Protein AF-0000000082281796 (afdb_homodimer)

Sequence (890 aa):
MVFITVSDPRTEEEGTRQRFTSYLVSTDKGNSVRRSYNDFLWLYKRLQTELPGAVVPILPRSRALIASKKFDPDFIEERRRNLQQFLQGVVDHEELARAPSMSPFMVDMLGSDFEEGKKKVEARMPTNLLYTNQVEEDYGDGSAEKGAPTTTARKGLSNFFAKIRVSAGSKELMATDNEHEVSVLQEYIQEVAGHLKTLVKSTDAFVQSTADLAATYDEMGVPVGEWRTTLQQQGPSQSTSGHTMEMMSTLVEFASDFSTMLRRKHIEEEQKFGNQVYHLLNTVTAIQNALKQRRSVQVQYTATNKQIIDKDAALAKANKNLKPPEVTDKLRDERAELQQRSELEKRVLEECTQRLLRDAEKYKPVLIVLLKDAYLQYAKVQLAYNERTKKAFEQLIPYLDDSEASTSLEFVADSPVGGKPFPPPSPGPVAPSAPLEETAPKISKMVFITVSDPRTEEEGTRQRFTSYLVSTDKGNSVRRSYNDFLWLYKRLQTELPGAVVPILPRSRALIASKKFDPDFIEERRRNLQQFLQGVVDHEELARAPSMSPFMVDMLGSDFEEGKKKVEARMPTNLLYTNQVEEDYGDGSAEKGAPTTTARKGLSNFFAKIRVSAGSKELMATDNEHEVSVLQEYIQEVAGHLKTLVKSTDAFVQSTADLAATYDEMGVPVGEWRTTLQQQGPSQSTSGHTMEMMSTLVEFASDFSTMLRRKHIEEEQKFGNQVYHLLNTVTAIQNALKQRRSVQVQYTATNKQIIDKDAALAKANKNLKPPEVTDKLRDERAELQQRSELEKRVLEECTQRLLRDAEKYKPVLIVLLKDAYLQYAKVQLAYNERTKKAFEQLIPYLDDSEASTSLEFVADSPVGGKPFPPPSPGPVAPSAPLEETAPKISK

Foldseek 3Di:
DKAKAKADWDWDPPPDPDIFIWIWIDIPVGFIAIDTPVLLVLLQLLLCQQFFLALQFDQDDQPPVPPDDPPDPVSVVVNSVSSNVRVVVQCVDPVSVPGQLNVLSRHPYPDPRSVVSSVVSCVVGPRPVQQPPVVVPPPPPPPPPPDPPPPPVCCVNVVVVVVVVVCPPVDDQDDDPCVVVLVVLLVVLVVVLVVLVVVLVVLVVVLVVLLVVLVVLLVVLVVLVVVLVVVVVVPDDPCNDPLNSVLSVLSSVLSNVVSVLSVVLSVLSCVQASVLSVSLSSSSVSLVSSSVSLVVLRSVLRVLVVVLVVLVVVLVVCVVVVHDPVVNVVSVVVSVVSVVVSVVSVVSSVSSNVNNSVNSVVCVVVSVVSVVSSVVSVVVSCVVVVVVVVVSVVVSVVSVDPVVDDDDPPPPPDDDPPPDDDPDPDDPPPDDDPDDDDDDDDPDD/DKAKAKADWDWDPPPDPDIFIWIWIDIPVGFIAIDGPVLLVLLQLLLCQQFFLALQFDQDDQPPPPDDDPPDPVSVVVNSVSSSVRVVVQCPDDVSVPGQLNVLSRHAYPDPRSVVSSVVSCVVGPRPPPQPPPVVPPPPPPPPPPDPPPPPVCCVNVVVVVVVVVVPPVDDFDDDPCVVVLVVLLVVLVVVLVVLVVVLVVLVVVLVVLLVVLVVLLVVLVVLVVVLVVLVVVPDDPCNDPLNSVLSVLSSVLSNVVSVLSVVLSVLSCVQASVLSVSLSSSSVSLVSSSVSLVVLRSVLRVLVVVLVVLVVVLVVCVVVVHDPVVNVVSVVVSVVSVVVSVVSVVSSVSSNVNNSVNSVVCVVVSVVSVVSSVVSVVVSCVVVVVVVVVSVVVSVVSVDPVVDDDDPDPPPDDPDDPDPDDDPDDPDDDDDDDDDDDDDDDDD

pLDDT: mean 78.99, std 26.42, range [18.31, 98.0]

Nearest PDB structures (foldseek):
  8afz-assembly1_A  TM=6.563E-01  e=1.500E-13  Homo sapiens
  3qwe-assembly1_A-2  TM=5.796E-01  e=1.704E-03  Homo sapiens
  4wpe-assembly1_A-2  TM=4.401E-01  e=2.067E-03  Saccharomyces cerevisiae S288C
  3hah-assembly1_A  TM=3.793E-01  e=3.352E-03  Homo sapiens
  2d1l-assembly1_A  TM=2.970E-01  e=5.435E-03  Mus musculus

Solvent-accessible surface area (backbone atoms only — not comparable to full-atom values): 49211 Å² total; per-residue (Å²): 136,82,50,60,45,47,43,72,77,37,79,40,65,74,92,48,94,61,75,45,58,30,31,35,41,32,40,83,83,68,52,68,28,55,42,35,67,65,52,52,51,50,50,53,54,47,48,51,60,76,41,43,9,43,64,52,59,51,72,77,72,68,76,58,61,75,82,58,60,92,79,34,69,69,53,52,51,51,44,39,52,45,51,28,53,26,53,37,48,35,55,72,32,76,67,57,49,65,36,77,64,44,51,34,67,59,64,33,46,69,59,68,57,25,52,51,36,49,51,53,44,41,66,75,51,62,71,68,74,78,63,68,68,63,69,62,62,70,60,73,64,76,76,69,72,74,70,73,73,67,66,69,65,48,50,57,51,47,47,47,50,45,51,46,50,63,51,49,52,95,64,76,67,64,77,63,98,56,50,66,60,50,51,53,48,51,53,50,51,53,51,47,47,54,28,41,54,52,34,46,53,30,44,51,51,48,40,46,48,37,44,52,50,18,52,36,31,49,52,44,17,48,28,49,45,51,42,51,54,54,45,61,70,74,43,92,44,88,67,48,32,71,66,52,53,47,34,40,49,48,49,27,49,47,21,47,51,51,17,53,51,31,46,52,49,27,52,48,40,36,64,46,23,46,48,36,48,49,48,47,44,36,52,50,49,17,46,52,51,12,54,52,41,39,50,51,47,36,50,51,34,33,53,42,49,51,50,40,53,52,42,52,52,50,46,53,52,38,60,74,66,65,52,60,66,69,60,54,50,50,47,51,52,52,36,52,52,40,49,54,48,34,54,50,37,49,51,50,41,51,51,18,49,52,42,27,54,54,44,50,62,62,44,55,52,49,52,54,50,42,52,37,48,19,52,38,42,37,41,51,52,52,47,57,50,44,52,52,50,46,51,52,44,64,66,48,43,70,64,42,56,58,79,82,73,74,87,76,89,73,79,79,75,81,77,85,76,80,79,75,80,77,77,75,80,72,82,73,76,82,74,80,76,83,77,82,83,86,84,77,90,84,86,80,130,135,84,52,61,45,48,41,71,77,39,80,42,65,71,93,47,93,62,73,45,57,30,30,35,38,31,40,82,84,67,51,67,29,53,42,37,66,67,53,53,51,50,49,54,53,47,48,50,64,76,40,45,9,42,63,51,61,51,73,75,73,68,77,64,61,70,85,65,61,93,78,35,69,68,53,50,52,51,45,39,53,45,52,26,52,27,52,37,49,35,56,70,31,76,68,59,49,65,35,76,62,44,52,36,66,58,65,32,46,68,59,70,56,26,52,50,38,50,50,54,45,41,65,75,50,63,69,67,73,79,64,66,69,63,68,62,63,70,60,73,62,76,76,71,74,74,73,72,73,68,66,68,66,48,50,57,50,48,47,47,50,44,52,47,50,65,56,45,53,94,63,76,68,64,76,65,96,55,49,66,61,51,52,52,49,50,52,52,50,53,52,46,46,54,27,41,54,52,34,46,52,30,42,50,52,49,41,46,48,38,44,52,49,18,53,36,31,48,52,44,18,48,29,50,45,52,41,50,54,54,43,62,71,73,42,91,44,88,69,48,33,68,66,52,51,47,34,42,52,47,49,26,49,47,22,46,52,50,18,51,50,32,45,51,49,28,53,50,41,37,62,45,24,44,46,36,48,48,48,47,44,37,52,51,49,17,45,51,49,15,53,51,40,38,49,50,46,35,50,51,35,33,51,42,50,49,50,39,52,53,41,51,52,49,45,52,51,38,61,75,65,65,54,59,65,70,59,54,50,50,48,51,52,51,37,52,50,41,50,53,48,34,53,52,37,48,51,51,40,50,51,17,50,52,41,28,55,54,45,49,62,62,43,54,51,48,50,54,51,42,52,36,49,18,53,38,41,38,42,51,53,53,49,57,50,43,52,53,52,46,52,54,41,63,66,48,44,70,66,43,57,61,78,82,75,73,88,79,83,73,77,78,76,82,76,85,79,80,81,74,79,78,80,76,82,75,81,77,84,79,83,82,84,76,86,79,88,90,82,91,85,84,80,77,137

Secondary structure (DSSP, 8-state):
-PPEEEEEEEEE--SSSS-EEEEEEEETTS-EEEEEHHHHHHHHHHHHHHSTTS-PPP----GGGTTS-TT-HHHHHHHHHHHHHHHHHHHHSTTGGG-TTHHHHHHSPTTHHHHHHHHHHHHHS---TTTTTGGGTSS--S--------SHHHHHHHHHHHHHHHHTTT------TTHHHHHHHHHHHHHHHHHHHHHHHHHHHHHHHHHHHHHHHHHHHHHHHHHHHHHHHT-S-GGG-HHHHHHHHHHHHHHHHHHHHHHHHHHHHIIIIIHHHHHHHHHHHHHHHHHHHHHHHHHHHHHHHHHHHHHHHHHHHHHHTT--HHHHHHHHHHHHHHHHHHHHHHHHHHHHHHHHHHHHHHHHHHHHHHHHHHHHHHHHHHHHHHHHHHHHHHHHHHHH--TTT----------------------------------------/-PPEEEEEEEEE--SSSS-EEEEEEEETTS-EEEEEHHHHHHHHHHHHHHSTTS-PPP----GGGSSS-TT-HHHHHHHHHHHHHHHHHHHHSTTGGG-TTHHHHHHSPTTHHHHHHHHHHHHHS---TTTTTGGGTSS-----------SHHHHHHHHHHHHHHHHTSS------TTHHHHHHHHHHHHHHHHHHHHHHHHHHHHHHHHHHHHHHHHHHHHHHHHHHHHHHHT-S-GGG-HHHHHHHHHHHHHHHHHHHHHHHHHHHHIIIIIHHHHHHHHHHHHHHHHHHHHHHHHHHHHHHHHHHHHHHHHHHHHHHTT--HHHHHHHHHHHHHHHHHHHHHHHHHHHHHHHHHHHHHHHHHHHHHHHHHHHHHHHHHHHHHHHHHHHHHHHHHHHH--TTT----------------------------------------

Organism: NCBI:txid303405

Structure (mmCIF, N/CA/C/O backbone):
data_AF-0000000082281796-model_v1
#
loop_
_entity.id
_entity.type
_entity.pdbx_description
1 polymer 'PX domain containing protein'
#
loop_
_atom_site.group_PDB
_atom_site.id
_atom_site.type_symbol
_atom_site.label_atom_id
_atom_site.label_alt_id
_atom_site.label_comp_id
_atom_site.label_asym_id
_atom_site.label_entity_id
_atom_site.label_seq_id
_atom_site.pdbx_PDB_ins_code
_atom_site.Cartn_x
_atom_site.Cartn_y
_atom_site.Cartn_z
_atom_site.occupancy
_atom_site.B_iso_or_equiv
_atom_site.auth_seq_id
_atom_site.auth_comp_id
_atom_site.auth_asym_id
_atom_site.auth_atom_id
_atom_site.pdbx_PDB_model_num
ATOM 1 N N . MET A 1 1 ? 12.5 -28.797 -32.688 1 70.38 1 MET A N 1
ATOM 2 C CA . MET A 1 1 ? 11.602 -28.109 -31.781 1 70.38 1 MET A CA 1
ATOM 3 C C . MET A 1 1 ? 10.617 -27.234 -32.562 1 70.38 1 MET A C 1
ATOM 5 O O . MET A 1 1 ? 10.977 -26.641 -33.562 1 70.38 1 MET A O 1
ATOM 9 N N . VAL A 1 2 ? 9.32 -27.5 -32.469 1 85.06 2 VAL A N 1
ATOM 10 C CA . VAL A 1 2 ? 8.281 -26.734 -33.156 1 85.06 2 VAL A CA 1
ATOM 11 C C . VAL A 1 2 ? 7.93 -25.5 -32.344 1 85.06 2 VAL A C 1
ATOM 13 O O . VAL A 1 2 ? 7.777 -25.562 -31.125 1 85.06 2 VAL A O 1
ATOM 16 N N . PHE A 1 3 ? 8 -24.375 -33.031 1 91.31 3 PHE A N 1
ATOM 17 C CA . PHE A 1 3 ? 7.645 -23.125 -32.375 1 91.31 3 PHE A CA 1
ATOM 18 C C . PHE A 1 3 ? 6.203 -22.734 -32.688 1 91.31 3 PHE A C 1
ATOM 20 O O . PHE A 1 3 ? 5.805 -22.703 -33.844 1 91.31 3 PHE A O 1
ATOM 27 N N . ILE A 1 4 ? 5.461 -22.453 -31.578 1 94.62 4 ILE A N 1
ATOM 28 C CA . ILE A 1 4 ? 4.043 -22.125 -31.688 1 94.62 4 ILE A CA 1
ATOM 29 C C . ILE A 1 4 ? 3.854 -20.609 -31.594 1 94.62 4 ILE A C 1
ATOM 31 O O . ILE A 1 4 ? 4.48 -19.953 -30.766 1 94.62 4 ILE A O 1
ATOM 35 N N . THR A 1 5 ? 3.039 -20.031 -32.438 1 95.38 5 THR A N 1
ATOM 36 C CA . THR A 1 5 ? 2.607 -18.656 -32.344 1 95.38 5 THR A CA 1
ATOM 37 C C . THR A 1 5 ? 1.083 -18.562 -32.312 1 95.38 5 THR A C 1
ATOM 39 O O . THR A 1 5 ? 0.41 -19.141 -33.188 1 95.38 5 THR A O 1
ATOM 42 N N . VAL A 1 6 ? 0.55 -17.938 -31.297 1 96.31 6 VAL A N 1
ATOM 43 C CA . VAL A 1 6 ? -0.872 -17.625 -31.219 1 96.31 6 VAL A CA 1
ATOM 44 C C . VAL A 1 6 ? -1.08 -16.125 -31.406 1 96.31 6 VAL A C 1
ATOM 46 O O . VAL A 1 6 ? -0.521 -15.312 -30.672 1 96.31 6 VAL A O 1
ATOM 49 N N . SER A 1 7 ? -1.852 -15.773 -32.406 1 95.69 7 SER A N 1
ATOM 50 C CA . SER A 1 7 ? -1.962 -14.367 -32.781 1 95.69 7 SER A CA 1
ATOM 51 C C . SER A 1 7 ? -3.322 -14.055 -33.375 1 95.69 7 SER A C 1
ATOM 53 O O . SER A 1 7 ? -4.215 -14.906 -33.406 1 95.69 7 SER A O 1
ATOM 55 N N . ASP A 1 8 ? -3.598 -12.852 -33.719 1 93.88 8 ASP A N 1
ATOM 56 C CA . ASP A 1 8 ? -4.695 -12.344 -34.531 1 93.88 8 ASP A CA 1
ATOM 57 C C . ASP A 1 8 ? -6.047 -12.68 -33.906 1 93.88 8 ASP A C 1
ATOM 59 O O . ASP A 1 8 ? -6.883 -13.336 -34.531 1 93.88 8 ASP A O 1
ATOM 63 N N . PRO A 1 9 ? -6.227 -12.164 -32.719 1 93.44 9 PRO A N 1
ATOM 64 C CA . PRO A 1 9 ? -7.566 -12.359 -32.156 1 93.44 9 PRO A CA 1
ATOM 65 C C . PRO A 1 9 ? -8.664 -11.734 -33 1 93.44 9 PRO A C 1
ATOM 67 O O . PRO A 1 9 ? -8.516 -10.602 -33.469 1 93.44 9 PRO A O 1
ATOM 70 N N . ARG A 1 10 ? -9.703 -12.5 -33.312 1 90.69 10 ARG A N 1
ATOM 71 C CA . ARG A 1 10 ? -10.82 -12.047 -34.125 1 90.69 10 ARG A CA 1
ATOM 72 C C . ARG A 1 10 ? -12.156 -12.445 -33.5 1 90.69 10 ARG A C 1
ATOM 74 O O . ARG A 1 10 ? -12.281 -13.539 -32.938 1 90.69 10 ARG A O 1
ATOM 81 N N . THR A 1 11 ? -13.039 -11.5 -33.625 1 87.5 11 THR A N 1
ATOM 82 C CA . THR A 1 11 ? -14.391 -11.828 -33.156 1 87.5 11 THR A CA 1
ATOM 83 C C . THR A 1 11 ? -15.148 -12.594 -34.25 1 87.5 11 THR A C 1
ATOM 85 O O . THR A 1 11 ? -15.242 -12.125 -35.375 1 87.5 11 THR A O 1
ATOM 88 N N . GLU A 1 12 ? -15.43 -13.773 -33.938 1 81.06 12 GLU A N 1
ATOM 89 C CA . GLU A 1 12 ? -16.203 -14.602 -34.844 1 81.06 12 GLU A CA 1
ATOM 90 C C . GLU A 1 12 ? -17.703 -14.469 -34.594 1 81.06 12 GLU A C 1
ATOM 92 O O . GLU A 1 12 ? -18.141 -14.445 -33.438 1 81.06 12 GLU A O 1
ATOM 97 N N . GLU A 1 13 ? -18.422 -13.93 -35.469 1 70.5 13 GLU A N 1
ATOM 98 C CA . GLU A 1 13 ? -19.875 -13.812 -35.406 1 70.5 13 GLU A CA 1
ATOM 99 C C . GLU A 1 13 ? -20.547 -14.969 -36.156 1 70.5 13 GLU A C 1
ATOM 101 O O . GLU A 1 13 ? -21.781 -15.047 -36.188 1 70.5 13 GLU A O 1
ATOM 106 N N . GLU A 1 14 ? -19.859 -15.906 -36.656 1 53.5 14 GLU A N 1
ATOM 107 C CA . GLU A 1 14 ? -20.469 -16.812 -37.625 1 53.5 14 GLU A CA 1
ATOM 108 C C . GLU A 1 14 ? -21.594 -17.625 -37 1 53.5 14 GLU A C 1
ATOM 110 O O . GLU A 1 14 ? -21.359 -18.359 -36.031 1 53.5 14 GLU A O 1
ATOM 115 N N . GLY A 1 15 ? -22.875 -17.656 -37.594 1 53.47 15 GLY A N 1
ATOM 116 C CA . GLY A 1 15 ? -24.172 -18.344 -37.531 1 53.47 15 GLY A CA 1
ATOM 117 C C . GLY A 1 15 ? -24.594 -18.703 -36.125 1 53.47 15 GLY A C 1
ATOM 118 O O . GLY A 1 15 ? -25.641 -19.312 -35.906 1 53.47 15 GLY A O 1
ATOM 119 N N . THR A 1 16 ? -23.625 -19.016 -35.375 1 51.38 16 THR A N 1
ATOM 120 C CA . THR A 1 16 ? -24.125 -19.406 -34.062 1 51.38 16 THR A CA 1
ATOM 121 C C . THR A 1 16 ? -24.422 -18.188 -33.188 1 51.38 16 THR A C 1
ATOM 123 O O . THR A 1 16 ? -23.891 -17.094 -33.438 1 51.38 16 THR A O 1
ATOM 126 N N . ARG A 1 17 ? -25.328 -18.188 -32.5 1 56.5 17 ARG A N 1
ATOM 127 C CA . ARG A 1 17 ? -25.953 -17.188 -31.609 1 56.5 17 ARG A CA 1
ATOM 128 C C . ARG A 1 17 ? -24.922 -16.578 -30.656 1 56.5 17 ARG A C 1
ATOM 130 O O . ARG A 1 17 ? -25.203 -15.562 -30.031 1 56.5 17 ARG A O 1
ATOM 137 N N . GLN A 1 18 ? -23.75 -17.219 -30.625 1 68.38 18 GLN A N 1
ATOM 138 C CA . GLN A 1 18 ? -22.953 -16.625 -29.562 1 68.38 18 GLN A CA 1
ATOM 139 C C . GLN A 1 18 ? -21.594 -16.141 -30.078 1 68.38 18 GLN A C 1
ATOM 141 O O . GLN A 1 18 ? -20.891 -16.906 -30.75 1 68.38 18 GLN A O 1
ATOM 146 N N . ARG A 1 19 ? -21.375 -14.922 -30 1 77.38 19 ARG A N 1
ATOM 147 C CA . ARG A 1 19 ? -20.109 -14.273 -30.375 1 77.38 19 ARG A CA 1
ATOM 148 C C . ARG A 1 19 ? -18.953 -14.805 -29.531 1 77.38 19 ARG A C 1
ATOM 150 O O . ARG A 1 19 ? -19.109 -15.031 -28.328 1 77.38 19 ARG A O 1
ATOM 157 N N . PHE A 1 20 ? -17.812 -15.328 -30.344 1 83.19 20 PHE A N 1
ATOM 158 C CA . PHE A 1 20 ? -16.641 -15.742 -29.594 1 83.19 20 PHE A CA 1
ATOM 159 C C . PHE A 1 20 ? -15.367 -15.234 -30.25 1 83.19 20 PHE A C 1
ATOM 161 O O . PHE A 1 20 ? -15.398 -14.789 -31.406 1 83.19 20 PHE A O 1
ATOM 168 N N . THR A 1 21 ? -14.281 -15.188 -29.531 1 89.81 21 THR A N 1
ATOM 169 C CA . THR A 1 21 ? -12.984 -14.773 -30.047 1 89.81 21 THR A CA 1
ATOM 170 C C . THR A 1 21 ? -12.172 -15.977 -30.516 1 89.81 21 THR A C 1
ATOM 172 O O . THR A 1 21 ? -12.07 -16.969 -29.797 1 89.81 21 THR A O 1
ATOM 175 N N . SER A 1 22 ? -11.758 -15.914 -31.703 1 92.75 22 SER A N 1
ATOM 176 C CA . SER A 1 22 ? -10.844 -16.938 -32.188 1 92.75 22 SER A CA 1
ATOM 177 C C . SER A 1 22 ? -9.43 -16.406 -32.344 1 92.75 22 SER A C 1
ATOM 179 O O . SER A 1 22 ? -9.227 -15.195 -32.5 1 92.75 22 SER A O 1
ATOM 181 N N . TYR A 1 23 ? -8.461 -17.312 -32.219 1 95.75 23 TYR A N 1
ATOM 182 C CA . TYR A 1 23 ? -7.039 -17 -32.375 1 95.75 23 TYR A CA 1
ATOM 183 C C . TYR A 1 23 ? -6.398 -17.812 -33.469 1 95.75 23 TYR A C 1
ATOM 185 O O . TYR A 1 23 ? -6.762 -18.969 -33.688 1 95.75 23 TYR A O 1
ATOM 193 N N . LEU A 1 24 ? -5.477 -17.141 -34.094 1 96.56 24 LEU A N 1
ATOM 194 C CA . LEU A 1 24 ? -4.711 -17.844 -35.094 1 96.56 24 LEU A CA 1
ATOM 195 C C . LEU A 1 24 ? -3.543 -18.594 -34.5 1 96.56 24 LEU A C 1
ATOM 197 O O . LEU A 1 24 ? -2.674 -18 -33.844 1 96.56 24 LEU A O 1
ATOM 201 N N . VAL A 1 25 ? -3.561 -19.922 -34.656 1 97.12 25 VAL A N 1
ATOM 202 C CA . VAL A 1 25 ? -2.482 -20.781 -34.188 1 97.12 25 VAL A CA 1
ATOM 203 C C . VAL A 1 25 ? -1.596 -21.188 -35.344 1 97.12 25 VAL A C 1
ATOM 205 O O . VAL A 1 25 ? -2.062 -21.828 -36.312 1 97.12 25 VAL A O 1
ATOM 208 N N . SER A 1 26 ? -0.327 -20.812 -35.25 1 95.19 26 SER A N 1
ATOM 209 C CA . SER A 1 26 ? 0.587 -21.109 -36.344 1 95.19 26 SER A CA 1
ATOM 210 C C . SER A 1 26 ? 1.877 -21.75 -35.812 1 95.19 26 SER A C 1
ATOM 212 O O . SER A 1 26 ? 2.234 -21.578 -34.656 1 95.19 26 SER A O 1
ATOM 214 N N . THR A 1 27 ? 2.467 -22.562 -36.656 1 92.19 27 THR A N 1
ATOM 215 C CA . THR A 1 27 ? 3.779 -23.125 -36.375 1 92.19 27 THR A CA 1
ATOM 216 C C . THR A 1 27 ? 4.816 -22.609 -37.375 1 92.19 27 THR A C 1
ATOM 218 O O . THR A 1 27 ? 4.465 -22.016 -38.375 1 92.19 27 THR A O 1
ATOM 221 N N . ASP A 1 28 ? 6.07 -22.75 -37.031 1 86.62 28 ASP A N 1
ATOM 222 C CA . ASP A 1 28 ? 7.148 -22.328 -37.906 1 86.62 28 ASP A CA 1
ATOM 223 C C . ASP A 1 28 ? 7.223 -23.219 -39.156 1 86.62 28 ASP A C 1
ATOM 225 O O . ASP A 1 28 ? 7.953 -22.906 -40.094 1 86.62 28 ASP A O 1
ATOM 229 N N . LYS A 1 29 ? 6.371 -24.203 -39.25 1 82.44 29 LYS A N 1
ATOM 230 C CA . LYS A 1 29 ? 6.379 -25.125 -40.406 1 82.44 29 LYS A CA 1
ATOM 231 C C . LYS A 1 29 ? 5.238 -24.812 -41.344 1 82.44 29 LYS A C 1
ATOM 233 O O . LYS A 1 29 ? 5.102 -25.469 -42.406 1 82.44 29 LYS A O 1
ATOM 238 N N . GLY A 1 30 ? 4.492 -23.781 -41.094 1 77.25 30 GLY A N 1
ATOM 239 C CA . GLY A 1 30 ? 3.582 -23.266 -42.125 1 77.25 30 GLY A CA 1
ATOM 240 C C . GLY A 1 30 ? 2.129 -23.594 -41.812 1 77.25 30 GLY A C 1
ATOM 241 O O . GLY A 1 30 ? 1.226 -23.031 -42.469 1 77.25 30 GLY A O 1
ATOM 242 N N . ASN A 1 31 ? 1.714 -24.5 -41.031 1 82.69 31 ASN A N 1
ATOM 243 C CA . ASN A 1 31 ? 0.313 -24.781 -40.75 1 82.69 31 ASN A CA 1
ATOM 244 C C . ASN A 1 31 ? -0.308 -23.734 -39.844 1 82.69 31 ASN A C 1
ATOM 246 O O . ASN A 1 31 ? 0.318 -23.297 -38.875 1 82.69 31 ASN A O 1
ATOM 250 N N . SER A 1 32 ? -1.493 -23.219 -40.344 1 93 32 SER A N 1
ATOM 251 C CA . SER A 1 32 ? -2.199 -22.266 -39.5 1 93 32 SER A CA 1
ATOM 252 C C . SER A 1 32 ? -3.678 -22.609 -39.375 1 93 32 SER A C 1
ATOM 254 O O . SER A 1 32 ? -4.312 -22.984 -40.375 1 93 32 SER A O 1
ATOM 256 N N . VAL A 1 33 ? -4.164 -22.641 -38.188 1 95.62 33 VAL A N 1
ATOM 257 C CA . VAL A 1 33 ? -5.574 -22.891 -37.938 1 95.62 33 VAL A CA 1
ATOM 258 C C . VAL A 1 33 ? -6.094 -21.891 -36.906 1 95.62 33 VAL A C 1
ATOM 260 O O . VAL A 1 33 ? -5.312 -21.297 -36.125 1 95.62 33 VAL A O 1
ATOM 263 N N . ARG A 1 34 ? -7.414 -21.719 -36.938 1 95.44 34 ARG A N 1
ATOM 264 C CA . ARG A 1 34 ? -8.023 -20.859 -35.906 1 95.44 34 ARG A CA 1
ATOM 265 C C . ARG A 1 34 ? -8.703 -21.688 -34.812 1 95.44 34 ARG A C 1
ATOM 267 O O . ARG A 1 34 ? -9.344 -22.703 -35.125 1 95.44 34 ARG A O 1
ATOM 274 N N . ARG A 1 35 ? -8.508 -21.234 -33.625 1 96.19 35 ARG A N 1
ATOM 275 C CA . ARG A 1 35 ? -9.094 -21.906 -32.469 1 96.19 35 ARG A CA 1
ATOM 276 C C . ARG A 1 35 ? -9.664 -20.906 -31.484 1 96.19 35 ARG A C 1
ATOM 278 O O . ARG A 1 35 ? -9.141 -19.797 -31.344 1 96.19 35 ARG A O 1
ATOM 285 N N . SER A 1 36 ? -10.719 -21.266 -30.875 1 92.62 36 SER A N 1
ATOM 286 C CA . SER A 1 36 ? -11.266 -20.516 -29.75 1 92.62 36 SER A CA 1
ATOM 287 C C . SER A 1 36 ? -10.719 -21.031 -28.422 1 92.62 36 SER A C 1
ATOM 289 O O . SER A 1 36 ? -10.047 -22.078 -28.391 1 92.62 36 SER A O 1
ATOM 291 N N . TYR A 1 37 ? -10.992 -20.344 -27.359 1 91.94 37 TYR A N 1
ATOM 292 C CA . TYR A 1 37 ? -10.578 -20.812 -26.031 1 91.94 37 TYR A CA 1
ATOM 293 C C . TYR A 1 37 ? -11.188 -22.172 -25.719 1 91.94 37 TYR A C 1
ATOM 295 O O . TYR A 1 37 ? -10.516 -23.031 -25.141 1 91.94 37 TYR A O 1
ATOM 303 N N . ASN A 1 38 ? -12.383 -22.359 -26.078 1 92 38 ASN A N 1
ATOM 304 C CA . ASN A 1 38 ? -13.047 -23.625 -25.797 1 92 38 ASN A CA 1
ATOM 305 C C . ASN A 1 38 ? -12.391 -24.781 -26.547 1 92 38 ASN A C 1
ATOM 307 O O . ASN A 1 38 ? -12.375 -25.922 -26.047 1 92 38 ASN A O 1
ATOM 311 N N . ASP A 1 39 ? -11.875 -24.484 -27.625 1 95.12 39 ASP A N 1
ATOM 312 C CA . ASP A 1 39 ? -11.141 -25.516 -28.359 1 95.12 39 ASP A CA 1
ATOM 313 C C . ASP A 1 39 ? -9.875 -25.922 -27.609 1 95.12 39 ASP A C 1
ATOM 315 O O . ASP A 1 39 ? -9.531 -27.109 -27.562 1 95.12 39 ASP A O 1
ATOM 319 N N . PHE A 1 40 ? -9.219 -24.938 -27.078 1 96.44 40 PHE A N 1
ATOM 320 C CA . PHE A 1 40 ? -8.047 -25.234 -26.266 1 96.44 40 PHE A CA 1
ATOM 321 C C . PHE A 1 40 ? -8.445 -26.047 -25.031 1 96.44 40 PHE A C 1
ATOM 323 O O . PHE A 1 40 ? -7.723 -26.953 -24.625 1 96.44 40 PHE A O 1
ATOM 330 N N . LEU A 1 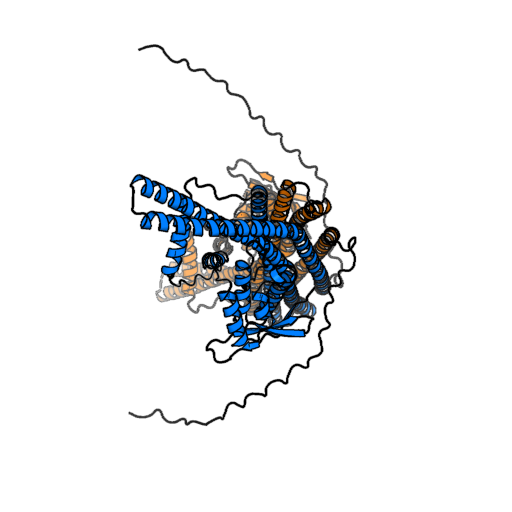41 ? -9.562 -25.672 -24.469 1 94.5 41 LEU A N 1
ATOM 331 C CA . LEU A 1 41 ? -10.062 -26.406 -23.312 1 94.5 41 LEU A CA 1
ATOM 332 C C . LEU A 1 41 ? -10.344 -27.859 -23.672 1 94.5 41 LEU A C 1
ATOM 334 O O . LEU A 1 41 ? -10.039 -28.766 -22.891 1 94.5 41 LEU A O 1
ATOM 338 N N . TRP A 1 42 ? -10.906 -28.062 -24.797 1 95.25 42 TRP A N 1
ATOM 339 C CA . TRP A 1 42 ? -11.117 -29.422 -25.297 1 95.25 42 TRP A CA 1
ATOM 340 C C . TRP A 1 42 ? -9.805 -30.188 -25.391 1 95.25 42 TRP A C 1
ATOM 342 O O . TRP A 1 42 ? -9.703 -31.328 -24.922 1 95.25 42 TRP A O 1
ATOM 352 N N . LEU A 1 43 ? -8.836 -29.578 -25.984 1 97 43 LEU A N 1
ATOM 353 C CA . LEU A 1 43 ? -7.535 -30.219 -26.125 1 97 43 LEU A CA 1
ATOM 354 C C . LEU A 1 43 ? -6.949 -30.562 -24.766 1 97 43 LEU A C 1
ATOM 356 O O . LEU A 1 43 ? -6.449 -31.672 -24.562 1 97 43 LEU A O 1
ATOM 360 N N . TYR A 1 44 ? -7.059 -29.656 -23.875 1 96.06 44 TYR A N 1
ATOM 361 C CA . TYR A 1 44 ? -6.551 -29.844 -22.516 1 96.06 44 TYR A CA 1
ATOM 362 C C . TYR A 1 44 ? -7.172 -31.062 -21.859 1 96.06 44 TYR A C 1
ATOM 364 O O . TYR A 1 44 ? -6.465 -31.922 -21.312 1 96.06 44 TYR A O 1
ATOM 372 N N . LYS A 1 45 ? -8.445 -31.219 -21.953 1 93.38 45 LYS A N 1
ATOM 373 C CA . LYS A 1 45 ? -9.164 -32.344 -21.375 1 93.38 45 LYS A CA 1
ATOM 374 C C . LYS A 1 45 ? -8.797 -33.656 -22.062 1 93.38 45 LYS A C 1
ATOM 376 O O . LYS A 1 45 ? -8.609 -34.688 -21.406 1 93.38 45 LYS A O 1
ATOM 381 N N . ARG A 1 46 ? -8.641 -33.594 -23.344 1 95.25 46 ARG A N 1
ATOM 382 C CA . ARG A 1 46 ? -8.305 -34.781 -24.125 1 95.25 46 ARG A CA 1
ATOM 383 C C . ARG A 1 46 ? -6.914 -35.281 -23.75 1 95.25 46 ARG A C 1
ATOM 385 O O . ARG A 1 46 ? -6.707 -36.5 -23.609 1 95.25 46 ARG A O 1
ATOM 392 N N . LEU A 1 47 ? -6.012 -34.344 -23.609 1 96.31 47 LEU A N 1
ATOM 393 C CA . LEU A 1 47 ? -4.641 -34.719 -23.281 1 96.31 47 LEU A CA 1
ATOM 394 C C . LEU A 1 47 ? -4.57 -35.406 -21.922 1 96.31 47 LEU A C 1
ATOM 396 O O . LEU A 1 47 ? -3.83 -36.375 -21.75 1 96.31 47 LEU A O 1
ATOM 400 N N . GLN A 1 48 ? -5.383 -34.969 -21.031 1 92.38 48 GLN A N 1
ATOM 401 C CA . GLN A 1 48 ? -5.445 -35.594 -19.703 1 92.38 48 GLN A CA 1
ATOM 402 C C . GLN A 1 48 ? -5.973 -37 -19.781 1 92.38 48 GLN A C 1
ATOM 404 O O . GLN A 1 48 ? -5.492 -37.906 -19.078 1 92.38 48 GLN A O 1
ATOM 409 N N . THR A 1 49 ? -6.871 -37.188 -20.641 1 90.81 49 THR A N 1
ATOM 410 C CA . THR A 1 49 ? -7.527 -38.469 -20.797 1 90.81 49 THR A CA 1
ATOM 411 C C . THR A 1 49 ? -6.648 -39.438 -21.594 1 90.81 49 THR A C 1
ATOM 413 O O . THR A 1 49 ? -6.539 -40.594 -21.25 1 90.81 49 THR A O 1
ATOM 416 N N . GLU A 1 50 ? -6.031 -38.938 -22.594 1 93.56 50 GLU A N 1
ATOM 417 C CA . GLU A 1 50 ? -5.27 -39.75 -23.531 1 93.56 50 GLU A CA 1
ATOM 418 C C . GLU A 1 50 ? -3.943 -40.219 -22.922 1 93.56 50 GLU A C 1
ATOM 420 O O . GLU A 1 50 ? -3.436 -41.281 -23.234 1 93.56 50 GLU A O 1
ATOM 425 N N . LEU A 1 51 ? -3.365 -39.375 -22.094 1 94.69 51 LEU A N 1
ATOM 426 C CA . LEU A 1 51 ? -2.062 -39.656 -21.5 1 94.69 51 LEU A CA 1
ATOM 427 C C . LEU A 1 51 ? -2.08 -39.438 -20 1 94.69 51 LEU A C 1
ATOM 429 O O . LEU A 1 51 ? -1.386 -38.562 -19.484 1 94.69 51 LEU A O 1
ATOM 433 N N . PRO A 1 52 ? -2.838 -40.312 -19.297 1 93.06 52 PRO A N 1
ATOM 434 C CA . PRO A 1 52 ? -2.834 -40.156 -17.844 1 93.06 52 PRO A CA 1
ATOM 435 C C . PRO A 1 52 ? -1.436 -40.25 -17.25 1 93.06 52 PRO A C 1
ATOM 437 O O . PRO A 1 52 ? -0.637 -41.094 -17.672 1 93.06 52 PRO A O 1
ATOM 440 N N . GLY A 1 53 ? -1.146 -39.438 -16.281 1 94.94 53 GLY A N 1
ATOM 441 C CA . GLY A 1 53 ? 0.16 -39.406 -15.648 1 94.94 53 GLY A CA 1
ATOM 442 C C . GLY A 1 53 ? 1.113 -38.406 -16.25 1 94.94 53 GLY A C 1
ATOM 443 O O . GLY A 1 53 ? 2.133 -38.062 -15.633 1 94.94 53 GLY A O 1
ATOM 444 N N . ALA A 1 54 ? 0.835 -37.938 -17.484 1 96.69 54 ALA A N 1
ATOM 445 C CA . ALA A 1 54 ? 1.672 -36.906 -18.078 1 96.69 54 ALA A CA 1
ATOM 446 C C . ALA A 1 54 ? 1.435 -35.531 -17.422 1 96.69 54 ALA A C 1
ATOM 448 O O . ALA A 1 54 ? 0.314 -35.25 -17.016 1 96.69 54 ALA A O 1
ATOM 449 N N . VAL A 1 55 ? 2.496 -34.812 -17.344 1 97.19 55 VAL A N 1
ATOM 450 C CA . VAL A 1 55 ? 2.35 -33.469 -16.859 1 97.19 55 VAL A CA 1
ATOM 451 C C . VAL A 1 55 ? 1.902 -32.562 -18 1 97.19 55 VAL A C 1
ATOM 453 O O . VAL A 1 55 ? 2.717 -32.125 -18.828 1 97.19 55 VAL A O 1
ATOM 456 N N . VAL A 1 56 ? 0.625 -32.281 -18.016 1 97.06 56 VAL A N 1
ATOM 457 C CA . VAL A 1 56 ? 0.043 -31.406 -19.031 1 97.06 56 VAL A CA 1
ATOM 458 C C . VAL A 1 56 ? 0.069 -29.953 -18.531 1 97.06 56 VAL A C 1
ATOM 460 O O . VAL A 1 56 ? -0.443 -29.656 -17.453 1 97.06 56 VAL A O 1
ATOM 463 N N . PRO A 1 57 ? 0.659 -29.094 -19.344 1 95.62 57 PRO A N 1
ATOM 464 C CA . PRO A 1 57 ? 0.636 -27.688 -18.938 1 95.62 57 PRO A CA 1
ATOM 465 C C . PRO A 1 57 ? -0.772 -27.188 -18.609 1 95.62 57 PRO A C 1
ATOM 467 O O . PRO A 1 57 ? -1.731 -27.578 -19.297 1 95.62 57 PRO A O 1
ATOM 470 N N . ILE A 1 58 ? -0.796 -26.312 -17.625 1 94.06 58 ILE A N 1
ATOM 471 C CA . ILE A 1 58 ? -2.09 -25.781 -17.203 1 94.06 58 ILE A CA 1
ATOM 472 C C . ILE A 1 58 ? -2.572 -24.734 -18.188 1 94.06 58 ILE A C 1
ATOM 474 O O . ILE A 1 58 ? -1.786 -23.906 -18.672 1 94.06 58 ILE A O 1
ATOM 478 N N . LEU A 1 59 ? -3.775 -24.875 -18.5 1 91.12 59 LEU A N 1
ATOM 479 C CA . LEU A 1 59 ? -4.445 -23.812 -19.25 1 91.12 59 LEU A CA 1
ATOM 480 C C . LEU A 1 59 ? -5.145 -22.844 -18.297 1 91.12 59 LEU A C 1
ATOM 482 O O . LEU A 1 59 ? -6.191 -23.172 -17.734 1 91.12 59 LEU A O 1
ATOM 486 N N . PRO A 1 60 ? -4.418 -21.672 -18.156 1 78.12 60 PRO A N 1
ATOM 487 C CA . PRO A 1 60 ? -5.012 -20.781 -17.156 1 78.12 60 PRO A CA 1
ATOM 488 C C . PRO A 1 60 ? -6.391 -20.266 -17.578 1 78.12 60 PRO A C 1
ATOM 490 O O . PRO A 1 60 ? -6.641 -20.047 -18.766 1 78.12 60 PRO A O 1
ATOM 493 N N . ARG A 1 61 ? -7.234 -20.25 -16.562 1 63.28 61 ARG A N 1
ATOM 494 C CA . ARG A 1 61 ? -8.516 -19.594 -16.781 1 63.28 61 ARG A CA 1
ATOM 495 C C . ARG A 1 61 ? -8.383 -18.078 -16.656 1 63.28 61 ARG A C 1
ATOM 497 O O . ARG A 1 61 ? -7.594 -17.578 -15.859 1 63.28 61 ARG A O 1
ATOM 504 N N . SER A 1 62 ? -8.391 -17.375 -17.625 1 54.06 62 SER A N 1
ATOM 505 C CA . SER A 1 62 ? -8.203 -15.93 -17.609 1 54.06 62 SER A CA 1
ATOM 506 C C . SER A 1 62 ? -8.844 -15.305 -16.359 1 54.06 62 SER A C 1
ATOM 508 O O . SER A 1 62 ? -9.992 -15.602 -16.031 1 54.06 62 SER A O 1
ATOM 510 N N . ARG A 1 63 ? -8.039 -14.922 -15.391 1 47.53 63 ARG A N 1
ATOM 511 C CA . ARG A 1 63 ? -8.406 -14.18 -14.18 1 47.53 63 ARG A CA 1
ATOM 512 C C . ARG A 1 63 ? -9.375 -13.047 -14.508 1 47.53 63 ARG A C 1
ATOM 514 O O . ARG A 1 63 ? -10.195 -12.664 -13.664 1 47.53 63 ARG A O 1
ATOM 521 N N . ALA A 1 64 ? -9.141 -12.219 -15.422 1 46.59 64 ALA A N 1
ATOM 522 C CA . ALA A 1 64 ? -9.812 -10.969 -15.773 1 46.59 64 ALA A CA 1
ATOM 523 C C . ALA A 1 64 ? -11.281 -11.211 -16.094 1 46.59 64 ALA A C 1
ATOM 525 O O . ALA A 1 64 ? -12.031 -10.266 -16.375 1 46.59 64 ALA A O 1
ATOM 526 N N . LEU A 1 65 ? -11.633 -12.375 -16.281 1 45.03 65 LEU A N 1
ATOM 527 C CA . LEU A 1 65 ? -13.016 -12.5 -16.734 1 45.03 65 LEU A CA 1
ATOM 528 C C . LEU A 1 65 ? -13.977 -11.875 -15.727 1 45.03 65 LEU A C 1
ATOM 530 O O . LEU A 1 65 ? -15.133 -11.602 -16.047 1 45.03 65 LEU A O 1
ATOM 534 N N . ILE A 1 66 ? -13.602 -11.906 -14.422 1 38.41 66 ILE A N 1
ATOM 535 C CA . ILE A 1 66 ? -14.68 -11.461 -13.547 1 38.41 66 ILE A CA 1
ATOM 536 C C . ILE A 1 66 ? -15.125 -10.055 -13.945 1 38.41 66 ILE A C 1
ATOM 538 O O . ILE A 1 66 ? -16.328 -9.758 -13.992 1 38.41 66 ILE A O 1
ATOM 542 N N . ALA A 1 67 ? -14.219 -9.047 -13.602 1 38.97 67 ALA A N 1
ATOM 543 C CA . ALA A 1 67 ? -14.773 -7.699 -13.625 1 38.97 67 ALA A CA 1
ATOM 544 C C . ALA A 1 67 ? -14.93 -7.191 -15.062 1 38.97 67 ALA A C 1
ATOM 546 O O . ALA A 1 67 ? -15.828 -6.398 -15.352 1 38.97 67 ALA A O 1
ATOM 547 N N . SER A 1 68 ? -13.781 -7.07 -15.836 1 43.59 68 SER A N 1
ATOM 548 C CA . SER A 1 68 ? -13.828 -6.254 -17.047 1 43.59 68 SER A CA 1
ATOM 549 C C . SER A 1 68 ? -14.523 -6.988 -18.188 1 43.59 68 SER A C 1
ATOM 551 O O . SER A 1 68 ? -14.633 -8.219 -18.156 1 43.59 68 SER A O 1
ATOM 553 N N . LYS A 1 69 ? -14.883 -6.227 -19.312 1 49.84 69 LYS A N 1
ATOM 554 C CA . LYS A 1 69 ? -15.57 -6.516 -20.562 1 49.84 69 LYS A CA 1
ATOM 555 C C . LYS A 1 69 ? -14.812 -7.559 -21.375 1 49.84 69 LYS A C 1
ATOM 557 O O . LYS A 1 69 ? -13.617 -7.406 -21.641 1 49.84 69 LYS A O 1
ATOM 562 N N . LYS A 1 70 ? -15.391 -8.789 -21.5 1 53.44 70 LYS A N 1
ATOM 563 C CA . LYS A 1 70 ? -14.992 -9.906 -22.359 1 53.44 70 LYS A CA 1
ATOM 564 C C . LYS A 1 70 ? -14.195 -9.406 -23.562 1 53.44 70 LYS A C 1
ATOM 566 O O . LYS A 1 70 ? -13.32 -10.117 -24.062 1 53.44 70 LYS A O 1
ATOM 571 N N . PHE A 1 71 ? -14.398 -8.078 -23.828 1 59.88 71 PHE A N 1
ATOM 572 C CA . PHE A 1 71 ? -13.781 -7.543 -25.031 1 59.88 71 PHE A CA 1
ATOM 573 C C . PHE A 1 71 ? -12.773 -6.453 -24.688 1 59.88 71 PHE A C 1
ATOM 575 O O . PHE A 1 71 ? -12.414 -5.637 -25.531 1 59.88 71 PHE A O 1
ATOM 582 N N . ASP A 1 72 ? -12.25 -6.625 -23.484 1 69.44 72 ASP A N 1
ATOM 583 C CA . ASP A 1 72 ? -11.156 -5.738 -23.094 1 69.44 72 ASP A CA 1
ATOM 584 C C . ASP A 1 72 ? -9.844 -6.164 -23.766 1 69.44 72 ASP A C 1
ATOM 586 O O . ASP A 1 72 ? -9.469 -7.336 -23.703 1 69.44 72 ASP A O 1
ATOM 590 N N . PRO A 1 73 ? -9.203 -5.266 -24.516 1 77.81 73 PRO A N 1
ATOM 591 C CA . PRO A 1 73 ? -7.98 -5.59 -25.25 1 77.81 73 PRO A CA 1
ATOM 592 C C . PRO A 1 73 ? -6.898 -6.191 -24.359 1 77.81 73 PRO A C 1
ATOM 594 O O . PRO A 1 73 ? -6.148 -7.074 -24.797 1 77.81 73 PRO A O 1
ATOM 597 N N . ASP A 1 74 ? -6.812 -5.824 -23.156 1 76.31 74 ASP A N 1
ATOM 598 C CA . ASP A 1 74 ? -5.805 -6.355 -22.25 1 76.31 74 ASP A CA 1
ATOM 599 C C . ASP A 1 74 ? -6.105 -7.809 -21.875 1 76.31 74 ASP A C 1
ATOM 601 O O . ASP A 1 74 ? -5.191 -8.633 -21.781 1 76.31 74 ASP A O 1
ATOM 605 N N . PHE A 1 75 ? -7.32 -8.094 -21.844 1 79.75 75 PHE A N 1
ATOM 606 C CA . PHE A 1 75 ? -7.754 -9.453 -21.547 1 79.75 75 PHE A CA 1
ATOM 607 C C . PHE A 1 75 ? -7.438 -10.391 -22.703 1 79.75 75 PHE A C 1
ATOM 609 O O . PHE A 1 75 ? -6.918 -11.492 -22.484 1 79.75 75 PHE A O 1
ATOM 616 N N . ILE A 1 76 ? -7.773 -9.945 -23.844 1 85.94 76 ILE A N 1
ATOM 617 C CA . ILE A 1 76 ? -7.578 -10.742 -25.047 1 85.94 76 ILE A CA 1
ATOM 618 C C . ILE A 1 76 ? -6.094 -11.047 -25.234 1 85.94 76 ILE A C 1
ATOM 620 O O . ILE A 1 76 ? -5.719 -12.18 -25.562 1 85.94 76 ILE A O 1
ATOM 624 N N . GLU A 1 77 ? -5.316 -10.07 -24.938 1 86.56 77 GLU A N 1
ATOM 625 C CA . GLU A 1 77 ? -3.873 -10.242 -25.094 1 86.56 77 GLU A CA 1
ATOM 626 C C . GLU A 1 77 ? -3.307 -11.18 -24.047 1 86.56 77 GLU A C 1
ATOM 628 O O . GLU A 1 77 ? -2.434 -12 -24.328 1 86.56 77 GLU A O 1
ATOM 633 N N . GLU A 1 78 ? -3.74 -11.117 -22.875 1 83.75 78 GLU A N 1
ATOM 634 C CA . GLU A 1 78 ? -3.312 -12.031 -21.812 1 83.75 78 GLU A CA 1
ATOM 635 C C . GLU A 1 78 ? -3.691 -13.469 -22.141 1 83.75 78 GLU A C 1
ATOM 637 O O . GLU A 1 78 ? -2.877 -14.383 -21.984 1 83.75 78 GLU A O 1
ATOM 642 N N . ARG A 1 79 ? -4.898 -13.609 -22.594 1 88.19 79 ARG A N 1
ATOM 643 C CA . ARG A 1 79 ? -5.348 -14.938 -22.969 1 88.19 79 ARG A CA 1
ATOM 644 C C . ARG A 1 79 ? -4.508 -15.484 -24.125 1 88.19 79 ARG A C 1
ATOM 646 O O . ARG A 1 79 ? -4.09 -16.641 -24.094 1 88.19 79 ARG A O 1
ATOM 653 N N . ARG A 1 80 ? -4.348 -14.648 -25.125 1 92.56 80 ARG A N 1
ATOM 654 C CA . ARG A 1 80 ? -3.52 -15.039 -26.266 1 92.56 80 ARG A CA 1
ATOM 655 C C . ARG A 1 80 ? -2.168 -15.57 -25.812 1 92.56 80 ARG A C 1
ATOM 657 O O . ARG A 1 80 ? -1.727 -16.625 -26.25 1 92.56 80 ARG A O 1
ATOM 664 N N . ARG A 1 81 ? -1.487 -14.875 -24.891 1 89.69 81 ARG A N 1
ATOM 665 C CA . ARG A 1 81 ? -0.178 -15.266 -24.375 1 89.69 81 ARG A CA 1
ATOM 666 C C . ARG A 1 81 ? -0.255 -16.594 -23.609 1 89.69 81 ARG A C 1
ATOM 668 O O . ARG A 1 81 ? 0.614 -17.453 -23.766 1 89.69 81 ARG A O 1
ATOM 675 N N . ASN A 1 82 ? -1.294 -16.734 -22.844 1 90.44 82 ASN A N 1
ATOM 676 C CA . ASN A 1 82 ? -1.478 -17.969 -22.062 1 90.44 82 ASN A CA 1
ATOM 677 C C . ASN A 1 82 ? -1.713 -19.172 -22.953 1 90.44 82 ASN A C 1
ATOM 679 O O . ASN A 1 82 ? -1.18 -20.25 -22.703 1 90.44 82 ASN A O 1
ATOM 683 N N . LEU A 1 83 ? -2.486 -18.938 -23.984 1 95.25 83 LEU A N 1
ATOM 684 C CA . LEU A 1 83 ? -2.76 -20.016 -24.938 1 95.25 83 LEU A CA 1
ATOM 685 C C . LEU A 1 83 ? -1.487 -20.438 -25.656 1 95.25 83 LEU A C 1
ATOM 687 O O . LEU A 1 83 ? -1.255 -21.641 -25.859 1 95.25 83 LEU A O 1
ATOM 691 N N . GLN A 1 84 ? -0.706 -19.453 -26 1 95.31 84 GLN A N 1
ATOM 692 C CA . GLN A 1 84 ? 0.559 -19.734 -26.672 1 95.31 84 GLN A CA 1
ATOM 693 C C . GLN A 1 84 ? 1.492 -20.531 -25.766 1 95.31 84 GLN A C 1
ATOM 695 O O . GLN A 1 84 ? 2.104 -21.516 -26.188 1 95.31 84 GLN A O 1
ATOM 700 N N . GLN A 1 85 ? 1.597 -20.141 -24.562 1 92.31 85 GLN A N 1
ATOM 701 C CA . GLN A 1 85 ? 2.451 -20.828 -23.594 1 92.31 85 GLN A CA 1
ATOM 702 C C . GLN A 1 85 ? 1.976 -22.266 -23.344 1 92.31 85 GLN A C 1
ATOM 704 O O . GLN A 1 85 ? 2.787 -23.188 -23.266 1 92.31 85 GLN A O 1
ATOM 709 N N . PHE A 1 86 ? 0.703 -22.391 -23.203 1 95.06 86 PHE A N 1
ATOM 710 C CA . PHE A 1 86 ? 0.114 -23.719 -23.031 1 95.06 86 PHE A CA 1
ATOM 711 C C . PHE A 1 86 ? 0.504 -24.641 -24.172 1 95.06 86 PHE A C 1
ATOM 713 O O . PHE A 1 86 ? 1.048 -25.719 -23.953 1 95.06 86 PHE A O 1
ATOM 720 N N . LEU A 1 87 ? 0.21 -24.125 -25.328 1 96.69 87 LEU A N 1
ATOM 721 C CA . LEU A 1 87 ? 0.401 -24.984 -26.5 1 96.69 87 LEU A CA 1
ATOM 722 C C . LEU A 1 87 ? 1.884 -25.25 -26.75 1 96.69 87 LEU A C 1
ATOM 724 O O . LEU A 1 87 ? 2.262 -26.328 -27.188 1 96.69 87 LEU A O 1
ATOM 728 N N . GLN A 1 88 ? 2.713 -24.297 -26.484 1 95.19 88 GLN A N 1
ATOM 729 C CA . GLN A 1 88 ? 4.152 -24.516 -26.578 1 95.19 88 GLN A CA 1
ATOM 730 C C . GLN A 1 88 ? 4.609 -25.609 -25.625 1 95.19 88 GLN A C 1
ATOM 732 O O . GLN A 1 88 ? 5.418 -26.469 -25.984 1 95.19 88 GLN A O 1
ATOM 737 N N . GLY A 1 89 ? 4.098 -25.609 -24.406 1 94.12 89 GLY A N 1
ATOM 738 C CA . GLY A 1 89 ? 4.402 -26.641 -23.438 1 94.12 89 GLY A CA 1
ATOM 739 C C . GLY A 1 89 ? 3.977 -28.031 -23.891 1 94.12 89 GLY A C 1
ATOM 740 O O . GLY A 1 89 ? 4.676 -29.016 -23.656 1 94.12 89 GLY A O 1
ATOM 741 N N . VAL A 1 90 ? 2.898 -28.047 -24.562 1 96.62 90 VAL A N 1
ATOM 742 C CA . VAL A 1 90 ? 2.375 -29.312 -25.062 1 96.62 90 VAL A CA 1
ATOM 743 C C . VAL A 1 90 ? 3.295 -29.859 -26.156 1 96.62 90 VAL A C 1
ATOM 745 O O . VAL A 1 90 ? 3.68 -31.031 -26.125 1 96.62 90 VAL A O 1
ATOM 748 N N . VAL A 1 91 ? 3.709 -29.047 -27.031 1 95.38 91 VAL A N 1
ATOM 749 C CA . VAL A 1 91 ? 4.488 -29.484 -28.188 1 95.38 91 VAL A CA 1
ATOM 750 C C . VAL A 1 91 ? 5.91 -29.828 -27.75 1 95.38 91 VAL A C 1
ATOM 752 O O . VAL A 1 91 ? 6.582 -30.656 -28.375 1 95.38 91 VAL A O 1
ATOM 755 N N . ASP A 1 92 ? 6.355 -29.297 -26.688 1 93.5 92 ASP A N 1
ATOM 756 C CA . ASP A 1 92 ? 7.695 -29.562 -26.188 1 93.5 92 ASP A CA 1
ATOM 757 C C . ASP A 1 92 ? 7.766 -30.922 -25.484 1 93.5 92 ASP A C 1
ATOM 759 O O . ASP A 1 92 ? 8.859 -31.438 -25.25 1 93.5 92 ASP A O 1
ATOM 763 N N . HIS A 1 93 ? 6.676 -31.422 -25.125 1 94.25 93 HIS A N 1
ATOM 764 C CA . HIS A 1 93 ? 6.59 -32.75 -24.484 1 94.25 93 HIS A CA 1
ATOM 765 C C . HIS A 1 93 ? 6.453 -33.844 -25.531 1 94.25 93 HIS A C 1
ATOM 767 O O . HIS A 1 93 ? 5.484 -33.875 -26.297 1 94.25 93 HIS A O 1
ATOM 773 N N . GLU A 1 94 ? 7.297 -34.781 -25.516 1 92.06 94 GLU A N 1
ATOM 774 C CA . GLU A 1 94 ? 7.426 -35.781 -26.578 1 92.06 94 GLU A CA 1
ATOM 775 C C . GLU A 1 94 ? 6.129 -36.562 -26.75 1 92.06 94 GLU A C 1
ATOM 777 O O . GLU A 1 94 ? 5.656 -36.75 -27.875 1 92.06 94 GLU A O 1
ATOM 782 N N . GLU A 1 95 ? 5.562 -37.031 -25.672 1 95.38 95 GLU A N 1
ATOM 783 C CA . GLU A 1 95 ? 4.367 -37.875 -25.75 1 95.38 95 GLU A CA 1
ATOM 784 C C . GLU A 1 95 ? 3.125 -37.031 -26.031 1 95.38 95 GLU A C 1
ATOM 786 O O . GLU A 1 95 ? 2.26 -37.438 -26.812 1 95.38 95 GLU A O 1
ATOM 791 N N . LEU A 1 96 ? 3.039 -35.906 -25.422 1 96.25 96 LEU A N 1
ATOM 792 C CA . LEU A 1 96 ? 1.874 -35.031 -25.609 1 96.25 96 LEU A CA 1
ATOM 793 C C . LEU A 1 96 ? 1.788 -34.562 -27.062 1 96.25 96 LEU A C 1
ATOM 795 O O . LEU A 1 96 ? 0.698 -34.5 -27.625 1 96.25 96 LEU A O 1
ATOM 799 N N . ALA A 1 97 ? 2.852 -34.281 -27.641 1 95.38 97 ALA A N 1
ATOM 800 C CA . ALA A 1 97 ? 2.912 -33.75 -29.016 1 95.38 97 ALA A CA 1
ATOM 801 C C . ALA A 1 97 ? 2.342 -34.75 -30 1 95.38 97 ALA A C 1
ATOM 803 O O . ALA A 1 97 ? 1.883 -34.375 -31.094 1 95.38 97 ALA A O 1
ATOM 804 N N . ARG A 1 98 ? 2.336 -35.969 -29.594 1 94.94 98 ARG A N 1
ATOM 805 C CA . ARG A 1 98 ? 1.926 -37.031 -30.516 1 94.94 98 ARG A CA 1
ATOM 806 C C . ARG A 1 98 ? 0.567 -37.594 -30.125 1 94.94 98 ARG A C 1
ATOM 808 O O . ARG A 1 98 ? 0.138 -38.625 -30.656 1 94.94 98 ARG A O 1
ATOM 815 N N . ALA A 1 99 ? -0.062 -37 -29.188 1 95.69 99 ALA A N 1
ATOM 816 C CA . ALA A 1 99 ? -1.375 -37.469 -28.75 1 95.69 99 ALA A CA 1
ATOM 817 C C . ALA A 1 99 ? -2.383 -37.406 -29.906 1 95.69 99 ALA A C 1
ATOM 819 O O . ALA A 1 99 ? -2.312 -36.531 -30.766 1 95.69 99 ALA A O 1
ATOM 820 N N . PRO A 1 100 ? -3.334 -38.281 -29.922 1 95.12 100 PRO A N 1
ATOM 821 C CA . PRO A 1 100 ? -4.328 -38.375 -31 1 95.12 100 PRO A CA 1
ATOM 822 C C . PRO A 1 100 ? -5.098 -37.062 -31.188 1 95.12 100 PRO A C 1
ATOM 824 O O . PRO A 1 100 ? -5.473 -36.719 -32.312 1 95.12 100 PRO A O 1
ATOM 827 N N . SER A 1 101 ? -5.34 -36.344 -30.203 1 96.5 101 SER A N 1
ATOM 828 C CA . SER A 1 101 ? -6.141 -35.125 -30.281 1 96.5 101 SER A CA 1
ATOM 829 C C . SER A 1 101 ? -5.359 -34 -30.938 1 96.5 101 SER A C 1
ATOM 831 O O . SER A 1 101 ? -5.949 -33.031 -31.406 1 96.5 101 SER A O 1
ATOM 833 N N . MET A 1 102 ? -4.047 -34.094 -30.953 1 95.75 102 MET A N 1
ATOM 834 C CA . MET A 1 102 ? -3.207 -33.031 -31.5 1 95.75 102 MET A CA 1
ATOM 835 C C . MET A 1 102 ? -3.396 -32.906 -33 1 95.75 102 MET A C 1
ATOM 837 O O . MET A 1 102 ? -3.35 -31.797 -33.562 1 95.75 102 MET A O 1
ATOM 841 N N . SER A 1 103 ? -3.719 -33.906 -33.625 1 94.12 103 SER A N 1
ATOM 842 C CA . SER A 1 103 ? -3.855 -33.875 -35.094 1 94.12 103 SER A CA 1
ATOM 843 C C . SER A 1 103 ? -5.043 -33.031 -35.531 1 94.12 103 SER A C 1
ATOM 845 O O . SER A 1 103 ? -4.879 -32.062 -36.25 1 94.12 103 SER A O 1
ATOM 847 N N . PRO A 1 104 ? -6.215 -33.406 -35.094 1 95.5 104 PRO A N 1
ATOM 848 C CA . PRO A 1 104 ? -7.32 -32.531 -35.5 1 95.5 104 PRO A CA 1
ATOM 849 C C . PRO A 1 104 ? -7.156 -31.109 -35 1 95.5 104 PRO A C 1
ATOM 851 O O . PRO A 1 104 ? -7.555 -30.172 -35.688 1 95.5 104 PRO A O 1
ATOM 854 N N . PHE A 1 105 ? -6.578 -30.906 -33.906 1 96.88 105 PHE A N 1
ATOM 855 C CA . PHE A 1 105 ? -6.441 -29.578 -33.312 1 96.88 105 PHE A CA 1
ATOM 856 C C . PHE A 1 105 ? -5.52 -28.703 -34.188 1 96.88 105 PHE A C 1
ATOM 858 O O . PHE A 1 105 ? -5.793 -27.531 -34.406 1 96.88 105 PHE A O 1
ATOM 865 N N . MET A 1 106 ? -4.445 -29.266 -34.688 1 95 106 MET A N 1
ATOM 866 C CA . MET A 1 106 ? -3.416 -28.484 -35.375 1 95 106 MET A CA 1
ATOM 867 C C . MET A 1 106 ? -3.678 -28.438 -36.875 1 95 106 MET A C 1
ATOM 869 O O . MET A 1 106 ? -3.1 -27.609 -37.562 1 95 106 MET A O 1
ATOM 873 N N . VAL A 1 107 ? -4.555 -29.297 -37.344 1 93.19 107 VAL A N 1
ATOM 874 C CA . VAL A 1 107 ? -4.609 -29.438 -38.781 1 93.19 107 VAL A CA 1
ATOM 875 C C . VAL A 1 107 ? -6.012 -29.109 -39.281 1 93.19 107 VAL A C 1
ATOM 877 O O . VAL A 1 107 ? -6.168 -28.406 -40.281 1 93.19 107 VAL A O 1
ATOM 880 N N . ASP A 1 108 ? -7.023 -29.562 -38.562 1 93.94 108 ASP A N 1
ATOM 881 C CA . ASP A 1 108 ? -8.383 -29.422 -39.094 1 93.94 108 ASP A CA 1
ATOM 882 C C . ASP A 1 108 ? -8.875 -27.984 -38.969 1 93.94 108 ASP A C 1
ATOM 884 O O . ASP A 1 108 ? -8.664 -27.328 -37.938 1 93.94 108 ASP A O 1
ATOM 888 N N . MET A 1 109 ? -9.492 -27.5 -39.969 1 92 109 MET A N 1
ATOM 889 C CA . MET A 1 109 ? -10.016 -26.141 -40 1 92 109 MET A CA 1
ATOM 890 C C . MET A 1 109 ? -11.211 -26 -39.062 1 92 109 MET A C 1
ATOM 892 O O . MET A 1 109 ? -12.008 -26.938 -38.938 1 92 109 MET A O 1
ATOM 896 N N . LEU A 1 110 ? -11.281 -24.844 -38.531 1 90.44 110 LEU A N 1
ATOM 897 C CA . LEU A 1 110 ? -12.406 -24.562 -37.656 1 90.44 110 LEU A CA 1
ATOM 898 C C . LEU A 1 110 ? -13.727 -24.781 -38.375 1 90.44 110 LEU A C 1
ATOM 900 O O . LEU A 1 110 ? -13.875 -24.406 -39.562 1 90.44 110 LEU A O 1
ATOM 904 N N . GLY A 1 111 ? -14.695 -25.359 -37.656 1 87.69 111 GLY A N 1
ATOM 905 C CA . GLY A 1 111 ? -15.984 -25.672 -38.25 1 87.69 111 GLY A CA 1
ATOM 906 C C . GLY A 1 111 ? -16.281 -27.156 -38.312 1 87.69 111 GLY A C 1
ATOM 907 O O . GLY A 1 111 ? -16.016 -27.891 -37.344 1 87.69 111 GLY A O 1
ATOM 908 N N . SER A 1 112 ? -16.766 -27.594 -39.438 1 90.88 112 SER A N 1
ATOM 909 C CA . SER A 1 112 ? -17.234 -28.969 -39.594 1 90.88 112 SER A CA 1
ATOM 910 C C . SER A 1 112 ? -16.078 -29.953 -39.531 1 90.88 112 SER A C 1
ATOM 912 O O . SER A 1 112 ? -16.188 -31.016 -38.938 1 90.88 112 SER A O 1
ATOM 914 N N . ASP A 1 113 ? -14.961 -29.672 -40.188 1 92.75 113 ASP A N 1
ATOM 915 C CA . ASP A 1 113 ? -13.805 -30.562 -40.219 1 92.75 113 ASP A CA 1
ATOM 916 C C . ASP A 1 113 ? -13.258 -30.812 -38.812 1 92.75 113 ASP A C 1
ATOM 918 O O . ASP A 1 113 ? -12.977 -31.969 -38.469 1 92.75 113 ASP A O 1
ATOM 922 N N . PHE A 1 114 ? -13.156 -29.828 -38.125 1 94.69 114 PHE A N 1
ATOM 923 C CA . PHE A 1 114 ? -12.633 -29.938 -36.781 1 94.69 114 PHE A CA 1
ATOM 924 C C . PHE A 1 114 ? -13.609 -30.703 -35.906 1 94.69 114 PHE A C 1
ATOM 926 O O . PHE A 1 114 ? -13.203 -31.547 -35.094 1 94.69 114 PHE A O 1
ATOM 933 N N . GLU A 1 115 ? -14.906 -30.469 -36.031 1 94.56 115 GLU A N 1
ATOM 934 C CA . GLU A 1 115 ? -15.914 -31.172 -35.25 1 94.56 115 GLU A CA 1
ATOM 935 C C . GLU A 1 115 ? -15.898 -32.656 -35.531 1 94.56 115 GLU A C 1
ATOM 937 O O . GLU A 1 115 ? -16.031 -33.5 -34.625 1 94.56 115 GLU A O 1
ATOM 942 N N . GLU A 1 116 ? -15.719 -32.906 -36.75 1 94.75 116 GLU A N 1
ATOM 943 C CA . GLU A 1 116 ? -15.617 -34.312 -37.125 1 94.75 116 GLU A CA 1
ATOM 944 C C . GLU A 1 116 ? -14.352 -34.969 -36.562 1 94.75 116 GLU A C 1
ATOM 946 O O . GLU A 1 116 ? -14.375 -36.094 -36.094 1 94.75 116 GLU A O 1
ATOM 951 N N . GLY A 1 117 ? -13.305 -34.25 -36.656 1 94.25 117 GLY A N 1
ATOM 952 C CA . GLY A 1 117 ? -12.062 -34.719 -36.062 1 94.25 117 GLY A CA 1
ATOM 953 C C . GLY A 1 117 ? -12.172 -34.969 -34.562 1 94.25 117 GLY A C 1
ATOM 954 O O . GLY A 1 117 ? -11.656 -36 -34.094 1 94.25 117 GLY A O 1
ATOM 955 N N . LYS A 1 118 ? -12.797 -34.125 -33.875 1 95.25 118 LYS A N 1
ATOM 956 C CA . LYS A 1 118 ? -13.023 -34.312 -32.438 1 95.25 118 LYS A CA 1
ATOM 957 C C . LYS A 1 118 ? -13.797 -35.594 -32.188 1 95.25 118 LYS A C 1
ATOM 959 O O . LYS A 1 118 ? -13.414 -36.375 -31.297 1 95.25 118 LYS A O 1
ATOM 964 N N . LYS A 1 119 ? -14.789 -35.781 -32.938 1 94.25 119 LYS A N 1
ATOM 965 C CA . LYS A 1 119 ? -15.641 -36.969 -32.75 1 94.25 119 LYS A CA 1
ATOM 966 C C . LYS A 1 119 ? -14.859 -38.25 -32.938 1 94.25 119 LYS A C 1
ATOM 968 O O . LYS A 1 119 ? -15.055 -39.219 -32.219 1 94.25 119 LYS A O 1
ATOM 973 N N . LYS A 1 120 ? -14.016 -38.219 -33.875 1 93.56 120 LYS A N 1
ATOM 974 C CA . LYS A 1 120 ? -13.203 -39.406 -34.188 1 93.56 120 LYS A CA 1
ATOM 975 C C . LYS A 1 120 ? -12.281 -39.719 -33 1 93.56 120 LYS A C 1
ATOM 977 O O . LYS A 1 120 ? -12.148 -40.906 -32.625 1 93.56 120 LYS A O 1
ATOM 982 N N . VAL A 1 121 ? -11.711 -38.688 -32.531 1 93.88 121 VAL A N 1
ATOM 983 C CA . VAL A 1 121 ? -10.805 -38.875 -31.391 1 93.88 121 VAL A CA 1
ATOM 984 C C . VAL A 1 121 ? -11.586 -39.375 -30.172 1 93.88 121 VAL A C 1
ATOM 986 O O . VAL A 1 121 ? -11.156 -40.281 -29.484 1 93.88 121 VAL A O 1
ATOM 989 N N . GLU A 1 122 ? -12.711 -38.781 -29.891 1 92.38 122 GLU A N 1
ATOM 990 C CA . GLU A 1 122 ? -13.539 -39.125 -28.734 1 92.38 122 GLU A CA 1
ATOM 991 C C . GLU A 1 122 ? -14.102 -40.531 -28.844 1 92.38 122 GLU A C 1
ATOM 993 O O . GLU A 1 122 ? -14.312 -41.188 -27.828 1 92.38 122 GLU A O 1
ATOM 998 N N . ALA A 1 123 ? -14.32 -40.969 -30.031 1 90 123 ALA A N 1
ATOM 999 C CA . ALA A 1 123 ? -14.844 -42.312 -30.25 1 90 123 ALA A CA 1
ATOM 1000 C C . ALA A 1 123 ? -13.789 -43.375 -29.953 1 90 123 ALA A C 1
ATOM 1002 O O . ALA A 1 123 ? -14.109 -44.438 -29.469 1 90 123 ALA A O 1
ATOM 1003 N N . ARG A 1 124 ? -12.641 -43.062 -30.359 1 85.94 124 ARG A N 1
ATOM 1004 C CA . ARG A 1 124 ? -11.547 -44 -30.156 1 85.94 124 ARG A CA 1
ATOM 1005 C C . ARG A 1 124 ? -11.227 -44.156 -28.672 1 85.94 124 ARG A C 1
ATOM 1007 O O . ARG A 1 124 ? -10.898 -45.25 -28.203 1 85.94 124 ARG A O 1
ATOM 1014 N N . MET A 1 125 ? -11.219 -43.125 -28.031 1 81.19 125 MET A N 1
ATOM 1015 C CA . MET A 1 125 ? -10.969 -43.156 -26.594 1 81.19 125 MET A CA 1
ATOM 1016 C C . MET A 1 125 ? -12.023 -42.344 -25.828 1 81.19 125 MET A C 1
ATOM 1018 O O . MET A 1 125 ? -11.844 -41.156 -25.609 1 81.19 125 MET A O 1
ATOM 1022 N N . PRO A 1 126 ? -13.086 -43.031 -25.531 1 65.12 126 PRO A N 1
ATOM 1023 C CA . PRO A 1 126 ? -14.125 -42.312 -24.812 1 65.12 126 PRO A CA 1
ATOM 1024 C C . PRO A 1 126 ? -13.633 -41.781 -23.469 1 65.12 126 PRO A C 1
ATOM 1026 O O . PRO A 1 126 ? -12.812 -42.406 -22.812 1 65.12 126 PRO A O 1
ATOM 1029 N N . THR A 1 127 ? -13.734 -40.406 -23.312 1 57.34 127 THR A N 1
ATOM 1030 C CA . THR A 1 127 ? -13.383 -39.812 -22.031 1 57.34 127 THR A CA 1
ATOM 1031 C C . THR A 1 127 ? -14.133 -40.5 -20.891 1 57.34 127 THR A C 1
ATOM 1033 O O . THR A 1 127 ? -15.359 -40.625 -20.953 1 57.34 127 THR A O 1
ATOM 1036 N N . ASN A 1 128 ? -13.633 -41.344 -20.359 1 48.34 128 ASN A N 1
ATOM 1037 C CA . ASN A 1 128 ? -14.305 -41.844 -19.172 1 4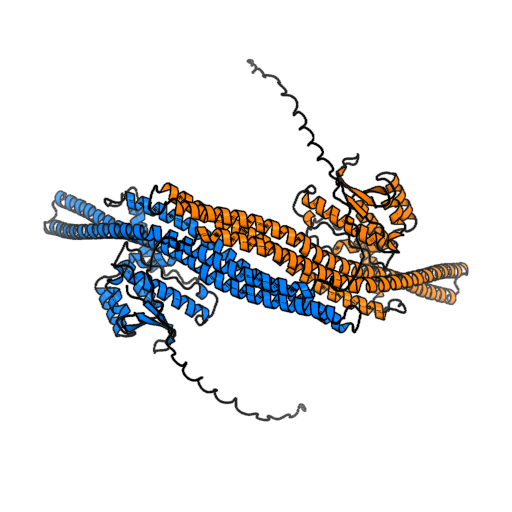8.34 128 ASN A CA 1
ATOM 1038 C C . ASN A 1 128 ? -14.625 -40.688 -18.188 1 48.34 128 ASN A C 1
ATOM 1040 O O . ASN A 1 128 ? -13.766 -39.875 -17.891 1 48.34 128 ASN A O 1
ATOM 1044 N N . LEU A 1 129 ? -15.836 -40.094 -18.188 1 41.38 129 LEU A N 1
ATOM 1045 C CA . LEU A 1 129 ? -16.469 -39 -17.406 1 41.38 129 LEU A CA 1
ATOM 1046 C C . LEU A 1 129 ? -15.891 -38.938 -16 1 41.38 129 LEU A C 1
ATOM 1048 O O . LEU A 1 129 ? -16.266 -38.094 -15.203 1 41.38 129 LEU A O 1
ATOM 1052 N N . LEU A 1 130 ? -15.195 -39.844 -15.57 1 37.34 130 LEU A N 1
ATOM 1053 C CA . LEU A 1 130 ? -14.852 -39.688 -14.164 1 37.34 130 LEU A CA 1
ATOM 1054 C C . LEU A 1 130 ? -14 -38.438 -13.93 1 37.34 130 LEU A C 1
ATOM 1056 O O . LEU A 1 130 ? -13.992 -37.906 -12.82 1 37.34 130 LEU A O 1
ATOM 1060 N N . TYR A 1 131 ? -13.156 -38.031 -14.867 1 37.16 131 TYR A N 1
ATOM 1061 C CA . TYR A 1 131 ? -12.094 -37.062 -14.578 1 37.16 131 TYR A CA 1
ATOM 1062 C C . TYR A 1 131 ? -12.594 -35.625 -14.727 1 37.16 131 TYR A C 1
ATOM 1064 O O . TYR A 1 131 ? -11.953 -34.688 -14.242 1 37.16 131 TYR A O 1
ATOM 1072 N N . THR A 1 132 ? -13.516 -35.375 -15.508 1 36.34 132 THR A N 1
ATOM 1073 C CA . THR A 1 132 ? -13.766 -34 -15.93 1 36.34 132 THR A CA 1
ATOM 1074 C C . THR A 1 132 ? -14.297 -33.156 -14.766 1 36.34 132 THR A C 1
ATOM 1076 O O . THR A 1 132 ? -14.156 -31.938 -14.758 1 36.34 132 THR A O 1
ATOM 1079 N N . ASN A 1 133 ? -15.109 -33.688 -13.883 1 35.12 133 ASN A N 1
ATOM 1080 C CA . ASN A 1 133 ? -15.828 -32.812 -12.969 1 35.12 133 ASN A CA 1
ATOM 1081 C C . ASN A 1 133 ? -14.906 -32.25 -11.898 1 35.12 133 ASN A C 1
ATOM 1083 O O . ASN A 1 133 ? -15.219 -31.203 -11.289 1 35.12 133 ASN A O 1
ATOM 1087 N N . GLN A 1 134 ? -13.805 -32.875 -11.594 1 34.16 134 GLN A N 1
ATOM 1088 C CA . GLN A 1 134 ? -13.047 -32.438 -10.438 1 34.16 134 GLN A CA 1
ATOM 1089 C C . GLN A 1 134 ? -12.195 -31.203 -10.781 1 34.16 134 GLN A C 1
ATOM 1091 O O . GLN A 1 134 ? -11.711 -30.5 -9.891 1 34.16 134 GLN A O 1
ATOM 1096 N N . VAL A 1 135 ? -11.789 -31.031 -11.992 1 35.31 135 VAL A N 1
ATOM 1097 C CA . VAL A 1 135 ? -10.898 -29.922 -12.273 1 35.31 135 VAL A CA 1
ATOM 1098 C C . VAL A 1 135 ? -11.641 -28.594 -12.055 1 35.31 135 VAL A C 1
ATOM 1100 O O . VAL A 1 135 ? -11.023 -27.531 -11.953 1 35.31 135 VAL A O 1
ATOM 1103 N N . GLU A 1 136 ? -13 -28.641 -12.047 1 35.34 136 GLU A N 1
ATOM 1104 C CA . GLU A 1 136 ? -13.703 -27.359 -11.953 1 35.34 136 GLU A CA 1
ATOM 1105 C C . GLU A 1 136 ? -13.594 -26.781 -10.547 1 35.34 136 GLU A C 1
ATOM 1107 O O . GLU A 1 136 ? -13.805 -25.594 -10.344 1 35.34 136 GLU A O 1
ATOM 1112 N N . GLU A 1 137 ? -13.43 -27.688 -9.523 1 33.31 137 GLU A N 1
ATOM 1113 C CA . GLU A 1 137 ? -13.633 -27.125 -8.188 1 33.31 137 GLU A CA 1
ATOM 1114 C C . GLU A 1 137 ? -12.469 -26.219 -7.797 1 33.31 137 GLU A C 1
ATOM 1116 O O . GLU A 1 137 ? -12.602 -25.375 -6.906 1 33.31 137 GLU A O 1
ATOM 1121 N N . ASP A 1 138 ? -11.312 -26.672 -8.242 1 33.16 138 ASP A N 1
ATOM 1122 C CA . ASP A 1 138 ? -10.266 -26.016 -7.449 1 33.16 138 ASP A CA 1
ATOM 1123 C C . ASP A 1 138 ? -10.125 -24.547 -7.824 1 33.16 138 ASP A C 1
ATOM 1125 O O . ASP A 1 138 ? -9.234 -23.859 -7.32 1 33.16 138 ASP A O 1
ATOM 1129 N N . TYR A 1 139 ? -10.445 -24.297 -9.07 1 30.88 139 TYR A N 1
ATOM 1130 C CA . TYR A 1 139 ? -10.195 -22.875 -9.242 1 30.88 139 TYR A CA 1
ATOM 1131 C C . TYR A 1 139 ? -11.266 -22.047 -8.539 1 30.88 139 TYR A C 1
ATOM 1133 O O . TYR A 1 139 ? -12.461 -22.234 -8.766 1 30.88 139 TYR A O 1
ATOM 1141 N N . GLY A 1 140 ? -11.133 -21.828 -7.277 1 29.44 140 GLY A N 1
ATOM 1142 C CA . GLY A 1 140 ? -11.938 -20.922 -6.469 1 29.44 140 GLY A CA 1
ATOM 1143 C C . GLY A 1 140 ? -12.383 -19.688 -7.23 1 29.44 140 GLY A C 1
ATOM 1144 O O . GLY A 1 140 ? -11.719 -18.656 -7.188 1 29.44 140 GLY A O 1
ATOM 1145 N N . ASP A 1 141 ? -12.758 -19.891 -8.461 1 29.66 141 ASP A N 1
ATOM 1146 C CA . ASP A 1 141 ? -13.367 -18.641 -8.914 1 29.66 141 ASP A CA 1
ATOM 1147 C C . ASP A 1 141 ? -14.492 -18.219 -7.98 1 29.66 141 ASP A C 1
ATOM 1149 O O . ASP A 1 141 ? -15.227 -19.062 -7.453 1 29.66 141 ASP A O 1
ATOM 1153 N N . GLY A 1 142 ? -14.305 -17.156 -7.223 1 27 142 GLY A N 1
ATOM 1154 C CA . GLY A 1 142 ? -15.289 -16.422 -6.449 1 27 142 GLY A CA 1
ATOM 1155 C C . GLY A 1 142 ? -16.656 -16.359 -7.113 1 27 142 GLY A C 1
ATOM 1156 O O . GLY A 1 142 ? -17.594 -15.773 -6.574 1 27 142 GLY A O 1
ATOM 1157 N N . SER A 1 143 ? -16.656 -16.344 -8.445 1 27.98 143 SER A N 1
ATOM 1158 C CA . SER A 1 143 ? -18.047 -16 -8.789 1 27.98 143 SER A CA 1
ATOM 1159 C C . SER A 1 143 ? -18.984 -17.188 -8.562 1 27.98 143 SER A C 1
AT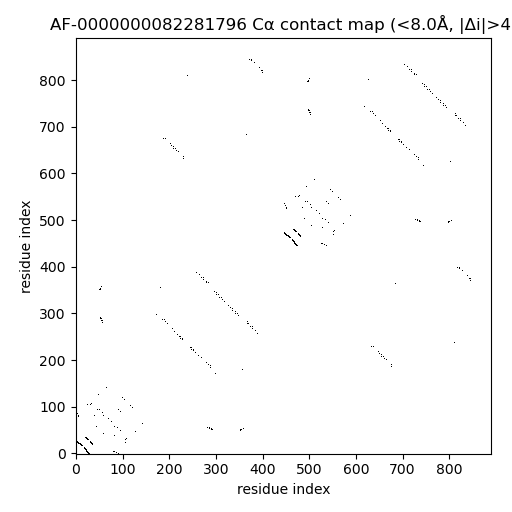OM 1161 O O . SER A 1 143 ? -18.797 -18.25 -9.141 1 27.98 143 SER A O 1
ATOM 1163 N N . ALA A 1 144 ? -19.547 -17.344 -7.41 1 26.89 144 ALA A N 1
ATOM 1164 C CA . ALA A 1 144 ? -20.734 -18.062 -6.93 1 26.89 144 ALA A CA 1
ATOM 1165 C C . ALA A 1 144 ? -21.891 -17.938 -7.918 1 26.89 144 ALA A C 1
ATOM 1167 O O . ALA A 1 144 ? -22.703 -17.016 -7.824 1 26.89 144 ALA A O 1
ATOM 1168 N N . GLU A 1 145 ? -21.781 -17.766 -9.172 1 26.59 145 GLU A N 1
ATOM 1169 C CA . GLU A 1 145 ? -23.156 -17.891 -9.617 1 26.59 145 GLU A CA 1
ATOM 1170 C C . GLU A 1 145 ? -23.766 -19.203 -9.141 1 26.59 145 GLU A C 1
ATOM 1172 O O . GLU A 1 145 ? -23.125 -20.266 -9.219 1 26.59 145 GLU A O 1
ATOM 1177 N N . LYS A 1 146 ? -24.797 -19.172 -8.297 1 29.86 146 LYS A N 1
ATOM 1178 C CA . LYS A 1 146 ? -25.812 -20.016 -7.695 1 29.86 146 LYS A CA 1
ATOM 1179 C C . LYS A 1 146 ? -26.391 -21 -8.719 1 29.86 146 LYS A C 1
ATOM 1181 O O . LYS A 1 146 ? -27.484 -21.531 -8.523 1 29.86 146 LYS A O 1
ATOM 1186 N N . GLY A 1 147 ? -25.922 -21.078 -9.859 1 25.95 147 GLY A N 1
ATOM 1187 C CA . GLY A 1 147 ? -26.812 -22 -10.523 1 25.95 147 GLY A CA 1
ATOM 1188 C C . GLY A 1 147 ? -26.875 -23.359 -9.844 1 25.95 147 GLY A C 1
ATOM 1189 O O . GLY A 1 147 ? -25.969 -23.734 -9.094 1 25.95 147 GLY A O 1
ATOM 1190 N N . ALA A 1 148 ? -28.125 -23.938 -9.695 1 26.59 148 ALA A N 1
ATOM 1191 C CA . ALA A 1 148 ? -28.609 -25.188 -9.094 1 26.59 148 ALA A CA 1
ATOM 1192 C C . ALA A 1 148 ? -27.734 -26.359 -9.508 1 26.59 148 ALA A C 1
ATOM 1194 O O . ALA A 1 148 ? -27.406 -26.531 -10.688 1 26.59 148 ALA A O 1
ATOM 1195 N N . PRO A 1 149 ? -27.047 -26.625 -8.422 1 29.28 149 PRO A N 1
ATOM 1196 C CA . PRO A 1 149 ? -26.25 -27.844 -8.609 1 29.28 149 PRO A CA 1
ATOM 1197 C C . PRO A 1 149 ? -27.031 -28.969 -9.273 1 29.28 149 PRO A C 1
ATOM 1199 O O . P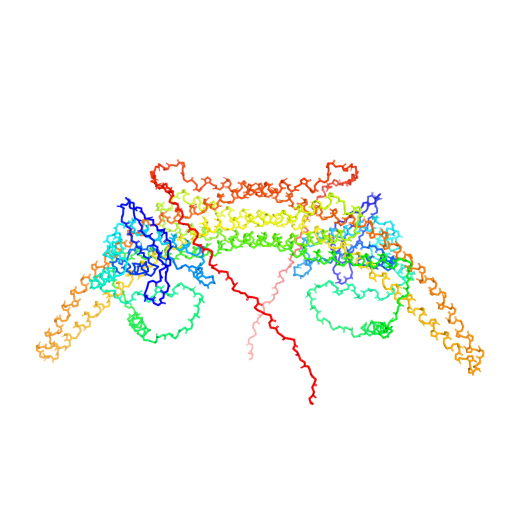RO A 1 149 ? -28.125 -29.312 -8.82 1 29.28 149 PRO A O 1
ATOM 1202 N N . THR A 1 150 ? -27.125 -28.844 -10.57 1 29.55 150 THR A N 1
ATOM 1203 C CA . THR A 1 150 ? -27.828 -29.984 -11.141 1 29.55 150 THR A CA 1
ATOM 1204 C C . THR A 1 150 ? -27.375 -31.281 -10.477 1 29.55 150 THR A C 1
ATOM 1206 O O . THR A 1 150 ? -26.172 -31.516 -10.305 1 29.55 150 THR A O 1
ATOM 1209 N N . THR A 1 151 ? -28.359 -31.922 -9.586 1 31.41 151 THR A N 1
ATOM 1210 C CA . THR A 1 151 ? -28.453 -33.094 -8.734 1 31.41 151 THR A CA 1
ATOM 1211 C C . THR A 1 151 ? -27.922 -34.344 -9.453 1 31.41 151 THR A C 1
ATOM 1213 O O . THR A 1 151 ? -27.531 -35.312 -8.812 1 31.41 151 THR A O 1
ATOM 1216 N N . THR A 1 152 ? -28.031 -34.312 -10.812 1 29 152 THR A N 1
ATOM 1217 C CA . THR A 1 152 ? -27.844 -35.656 -11.367 1 29 152 THR A CA 1
ATOM 1218 C C . THR A 1 152 ? -26.359 -36.031 -11.344 1 29 152 THR A C 1
ATOM 1220 O O . THR A 1 152 ? -26.031 -37.219 -11.164 1 29 152 THR A O 1
ATOM 1223 N N . ALA A 1 153 ? -25.422 -35.156 -11.625 1 32.19 153 ALA A N 1
ATOM 1224 C CA . ALA A 1 153 ? -24.016 -35.5 -11.766 1 32.19 153 ALA A CA 1
ATOM 1225 C C . ALA A 1 153 ? -23.344 -35.688 -10.406 1 32.19 153 ALA A C 1
ATOM 1227 O O . ALA A 1 153 ? -22.234 -36.219 -10.32 1 32.19 153 ALA A O 1
ATOM 1228 N N . ARG A 1 154 ? -23.875 -35.25 -9.328 1 36.66 154 ARG A N 1
ATOM 1229 C CA . ARG A 1 154 ? -23.422 -35.5 -7.969 1 36.66 154 ARG A CA 1
ATOM 1230 C C . ARG A 1 154 ? -23.656 -36.938 -7.57 1 36.66 154 ARG A C 1
ATOM 1232 O O . ARG A 1 154 ? -22.969 -37.469 -6.691 1 36.66 154 ARG A O 1
ATOM 1239 N N . LYS A 1 155 ? -24.703 -37.406 -8.133 1 36.38 155 LYS A N 1
ATOM 1240 C CA . LYS A 1 155 ? -25.062 -38.781 -7.742 1 36.38 155 LYS A CA 1
ATOM 1241 C C . LYS A 1 155 ? -24.062 -39.781 -8.281 1 36.38 155 LYS A C 1
ATOM 1243 O O . LYS A 1 155 ? -23.734 -40.781 -7.602 1 36.38 155 LYS A O 1
ATOM 1248 N N . GLY A 1 156 ? -23.656 -39.5 -9.43 1 31.05 156 GLY A N 1
ATOM 1249 C CA . GLY A 1 156 ? -22.672 -40.438 -9.945 1 31.05 156 GLY A CA 1
ATOM 1250 C C . GLY A 1 156 ? -21.312 -40.281 -9.297 1 31.05 156 GLY A C 1
ATOM 1251 O O . GLY A 1 156 ? -20.641 -41.281 -9.039 1 31.05 156 GLY A O 1
ATOM 1252 N N . LEU A 1 157 ? -20.812 -38.969 -9.062 1 38.91 157 LEU A N 1
ATOM 1253 C CA . LEU A 1 157 ? -19.562 -38.719 -8.359 1 38.91 157 LEU A CA 1
ATOM 1254 C C . LEU A 1 157 ? -19.688 -39.062 -6.879 1 38.91 157 LEU A C 1
ATOM 1256 O O . LEU A 1 157 ? -18.75 -39.625 -6.285 1 38.91 157 LEU A O 1
ATOM 1260 N N . SER A 1 158 ? -20.812 -38.688 -6.207 1 41.31 158 SER A N 1
ATOM 1261 C CA . SER A 1 158 ? -21.125 -39.125 -4.848 1 41.31 158 SER A CA 1
ATOM 1262 C C . SER A 1 158 ? -21.156 -40.656 -4.758 1 41.31 158 SER A C 1
ATOM 1264 O O . SER A 1 158 ? -20.625 -41.25 -3.814 1 41.31 158 SER A O 1
ATOM 1266 N N . ASN A 1 159 ? -21.781 -41.312 -5.773 1 38.06 159 ASN A N 1
ATOM 1267 C CA . ASN A 1 159 ? -21.828 -42.781 -5.773 1 38.06 159 ASN A CA 1
ATOM 1268 C C . ASN A 1 159 ? -20.453 -43.375 -6.039 1 38.06 159 ASN A C 1
ATOM 1270 O O . ASN A 1 159 ? -20.109 -44.438 -5.492 1 38.06 159 ASN A O 1
ATOM 1274 N N . PHE A 1 160 ? -19.609 -42.719 -6.832 1 36.53 160 PHE A N 1
ATOM 1275 C CA . PHE A 1 160 ? -18.219 -43.156 -7 1 36.53 160 PHE A CA 1
ATOM 1276 C C . PHE A 1 160 ? -17.406 -42.812 -5.758 1 36.53 160 PHE A C 1
ATOM 1278 O O . PHE A 1 160 ? -16.656 -43.656 -5.25 1 36.53 160 PHE A O 1
ATOM 1285 N N . PHE A 1 161 ? -17.406 -41.562 -5.199 1 43.16 161 PHE A N 1
ATOM 1286 C CA . PHE A 1 161 ? -16.781 -41.312 -3.912 1 43.16 161 PHE A CA 1
ATOM 1287 C C . PHE A 1 161 ? -17.422 -42.156 -2.812 1 43.16 161 PHE A C 1
ATOM 1289 O O . PHE A 1 161 ? -16.734 -42.625 -1.896 1 43.16 161 PHE A O 1
ATOM 1296 N N . ALA A 1 162 ? -18.688 -42.344 -2.752 1 39.81 162 ALA A N 1
ATOM 1297 C CA . ALA A 1 162 ? -19.344 -43.281 -1.827 1 39.81 162 ALA A CA 1
ATOM 1298 C C . ALA A 1 162 ? -18.906 -44.719 -2.072 1 39.81 162 ALA A C 1
ATOM 1300 O O . ALA A 1 162 ? -18.672 -45.469 -1.125 1 39.81 162 ALA A O 1
ATOM 1301 N N . LYS A 1 163 ? -18.844 -45.188 -3.285 1 40.22 163 LYS A N 1
ATOM 1302 C CA . LYS A 1 163 ? -18.281 -46.5 -3.537 1 40.22 163 LYS A CA 1
ATOM 1303 C C . LYS A 1 163 ? -16.781 -46.531 -3.203 1 40.22 163 LYS A C 1
ATOM 1305 O O . LYS A 1 163 ? -16.281 -47.531 -2.678 1 40.22 163 LYS A O 1
ATOM 1310 N N . ILE A 1 164 ? -16.047 -45.469 -3.373 1 40.38 164 ILE A N 1
ATOM 1311 C CA . ILE A 1 164 ? -14.664 -45.406 -2.902 1 40.38 164 ILE A CA 1
ATOM 1312 C C . ILE A 1 164 ? -14.648 -45.25 -1.386 1 40.38 164 ILE A C 1
ATOM 1314 O O . ILE A 1 164 ? -13.82 -45.844 -0.695 1 40.38 164 ILE A O 1
ATOM 1318 N N . ARG A 1 165 ? -15.406 -44.406 -0.735 1 40.97 165 ARG A N 1
ATOM 1319 C CA . ARG A 1 165 ? -15.469 -44.406 0.723 1 40.97 165 ARG A CA 1
ATOM 1320 C C . ARG A 1 165 ? -15.883 -45.75 1.266 1 40.97 165 ARG A C 1
ATOM 1322 O O . ARG A 1 165 ? -15.359 -46.219 2.283 1 40.97 165 ARG A O 1
ATOM 1329 N N . VAL A 1 166 ? -16.969 -46.312 0.842 1 37.06 166 VAL A N 1
ATOM 1330 C CA . VAL A 1 166 ? -17.391 -47.625 1.319 1 37.06 166 VAL A CA 1
ATOM 1331 C C . VAL A 1 166 ? -16.297 -48.656 1.041 1 37.06 166 VAL A C 1
ATOM 1333 O O . VAL A 1 166 ? -16.016 -49.5 1.879 1 37.06 166 VAL A O 1
ATOM 1336 N N . SER A 1 167 ? -15.766 -48.688 -0.088 1 36.91 167 SER A N 1
ATOM 1337 C CA . SER A 1 167 ? -14.617 -49.594 -0.169 1 36.91 167 SER A CA 1
ATOM 1338 C C . SER A 1 167 ? -13.43 -49.062 0.625 1 36.91 167 SER A C 1
ATOM 1340 O O . SER A 1 167 ? -12.391 -49.688 0.718 1 36.91 167 SER A O 1
ATOM 1342 N N . ALA A 1 168 ? -13.273 -47.75 0.922 1 38.69 168 ALA A N 1
ATOM 1343 C CA . ALA A 1 168 ? -12.195 -47.312 1.803 1 38.69 168 ALA A CA 1
ATOM 1344 C C . ALA A 1 168 ? -12.414 -47.812 3.229 1 38.69 168 ALA A C 1
ATOM 1346 O O . ALA A 1 168 ? -11.727 -47.375 4.156 1 38.69 168 ALA A O 1
ATOM 1347 N N . GLY A 1 169 ? -13.273 -48.5 3.746 1 37.41 169 GLY A N 1
ATOM 1348 C CA . GLY A 1 169 ? -12.742 -49.25 4.859 1 37.41 169 GLY A CA 1
ATOM 1349 C C . GLY A 1 169 ? -11.25 -49.5 4.754 1 37.41 169 GLY A C 1
ATOM 1350 O O . GLY A 1 169 ? -10.625 -49.125 3.758 1 37.41 169 GLY A O 1
ATOM 1351 N N . SER A 1 170 ? -10.539 -50.531 5.449 1 40.19 170 SER A N 1
ATOM 1352 C CA . SER A 1 170 ? -9.094 -50.781 5.395 1 40.19 170 SER A CA 1
ATOM 1353 C C . SER A 1 170 ? -8.602 -50.812 3.955 1 40.19 170 SER A C 1
ATOM 1355 O O . SER A 1 170 ? -7.492 -51.281 3.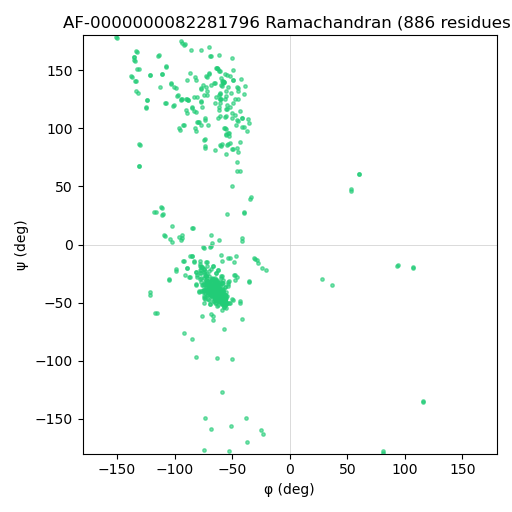688 1 40.19 170 SER A O 1
ATOM 1357 N N . LYS A 1 171 ? -9.359 -50.938 2.639 1 46.22 171 LYS A N 1
ATOM 1358 C CA . LYS A 1 171 ? -8.938 -51.781 1.527 1 46.22 171 LYS A CA 1
ATOM 1359 C C . LYS A 1 171 ? -7.82 -51.125 0.729 1 46.22 171 LYS A C 1
ATOM 1361 O O . LYS A 1 171 ? -7.938 -49.969 0.322 1 46.22 171 LYS A O 1
ATOM 1366 N N . GLU A 1 172 ? -6.574 -51.562 0.841 1 73.44 172 GLU A N 1
ATOM 1367 C CA . GLU A 1 172 ? -5.234 -51.438 0.264 1 73.44 172 GLU A CA 1
ATOM 1368 C C . GLU A 1 172 ? -5.297 -51.344 -1.258 1 73.44 172 GLU A C 1
ATOM 1370 O O . GLU A 1 172 ? -5.891 -52.188 -1.92 1 73.44 172 GLU A O 1
ATOM 1375 N N . LEU A 1 173 ? -5.18 -50.125 -1.876 1 86.88 173 LEU A N 1
ATOM 1376 C CA . LEU A 1 173 ? -5.082 -49.969 -3.324 1 86.88 173 LEU A CA 1
ATOM 1377 C C . LEU A 1 173 ? -4.012 -50.906 -3.895 1 86.88 173 LEU A C 1
ATOM 1379 O O . LEU A 1 173 ? -3 -51.156 -3.24 1 86.88 173 LEU A O 1
ATOM 1383 N N . MET A 1 174 ? -4.457 -51.344 -5.008 1 90 174 MET A N 1
ATOM 1384 C CA . MET A 1 174 ? -3.428 -52.125 -5.695 1 90 174 MET A CA 1
ATOM 1385 C C . MET A 1 174 ? -2.186 -51.25 -5.949 1 90 174 MET A C 1
ATOM 1387 O O . MET A 1 174 ? -2.291 -50.062 -6.215 1 90 174 MET A O 1
ATOM 1391 N N . ALA A 1 175 ? -1.07 -51.969 -5.742 1 87.12 175 ALA A N 1
ATOM 1392 C CA . ALA A 1 175 ? 0.169 -51.188 -5.734 1 87.12 175 ALA A CA 1
ATOM 1393 C C . ALA A 1 175 ? 1.023 -51.5 -6.957 1 87.12 175 ALA A C 1
ATOM 1395 O O . ALA A 1 175 ? 0.856 -52.562 -7.578 1 87.12 175 ALA A O 1
ATOM 1396 N N . THR A 1 176 ? 1.693 -50.5 -7.395 1 87.81 176 THR A N 1
ATOM 1397 C CA . THR A 1 176 ? 2.773 -50.688 -8.352 1 87.81 176 THR A CA 1
ATOM 1398 C C . THR A 1 176 ? 4.113 -50.812 -7.637 1 87.81 176 THR A C 1
ATOM 1400 O O . THR A 1 176 ? 4.195 -50.625 -6.422 1 87.81 176 THR A O 1
ATOM 1403 N N . ASP A 1 177 ? 5.227 -51.125 -8.391 1 89.56 177 ASP A N 1
ATOM 1404 C CA . ASP A 1 177 ? 6.559 -51.312 -7.816 1 89.56 177 ASP A CA 1
ATOM 1405 C C . ASP A 1 177 ? 7.141 -49.969 -7.379 1 89.56 177 ASP A C 1
ATOM 1407 O O . ASP A 1 177 ? 8.086 -49.906 -6.59 1 89.56 177 ASP A O 1
ATOM 1411 N N . ASN A 1 178 ? 6.559 -48.875 -7.832 1 93.12 178 ASN A N 1
ATOM 1412 C CA . ASN A 1 178 ? 7.145 -47.562 -7.602 1 93.12 178 ASN A CA 1
ATOM 1413 C C . ASN A 1 178 ? 6.312 -46.719 -6.621 1 93.12 178 ASN A C 1
ATOM 1415 O O . ASN A 1 178 ? 6.305 -45.5 -6.684 1 93.12 178 ASN A O 1
ATOM 1419 N N . GLU A 1 179 ? 5.586 -47.406 -5.781 1 93.31 179 GLU A N 1
ATOM 1420 C CA . GLU A 1 179 ? 4.672 -46.688 -4.887 1 93.31 179 GLU A CA 1
ATOM 1421 C C . GLU A 1 179 ? 5.434 -45.75 -3.955 1 93.31 179 GLU A C 1
ATOM 1423 O O . GLU A 1 179 ? 4.941 -44.688 -3.611 1 93.31 179 GLU A O 1
ATOM 1428 N N . HIS A 1 180 ? 6.566 -46.156 -3.506 1 93.38 180 HIS A N 1
ATOM 1429 C CA . HIS A 1 180 ? 7.363 -45.344 -2.621 1 93.38 180 HIS A CA 1
ATOM 1430 C C . HIS A 1 180 ? 7.785 -44.031 -3.316 1 93.38 180 HIS A C 1
ATOM 1432 O O . HIS A 1 180 ? 7.672 -42.969 -2.742 1 93.38 180 HIS A O 1
ATOM 1438 N N . GLU A 1 181 ? 8.258 -44.156 -4.523 1 94.31 181 GLU A N 1
ATOM 1439 C CA . GLU A 1 181 ? 8.672 -43 -5.297 1 94.31 181 GLU A CA 1
ATOM 1440 C C . GLU A 1 181 ? 7.508 -42.031 -5.52 1 94.31 181 GLU A C 1
ATOM 1442 O O . GLU A 1 181 ? 7.68 -40.812 -5.457 1 94.31 181 GLU A O 1
ATOM 1447 N N . VAL A 1 182 ? 6.371 -42.625 -5.77 1 96.06 182 VAL A N 1
ATOM 1448 C CA . VAL A 1 182 ? 5.18 -41.812 -6.016 1 96.06 182 VAL A CA 1
ATOM 1449 C C . VAL A 1 182 ? 4.789 -41.062 -4.742 1 96.06 182 VAL A C 1
ATOM 1451 O O . VAL A 1 182 ? 4.438 -39.906 -4.793 1 96.06 182 VAL A O 1
ATOM 1454 N N . SER A 1 183 ? 4.848 -41.719 -3.602 1 94.56 183 SER A N 1
ATOM 1455 C CA . SER A 1 183 ? 4.5 -41.094 -2.324 1 94.56 183 SER A CA 1
ATOM 1456 C C . SER A 1 183 ? 5.445 -39.938 -1.983 1 94.56 183 SER A C 1
ATOM 1458 O O . SER A 1 183 ? 5.012 -38.906 -1.517 1 94.56 183 SER A O 1
ATOM 1460 N N . VAL A 1 184 ? 6.711 -40.125 -2.195 1 93.56 184 VAL A N 1
ATOM 1461 C CA . VAL A 1 184 ? 7.715 -39.094 -1.946 1 93.56 184 VAL A CA 1
ATOM 1462 C C . VAL A 1 184 ? 7.457 -37.906 -2.848 1 93.56 184 VAL A C 1
ATOM 1464 O O . VAL A 1 184 ? 7.508 -36.75 -2.393 1 93.56 184 VAL A O 1
ATOM 1467 N N . LEU A 1 185 ? 7.211 -38.219 -4.078 1 94.88 185 LEU A N 1
ATOM 1468 C CA . LEU A 1 185 ? 6.906 -37.156 -5.027 1 94.88 185 LEU A CA 1
ATOM 1469 C C . LEU A 1 185 ? 5.664 -36.375 -4.594 1 94.88 185 LEU A C 1
ATOM 1471 O O . LEU A 1 185 ? 5.648 -35.156 -4.633 1 94.88 185 LEU A O 1
ATOM 1475 N N . GLN A 1 186 ? 4.629 -37.094 -4.211 1 96.25 186 GLN A N 1
ATOM 1476 C CA . GLN A 1 186 ? 3.375 -36.469 -3.793 1 96.25 186 GLN A CA 1
ATOM 1477 C C . GLN A 1 186 ? 3.59 -35.531 -2.607 1 96.25 186 GLN A C 1
ATOM 1479 O O . GLN A 1 186 ? 3.061 -34.406 -2.588 1 96.25 186 GLN A O 1
ATOM 1484 N N . GLU A 1 187 ? 4.293 -35.906 -1.657 1 94.5 187 GLU A N 1
ATOM 1485 C CA . GLU A 1 187 ? 4.574 -35.094 -0.479 1 94.5 187 GLU A CA 1
ATOM 1486 C C . GLU A 1 187 ? 5.363 -33.844 -0.851 1 94.5 187 GLU A C 1
ATOM 1488 O O . GLU A 1 187 ? 5.031 -32.75 -0.408 1 94.5 187 GLU A O 1
ATOM 1493 N N . TYR A 1 188 ? 6.375 -34.062 -1.62 1 94.12 188 TYR A N 1
ATOM 1494 C CA . TYR A 1 188 ? 7.203 -32.938 -2.057 1 94.12 188 TYR A CA 1
ATOM 1495 C C . TYR A 1 188 ? 6.371 -31.922 -2.805 1 94.12 188 TYR A C 1
ATOM 1497 O O . TYR A 1 188 ? 6.434 -30.719 -2.498 1 94.12 188 TYR A O 1
ATOM 1505 N N . ILE A 1 189 ? 5.621 -32.406 -3.738 1 96.69 189 ILE A N 1
ATOM 1506 C CA . ILE A 1 189 ? 4.848 -31.531 -4.594 1 96.69 189 ILE A CA 1
ATOM 1507 C C . ILE A 1 189 ? 3.775 -30.828 -3.766 1 96.69 189 ILE A C 1
ATOM 1509 O O . ILE A 1 189 ? 3.49 -29.641 -3.986 1 96.69 189 ILE A O 1
ATOM 1513 N N . GLN A 1 190 ? 3.211 -31.516 -2.846 1 96.12 190 GLN A N 1
ATOM 1514 C CA . GLN A 1 190 ? 2.213 -30.906 -1.972 1 96.12 190 GLN A CA 1
ATOM 1515 C C . GLN A 1 190 ? 2.816 -29.766 -1.147 1 96.12 190 GLN A C 1
ATOM 1517 O O . GLN A 1 190 ? 2.219 -28.703 -1.024 1 96.12 190 GLN A O 1
ATOM 1522 N N . GLU A 1 191 ? 3.938 -29.953 -0.614 1 95.56 191 GLU A N 1
ATOM 1523 C CA . GLU A 1 191 ? 4.621 -28.938 0.172 1 95.56 191 GLU A CA 1
ATOM 1524 C C . GLU A 1 191 ? 4.996 -27.734 -0.692 1 95.56 191 GLU A C 1
ATOM 1526 O O . GLU A 1 191 ? 4.73 -26.594 -0.324 1 95.56 191 GLU A O 1
ATOM 1531 N N . VAL A 1 192 ? 5.617 -28 -1.789 1 96.19 192 VAL A N 1
ATOM 1532 C CA . VAL A 1 192 ? 6.059 -26.938 -2.682 1 96.19 192 VAL A CA 1
ATOM 1533 C C . VAL A 1 192 ? 4.855 -26.109 -3.148 1 96.19 192 VAL A C 1
ATOM 1535 O O . VAL A 1 192 ? 4.918 -24.891 -3.203 1 96.19 192 VAL A O 1
ATOM 1538 N N . ALA A 1 193 ? 3.791 -26.812 -3.465 1 96.88 193 ALA A N 1
ATOM 1539 C CA . ALA A 1 193 ? 2.57 -26.125 -3.865 1 96.88 193 ALA A CA 1
ATOM 1540 C C . ALA A 1 193 ? 2.1 -25.172 -2.768 1 96.88 193 ALA A C 1
ATOM 1542 O O . ALA A 1 193 ? 1.677 -24.047 -3.051 1 96.88 193 ALA A O 1
ATOM 1543 N N . GLY A 1 194 ? 2.137 -25.641 -1.573 1 96.31 194 GLY A N 1
ATOM 1544 C CA . GLY A 1 194 ? 1.766 -24.781 -0.449 1 96.31 194 GLY A CA 1
ATOM 1545 C C . GLY A 1 194 ? 2.623 -23.547 -0.33 1 96.31 194 GLY A C 1
ATOM 1546 O O . GLY A 1 194 ? 2.104 -22.438 -0.153 1 96.31 194 GLY A O 1
ATOM 1547 N N . HIS A 1 195 ? 3.914 -23.719 -0.44 1 96.56 195 HIS A N 1
ATOM 1548 C CA . HIS A 1 195 ? 4.836 -22.578 -0.394 1 96.56 195 HIS A CA 1
ATOM 1549 C C . HIS A 1 195 ? 4.562 -21.609 -1.529 1 96.56 195 HIS A C 1
ATOM 1551 O O . HIS A 1 195 ? 4.551 -20.391 -1.317 1 96.56 195 HIS A O 1
ATOM 1557 N N . LEU A 1 196 ? 4.332 -22.109 -2.641 1 96.88 196 LEU A N 1
ATOM 1558 C CA . LEU A 1 196 ? 4.168 -21.266 -3.82 1 96.88 196 LEU A CA 1
ATOM 1559 C C . LEU A 1 196 ? 2.846 -20.516 -3.768 1 96.88 196 LEU A C 1
ATOM 1561 O O . LEU A 1 196 ? 2.752 -19.375 -4.254 1 96.88 196 LEU A O 1
ATOM 1565 N N . LYS A 1 197 ? 1.817 -21.125 -3.201 1 96.44 197 LYS A N 1
ATOM 1566 C CA . LYS A 1 197 ? 0.573 -20.391 -2.998 1 96.44 197 LYS A CA 1
ATOM 1567 C C . LYS A 1 197 ? 0.799 -19.172 -2.123 1 96.44 197 LYS A C 1
ATOM 1569 O O . LYS A 1 197 ? 0.271 -18.094 -2.41 1 96.44 197 LYS A O 1
ATOM 1574 N N . THR A 1 198 ? 1.564 -19.312 -1.097 1 96.31 198 THR A N 1
ATOM 1575 C CA . THR A 1 198 ? 1.928 -18.188 -0.232 1 96.31 198 THR A CA 1
ATOM 1576 C C . THR A 1 198 ? 2.752 -17.156 -0.998 1 96.31 198 THR A C 1
ATOM 1578 O O . THR A 1 198 ? 2.561 -15.953 -0.828 1 96.31 198 THR A O 1
ATOM 1581 N N . LEU A 1 199 ? 3.646 -17.625 -1.808 1 96.5 199 LEU A N 1
ATOM 1582 C CA . LEU A 1 199 ? 4.469 -16.719 -2.607 1 96.5 199 LEU A CA 1
ATOM 1583 C C . LEU A 1 199 ? 3.607 -15.906 -3.561 1 96.5 199 LEU A C 1
ATOM 1585 O O . LEU A 1 199 ? 3.84 -14.703 -3.736 1 96.5 199 LEU A O 1
ATOM 1589 N N . VAL A 1 200 ? 2.66 -16.562 -4.172 1 96.38 200 VAL A N 1
ATOM 1590 C CA . VAL A 1 200 ? 1.764 -15.867 -5.094 1 96.38 200 VAL A CA 1
ATOM 1591 C C . VAL A 1 200 ? 1.006 -14.766 -4.352 1 96.38 200 VAL A C 1
ATOM 1593 O O . VAL A 1 200 ? 0.871 -13.648 -4.855 1 96.38 200 VAL A O 1
ATOM 1596 N N . LYS A 1 201 ? 0.515 -15.055 -3.17 1 95.75 201 LYS A N 1
ATOM 1597 C CA . LYS A 1 201 ? -0.19 -14.055 -2.367 1 95.75 201 LYS A CA 1
ATOM 1598 C C . LYS A 1 201 ? 0.699 -12.852 -2.078 1 95.75 201 LYS A C 1
ATOM 1600 O O . LYS A 1 201 ? 0.266 -11.703 -2.223 1 95.75 201 LYS A O 1
ATOM 1605 N N . SER A 1 202 ? 1.866 -13.117 -1.622 1 94.62 202 SER A N 1
ATOM 1606 C CA . SER A 1 202 ? 2.812 -12.039 -1.331 1 94.62 202 SER A CA 1
ATOM 1607 C C . SER A 1 202 ? 3.148 -11.242 -2.586 1 94.62 202 SER A C 1
ATOM 1609 O O . SER A 1 202 ? 3.25 -10.016 -2.539 1 94.62 202 SER A O 1
ATOM 1611 N N . THR A 1 203 ? 3.34 -11.914 -3.662 1 95.75 203 THR A N 1
ATOM 1612 C CA . THR A 1 203 ? 3.652 -11.266 -4.93 1 95.75 203 THR A CA 1
ATOM 1613 C C . THR A 1 203 ? 2.496 -10.375 -5.387 1 95.75 203 THR A C 1
ATOM 1615 O O . THR A 1 203 ? 2.711 -9.258 -5.852 1 95.75 203 THR A O 1
ATOM 1618 N N . ASP A 1 204 ? 1.326 -10.883 -5.238 1 94.75 204 ASP A N 1
ATOM 1619 C CA . ASP A 1 204 ? 0.149 -10.086 -5.578 1 94.75 204 ASP A CA 1
ATOM 1620 C C . ASP A 1 204 ? 0.08 -8.82 -4.734 1 94.75 204 ASP A C 1
ATOM 1622 O O . ASP A 1 204 ? -0.209 -7.738 -5.254 1 94.75 204 ASP A O 1
ATOM 1626 N N . ALA A 1 205 ? 0.313 -9.016 -3.463 1 94.69 205 ALA A N 1
ATOM 1627 C CA . ALA A 1 205 ? 0.312 -7.871 -2.557 1 94.69 205 ALA A CA 1
ATOM 1628 C C . ALA A 1 205 ? 1.373 -6.852 -2.959 1 94.69 205 ALA A C 1
ATOM 1630 O O . ALA A 1 205 ? 1.126 -5.641 -2.928 1 94.69 205 ALA A O 1
ATOM 1631 N N . PHE A 1 206 ? 2.5 -7.285 -3.334 1 95.56 206 PHE A N 1
ATOM 1632 C CA . PHE A 1 206 ? 3.59 -6.426 -3.779 1 95.56 206 PHE A CA 1
ATOM 1633 C C . PHE A 1 206 ? 3.195 -5.656 -5.035 1 95.56 206 PHE A C 1
ATOM 1635 O O . PHE A 1 206 ? 3.344 -4.434 -5.09 1 95.56 206 PHE A O 1
ATOM 1642 N N . VAL A 1 207 ? 2.742 -6.398 -5.992 1 95.38 207 VAL A N 1
ATOM 1643 C CA . VAL A 1 207 ? 2.369 -5.773 -7.258 1 95.38 207 VAL A CA 1
ATOM 1644 C C . VAL A 1 207 ? 1.264 -4.746 -7.02 1 95.38 207 VAL A C 1
ATOM 1646 O O . VAL A 1 207 ? 1.298 -3.646 -7.578 1 95.38 207 VAL A O 1
ATOM 1649 N N . GLN A 1 208 ? 0.342 -5.094 -6.18 1 94.69 208 GLN A N 1
ATOM 1650 C CA . GLN A 1 208 ? -0.755 -4.188 -5.859 1 94.69 208 GLN A CA 1
ATOM 1651 C C . GLN A 1 208 ? -0.246 -2.943 -5.137 1 94.69 208 GLN A C 1
ATOM 1653 O O . GLN A 1 208 ? -0.783 -1.849 -5.324 1 94.69 208 GLN A O 1
ATOM 1658 N N . SER A 1 209 ? 0.702 -3.102 -4.285 1 94.94 209 SER A N 1
ATOM 1659 C CA . SER A 1 209 ? 1.25 -1.974 -3.537 1 94.94 209 SER A CA 1
ATOM 1660 C C . SER A 1 209 ? 1.755 -0.883 -4.477 1 94.94 209 SER A C 1
ATOM 1662 O O . SER A 1 209 ? 1.636 0.307 -4.172 1 94.94 209 SER A O 1
ATOM 1664 N N . THR A 1 210 ? 2.334 -1.224 -5.617 1 96.12 210 THR A N 1
ATOM 1665 C CA . THR A 1 210 ? 2.807 -0.254 -6.598 1 96.12 210 THR A CA 1
ATOM 1666 C C . THR A 1 210 ? 1.639 0.51 -7.211 1 96.12 210 THR A C 1
ATOM 1668 O O . THR A 1 210 ? 1.717 1.726 -7.402 1 96.12 210 THR A O 1
ATOM 1671 N N . ALA A 1 211 ? 0.605 -0.173 -7.48 1 94.81 211 ALA A N 1
ATOM 1672 C CA . ALA A 1 211 ? -0.595 0.483 -7.992 1 94.81 211 ALA A CA 1
ATOM 1673 C C . ALA A 1 211 ? -1.16 1.466 -6.973 1 94.81 211 ALA A C 1
ATOM 1675 O O . ALA A 1 211 ? -1.555 2.58 -7.324 1 94.81 211 ALA A O 1
ATOM 1676 N N . ASP A 1 212 ? -1.22 1.052 -5.723 1 94.19 212 ASP A N 1
ATOM 1677 C CA . ASP A 1 212 ? -1.712 1.908 -4.648 1 94.19 212 ASP A CA 1
ATOM 1678 C C . ASP A 1 212 ? -0.839 3.15 -4.492 1 94.19 212 ASP A C 1
ATOM 1680 O O . ASP A 1 212 ? -1.35 4.25 -4.27 1 94.19 212 ASP A O 1
ATOM 1684 N N . LEU A 1 213 ? 0.424 2.953 -4.566 1 95.19 213 LEU A N 1
ATOM 1685 C CA . LEU A 1 213 ? 1.353 4.074 -4.477 1 95.19 213 LEU A CA 1
ATOM 1686 C C . LEU A 1 213 ? 1.115 5.066 -5.609 1 95.19 213 LEU A C 1
ATOM 1688 O O . LEU A 1 213 ? 1.155 6.281 -5.398 1 95.19 213 LEU A O 1
ATOM 1692 N N . ALA A 1 214 ? 0.918 4.551 -6.797 1 96.06 214 ALA A N 1
ATOM 1693 C CA . ALA A 1 214 ? 0.615 5.414 -7.934 1 96.06 214 ALA A CA 1
ATOM 1694 C C . ALA A 1 214 ? -0.618 6.273 -7.66 1 96.06 214 ALA A C 1
ATOM 1696 O O . ALA A 1 214 ? -0.622 7.473 -7.938 1 96.06 214 ALA A O 1
ATOM 1697 N N . ALA A 1 215 ? -1.645 5.645 -7.09 1 94.44 215 ALA A N 1
ATOM 1698 C CA . ALA A 1 215 ? -2.875 6.352 -6.754 1 94.44 215 ALA A CA 1
ATOM 1699 C C . ALA A 1 215 ? -2.617 7.426 -5.699 1 94.44 215 ALA A C 1
ATOM 1701 O O . ALA A 1 215 ? -3.178 8.523 -5.77 1 94.44 215 ALA A O 1
ATOM 1702 N N . THR A 1 216 ? -1.803 7.121 -4.766 1 94.5 216 THR A N 1
ATOM 1703 C CA . THR A 1 216 ? -1.454 8.055 -3.701 1 94.5 216 THR A CA 1
ATOM 1704 C C . THR A 1 216 ? -0.782 9.297 -4.27 1 94.5 216 THR A C 1
ATOM 1706 O O . THR A 1 216 ? -1.082 10.422 -3.854 1 94.5 216 THR A O 1
ATOM 1709 N N . TYR A 1 217 ? 0.147 9.141 -5.195 1 94.81 217 TYR A N 1
ATOM 1710 C CA . TYR A 1 217 ? 0.827 10.273 -5.812 1 94.81 217 TYR A CA 1
ATOM 1711 C C . TYR A 1 217 ? -0.155 11.141 -6.598 1 94.81 217 TYR A C 1
ATOM 1713 O O . TYR A 1 217 ? -0.022 12.359 -6.633 1 94.81 217 TYR A O 1
ATOM 1721 N N . ASP A 1 218 ? -1.132 10.555 -7.168 1 92.5 218 ASP A N 1
ATOM 1722 C CA . ASP A 1 218 ? -2.164 11.32 -7.859 1 92.5 218 ASP A CA 1
ATOM 1723 C C . ASP A 1 218 ? -2.908 12.234 -6.887 1 92.5 218 ASP A C 1
ATOM 1725 O O . ASP A 1 218 ? -3.193 13.391 -7.211 1 92.5 218 ASP A O 1
ATOM 1729 N N . GLU A 1 219 ? -3.123 11.719 -5.75 1 93.31 219 GLU A N 1
ATOM 1730 C CA . GLU A 1 219 ? -3.875 12.453 -4.738 1 93.31 219 GLU A CA 1
ATOM 1731 C C . GLU A 1 219 ? -3.014 13.531 -4.082 1 93.31 219 GLU A C 1
ATOM 1733 O O . GLU A 1 219 ? -3.521 14.57 -3.674 1 93.31 219 GLU A O 1
ATOM 1738 N N . MET A 1 220 ? -1.762 13.328 -4.016 1 93.19 220 MET A N 1
ATOM 1739 C CA . MET A 1 220 ? -0.851 14.227 -3.316 1 93.19 220 MET A CA 1
ATOM 1740 C C . MET A 1 220 ? -0.716 15.555 -4.059 1 93.19 220 MET A C 1
ATOM 1742 O O . MET A 1 220 ? -0.48 16.594 -3.445 1 93.19 220 MET A O 1
ATOM 1746 N N . GLY A 1 221 ? -0.831 15.516 -5.371 1 94.19 221 GLY A N 1
ATOM 1747 C CA . GLY A 1 221 ? -0.69 16.734 -6.16 1 94.19 221 GLY A CA 1
ATOM 1748 C C . GLY A 1 221 ? -1.916 17.625 -6.105 1 94.19 221 GLY A C 1
ATOM 1749 O O . GLY A 1 221 ? -1.817 18.828 -6.312 1 94.19 221 GLY A O 1
ATOM 1750 N N . VAL A 1 222 ? -3.018 17.109 -5.738 1 95.31 222 VAL A N 1
ATOM 1751 C CA . VAL A 1 222 ? -4.301 17.797 -5.84 1 95.31 222 VAL A CA 1
ATOM 1752 C C . VAL A 1 222 ? -4.348 18.953 -4.844 1 95.31 222 VAL A C 1
ATOM 1754 O O . VAL A 1 222 ? -4.594 20.109 -5.23 1 95.31 222 VAL A O 1
ATOM 1757 N N . PRO A 1 223 ? -4.043 18.719 -3.553 1 96.88 223 PRO A N 1
ATOM 1758 C CA . PRO A 1 223 ? -4.121 19.828 -2.607 1 96.88 223 PRO A CA 1
ATOM 1759 C C . PRO A 1 223 ? -3.137 20.953 -2.93 1 96.88 223 PRO A C 1
ATOM 1761 O O . PRO A 1 223 ? -3.434 22.125 -2.695 1 96.88 223 PRO A O 1
ATOM 1764 N N . VAL A 1 224 ? -1.979 20.703 -3.439 1 96.56 224 VAL A N 1
ATOM 1765 C CA . VAL A 1 224 ? -0.997 21.719 -3.811 1 96.56 224 VAL A CA 1
ATOM 1766 C C . VAL A 1 224 ? -1.528 22.547 -4.973 1 96.56 224 VAL A C 1
ATOM 1768 O O . VAL A 1 224 ? -1.398 23.781 -4.977 1 96.56 224 VAL A O 1
ATOM 1771 N N . GLY A 1 225 ? -2.104 21.828 -5.934 1 95.94 225 GLY A N 1
ATOM 1772 C CA . GLY A 1 225 ? -2.707 22.531 -7.047 1 95.94 225 GLY A CA 1
ATOM 1773 C C . GLY A 1 225 ? -3.844 23.453 -6.629 1 95.94 225 GLY A C 1
ATOM 1774 O O . GLY A 1 225 ? -3.955 24.578 -7.121 1 95.94 225 GLY A O 1
ATOM 1775 N N . GLU A 1 226 ? -4.668 22.984 -5.73 1 95.94 226 GLU A N 1
ATOM 1776 C CA . GLU A 1 226 ? -5.773 23.781 -5.219 1 95.94 226 GLU A CA 1
ATOM 1777 C C . GLU A 1 226 ? -5.262 25 -4.445 1 95.94 226 GLU A C 1
ATOM 1779 O O . GLU A 1 226 ? -5.805 26.094 -4.574 1 95.94 226 GLU A O 1
ATOM 1784 N N . TRP A 1 227 ? -4.223 24.812 -3.67 1 95.69 227 TRP A N 1
ATOM 1785 C CA . TRP A 1 227 ? -3.621 25.922 -2.941 1 95.69 227 TRP A CA 1
ATOM 1786 C C . TRP A 1 227 ? -3.047 26.953 -3.904 1 95.69 227 TRP A C 1
ATOM 1788 O O . TRP A 1 227 ? -3.205 28.156 -3.697 1 95.69 227 TRP A O 1
ATOM 1798 N N . ARG A 1 228 ? -2.414 26.516 -4.938 1 93.94 228 ARG A N 1
ATOM 1799 C CA . ARG A 1 228 ? -1.89 27.406 -5.965 1 93.94 228 ARG A CA 1
ATOM 1800 C C . ARG A 1 228 ? -2.994 28.281 -6.547 1 93.94 228 ARG A C 1
ATOM 1802 O O . ARG A 1 228 ? -2.812 29.5 -6.707 1 93.94 228 ARG A O 1
ATOM 1809 N N . THR A 1 229 ? -4.105 27.641 -6.797 1 93.38 229 THR A N 1
ATOM 1810 C CA . THR A 1 229 ? -5.25 28.359 -7.348 1 93.38 229 THR A CA 1
ATOM 1811 C C . THR A 1 229 ? -5.766 29.406 -6.352 1 93.38 229 THR A C 1
ATOM 1813 O O . THR A 1 229 ? -6.082 30.531 -6.734 1 93.38 229 THR A O 1
ATOM 1816 N N . THR A 1 230 ? -5.812 29 -5.078 1 93.19 230 THR A N 1
ATOM 1817 C CA . THR A 1 230 ? -6.25 29.906 -4.023 1 93.19 230 THR A CA 1
ATOM 1818 C C . THR A 1 230 ? -5.305 31.109 -3.912 1 93.19 230 THR A C 1
ATOM 1820 O O . THR A 1 230 ? -5.754 32.25 -3.742 1 93.19 230 THR A O 1
ATOM 1823 N N . LEU A 1 231 ? -4.027 30.875 -4.031 1 91.19 231 LEU A N 1
ATOM 1824 C CA . LEU A 1 231 ? -3.025 31.938 -3.984 1 91.19 231 LEU A CA 1
ATOM 1825 C C . LEU A 1 231 ? -3.188 32.906 -5.16 1 91.19 231 LEU A C 1
ATOM 1827 O O . LEU A 1 231 ? -3.055 34.125 -5 1 91.19 231 LEU A O 1
ATOM 1831 N N . GLN A 1 232 ? -3.498 32.375 -6.258 1 87.56 232 GLN A N 1
ATOM 1832 C CA . GLN A 1 232 ? -3.672 33.188 -7.465 1 87.56 232 GLN A CA 1
ATOM 1833 C C . GLN A 1 232 ? -4.852 34.125 -7.32 1 87.56 232 GLN A C 1
ATOM 1835 O O . GLN A 1 232 ? -4.812 35.25 -7.832 1 87.56 232 GLN A O 1
ATOM 1840 N N . GLN A 1 233 ? -5.805 33.719 -6.539 1 86.38 233 GLN A N 1
ATOM 1841 C CA . GLN A 1 233 ? -7.016 34.531 -6.355 1 86.38 233 GLN A CA 1
ATOM 1842 C C . GLN A 1 233 ? -6.773 35.688 -5.398 1 86.38 233 GLN A C 1
ATOM 1844 O O . GLN A 1 233 ? -7.52 36.656 -5.398 1 86.38 233 GLN A O 1
ATOM 1849 N N . GLN A 1 234 ? -5.762 35.594 -4.473 1 81.56 234 GLN A N 1
ATOM 1850 C CA . GLN A 1 234 ? -5.488 36.625 -3.492 1 81.56 234 GLN A CA 1
ATOM 1851 C C . GLN A 1 234 ? -4.801 37.844 -4.145 1 81.56 234 GLN A C 1
ATOM 1853 O O . GLN A 1 234 ? -4.715 38.906 -3.547 1 81.56 234 GLN A O 1
ATOM 1858 N N . GLY A 1 235 ? -4.512 37.781 -5.387 1 72.12 235 GLY A N 1
ATOM 1859 C CA . GLY A 1 235 ? -3.83 38.875 -6.051 1 72.12 235 GLY A CA 1
ATOM 1860 C C . GLY A 1 235 ? -2.33 38.875 -5.82 1 72.12 235 GLY A C 1
ATOM 1861 O O . GLY A 1 235 ? -1.802 38 -5.137 1 72.12 235 GLY A O 1
ATOM 1862 N N . PRO A 1 236 ? -1.649 39.844 -6.344 1 68.62 236 PRO A N 1
ATOM 1863 C CA . PRO A 1 236 ? -0.185 39.844 -6.312 1 68.62 236 PRO A CA 1
ATOM 1864 C C . PRO A 1 236 ? 0.375 40.156 -4.926 1 68.62 236 PRO A C 1
ATOM 1866 O O . PRO A 1 236 ? -0.082 41.094 -4.262 1 68.62 236 PRO A O 1
ATOM 1869 N N . SER A 1 237 ? 0.889 39.188 -4.273 1 71.62 237 SER A N 1
ATOM 1870 C CA . SER A 1 237 ? 1.574 39.344 -2.996 1 71.62 237 SER A CA 1
ATOM 1871 C C . SER A 1 237 ? 2.904 38.594 -2.986 1 71.62 237 SER A C 1
ATOM 1873 O O . SER A 1 237 ? 3.279 37.969 -3.979 1 71.62 237 SER A O 1
ATOM 1875 N N . GLN A 1 238 ? 3.742 38.875 -2.021 1 64.38 238 GLN A N 1
ATOM 1876 C CA . GLN A 1 238 ? 5.023 38.188 -1.859 1 64.38 238 GLN A CA 1
ATOM 1877 C C . GLN A 1 238 ? 4.855 36.656 -1.97 1 64.38 238 GLN A C 1
ATOM 1879 O O . GLN A 1 238 ? 5.734 35.969 -2.486 1 64.38 238 GLN A O 1
ATOM 1884 N N . SER A 1 239 ? 3.654 36.281 -1.642 1 66.31 239 SER A N 1
ATOM 1885 C CA . SER A 1 239 ? 3.393 34.844 -1.641 1 66.31 239 SER A CA 1
ATOM 1886 C C . SER A 1 239 ? 3.021 34.344 -3.035 1 66.31 239 SER A C 1
ATOM 1888 O O . SER A 1 239 ? 3.012 33.156 -3.289 1 66.31 239 SER A O 1
ATOM 1890 N N . THR A 1 240 ? 2.811 35.312 -3.887 1 69.69 240 THR A N 1
ATOM 1891 C CA . THR A 1 240 ? 2.398 34.938 -5.234 1 69.69 240 THR A CA 1
ATOM 1892 C C . THR A 1 240 ? 3.502 35.25 -6.242 1 69.69 240 THR A C 1
ATOM 1894 O O . THR A 1 240 ? 3.223 35.562 -7.402 1 69.69 240 THR A O 1
ATOM 1897 N N . SER A 1 241 ? 4.668 35.125 -5.73 1 78.19 241 SER A N 1
ATOM 1898 C CA . SER A 1 241 ? 5.785 35.344 -6.645 1 78.19 241 SER A CA 1
ATOM 1899 C C . SER A 1 241 ? 5.801 34.281 -7.746 1 78.19 241 SER A C 1
ATOM 1901 O O . SER A 1 241 ? 5.207 33.219 -7.602 1 78.19 241 SER A O 1
ATOM 1903 N N . GLY A 1 242 ? 6.32 34.656 -8.859 1 80.81 242 GLY A N 1
ATOM 1904 C CA . GLY A 1 242 ? 6.453 33.75 -9.984 1 80.81 242 GLY A CA 1
ATOM 1905 C C . GLY A 1 242 ? 7.168 32.469 -9.633 1 80.81 242 GLY A C 1
ATOM 1906 O O . GLY A 1 242 ? 6.766 31.375 -10.07 1 80.81 242 GLY A O 1
ATOM 1907 N N . HIS A 1 243 ? 8.148 32.594 -8.711 1 86.44 243 HIS A N 1
ATOM 1908 C CA . HIS A 1 243 ? 8.922 31.422 -8.312 1 86.44 243 HIS A CA 1
ATOM 1909 C C . HIS A 1 243 ? 8.078 30.453 -7.492 1 86.44 243 HIS A C 1
ATOM 1911 O O . HIS A 1 243 ? 8.148 29.25 -7.68 1 86.44 243 HIS A O 1
ATOM 1917 N N . THR A 1 244 ? 7.258 31.031 -6.602 1 89.81 244 THR A N 1
ATOM 1918 C CA . THR A 1 244 ? 6.383 30.219 -5.77 1 89.81 244 THR A CA 1
ATOM 1919 C C . THR A 1 244 ? 5.367 29.469 -6.629 1 89.81 244 THR A C 1
ATOM 1921 O O . THR A 1 244 ? 5.172 28.266 -6.457 1 89.81 244 THR A O 1
ATOM 1924 N N . MET A 1 245 ? 4.812 30.188 -7.531 1 90.88 245 MET A N 1
ATOM 1925 C CA . MET A 1 245 ? 3.812 29.578 -8.406 1 90.88 245 MET A CA 1
ATOM 1926 C C . MET A 1 245 ? 4.434 28.5 -9.273 1 90.88 245 MET A C 1
ATOM 1928 O O . MET A 1 245 ? 3.818 27.453 -9.492 1 90.88 245 MET A O 1
ATOM 1932 N N . GLU A 1 246 ? 5.582 28.766 -9.719 1 92.19 246 GLU A N 1
ATOM 1933 C CA . GLU A 1 246 ? 6.293 27.781 -10.531 1 92.19 246 GLU A CA 1
ATOM 1934 C C . GLU A 1 246 ? 6.629 26.531 -9.719 1 92.19 246 GLU A C 1
ATOM 1936 O O . GLU A 1 246 ? 6.484 25.406 -10.203 1 92.19 246 GLU A O 1
ATOM 1941 N N . MET A 1 247 ? 7.156 26.75 -8.594 1 93.5 247 MET A N 1
ATOM 1942 C CA . MET A 1 247 ? 7.484 25.625 -7.715 1 93.5 247 MET A CA 1
ATOM 1943 C C . MET A 1 247 ? 6.254 24.766 -7.453 1 93.5 247 MET A C 1
ATOM 1945 O O . MET A 1 247 ? 6.316 23.531 -7.57 1 93.5 247 MET A O 1
ATOM 1949 N N . MET A 1 248 ? 5.113 25.344 -7.141 1 95.12 248 MET A N 1
ATOM 1950 C CA . MET A 1 248 ? 3.887 24.609 -6.855 1 95.12 248 MET A CA 1
ATOM 1951 C C . MET A 1 248 ? 3.391 23.875 -8.102 1 95.12 248 MET A C 1
ATOM 1953 O O . MET A 1 248 ? 2.922 22.734 -8.008 1 95.12 248 MET A O 1
ATOM 1957 N N . SER A 1 249 ? 3.525 24.531 -9.25 1 95.25 249 SER A N 1
ATOM 1958 C CA . SER A 1 249 ? 3.16 23.891 -10.508 1 95.25 249 SER A CA 1
ATOM 1959 C C . SER A 1 249 ? 4.023 22.672 -10.773 1 95.25 249 SER A C 1
ATOM 1961 O O . SER A 1 249 ? 3.521 21.625 -11.211 1 95.25 249 SER A O 1
ATOM 1963 N N . THR A 1 250 ? 5.27 22.828 -10.523 1 96.06 250 THR A N 1
ATOM 1964 C CA . THR A 1 250 ? 6.207 21.719 -10.734 1 96.06 250 THR A CA 1
ATOM 1965 C C . THR A 1 250 ? 5.879 20.547 -9.805 1 96.06 250 THR A C 1
ATOM 1967 O O . THR A 1 250 ? 5.984 19.391 -10.203 1 96.06 250 THR A O 1
ATOM 1970 N N . LEU A 1 251 ? 5.508 20.875 -8.586 1 96.44 251 LEU A N 1
ATOM 1971 C CA . LEU A 1 251 ? 5.133 19.828 -7.648 1 96.44 251 LEU A CA 1
ATOM 1972 C C . LEU A 1 251 ? 3.91 19.062 -8.148 1 96.44 251 LEU A C 1
ATOM 1974 O O . LEU A 1 251 ? 3.855 17.844 -8.047 1 96.44 251 LEU A O 1
ATOM 1978 N N . VAL A 1 252 ? 2.936 19.781 -8.672 1 96.75 252 VAL A N 1
ATOM 1979 C CA . VAL A 1 252 ? 1.726 19.172 -9.211 1 96.75 252 VAL A CA 1
ATOM 1980 C C . VAL A 1 252 ? 2.082 18.281 -10.398 1 96.75 252 VAL A C 1
ATOM 1982 O O . VAL A 1 252 ? 1.637 17.125 -10.469 1 96.75 252 VAL A O 1
ATOM 1985 N N . GLU A 1 253 ? 2.898 18.766 -11.273 1 96.88 253 GLU A N 1
ATOM 1986 C CA . GLU A 1 253 ? 3.324 18 -12.445 1 96.88 253 GLU A CA 1
ATOM 1987 C C . GLU A 1 253 ? 4.141 16.781 -12.047 1 96.88 253 GLU A C 1
ATOM 1989 O O . GLU A 1 253 ? 3.975 15.703 -12.625 1 96.88 253 GLU A O 1
ATOM 1994 N N . PHE A 1 254 ? 5.008 17.016 -11.141 1 97.38 254 PHE A N 1
ATOM 1995 C CA . PHE A 1 254 ? 5.812 15.906 -10.641 1 97.38 254 PHE A CA 1
ATOM 1996 C C . PHE A 1 254 ? 4.926 14.773 -10.141 1 97.38 254 PHE A C 1
ATOM 1998 O O . PHE A 1 254 ? 5.137 13.609 -10.492 1 97.38 254 PHE A O 1
ATOM 2005 N N . ALA A 1 255 ? 3.959 15.148 -9.297 1 96.81 255 ALA A N 1
ATOM 2006 C CA . ALA A 1 255 ? 3.068 14.141 -8.727 1 96.81 255 ALA A CA 1
ATOM 2007 C C . ALA A 1 255 ? 2.354 13.359 -9.82 1 96.81 255 ALA A C 1
ATOM 2009 O O . ALA A 1 255 ? 2.283 12.133 -9.773 1 96.81 255 ALA A O 1
ATOM 2010 N N . SER A 1 256 ? 1.866 14 -10.805 1 96.44 256 SER A N 1
ATOM 2011 C CA . SER A 1 256 ? 1.158 13.375 -11.922 1 96.44 256 SER A CA 1
ATOM 2012 C C . SER A 1 256 ? 2.088 12.484 -12.734 1 96.44 256 SER A C 1
ATOM 2014 O O . SER A 1 256 ? 1.751 11.336 -13.031 1 96.44 256 SER A O 1
ATOM 2016 N N . ASP A 1 257 ? 3.246 12.992 -13.094 1 97.25 257 ASP A N 1
ATOM 2017 C CA . ASP A 1 257 ? 4.211 12.242 -13.898 1 97.25 257 ASP A CA 1
ATOM 2018 C C . ASP A 1 257 ? 4.715 11.016 -13.148 1 97.25 257 ASP A C 1
ATOM 2020 O O . ASP A 1 257 ? 4.871 9.938 -13.734 1 97.25 257 ASP A O 1
ATOM 2024 N N . PHE A 1 258 ? 4.988 11.25 -11.938 1 97.19 258 PHE A N 1
ATOM 2025 C CA . PHE A 1 258 ? 5.508 10.141 -11.141 1 97.19 258 PHE A CA 1
ATOM 2026 C C . PHE A 1 258 ? 4.461 9.047 -10.992 1 97.19 258 PHE A C 1
ATOM 2028 O O . PHE A 1 258 ? 4.785 7.855 -11.047 1 97.19 258 PHE A O 1
ATOM 2035 N N . SER A 1 259 ? 3.188 9.477 -10.766 1 97.06 259 SER A N 1
ATOM 2036 C CA . SER A 1 259 ? 2.09 8.516 -10.727 1 97.06 259 SER A CA 1
ATOM 2037 C C . SER A 1 259 ? 2.012 7.703 -12.016 1 97.06 259 SER A C 1
ATOM 2039 O O . SER A 1 259 ? 1.866 6.48 -11.984 1 97.06 259 SER A O 1
ATOM 2041 N N . THR A 1 260 ? 2.133 8.297 -13.141 1 97.5 260 THR A N 1
ATOM 2042 C CA . THR A 1 260 ? 2.098 7.633 -14.445 1 97.5 260 THR A CA 1
ATOM 2043 C C . THR A 1 260 ? 3.248 6.641 -14.57 1 97.5 260 THR A C 1
ATOM 2045 O O . THR A 1 260 ? 3.057 5.523 -15.062 1 97.5 260 THR A O 1
ATOM 2048 N N . MET A 1 261 ? 4.398 7.066 -14.164 1 97.56 261 MET A N 1
ATOM 2049 C CA . MET A 1 261 ? 5.562 6.184 -14.188 1 97.56 261 MET A CA 1
ATOM 2050 C C . MET A 1 261 ? 5.332 4.949 -13.328 1 97.56 261 MET A C 1
ATOM 2052 O O . MET A 1 261 ? 5.637 3.83 -13.742 1 97.56 261 MET A O 1
ATOM 2056 N N . LEU A 1 262 ? 4.789 5.141 -12.148 1 97.25 262 LEU A N 1
ATOM 2057 C CA . LEU A 1 262 ? 4.527 4.027 -11.242 1 97.25 262 LEU A CA 1
ATOM 2058 C C . LEU A 1 262 ? 3.482 3.082 -11.828 1 97.25 262 LEU A C 1
ATOM 2060 O O . LEU A 1 262 ? 3.543 1.87 -11.609 1 97.25 262 LEU A O 1
ATOM 2064 N N . ARG A 1 263 ? 2.523 3.615 -12.586 1 96.5 263 ARG A N 1
ATOM 2065 C CA . ARG A 1 263 ? 1.536 2.766 -13.242 1 96.5 263 ARG A CA 1
ATOM 2066 C C . ARG A 1 263 ? 2.193 1.874 -14.289 1 96.5 263 ARG A C 1
ATOM 2068 O O . ARG A 1 263 ? 1.825 0.708 -14.445 1 96.5 263 ARG A O 1
ATOM 2075 N N . ARG A 1 264 ? 3.1 2.406 -14.984 1 96.94 264 ARG A N 1
ATOM 2076 C CA . ARG A 1 264 ? 3.863 1.603 -15.93 1 96.94 264 ARG A CA 1
ATOM 2077 C C . ARG A 1 264 ? 4.684 0.539 -15.211 1 96.94 264 ARG A C 1
ATOM 2079 O O . ARG A 1 264 ? 4.758 -0.607 -15.656 1 96.94 264 ARG A O 1
ATOM 2086 N N . LYS A 1 265 ? 5.309 0.974 -14.148 1 97.19 265 LYS A N 1
ATOM 2087 C CA . LYS A 1 265 ? 6.059 0.022 -13.336 1 97.19 265 LYS A CA 1
ATOM 2088 C C . LYS A 1 265 ? 5.168 -1.129 -12.875 1 97.19 265 LYS A C 1
ATOM 2090 O O . LYS A 1 265 ? 5.566 -2.293 -12.938 1 97.19 265 LYS A O 1
ATOM 2095 N N . HIS A 1 266 ? 3.975 -0.769 -12.422 1 97.19 266 HIS A N 1
ATOM 2096 C CA . HIS A 1 266 ? 3.01 -1.767 -11.969 1 97.19 266 HIS A CA 1
ATOM 2097 C C . HIS A 1 266 ? 2.732 -2.795 -13.062 1 97.19 266 HIS A C 1
ATOM 2099 O O . HIS A 1 266 ? 2.74 -4 -12.805 1 97.19 266 HIS A O 1
ATOM 2105 N N . ILE A 1 267 ? 2.545 -2.367 -14.25 1 94.19 267 ILE A N 1
ATOM 2106 C CA . ILE A 1 267 ? 2.24 -3.234 -15.383 1 94.19 267 ILE A CA 1
ATOM 2107 C C . ILE A 1 267 ? 3.42 -4.164 -15.656 1 94.19 267 ILE A C 1
ATOM 2109 O O . ILE A 1 267 ? 3.24 -5.371 -15.836 1 94.19 267 ILE A O 1
ATOM 2113 N N . GLU A 1 268 ? 4.594 -3.66 -15.656 1 95.88 268 GLU A N 1
ATOM 2114 C CA . GLU A 1 268 ? 5.777 -4.473 -15.922 1 95.88 268 GLU A CA 1
ATOM 2115 C C . GLU A 1 268 ? 6.02 -5.477 -14.805 1 95.88 268 GLU A C 1
ATOM 2117 O O . GLU A 1 268 ? 6.418 -6.617 -15.062 1 95.88 268 GLU A O 1
ATOM 2122 N N . GLU A 1 269 ? 5.801 -5.012 -13.57 1 96.62 269 GLU A N 1
ATOM 2123 C CA . GLU A 1 269 ? 5.93 -5.926 -12.438 1 96.62 269 GLU A CA 1
ATOM 2124 C C . GLU A 1 269 ? 4.957 -7.094 -12.555 1 96.62 269 GLU A C 1
ATOM 2126 O O . GLU A 1 269 ? 5.312 -8.234 -12.25 1 96.62 269 GLU A O 1
ATOM 2131 N N . GLU A 1 270 ? 3.781 -6.801 -12.977 1 93.94 270 GLU A N 1
ATOM 2132 C CA . GLU A 1 270 ? 2.783 -7.848 -13.164 1 93.94 270 GLU A CA 1
ATOM 2133 C C . GLU A 1 270 ? 3.195 -8.805 -14.281 1 93.94 270 GLU A C 1
ATOM 2135 O O . GLU A 1 270 ? 3.141 -10.031 -14.102 1 93.94 270 GLU A O 1
ATOM 2140 N N . GLN A 1 271 ? 3.658 -8.312 -15.359 1 91.12 271 GLN A N 1
ATOM 2141 C CA . GLN A 1 271 ? 3.961 -9.109 -16.547 1 91.12 271 GLN A CA 1
ATOM 2142 C C . GLN A 1 271 ? 5.242 -9.914 -16.359 1 91.12 271 GLN A C 1
ATOM 2144 O O . GLN A 1 271 ? 5.309 -11.086 -16.734 1 91.12 271 GLN A O 1
ATOM 2149 N N . LYS A 1 272 ? 6.227 -9.305 -15.742 1 94.19 272 LYS A N 1
ATOM 2150 C CA . LYS A 1 272 ? 7.559 -9.898 -15.734 1 94.19 272 LYS A CA 1
ATOM 2151 C C . LYS A 1 272 ? 7.824 -10.641 -14.422 1 94.19 272 LYS A C 1
ATOM 2153 O O . LYS A 1 272 ? 8.727 -11.469 -14.344 1 94.19 272 LYS A O 1
ATOM 2158 N N . PHE A 1 273 ? 7.117 -10.266 -13.438 1 96.25 273 PHE A N 1
ATOM 2159 C CA . PHE A 1 273 ? 7.316 -10.93 -12.156 1 96.25 273 PHE A CA 1
ATOM 2160 C C . PHE A 1 273 ? 6.066 -11.688 -11.734 1 96.25 273 PHE A C 1
ATOM 2162 O O . PHE A 1 273 ? 6.09 -12.914 -11.617 1 96.25 273 PHE A O 1
ATOM 2169 N N . GLY A 1 274 ? 4.895 -10.984 -11.578 1 93.94 274 GLY A N 1
ATOM 2170 C CA . GLY A 1 274 ? 3.648 -11.602 -11.164 1 93.94 274 GLY A CA 1
ATOM 2171 C C . GLY A 1 274 ? 3.27 -12.805 -12.008 1 93.94 274 GLY A C 1
ATOM 2172 O O . GLY A 1 274 ? 3.053 -13.898 -11.477 1 93.94 274 GLY A O 1
ATOM 2173 N N . ASN A 1 275 ? 3.285 -12.68 -13.289 1 91.06 275 ASN A N 1
ATOM 2174 C CA . ASN A 1 275 ? 2.889 -13.742 -14.203 1 91.06 275 ASN A CA 1
ATOM 2175 C C . ASN A 1 275 ? 3.855 -14.922 -14.141 1 91.06 275 ASN A C 1
ATOM 2177 O O . ASN A 1 275 ? 3.445 -16.078 -14.305 1 91.06 275 ASN A O 1
ATOM 2181 N N . GLN A 1 276 ? 5.109 -14.625 -13.945 1 94.25 276 GLN A N 1
ATOM 2182 C CA . GLN A 1 276 ? 6.098 -15.688 -13.859 1 94.25 276 GLN A CA 1
ATOM 2183 C C . GLN A 1 276 ? 5.895 -16.531 -12.602 1 94.25 276 GLN A C 1
ATOM 2185 O O . GLN A 1 276 ? 6.051 -17.75 -12.633 1 94.25 276 GLN A O 1
ATOM 2190 N N . VAL A 1 277 ? 5.574 -15.875 -11.523 1 96.38 277 VAL A N 1
ATOM 2191 C CA . VAL A 1 277 ? 5.312 -16.594 -10.289 1 96.38 277 VAL A CA 1
ATOM 2192 C C . VAL A 1 277 ? 4.051 -17.438 -10.438 1 96.38 277 VAL A C 1
ATOM 2194 O O . VAL A 1 277 ? 4.004 -18.594 -9.977 1 96.38 277 VAL A O 1
ATOM 2197 N N . TYR A 1 278 ? 3.102 -16.953 -11.125 1 93.19 278 TYR A N 1
ATOM 2198 C CA . TYR A 1 278 ? 1.894 -17.734 -11.398 1 93.19 278 TYR A CA 1
ATOM 2199 C C . TYR A 1 278 ? 2.205 -18.938 -12.273 1 93.19 278 TYR A C 1
ATOM 2201 O O . TYR A 1 278 ? 1.666 -20.031 -12.055 1 93.19 278 TYR A O 1
ATOM 2209 N N . HIS A 1 279 ? 3.016 -18.656 -13.242 1 93.12 279 HIS A N 1
ATOM 2210 C CA . HIS A 1 279 ? 3.426 -19.766 -14.102 1 93.12 279 HIS A CA 1
ATOM 2211 C C . HIS A 1 279 ? 4.109 -20.859 -13.297 1 93.12 279 HIS A C 1
ATOM 2213 O O . HIS A 1 279 ? 3.893 -22.047 -13.547 1 93.12 279 HIS A O 1
ATOM 2219 N N . LEU A 1 280 ? 4.918 -20.438 -12.414 1 96.19 280 LEU A N 1
ATOM 2220 C CA . LEU A 1 280 ? 5.578 -21.391 -11.516 1 96.19 280 LEU A CA 1
ATOM 2221 C C . LEU A 1 280 ? 4.551 -22.203 -10.742 1 96.19 280 LEU A C 1
ATOM 2223 O O . LEU A 1 280 ? 4.629 -23.438 -10.711 1 96.19 280 LEU A O 1
ATOM 2227 N N . LEU A 1 281 ? 3.576 -21.609 -10.164 1 96.62 281 LEU A N 1
ATOM 2228 C CA . LEU A 1 281 ? 2.529 -22.312 -9.438 1 96.62 281 LEU A CA 1
ATOM 2229 C C . LEU A 1 281 ? 1.744 -23.234 -10.359 1 96.62 281 LEU A C 1
ATOM 2231 O O . LEU A 1 281 ? 1.431 -24.359 -9.992 1 96.62 281 LEU A O 1
ATOM 2235 N N . ASN A 1 282 ? 1.464 -22.781 -11.578 1 94.81 282 ASN A N 1
ATOM 2236 C CA . ASN A 1 282 ? 0.73 -23.594 -12.539 1 94.81 282 ASN A CA 1
ATOM 2237 C C . ASN A 1 282 ? 1.494 -24.859 -12.906 1 94.81 282 ASN A C 1
ATOM 2239 O O . ASN A 1 282 ? 0.893 -25.922 -13.102 1 94.81 282 ASN A O 1
ATOM 2243 N N . THR A 1 283 ? 2.75 -24.719 -12.992 1 95.75 283 THR A N 1
ATOM 2244 C CA . THR A 1 283 ? 3.57 -25.875 -13.328 1 95.75 283 THR A CA 1
ATOM 2245 C C . THR A 1 283 ? 3.502 -26.922 -12.219 1 95.75 283 THR A C 1
ATOM 2247 O O . THR A 1 283 ? 3.369 -28.109 -12.492 1 95.75 283 THR A O 1
ATOM 2250 N N . VAL A 1 284 ? 3.553 -26.438 -11.031 1 97.38 284 VAL A N 1
ATOM 2251 C CA . VAL A 1 284 ? 3.441 -27.359 -9.906 1 97.38 284 VAL A CA 1
ATOM 2252 C C . VAL A 1 284 ? 2.043 -27.984 -9.875 1 97.38 284 VAL A C 1
ATOM 2254 O O . VAL A 1 284 ? 1.888 -29.172 -9.594 1 97.38 284 VAL A O 1
ATOM 2257 N N . THR A 1 285 ? 1.051 -27.219 -10.156 1 96.25 285 THR A N 1
ATOM 2258 C CA . THR A 1 285 ? -0.329 -27.688 -10.195 1 96.25 285 THR A CA 1
ATOM 2259 C C . THR A 1 285 ? -0.508 -28.75 -11.273 1 96.25 285 THR A C 1
ATOM 2261 O O . THR A 1 285 ? -1.275 -29.703 -11.094 1 96.25 285 THR A O 1
ATOM 2264 N N . ALA A 1 286 ? 0.189 -28.562 -12.352 1 96.81 286 ALA A N 1
ATOM 2265 C CA . ALA A 1 286 ? 0.151 -29.562 -13.422 1 96.81 286 ALA A CA 1
ATOM 2266 C C . ALA A 1 286 ? 0.646 -30.922 -12.922 1 96.81 286 ALA A C 1
ATOM 2268 O O . ALA A 1 286 ? 0.075 -31.953 -13.266 1 96.81 286 ALA A O 1
ATOM 2269 N N . ILE A 1 287 ? 1.668 -30.906 -12.141 1 97.62 287 ILE A N 1
ATOM 2270 C CA . ILE A 1 287 ? 2.195 -32.156 -11.578 1 97.62 287 ILE A CA 1
ATOM 2271 C C . ILE A 1 287 ? 1.177 -32.75 -10.609 1 97.62 287 ILE A C 1
ATOM 2273 O O . ILE A 1 287 ? 0.961 -33.969 -10.602 1 97.62 287 ILE A O 1
ATOM 2277 N N . GLN A 1 288 ? 0.582 -31.891 -9.859 1 97 288 GLN A N 1
ATOM 2278 C CA . GLN A 1 288 ? -0.466 -32.344 -8.945 1 97 288 GLN A CA 1
ATOM 2279 C C . GLN A 1 288 ? -1.597 -33.031 -9.711 1 97 288 GLN A C 1
ATOM 2281 O O . GLN A 1 288 ? -2.105 -34.062 -9.273 1 97 288 GLN A O 1
ATOM 2286 N N . ASN A 1 289 ? -1.96 -32.438 -10.797 1 95.81 289 ASN A N 1
ATOM 2287 C CA . ASN A 1 289 ? -3.025 -33.031 -11.617 1 95.81 289 ASN A CA 1
ATOM 2288 C C . ASN A 1 289 ? -2.629 -34.375 -12.18 1 95.81 289 ASN A C 1
ATOM 2290 O O . ASN A 1 289 ? -3.457 -35.281 -12.258 1 95.81 289 ASN A O 1
ATOM 2294 N N . ALA A 1 290 ? -1.381 -34.469 -12.578 1 97.31 290 ALA A N 1
ATOM 2295 C CA . ALA A 1 290 ? -0.89 -35.75 -13.07 1 97.31 290 ALA A CA 1
ATOM 2296 C C . ALA A 1 290 ? -0.962 -36.844 -11.977 1 97.31 290 ALA A C 1
ATOM 2298 O O . ALA A 1 290 ? -1.34 -37.969 -12.242 1 97.31 290 ALA A O 1
ATOM 2299 N N . LEU A 1 291 ? -0.6 -36.438 -10.773 1 97.06 291 LEU A N 1
ATOM 2300 C CA . LEU A 1 291 ? -0.68 -37.344 -9.633 1 97.06 291 LEU A CA 1
ATOM 2301 C C . LEU A 1 291 ? -2.119 -37.781 -9.383 1 97.06 291 LEU A C 1
ATOM 2303 O O . LEU A 1 291 ? -2.379 -38.938 -9.102 1 97.06 291 LEU A O 1
ATOM 2307 N N . LYS A 1 292 ? -3.021 -36.906 -9.5 1 95 292 LYS A N 1
ATOM 2308 C CA . LYS A 1 292 ? -4.438 -37.188 -9.312 1 95 292 LYS A CA 1
ATOM 2309 C C . LYS A 1 292 ? -4.941 -38.156 -10.391 1 95 292 LYS A C 1
ATOM 2311 O O . LYS A 1 292 ? -5.727 -39.062 -10.094 1 95 292 LYS A O 1
ATOM 2316 N N . GLN A 1 293 ? -4.496 -37.938 -11.625 1 94.25 293 GLN A N 1
ATOM 2317 C CA . GLN A 1 293 ? -4.887 -38.844 -12.719 1 94.25 293 GLN A CA 1
ATOM 2318 C C . GLN A 1 293 ? -4.375 -40.25 -12.477 1 94.25 293 GLN A C 1
ATOM 2320 O O . GLN A 1 293 ? -5.094 -41.219 -12.727 1 94.25 293 GLN A O 1
ATOM 2325 N N . ARG A 1 294 ? -3.17 -40.312 -12.039 1 95.62 294 ARG A N 1
ATOM 2326 C CA . ARG A 1 294 ? -2.629 -41.656 -11.719 1 95.62 294 ARG A CA 1
ATOM 2327 C C . ARG A 1 294 ? -3.457 -42.312 -10.633 1 95.62 294 ARG A C 1
ATOM 2329 O O . ARG A 1 294 ? -3.723 -43.531 -10.719 1 95.62 294 ARG A O 1
ATOM 2336 N N . ARG A 1 295 ? -3.77 -41.562 -9.656 1 94.38 295 ARG A N 1
ATOM 2337 C CA . ARG A 1 295 ? -4.59 -42.125 -8.578 1 94.38 295 ARG A CA 1
ATOM 2338 C C . ARG A 1 295 ? -5.922 -42.625 -9.117 1 94.38 295 ARG A C 1
ATOM 2340 O O . ARG A 1 295 ? -6.402 -43.688 -8.695 1 94.38 295 ARG A O 1
ATOM 2347 N N . SER A 1 296 ? -6.492 -41.969 -10.016 1 92.56 296 SER A N 1
ATOM 2348 C CA . SER A 1 296 ? -7.758 -42.375 -10.617 1 92.56 296 SER A CA 1
ATOM 2349 C C . SER A 1 296 ? -7.617 -43.688 -11.352 1 92.56 296 SER A C 1
ATOM 2351 O O . SER A 1 296 ? -8.484 -44.562 -11.242 1 92.56 296 SER A O 1
ATOM 2353 N N . VAL A 1 297 ? -6.543 -43.812 -12.094 1 93.56 297 VAL A N 1
ATOM 2354 C CA . VAL A 1 297 ? -6.27 -45.062 -12.805 1 93.56 297 VAL A CA 1
ATOM 2355 C C . VAL A 1 297 ? -6.094 -46.219 -11.805 1 93.56 297 VAL A C 1
ATOM 2357 O O . VAL A 1 297 ? -6.578 -47.312 -12.023 1 93.56 297 VAL A O 1
ATOM 2360 N N . GLN A 1 298 ? -5.414 -45.875 -10.727 1 94.31 298 GLN A N 1
ATOM 2361 C CA . GLN A 1 298 ? -5.18 -46.875 -9.68 1 94.31 298 GLN A CA 1
ATOM 2362 C C . GLN A 1 298 ? -6.492 -47.312 -9.039 1 94.31 298 GLN A C 1
ATOM 2364 O O . GLN A 1 298 ? -6.684 -48.5 -8.758 1 94.31 298 GLN A O 1
ATOM 2369 N N . VAL A 1 299 ? -7.316 -46.406 -8.82 1 93.31 299 VAL A N 1
ATOM 2370 C CA . VAL A 1 299 ? -8.617 -46.688 -8.219 1 93.31 299 VAL A CA 1
ATOM 2371 C C . VAL A 1 299 ? -9.43 -47.594 -9.148 1 93.31 299 VAL A C 1
ATOM 2373 O O . VAL A 1 299 ? -10.055 -48.562 -8.695 1 93.31 299 VAL A O 1
ATOM 2376 N N . GLN A 1 300 ? -9.383 -47.312 -10.438 1 91.88 300 GLN A N 1
ATOM 2377 C CA . GLN A 1 300 ? -10.102 -48.125 -11.414 1 91.88 300 GLN A CA 1
ATOM 2378 C C . GLN A 1 300 ? -9.562 -49.562 -11.453 1 91.88 300 GLN A C 1
ATOM 2380 O O . GLN A 1 300 ? -10.336 -50.531 -11.469 1 91.88 300 GLN A O 1
ATOM 2385 N N . TYR A 1 301 ? -8.266 -49.656 -11.461 1 93.75 301 TYR A N 1
ATOM 2386 C CA . TYR A 1 301 ? -7.613 -50.969 -11.43 1 93.75 301 TYR A CA 1
ATOM 2387 C C . TYR A 1 301 ? -8.023 -51.75 -10.188 1 93.75 301 TYR A C 1
ATOM 2389 O O . TYR A 1 301 ? -8.344 -52.938 -10.273 1 93.75 301 TYR A O 1
ATOM 2397 N N . THR A 1 302 ? -8.047 -51.062 -9.094 1 94.44 302 THR A N 1
ATOM 2398 C CA . THR A 1 302 ? -8.414 -51.688 -7.824 1 94.44 302 THR A CA 1
ATOM 2399 C C . THR A 1 302 ? -9.875 -52.125 -7.84 1 94.44 302 THR A C 1
ATOM 2401 O O . THR A 1 302 ? -10.203 -53.219 -7.359 1 94.44 302 THR A O 1
ATOM 2404 N N . ALA A 1 303 ? -10.695 -51.344 -8.352 1 92.69 303 ALA A N 1
ATOM 2405 C CA . ALA A 1 303 ? -12.125 -51.625 -8.422 1 92.69 303 ALA A CA 1
ATOM 2406 C C . ALA A 1 303 ? -12.375 -52.875 -9.266 1 92.69 303 ALA A C 1
ATOM 2408 O O . ALA A 1 303 ? -13.195 -53.719 -8.898 1 92.69 303 ALA A O 1
ATOM 2409 N N . THR A 1 304 ? -11.68 -52.969 -10.391 1 94.38 304 THR A N 1
ATOM 2410 C CA . THR A 1 304 ? -11.828 -54.125 -11.273 1 94.38 304 THR A CA 1
ATOM 2411 C C . THR A 1 304 ? -11.352 -55.375 -10.578 1 94.38 304 THR A C 1
ATOM 2413 O O . THR A 1 304 ? -11.984 -56.438 -10.703 1 94.38 304 THR A O 1
ATOM 2416 N N . ASN A 1 305 ? -10.297 -55.312 -9.844 1 93.88 305 ASN A N 1
ATOM 2417 C CA . ASN A 1 305 ? -9.789 -56.469 -9.109 1 93.88 305 ASN A CA 1
ATOM 2418 C C . ASN A 1 305 ? -10.766 -56.906 -8.016 1 93.88 305 ASN A C 1
ATOM 2420 O O . ASN A 1 305 ? -10.891 -58.094 -7.73 1 93.88 305 ASN A O 1
ATOM 2424 N N . LYS A 1 306 ? -11.375 -55.969 -7.402 1 93.62 306 LYS A N 1
ATOM 2425 C CA . LYS A 1 306 ? -12.391 -56.281 -6.41 1 93.62 306 LYS A CA 1
ATOM 2426 C C . LYS A 1 306 ? -13.562 -57.031 -7.043 1 93.62 306 LYS A C 1
ATOM 2428 O O . LYS A 1 306 ? -14.117 -57.969 -6.445 1 93.62 306 LYS A O 1
ATOM 2433 N N . GLN A 1 307 ? -13.914 -56.656 -8.25 1 95 307 GLN A N 1
ATOM 2434 C CA . GLN A 1 307 ? -14.984 -57.344 -8.969 1 95 307 GLN A CA 1
ATOM 2435 C C . GLN A 1 307 ? -14.609 -58.781 -9.266 1 95 307 GLN A C 1
ATOM 2437 O O . GLN A 1 307 ? -15.469 -59.688 -9.242 1 95 307 GLN A O 1
ATOM 2442 N N . ILE A 1 308 ? -13.367 -58.969 -9.555 1 95.88 308 ILE A N 1
ATOM 2443 C CA . ILE A 1 308 ? -12.891 -60.344 -9.805 1 95.88 308 ILE A CA 1
ATOM 2444 C C . ILE A 1 308 ? -13.047 -61.188 -8.539 1 95.88 308 ILE A C 1
ATOM 2446 O O . ILE A 1 308 ? -13.508 -62.312 -8.602 1 95.88 308 ILE A O 1
ATOM 2450 N N . ILE A 1 309 ? -12.719 -60.625 -7.41 1 94.5 309 ILE A N 1
ATOM 2451 C CA . ILE A 1 309 ? -12.836 -61.344 -6.137 1 94.5 309 ILE A CA 1
ATOM 2452 C C . ILE A 1 309 ? -14.305 -61.688 -5.875 1 94.5 309 ILE A C 1
ATOM 2454 O O . ILE A 1 309 ? -14.617 -62.781 -5.438 1 94.5 309 ILE A O 1
ATOM 2458 N N . ASP A 1 310 ? -15.156 -60.75 -6.148 1 94.88 310 ASP A N 1
ATOM 2459 C CA . ASP A 1 310 ? -16.594 -60.969 -5.965 1 94.88 310 ASP A CA 1
ATOM 2460 C C . ASP A 1 310 ? -17.094 -62.062 -6.879 1 94.88 310 ASP A C 1
ATOM 2462 O O . ASP A 1 310 ? -17.938 -62.875 -6.477 1 94.88 310 ASP A O 1
ATOM 2466 N N . LYS A 1 311 ? -16.609 -62.094 -8.133 1 95.25 311 LYS A N 1
ATOM 2467 C CA . LYS A 1 311 ? -17 -63.125 -9.086 1 95.25 311 LYS A CA 1
ATOM 2468 C C . LYS A 1 311 ? -16.5 -64.5 -8.633 1 95.25 311 LYS A C 1
ATOM 2470 O O . LYS A 1 311 ? -17.172 -65.5 -8.828 1 95.25 311 LYS A O 1
ATOM 2475 N N . ASP A 1 312 ? -15.328 -64.5 -8.102 1 95 312 ASP A N 1
ATOM 2476 C CA . ASP A 1 312 ? -14.773 -65.75 -7.555 1 95 312 ASP A CA 1
ATOM 2477 C C . ASP A 1 312 ? -15.648 -66.312 -6.422 1 95 312 ASP A C 1
ATOM 2479 O O . ASP A 1 312 ? -15.914 -67.5 -6.352 1 95 312 ASP A O 1
ATOM 2483 N N . ALA A 1 313 ? -16.062 -65.375 -5.582 1 95.06 313 ALA A N 1
ATOM 2484 C CA . ALA A 1 313 ? -16.938 -65.75 -4.473 1 95.06 313 ALA A CA 1
ATOM 2485 C C . ALA A 1 313 ? -18.281 -66.312 -4.984 1 95.06 313 ALA A C 1
ATOM 2487 O O . ALA A 1 313 ? -18.812 -67.25 -4.461 1 95.06 313 ALA A O 1
ATOM 2488 N N . ALA A 1 314 ? -18.766 -65.625 -6.004 1 95.44 314 ALA A N 1
ATOM 2489 C CA . ALA A 1 314 ? -20.047 -66.062 -6.594 1 95.44 314 ALA A CA 1
ATOM 2490 C C . ALA A 1 314 ? -19.922 -67.438 -7.254 1 95.44 314 ALA A C 1
ATOM 2492 O O . ALA A 1 314 ? -20.828 -68.25 -7.168 1 95.44 314 ALA A O 1
ATOM 2493 N N . LEU A 1 315 ? -18.859 -67.625 -7.949 1 95.62 315 LEU A N 1
ATOM 2494 C CA . LEU A 1 315 ? -18.594 -68.938 -8.602 1 95.62 315 LEU A CA 1
ATOM 2495 C C . LEU A 1 315 ? -18.469 -70.062 -7.57 1 95.62 315 LEU A C 1
ATOM 2497 O O . LEU A 1 315 ? -18.984 -71.125 -7.773 1 95.62 315 LEU A O 1
ATOM 2501 N N . ALA A 1 316 ? -17.781 -69.812 -6.508 1 95.12 316 ALA A N 1
ATOM 2502 C CA . ALA A 1 316 ? -17.641 -70.75 -5.43 1 95.12 316 ALA A CA 1
ATOM 2503 C C . ALA A 1 316 ? -19 -71.125 -4.828 1 95.12 316 ALA A C 1
ATOM 2505 O O . ALA A 1 316 ? -19.281 -72.312 -4.562 1 95.12 316 ALA A O 1
ATOM 2506 N N . LYS A 1 317 ? -19.766 -70.125 -4.594 1 95.75 317 LYS A N 1
ATOM 2507 C CA . LYS A 1 317 ? -21.109 -70.312 -4.035 1 95.75 317 LYS A CA 1
ATOM 2508 C C . LYS A 1 317 ? -21.984 -71.125 -4.992 1 95.75 317 LYS A C 1
ATOM 2510 O O . LYS A 1 317 ? -22.734 -72 -4.562 1 95.75 317 LYS A O 1
ATOM 2515 N N . ALA A 1 318 ? -21.891 -70.875 -6.27 1 95.19 318 ALA A N 1
ATOM 2516 C CA . ALA A 1 318 ? -22.672 -71.562 -7.273 1 95.19 318 ALA A CA 1
ATOM 2517 C C . ALA A 1 318 ? -22.266 -73.062 -7.359 1 95.19 318 ALA A C 1
ATOM 2519 O O . ALA A 1 318 ? -23.109 -73.938 -7.539 1 95.19 318 ALA A O 1
ATOM 2520 N N . ASN A 1 319 ? -21.031 -73.312 -7.281 1 93.81 319 ASN A N 1
ATOM 2521 C CA . ASN A 1 319 ? -20.531 -74.688 -7.309 1 93.81 319 ASN A CA 1
ATOM 2522 C C . ASN A 1 319 ? -20.969 -75.438 -6.066 1 93.81 319 ASN A C 1
ATOM 2524 O O . ASN A 1 319 ? -21.312 -76.625 -6.16 1 93.81 319 ASN A O 1
ATOM 2528 N N . LYS A 1 320 ? -20.891 -74.75 -4.941 1 93.5 320 LYS A N 1
ATOM 2529 C CA . LYS A 1 320 ? -21.297 -75.375 -3.689 1 93.5 320 LYS A CA 1
ATOM 2530 C C . LYS A 1 320 ? -22.781 -75.75 -3.727 1 93.5 320 LYS A C 1
ATOM 2532 O O . LYS A 1 320 ? -23.156 -76.812 -3.217 1 93.5 320 LYS A O 1
ATOM 2537 N N . ASN A 1 321 ? -23.516 -74.938 -4.379 1 94.19 321 ASN A N 1
ATOM 2538 C CA . ASN A 1 321 ? -24.953 -75.125 -4.41 1 94.19 321 ASN A CA 1
ATOM 2539 C C . ASN A 1 321 ? -25.375 -75.938 -5.629 1 94.19 321 ASN A C 1
ATOM 2541 O O . ASN A 1 321 ? -26.562 -76.062 -5.91 1 94.19 321 ASN A O 1
ATOM 2545 N N . LEU A 1 322 ? -24.453 -76.438 -6.387 1 93 322 LEU A N 1
ATOM 2546 C CA . LEU A 1 322 ? -24.656 -77.312 -7.559 1 93 322 LEU A CA 1
ATOM 2547 C C . LEU A 1 322 ? -25.625 -76.688 -8.539 1 93 322 LEU A C 1
ATOM 2549 O O . LEU A 1 322 ? -26.609 -77.312 -8.953 1 93 322 LEU A O 1
ATOM 2553 N N . LYS A 1 323 ? -25.422 -75.438 -8.852 1 91 323 LYS A N 1
ATOM 2554 C CA . LYS A 1 323 ? -26.234 -74.75 -9.805 1 91 323 LYS A CA 1
ATOM 2555 C C . LYS A 1 323 ? -26.031 -75.25 -11.227 1 91 323 LYS A C 1
ATOM 2557 O O . LYS A 1 323 ? -25.016 -75.875 -11.523 1 91 323 LYS A O 1
ATOM 2562 N N . PRO A 1 324 ? -26.906 -75 -12.141 1 93.5 324 PRO A N 1
ATOM 2563 C CA . PRO A 1 324 ? -26.781 -75.5 -13.523 1 93.5 324 PRO A CA 1
ATOM 2564 C C . PRO A 1 324 ? -25.531 -74.938 -14.219 1 93.5 324 PRO A C 1
ATOM 2566 O O . PRO A 1 324 ? -25.078 -73.812 -13.922 1 93.5 324 PRO A O 1
ATOM 2569 N N . PRO A 1 325 ? -25 -75.688 -15.141 1 92.06 325 PRO A N 1
ATOM 2570 C CA . PRO A 1 325 ? -23.781 -75.312 -15.836 1 92.06 325 PRO A CA 1
ATOM 2571 C C . PRO A 1 325 ? -23.891 -74 -16.562 1 92.06 325 PRO A C 1
ATOM 2573 O O . PRO A 1 325 ? -22.906 -73.25 -16.719 1 92.06 325 PRO A O 1
ATOM 2576 N N . GLU A 1 326 ? -25.078 -73.688 -16.938 1 93.31 326 GLU A N 1
ATOM 2577 C CA . GLU A 1 326 ? -25.297 -72.438 -17.641 1 93.31 326 GLU A CA 1
ATOM 2578 C C . GLU A 1 326 ? -24.953 -71.25 -16.75 1 93.31 326 GLU A C 1
ATOM 2580 O O . GLU A 1 326 ? -24.375 -70.25 -17.219 1 93.31 326 GLU A O 1
ATOM 2585 N N . VAL A 1 327 ? -25.266 -71.375 -15.523 1 93.44 327 VAL A N 1
ATOM 2586 C CA . VAL A 1 327 ? -25.031 -70.312 -14.562 1 93.44 327 VAL A CA 1
ATOM 2587 C C . VAL A 1 327 ? -23.531 -70.25 -14.258 1 93.44 327 VAL A C 1
ATOM 2589 O O . VAL A 1 327 ? -22.969 -69.125 -14.258 1 93.44 327 VAL A O 1
ATOM 2592 N N . THR A 1 328 ? -22.828 -71.312 -14.031 1 94 328 THR A N 1
ATOM 2593 C CA . THR A 1 328 ? -21.406 -71.312 -13.703 1 94 328 THR A CA 1
ATOM 2594 C C . THR A 1 328 ? -20.578 -70.875 -14.906 1 94 328 THR A C 1
ATOM 2596 O O . THR A 1 328 ? -19.562 -70.188 -14.75 1 94 328 THR A O 1
ATOM 2599 N N . ASP A 1 329 ? -21.062 -71.25 -16.078 1 94.25 329 ASP A N 1
ATOM 2600 C CA . ASP A 1 329 ? -20.359 -70.875 -17.281 1 94.25 329 ASP A CA 1
ATOM 2601 C C . ASP A 1 329 ? -20.422 -69.312 -17.516 1 94.25 329 ASP A C 1
ATOM 2603 O O . ASP A 1 329 ? -19.438 -68.75 -17.906 1 94.25 329 ASP A O 1
ATOM 2607 N N . LYS A 1 330 ? -21.547 -68.812 -17.266 1 95.5 330 LYS A N 1
ATOM 2608 C CA . LYS A 1 330 ? -21.703 -67.375 -17.406 1 95.5 330 LYS A CA 1
ATOM 2609 C C . LYS A 1 330 ? -20.797 -66.625 -16.422 1 95.5 330 LYS A C 1
ATOM 2611 O O . LYS A 1 330 ? -20.156 -65.625 -16.797 1 95.5 330 LYS A O 1
ATOM 2616 N N . LEU A 1 331 ? -20.734 -67 -15.258 1 95.75 331 LEU A N 1
ATOM 2617 C CA . LEU A 1 331 ? -19.875 -66.438 -14.242 1 95.75 331 LEU A CA 1
ATOM 2618 C C . LEU A 1 331 ? -18.406 -66.562 -14.617 1 95.75 331 LEU A C 1
ATOM 2620 O O . LEU A 1 331 ? -17.625 -65.625 -14.398 1 95.75 331 LEU A O 1
ATOM 2624 N N . ARG A 1 332 ? -18.031 -67.625 -15.164 1 94.94 332 ARG A N 1
ATOM 2625 C CA . ARG A 1 332 ? -16.641 -67.812 -15.586 1 94.94 332 ARG A CA 1
ATOM 2626 C C . ARG A 1 332 ? -16.281 -66.938 -16.734 1 94.94 332 ARG A C 1
ATOM 2628 O O . ARG A 1 332 ? -15.156 -66.438 -16.797 1 94.94 332 ARG A O 1
ATOM 2635 N N . ASP A 1 333 ? -17.25 -66.75 -17.641 1 95.5 333 ASP A N 1
ATOM 2636 C CA . ASP A 1 333 ? -17.016 -65.812 -18.766 1 95.5 333 ASP A CA 1
ATOM 2637 C C . ASP A 1 333 ? -16.844 -64.375 -18.297 1 95.5 333 ASP A C 1
ATOM 2639 O O . ASP A 1 333 ? -15.945 -63.688 -18.766 1 95.5 333 ASP A O 1
ATOM 2643 N N . GLU A 1 334 ? -17.625 -64 -17.375 1 95.81 334 GLU A N 1
ATOM 2644 C CA . GLU A 1 334 ? -17.531 -62.656 -16.828 1 95.81 334 GLU A CA 1
ATOM 2645 C C . GLU A 1 334 ? -16.219 -62.469 -16.078 1 95.81 334 GLU A C 1
ATOM 2647 O O . GLU A 1 334 ? -15.594 -61.406 -16.188 1 95.81 334 GLU A O 1
ATOM 2652 N N . ARG A 1 335 ? -15.852 -63.375 -15.32 1 95.56 335 ARG A N 1
ATOM 2653 C CA . ARG A 1 335 ? -14.586 -63.312 -14.594 1 95.56 335 ARG A CA 1
ATOM 2654 C C . ARG A 1 335 ? -13.406 -63.188 -15.562 1 95.56 335 ARG A C 1
ATOM 2656 O O . ARG A 1 335 ? -12.461 -62.438 -15.305 1 95.56 335 ARG A O 1
ATOM 2663 N N . ALA A 1 336 ? -13.492 -64 -16.625 1 95.5 336 ALA A N 1
ATOM 2664 C CA . ALA A 1 336 ? -12.422 -64 -17.625 1 95.5 336 ALA A CA 1
ATOM 2665 C C . ALA A 1 336 ? -12.305 -62.625 -18.281 1 95.5 336 ALA A C 1
ATOM 2667 O O . ALA A 1 336 ? -11.203 -62.125 -18.547 1 95.5 336 ALA A O 1
ATOM 2668 N N . GLU A 1 337 ? -13.43 -62.062 -18.531 1 96.12 337 GLU A N 1
ATOM 2669 C CA . GLU A 1 337 ? -13.445 -60.719 -19.094 1 96.12 337 GLU A CA 1
ATOM 2670 C C . GLU A 1 337 ? -12.836 -59.719 -18.125 1 96.12 337 GLU A C 1
ATOM 2672 O O . GLU A 1 337 ? -12.078 -58.844 -18.547 1 96.12 337 GLU A O 1
ATOM 2677 N N . LEU A 1 338 ? -13.219 -59.781 -16.938 1 96.06 338 LEU A N 1
ATOM 2678 C CA . LEU A 1 338 ? -12.688 -58.906 -15.906 1 96.06 338 LEU A CA 1
ATOM 2679 C C . LEU A 1 338 ? -11.188 -59.094 -15.742 1 96.06 338 LEU A C 1
ATOM 2681 O O . LEU A 1 338 ? -10.445 -58.125 -15.508 1 96.06 338 LEU A O 1
ATOM 2685 N N . GLN A 1 339 ? -10.766 -60.281 -15.805 1 95.56 339 GLN A N 1
ATOM 2686 C CA . GLN A 1 339 ? -9.336 -60.594 -15.68 1 95.56 339 GLN A CA 1
ATOM 2687 C C . GLN A 1 339 ? -8.539 -59.969 -16.812 1 95.56 339 GLN A C 1
ATOM 2689 O O . GLN A 1 339 ? -7.457 -59.406 -16.594 1 95.56 339 GLN A O 1
ATOM 2694 N N . GLN A 1 340 ? -9.133 -60.094 -18 1 95.88 340 GLN A N 1
ATOM 2695 C CA . GLN A 1 340 ? -8.484 -59.438 -19.141 1 95.88 340 GLN A CA 1
ATOM 2696 C C . GLN A 1 340 ? -8.406 -57.938 -18.953 1 95.88 340 GLN A C 1
ATOM 2698 O O . GLN A 1 340 ? -7.379 -57.312 -19.25 1 95.88 340 GLN A O 1
ATOM 2703 N N . ARG A 1 341 ? -9.453 -57.406 -18.484 1 95.38 341 ARG A N 1
ATOM 2704 C CA . ARG A 1 341 ? -9.5 -55.969 -18.234 1 95.38 341 ARG A CA 1
ATOM 2705 C C . ARG A 1 341 ? -8.508 -55.562 -17.156 1 95.38 341 ARG A C 1
ATOM 2707 O O . ARG A 1 341 ? -7.844 -54.531 -17.266 1 95.38 341 ARG A O 1
ATOM 2714 N N . SER A 1 342 ? -8.484 -56.312 -16.141 1 94.44 342 SER A N 1
ATOM 2715 C CA . SER A 1 342 ? -7.566 -56.031 -15.031 1 94.44 342 SER A CA 1
ATOM 2716 C C . SER A 1 342 ? -6.117 -56.031 -15.5 1 94.44 342 SER A C 1
ATOM 2718 O O . SER A 1 342 ? -5.32 -55.188 -15.07 1 94.44 342 SER A O 1
ATOM 2720 N N . GLU A 1 343 ? -5.809 -56.938 -16.375 1 94.5 343 GLU A N 1
ATOM 2721 C CA . GLU A 1 343 ? -4.449 -57.031 -16.906 1 94.5 343 GLU A CA 1
ATOM 2722 C C . GLU A 1 343 ? -4.109 -55.781 -17.734 1 94.5 343 GLU A C 1
ATOM 2724 O O . GLU A 1 343 ? -2.994 -55.281 -17.656 1 94.5 343 GLU A O 1
ATOM 2729 N N . LEU A 1 344 ? -5.062 -55.406 -18.484 1 94 344 LEU A N 1
ATOM 2730 C CA . LEU A 1 344 ? -4.867 -54.219 -19.266 1 94 344 LEU A CA 1
ATOM 2731 C C . LEU A 1 344 ? -4.711 -53 -18.359 1 94 344 LEU A C 1
ATOM 2733 O O . LEU A 1 344 ? -3.822 -52.156 -18.578 1 94 344 LEU A O 1
ATOM 2737 N N . GLU A 1 345 ? -5.562 -52.875 -17.391 1 93.69 345 GLU A N 1
ATOM 2738 C CA . GLU A 1 345 ? -5.531 -51.75 -16.469 1 93.69 345 GLU A CA 1
ATOM 2739 C C . GLU A 1 345 ? -4.234 -51.719 -15.672 1 93.69 345 GLU A C 1
ATOM 2741 O O . GLU A 1 345 ? -3.719 -50.656 -15.336 1 93.69 345 GLU A O 1
ATOM 2746 N N . LYS A 1 346 ? -3.744 -52.844 -15.336 1 95 346 LYS A N 1
ATOM 2747 C CA . LYS A 1 346 ? -2.453 -52.938 -14.656 1 95 346 LYS A CA 1
ATOM 2748 C C . LYS A 1 346 ? -1.34 -52.344 -15.516 1 95 346 LYS A C 1
ATOM 2750 O O . LYS A 1 346 ? -0.504 -51.594 -15.023 1 95 346 LYS A O 1
ATOM 2755 N N . ARG A 1 347 ? -1.365 -52.688 -16.766 1 94.5 347 ARG A N 1
ATOM 2756 C CA . ARG A 1 347 ? -0.362 -52.188 -17.688 1 94.5 347 ARG A CA 1
ATOM 2757 C C . ARG A 1 347 ? -0.478 -50.656 -17.828 1 94.5 347 ARG A C 1
ATOM 2759 O O . ARG A 1 347 ? 0.533 -49.969 -17.875 1 94.5 347 ARG A O 1
ATOM 2766 N N . VAL A 1 348 ? -1.688 -50.25 -17.922 1 93.5 348 VAL A N 1
ATOM 2767 C CA . VAL A 1 348 ? -1.942 -48.812 -18.062 1 93.5 348 VAL A CA 1
ATOM 2768 C C . VAL A 1 348 ? -1.432 -48.094 -16.812 1 93.5 348 VAL A C 1
ATOM 2770 O O . VAL A 1 348 ? -0.8 -47.031 -16.938 1 93.5 348 VAL A O 1
ATOM 2773 N N . LEU A 1 349 ? -1.672 -48.594 -15.664 1 95.94 349 LEU A N 1
ATOM 2774 C CA . LEU A 1 349 ? -1.228 -48 -14.414 1 95.94 349 LEU A CA 1
ATOM 2775 C C . LEU A 1 349 ? 0.295 -47.938 -14.352 1 95.94 349 LEU A C 1
ATOM 2777 O O . LEU A 1 349 ? 0.861 -46.906 -13.93 1 95.94 349 LEU A O 1
ATOM 2781 N N . GLU A 1 350 ? 0.899 -49 -14.781 1 95.94 350 GLU A N 1
ATOM 2782 C CA . GLU A 1 350 ? 2.359 -49.031 -14.773 1 95.94 350 GLU A CA 1
ATOM 2783 C C . GLU A 1 350 ? 2.943 -48 -15.727 1 95.94 350 GLU A C 1
ATOM 2785 O O . GLU A 1 350 ? 3.883 -47.281 -15.375 1 95.94 350 GLU A O 1
ATOM 2790 N N . GLU A 1 351 ? 2.373 -47.938 -16.891 1 94.94 351 GLU A N 1
ATOM 2791 C CA . GLU A 1 351 ? 2.826 -46.938 -17.859 1 94.94 351 GLU A CA 1
ATOM 2792 C C . GLU A 1 351 ? 2.588 -45.531 -17.359 1 94.94 351 GLU A C 1
ATOM 2794 O O . GLU A 1 351 ? 3.438 -44.656 -17.531 1 94.94 351 GLU A O 1
ATOM 2799 N N . CYS A 1 352 ? 1.447 -45.344 -16.797 1 95.88 352 CYS A N 1
ATOM 2800 C CA . CYS A 1 352 ? 1.082 -44.062 -16.219 1 95.88 352 CYS A CA 1
ATOM 2801 C C . CYS A 1 352 ? 2.084 -43.656 -15.148 1 95.88 352 CYS A C 1
ATOM 2803 O O . CYS A 1 352 ? 2.533 -42.5 -15.125 1 95.88 352 CYS A O 1
ATOM 2805 N N . THR A 1 353 ? 2.391 -44.531 -14.312 1 97.31 353 THR A N 1
ATOM 2806 C CA . THR A 1 353 ? 3.312 -44.281 -13.211 1 97.31 353 THR A CA 1
ATOM 2807 C C . THR A 1 353 ? 4.699 -43.938 -13.734 1 97.31 353 THR A C 1
ATOM 2809 O O . THR A 1 353 ? 5.32 -42.969 -13.258 1 97.31 353 THR A O 1
ATOM 2812 N N . GLN A 1 354 ? 5.129 -44.688 -14.727 1 96.31 354 GLN A N 1
ATOM 2813 C CA . GLN A 1 354 ? 6.441 -44.438 -15.305 1 96.31 354 GLN A CA 1
ATOM 2814 C C . GLN A 1 354 ? 6.484 -43.062 -15.977 1 96.31 354 GLN A C 1
ATOM 2816 O O . GLN A 1 354 ? 7.465 -42.312 -15.844 1 96.31 354 GLN A O 1
ATOM 2821 N N . ARG A 1 355 ? 5.496 -42.719 -16.672 1 96.5 355 ARG A N 1
ATOM 2822 C CA . ARG A 1 355 ? 5.383 -41.438 -17.328 1 96.5 355 ARG A CA 1
ATOM 2823 C C . ARG A 1 355 ? 5.395 -40.312 -16.312 1 96.5 355 ARG A C 1
ATOM 2825 O O . ARG A 1 355 ? 6.102 -39.312 -16.484 1 96.5 355 ARG A O 1
ATOM 2832 N N . LEU A 1 356 ? 4.648 -40.469 -15.266 1 97.69 356 LEU A N 1
ATOM 2833 C CA . LEU A 1 356 ? 4.551 -39.469 -14.203 1 97.69 356 LEU A CA 1
ATOM 2834 C C . LEU A 1 356 ? 5.918 -39.188 -13.578 1 97.69 356 LEU A C 1
ATOM 2836 O O . LEU A 1 356 ? 6.336 -38.031 -13.453 1 97.69 356 LEU A O 1
ATOM 2840 N N . LEU A 1 357 ? 6.582 -40.281 -13.203 1 97.19 357 LEU A N 1
ATOM 2841 C CA . LEU A 1 357 ? 7.867 -40.125 -12.531 1 97.19 357 LEU A CA 1
ATOM 2842 C C . LEU A 1 357 ? 8.914 -39.531 -13.461 1 97.19 357 LEU A C 1
ATOM 2844 O O . LEU A 1 357 ? 9.711 -38.688 -13.047 1 97.19 357 LEU A O 1
ATOM 2848 N N . ARG A 1 358 ? 8.867 -39.969 -14.703 1 96.12 358 ARG A N 1
ATOM 2849 C CA . ARG A 1 358 ? 9.781 -39.406 -15.695 1 96.12 358 ARG A CA 1
ATOM 2850 C C . ARG A 1 358 ? 9.547 -37.906 -15.891 1 96.12 358 ARG A C 1
ATOM 2852 O O . ARG A 1 358 ? 10.492 -37.125 -15.859 1 96.12 358 ARG A O 1
ATOM 2859 N N . ASP A 1 359 ? 8.305 -37.531 -16.078 1 96.62 359 ASP A N 1
ATOM 2860 C CA . ASP A 1 359 ? 7.969 -36.125 -16.281 1 96.62 359 ASP A CA 1
ATOM 2861 C C . ASP A 1 359 ? 8.32 -35.281 -15.047 1 96.62 359 ASP A C 1
ATOM 2863 O O . ASP A 1 359 ? 8.898 -34.188 -15.172 1 96.62 359 ASP A O 1
ATOM 2867 N N . ALA A 1 360 ? 7.949 -35.781 -13.906 1 95.19 360 ALA A N 1
ATOM 2868 C CA . ALA A 1 360 ? 8.195 -35.031 -12.664 1 95.19 360 ALA A CA 1
ATOM 2869 C C . ALA A 1 360 ? 9.688 -34.781 -12.469 1 95.19 360 ALA A C 1
ATOM 2871 O O . ALA A 1 360 ? 10.086 -33.719 -12.031 1 95.19 360 ALA A O 1
ATOM 2872 N N . GLU A 1 361 ? 10.477 -35.75 -12.766 1 92.25 361 GLU A N 1
ATOM 2873 C CA . GLU A 1 361 ? 11.922 -35.625 -12.609 1 92.25 361 GLU A CA 1
ATOM 2874 C C . GLU A 1 361 ? 12.477 -34.531 -13.547 1 92.25 361 GLU A C 1
ATOM 2876 O O . GLU A 1 361 ? 13.43 -33.844 -13.211 1 92.25 361 GLU A O 1
ATOM 2881 N N . LYS A 1 362 ? 11.875 -34.438 -14.68 1 92.12 362 LYS A N 1
ATOM 2882 C CA . LYS A 1 362 ? 12.297 -33.438 -15.648 1 92.12 362 LYS A CA 1
ATOM 2883 C C . LYS A 1 362 ? 11.875 -32.031 -15.203 1 92.12 362 LYS A C 1
ATOM 2885 O O . LYS A 1 362 ? 12.586 -31.062 -15.461 1 92.12 362 LYS A O 1
ATOM 2890 N N . TYR A 1 363 ? 10.781 -31.938 -14.5 1 92.94 363 TYR A N 1
ATOM 2891 C CA . TYR A 1 363 ? 10.203 -30.641 -14.188 1 92.94 363 TYR A CA 1
ATOM 2892 C C . TYR A 1 363 ? 10.773 -30.094 -12.883 1 92.94 363 TYR A C 1
ATOM 2894 O O . TYR A 1 363 ? 10.734 -28.875 -12.641 1 92.94 363 TYR A O 1
ATOM 2902 N N . LYS A 1 364 ? 11.328 -30.922 -12.031 1 90.94 364 LYS A N 1
ATOM 2903 C CA . LYS A 1 364 ? 11.836 -30.453 -10.75 1 90.94 364 LYS A CA 1
ATOM 2904 C C . LYS A 1 364 ? 12.891 -29.375 -10.93 1 90.94 364 LYS A C 1
ATOM 2906 O O . LYS A 1 364 ? 12.773 -28.281 -10.359 1 90.94 364 LYS A O 1
ATOM 2911 N N . PRO A 1 365 ? 13.93 -29.578 -11.781 1 90.31 365 PRO A N 1
ATOM 2912 C CA . PRO A 1 365 ? 14.898 -28.516 -11.992 1 90.31 365 PRO A CA 1
ATOM 2913 C C . PRO A 1 365 ? 14.297 -27.297 -12.688 1 90.31 365 PRO A C 1
ATOM 2915 O O . PRO A 1 365 ? 14.734 -26.156 -12.461 1 90.31 365 PRO A O 1
ATOM 2918 N N . VAL A 1 366 ? 13.32 -27.531 -13.523 1 92.62 366 VAL A N 1
ATOM 2919 C CA . VAL A 1 366 ? 12.656 -26.453 -14.25 1 92.62 366 VAL A CA 1
ATOM 2920 C C . VAL A 1 366 ? 11.984 -25.5 -13.266 1 92.62 366 VAL A C 1
ATOM 2922 O O . VAL A 1 366 ? 11.977 -24.281 -13.477 1 92.62 366 VAL A O 1
ATOM 2925 N N . LEU A 1 367 ? 11.406 -26.078 -12.203 1 95.06 367 LEU A N 1
ATOM 2926 C CA . LEU A 1 367 ? 10.75 -25.25 -11.195 1 95.06 367 LEU A CA 1
ATOM 2927 C C . LEU A 1 367 ? 11.734 -24.25 -10.594 1 95.06 367 LEU A C 1
ATOM 2929 O O . LEU A 1 367 ? 11.391 -23.078 -10.391 1 95.06 367 LEU A O 1
ATOM 2933 N N . ILE A 1 368 ? 12.914 -24.688 -10.344 1 94.06 368 ILE A N 1
ATOM 2934 C CA . ILE A 1 368 ? 13.945 -23.844 -9.758 1 94.06 368 ILE A CA 1
ATOM 2935 C C . ILE A 1 368 ? 14.344 -22.75 -10.75 1 94.06 368 ILE A C 1
ATOM 2937 O O . ILE A 1 368 ? 14.539 -21.594 -10.367 1 94.06 368 ILE A O 1
ATOM 2941 N N . VAL A 1 369 ? 14.492 -23.125 -11.969 1 93.81 369 VAL A N 1
ATOM 2942 C CA . VAL A 1 369 ? 14.859 -22.156 -13.008 1 93.81 369 VAL A CA 1
ATOM 2943 C C . VAL A 1 369 ? 13.766 -21.109 -13.141 1 93.81 369 VAL A C 1
ATOM 2945 O O . VAL A 1 369 ? 14.062 -19.922 -13.297 1 93.81 369 VAL A O 1
ATOM 2948 N N . LEU A 1 370 ? 12.523 -21.531 -13.078 1 94.94 370 LEU A N 1
ATOM 2949 C CA . LEU A 1 370 ? 11.414 -20.594 -13.156 1 94.94 370 LEU A CA 1
ATOM 2950 C C . LEU A 1 370 ? 11.461 -19.594 -12 1 94.94 370 LEU A C 1
ATOM 2952 O O . LEU A 1 370 ? 11.203 -18.406 -12.195 1 94.94 370 LEU A O 1
ATOM 2956 N N . LEU A 1 371 ? 11.703 -20.062 -10.82 1 96 371 LEU A N 1
ATOM 2957 C CA . LEU A 1 371 ? 11.836 -19.203 -9.656 1 96 371 LEU A CA 1
ATOM 2958 C C . LEU A 1 371 ? 12.953 -18.172 -9.867 1 96 371 LEU A C 1
ATOM 2960 O O . LEU A 1 371 ? 12.75 -16.984 -9.664 1 96 371 LEU A O 1
ATOM 2964 N N . LYS A 1 372 ? 14.078 -18.703 -10.242 1 95.56 372 LYS A N 1
ATOM 2965 C CA . LYS A 1 372 ? 15.25 -17.859 -10.484 1 95.56 372 LYS A CA 1
ATOM 2966 C C . LYS A 1 372 ? 14.953 -16.781 -11.523 1 95.56 372 LYS A C 1
ATOM 2968 O O . LYS A 1 372 ? 15.258 -15.609 -11.312 1 95.56 372 LYS A O 1
ATOM 2973 N N . ASP A 1 373 ? 14.367 -17.172 -12.602 1 95.5 373 ASP A N 1
ATOM 2974 C CA . ASP A 1 373 ? 14.055 -16.25 -13.695 1 95.5 373 ASP A CA 1
ATOM 2975 C C . ASP A 1 373 ? 13.055 -15.188 -13.242 1 95.5 373 ASP A C 1
ATOM 2977 O O . ASP A 1 373 ? 13.164 -14.023 -13.633 1 95.5 373 ASP A O 1
ATOM 2981 N N . ALA A 1 374 ? 12.094 -15.602 -12.492 1 96.38 374 ALA A N 1
ATOM 2982 C CA . ALA A 1 374 ? 11.109 -14.648 -11.977 1 96.38 374 ALA A CA 1
ATOM 2983 C C . ALA A 1 374 ? 11.789 -13.547 -11.172 1 96.38 374 ALA A C 1
ATOM 2985 O O . ALA A 1 374 ? 11.555 -12.359 -11.414 1 96.38 374 ALA A O 1
ATOM 2986 N N . TYR A 1 375 ? 12.672 -13.922 -10.281 1 97.19 375 TYR A N 1
ATOM 2987 C CA . TYR A 1 375 ? 13.32 -12.945 -9.414 1 97.19 375 TYR A CA 1
ATOM 2988 C C . TYR A 1 375 ? 14.352 -12.133 -10.188 1 97.19 375 TYR A C 1
ATOM 2990 O O . TYR A 1 375 ? 14.594 -10.969 -9.867 1 97.19 375 TYR A O 1
ATOM 2998 N N . LEU A 1 376 ? 14.961 -12.781 -11.164 1 97.19 376 LEU A N 1
ATOM 2999 C CA . LEU A 1 376 ? 15.883 -12.031 -12.016 1 97.19 376 LEU A CA 1
ATOM 3000 C C . LEU A 1 376 ? 15.156 -10.914 -12.758 1 97.19 376 LEU A C 1
ATOM 3002 O O . LEU A 1 376 ? 15.609 -9.773 -12.766 1 97.19 376 LEU A O 1
ATOM 3006 N N . GLN A 1 377 ? 14.016 -11.25 -13.359 1 96.69 377 GLN A N 1
ATOM 3007 C CA . GLN A 1 377 ? 13.227 -10.242 -14.062 1 96.69 377 GLN A CA 1
ATOM 3008 C C . GLN A 1 377 ? 12.711 -9.18 -13.102 1 96.69 377 GLN A C 1
ATOM 3010 O O . GLN A 1 377 ? 12.688 -7.992 -13.438 1 96.69 377 GLN A O 1
ATOM 3015 N N . TYR A 1 378 ? 12.32 -9.648 -11.938 1 97 378 TYR A N 1
ATOM 3016 C CA . TYR A 1 378 ? 11.914 -8.719 -10.891 1 97 378 TYR A CA 1
ATOM 3017 C C . TYR A 1 378 ? 13.016 -7.703 -10.602 1 97 378 TYR A C 1
ATOM 3019 O O . TYR A 1 378 ? 12.766 -6.496 -10.594 1 97 378 TYR A O 1
ATOM 3027 N N . ALA A 1 379 ? 14.172 -8.164 -10.383 1 97.62 379 ALA A N 1
ATOM 3028 C CA . ALA A 1 379 ? 15.312 -7.305 -10.055 1 97.62 379 ALA A CA 1
ATOM 3029 C C . ALA A 1 379 ? 15.602 -6.324 -11.188 1 97.62 379 ALA A C 1
ATOM 3031 O O . ALA A 1 379 ? 15.875 -5.148 -10.945 1 97.62 379 ALA A O 1
ATOM 3032 N N . LYS A 1 380 ? 15.5 -6.805 -12.344 1 97.12 380 LYS A N 1
ATOM 3033 C CA . LYS A 1 380 ? 15.773 -5.957 -13.508 1 97.12 380 LYS A CA 1
ATOM 3034 C C . LYS A 1 380 ? 14.742 -4.84 -13.625 1 97.12 380 LYS A C 1
ATOM 3036 O O . LYS A 1 380 ? 15.094 -3.695 -13.922 1 97.12 380 LYS A O 1
ATOM 3041 N N . VAL A 1 381 ? 13.477 -5.195 -13.406 1 97.75 381 VAL A N 1
ATOM 3042 C CA . VAL A 1 381 ? 12.422 -4.188 -13.438 1 97.75 381 VAL A CA 1
ATOM 3043 C C . VAL A 1 381 ? 12.672 -3.141 -12.359 1 97.75 381 VAL A C 1
ATOM 3045 O O . VAL A 1 381 ? 12.578 -1.938 -12.617 1 97.75 381 VAL A O 1
ATOM 3048 N N . GLN A 1 382 ? 13 -3.59 -11.133 1 97.75 382 GLN A N 1
ATOM 3049 C CA . GLN A 1 382 ? 13.25 -2.668 -10.031 1 97.75 382 GLN A CA 1
ATOM 3050 C C . GLN A 1 382 ? 14.414 -1.731 -10.352 1 97.75 382 GLN A C 1
ATOM 3052 O O . GLN A 1 382 ? 14.344 -0.532 -10.078 1 97.75 382 GLN A O 1
ATOM 3057 N N . LEU A 1 383 ? 15.445 -2.256 -10.961 1 97.62 383 LEU A N 1
ATOM 3058 C CA . LEU A 1 383 ? 16.609 -1.443 -11.281 1 97.62 383 LEU A CA 1
ATOM 3059 C C . LEU A 1 383 ? 16.281 -0.418 -12.359 1 97.62 383 LEU A C 1
ATOM 3061 O O . LEU A 1 383 ? 16.703 0.738 -12.273 1 97.62 383 LEU A O 1
ATOM 3065 N N . ALA A 1 384 ? 15.562 -0.846 -13.336 1 97.56 384 ALA A N 1
ATOM 3066 C CA . ALA A 1 384 ? 15.188 0.063 -14.414 1 97.56 384 ALA A CA 1
ATOM 3067 C C . ALA A 1 384 ? 14.375 1.24 -13.883 1 97.56 384 ALA A C 1
ATOM 3069 O O . ALA A 1 384 ? 14.648 2.395 -14.227 1 97.56 384 ALA A O 1
ATOM 3070 N N . TYR A 1 385 ? 13.477 0.968 -13.055 1 97.94 385 TYR A N 1
ATOM 3071 C CA . TYR A 1 385 ? 12.609 2.031 -12.555 1 97.94 385 TYR A CA 1
ATOM 3072 C C . TYR A 1 385 ? 13.289 2.809 -11.43 1 97.94 385 TYR A C 1
ATOM 3074 O O . TYR A 1 385 ? 12.898 3.938 -11.133 1 97.94 385 TYR A O 1
ATOM 3082 N N . ASN A 1 386 ? 14.242 2.166 -10.766 1 97.81 386 ASN A N 1
ATOM 3083 C CA . ASN A 1 386 ? 15.07 2.906 -9.82 1 97.81 386 ASN A CA 1
ATOM 3084 C C . ASN A 1 386 ? 15.797 4.066 -10.5 1 97.81 386 ASN A C 1
ATOM 3086 O O . ASN A 1 386 ? 15.898 5.156 -9.938 1 97.81 386 ASN A O 1
ATOM 3090 N N . GLU A 1 387 ? 16.234 3.822 -11.656 1 97.44 387 GLU A N 1
ATOM 3091 C CA . GLU A 1 387 ? 16.922 4.863 -12.422 1 97.44 387 GLU A CA 1
ATOM 3092 C C . GLU A 1 387 ? 15.969 5.992 -12.797 1 97.44 387 GLU A C 1
ATOM 3094 O O . GLU A 1 387 ? 16.312 7.168 -12.695 1 97.44 387 GLU A O 1
ATOM 3099 N N . ARG A 1 388 ? 14.828 5.672 -13.195 1 97.5 388 ARG A N 1
ATOM 3100 C CA . ARG A 1 388 ? 13.82 6.664 -13.547 1 97.5 388 ARG A CA 1
ATOM 3101 C C . ARG A 1 388 ? 13.414 7.488 -12.328 1 97.5 388 ARG A C 1
ATOM 3103 O O . ARG A 1 388 ? 13.219 8.703 -12.43 1 97.5 388 ARG A O 1
ATOM 3110 N N . THR A 1 389 ? 13.258 6.797 -11.234 1 97.75 389 THR A N 1
ATOM 3111 C CA . THR A 1 389 ? 12.914 7.469 -9.984 1 97.75 389 THR A CA 1
ATOM 3112 C C . THR A 1 389 ? 13.992 8.469 -9.594 1 97.75 389 THR A C 1
ATOM 3114 O O . THR A 1 389 ? 13.688 9.609 -9.219 1 97.75 389 THR A O 1
ATOM 3117 N N . LYS A 1 390 ? 15.227 8.047 -9.68 1 97.88 390 LYS A N 1
ATOM 3118 C CA . LYS A 1 390 ? 16.344 8.938 -9.375 1 97.88 390 LYS A CA 1
ATOM 3119 C C . LYS A 1 390 ? 16.297 10.195 -10.234 1 97.88 390 LYS A C 1
ATOM 3121 O O . LYS A 1 390 ? 16.391 11.312 -9.719 1 97.88 390 LYS A O 1
ATOM 3126 N N . LYS A 1 391 ? 16.094 10.023 -11.461 1 97.31 391 LYS A N 1
ATOM 3127 C CA . LYS A 1 391 ? 16.047 11.141 -12.391 1 97.31 391 LYS A CA 1
ATOM 3128 C C . LYS A 1 391 ? 14.898 12.086 -12.062 1 97.31 391 LYS A C 1
ATOM 3130 O O . LYS A 1 391 ? 15.062 13.312 -12.102 1 97.31 391 LYS A O 1
ATOM 3135 N N . ALA A 1 392 ? 13.773 11.5 -11.773 1 97.31 392 ALA A N 1
ATOM 3136 C CA . ALA A 1 392 ? 12.586 12.305 -11.461 1 97.31 392 ALA A CA 1
ATOM 3137 C C . ALA A 1 392 ? 12.844 13.211 -10.258 1 97.31 392 ALA A C 1
ATOM 3139 O O . ALA A 1 392 ? 12.562 14.414 -10.312 1 97.31 392 ALA A O 1
ATOM 3140 N N . PHE A 1 393 ? 13.438 12.734 -9.203 1 97.25 393 PHE A N 1
ATOM 3141 C CA . PHE A 1 393 ? 13.656 13.516 -7.992 1 97.25 393 PHE A CA 1
ATOM 3142 C C . PHE A 1 393 ? 14.805 14.5 -8.18 1 97.25 393 PHE A C 1
ATOM 3144 O O . PHE A 1 393 ? 14.773 15.609 -7.633 1 97.25 393 PHE A O 1
ATOM 3151 N N . GLU A 1 394 ? 15.828 14.125 -8.945 1 96.38 394 GLU A N 1
ATOM 3152 C CA . GLU A 1 394 ? 16.922 15.047 -9.242 1 96.38 394 GLU A CA 1
ATOM 3153 C C . GLU A 1 394 ? 16.422 16.266 -10.008 1 96.38 394 GLU A C 1
ATOM 3155 O O . GLU A 1 394 ? 16.922 17.375 -9.805 1 96.38 394 GLU A O 1
ATOM 3160 N N . GLN A 1 395 ? 15.43 16.047 -10.797 1 95.38 395 GLN A N 1
ATOM 3161 C CA . GLN A 1 395 ? 14.859 17.141 -11.578 1 95.38 395 GLN A CA 1
ATOM 3162 C C . GLN A 1 395 ? 13.953 18.016 -10.719 1 95.38 395 GLN A C 1
ATOM 3164 O O . GLN A 1 395 ? 13.711 19.188 -11.047 1 95.38 395 GLN A O 1
ATOM 3169 N N . LEU A 1 396 ? 13.477 17.469 -9.648 1 95.75 396 LEU A N 1
ATOM 3170 C CA . LEU A 1 396 ? 12.555 18.188 -8.773 1 95.75 396 LEU A CA 1
ATOM 3171 C C . LEU A 1 396 ? 13.312 19.125 -7.832 1 95.75 396 LEU A C 1
ATOM 3173 O O . LEU A 1 396 ? 12.867 20.234 -7.559 1 95.75 396 LEU A O 1
ATOM 3177 N N . ILE A 1 397 ? 14.492 18.828 -7.367 1 95.62 397 ILE A N 1
ATOM 3178 C CA . ILE A 1 397 ? 15.219 19.422 -6.254 1 95.62 397 ILE A CA 1
ATOM 3179 C C . ILE A 1 397 ? 15.578 20.875 -6.594 1 95.62 397 ILE A C 1
ATOM 3181 O O . ILE A 1 397 ? 15.453 21.766 -5.754 1 95.62 397 ILE A O 1
ATOM 3185 N N . PRO A 1 398 ? 15.906 21.188 -7.895 1 93.12 398 PRO A N 1
ATOM 3186 C CA . PRO A 1 398 ? 16.266 22.578 -8.203 1 93.12 398 PRO A CA 1
ATOM 3187 C C . PRO A 1 398 ? 15.117 23.547 -7.984 1 93.12 398 PRO A C 1
ATOM 3189 O O . PRO A 1 398 ? 15.344 24.734 -7.695 1 93.12 398 PRO A O 1
ATOM 3192 N N . TYR A 1 399 ? 13.906 23.109 -8.047 1 92.19 399 TYR A N 1
ATOM 3193 C CA . TYR A 1 399 ? 12.742 23.984 -7.863 1 92.19 399 TYR A CA 1
ATOM 3194 C C . TYR A 1 399 ? 12.438 24.172 -6.383 1 92.19 399 TYR A C 1
ATOM 3196 O O . TYR A 1 399 ? 11.68 25.078 -6.012 1 92.19 399 TYR A O 1
ATOM 3204 N N . LEU A 1 400 ? 13.023 23.328 -5.504 1 93.06 400 LEU A N 1
ATOM 3205 C CA . LEU A 1 400 ? 12.727 23.344 -4.078 1 93.06 400 LEU A CA 1
ATOM 3206 C C . LEU A 1 400 ? 13.867 23.984 -3.295 1 93.06 400 LEU A C 1
ATOM 3208 O O . LEU A 1 400 ? 13.672 24.422 -2.158 1 93.06 400 LEU A O 1
ATOM 3212 N N . ASP A 1 401 ? 15.078 23.953 -3.633 1 82.38 401 ASP A N 1
ATOM 3213 C CA . ASP A 1 401 ? 16.266 24.391 -2.898 1 82.38 401 ASP A CA 1
ATOM 3214 C C . ASP A 1 401 ? 16.656 25.812 -3.293 1 82.38 401 ASP A C 1
ATOM 3216 O O . ASP A 1 401 ? 17.016 26.062 -4.445 1 82.38 401 ASP A O 1
ATOM 3220 N N . ASP A 1 402 ? 16.156 26.859 -2.281 1 68.5 402 ASP A N 1
ATOM 3221 C CA . ASP A 1 402 ? 16.531 28.25 -2.521 1 68.5 402 ASP A CA 1
ATOM 3222 C C . ASP A 1 402 ? 18.047 28.438 -2.471 1 68.5 402 ASP A C 1
ATOM 3224 O O . ASP A 1 402 ? 18.562 29.5 -2.789 1 68.5 402 ASP A O 1
ATOM 3228 N N . SER A 1 403 ? 18.891 27.781 -1.582 1 54.03 403 SER A N 1
ATOM 3229 C CA . SER A 1 403 ? 20.312 28.078 -1.389 1 54.03 403 SER A CA 1
ATOM 3230 C C . SER A 1 403 ? 20.922 28.656 -2.66 1 54.03 403 SER A C 1
ATOM 3232 O O . SER A 1 403 ? 22.094 29.062 -2.66 1 54.03 403 SER A O 1
ATOM 3234 N N . GLU A 1 404 ? 20.484 28.641 -3.82 1 40.03 404 GLU A N 1
ATOM 3235 C CA . GLU A 1 404 ? 21.25 29.562 -4.652 1 40.03 404 GLU A CA 1
ATOM 3236 C C . GLU A 1 404 ? 20.922 31.016 -4.32 1 40.03 404 GLU A C 1
ATOM 3238 O O . GLU A 1 404 ? 21.656 31.938 -4.711 1 40.03 404 GLU A O 1
ATOM 3243 N N . ALA A 1 405 ? 19.812 31.719 -3.793 1 34.56 405 ALA A N 1
ATOM 3244 C CA . ALA A 1 405 ? 19.812 33.156 -3.506 1 34.56 405 ALA A CA 1
ATOM 3245 C C . ALA A 1 405 ? 20.219 33.406 -2.061 1 34.56 405 ALA A C 1
ATOM 3247 O O . ALA A 1 405 ? 20.922 34.406 -1.777 1 34.56 405 ALA A O 1
ATOM 3248 N N . SER A 1 406 ? 19.375 33.188 -0.98 1 32.06 406 SER A N 1
ATOM 3249 C CA . SER A 1 406 ? 19.516 33.875 0.306 1 32.06 406 SER A CA 1
ATOM 3250 C C . SER A 1 406 ? 20.734 33.375 1.068 1 32.06 406 SER A C 1
ATOM 3252 O O . SER A 1 406 ? 21 32.156 1.096 1 32.06 406 SER A O 1
ATOM 3254 N N . THR A 1 407 ? 21.719 34.375 1.691 1 25.98 407 THR A N 1
ATOM 3255 C CA . THR A 1 407 ? 22.75 34.531 2.713 1 25.98 407 THR A CA 1
ATOM 3256 C C . THR A 1 407 ? 22.391 33.75 3.975 1 25.98 407 THR A C 1
ATOM 3258 O O . THR A 1 407 ? 21.234 33.344 4.152 1 25.98 407 THR A O 1
ATOM 3261 N N . SER A 1 408 ? 22.906 34.344 5.449 1 25.89 408 SER A N 1
ATOM 3262 C CA . SER A 1 408 ? 23.531 34.031 6.727 1 25.89 408 SER A CA 1
ATOM 3263 C C . SER A 1 408 ? 22.5 33.562 7.754 1 25.89 408 SER A C 1
ATOM 3265 O O . SER A 1 408 ? 22.734 33.656 8.961 1 25.89 408 SER A O 1
ATOM 3267 N N . LEU A 1 409 ? 21.281 33.5 7.879 1 24.81 409 LEU A N 1
ATOM 3268 C CA . LEU A 1 409 ? 20.828 33.25 9.25 1 24.81 409 LEU A CA 1
ATOM 3269 C C . LEU A 1 409 ? 21.281 31.875 9.734 1 24.81 409 LEU A C 1
ATOM 3271 O O . LEU A 1 409 ? 20.812 30.859 9.227 1 24.81 409 LEU A O 1
ATOM 3275 N N . GLU A 1 410 ? 22.578 31.703 10.219 1 24.91 410 GLU A N 1
ATOM 3276 C CA . GLU A 1 410 ? 23.328 30.672 10.945 1 24.91 410 GLU A CA 1
ATOM 3277 C C . GLU A 1 410 ? 22.484 30.094 12.086 1 24.91 410 GLU A C 1
ATOM 3279 O O . GLU A 1 410 ? 22.281 30.75 13.102 1 24.91 410 GLU A O 1
ATOM 3284 N N . PHE A 1 411 ? 21.469 29.5 12.016 1 22.17 411 PHE A N 1
ATOM 3285 C CA . PHE A 1 411 ? 21.047 28.812 13.234 1 22.17 411 PHE A CA 1
ATOM 3286 C C . PHE A 1 411 ? 22.125 27.844 13.703 1 22.17 411 PHE A C 1
ATOM 3288 O O . PHE A 1 411 ? 22.609 27.016 12.93 1 22.17 411 PHE A O 1
ATOM 3295 N N . VAL A 1 412 ? 23 28.172 14.727 1 22 412 VAL A N 1
ATOM 3296 C CA . VAL A 1 412 ? 24.047 27.469 15.484 1 22 412 VAL A CA 1
ATOM 3297 C C . VAL A 1 412 ? 23.516 26.141 15.992 1 22 412 VAL A C 1
ATOM 3299 O O . VAL A 1 412 ? 22.609 26.109 16.828 1 22 412 VAL A O 1
ATOM 3302 N N . ALA A 1 413 ? 23.484 25.219 15.328 1 26.16 413 ALA A N 1
ATOM 3303 C CA . ALA A 1 413 ? 23.281 23.828 15.758 1 26.16 413 ALA A CA 1
ATOM 3304 C C . ALA A 1 413 ? 24.297 23.438 16.828 1 26.16 413 ALA A C 1
ATOM 3306 O O . ALA A 1 413 ? 25.5 23.469 16.594 1 26.16 413 ALA A O 1
ATOM 3307 N N . ASP A 1 414 ? 24.125 23.688 18.234 1 22 414 ASP A N 1
ATOM 3308 C CA . ASP A 1 414 ? 25 23.219 19.312 1 22 414 ASP A CA 1
ATOM 3309 C C . ASP A 1 414 ? 25.344 21.734 19.125 1 22 414 ASP A C 1
ATOM 3311 O O . ASP A 1 414 ? 24.547 20.984 18.562 1 22 414 ASP A O 1
ATOM 3315 N N . SER A 1 415 ? 26.625 21.344 19.297 1 22.28 415 SER A N 1
ATOM 3316 C CA . SER A 1 415 ? 27.406 20.109 19.312 1 22.28 415 SER A CA 1
ATOM 3317 C C . SER A 1 415 ? 26.859 19.109 20.312 1 22.28 415 SER A C 1
ATOM 3319 O O . SER A 1 415 ? 26.422 19.5 21.406 1 22.28 415 SER A O 1
ATOM 3321 N N . PRO A 1 416 ? 26.672 17.859 19.969 1 22.89 416 PRO A N 1
ATOM 3322 C CA . PRO A 1 416 ? 26.234 16.672 20.719 1 22.89 416 PRO A CA 1
ATOM 3323 C C . PRO A 1 416 ? 27.094 16.406 21.953 1 22.89 416 PRO A C 1
ATOM 3325 O O . PRO A 1 416 ? 28.312 16.25 21.828 1 22.89 416 PRO A O 1
ATOM 3328 N N . VAL A 1 417 ? 26.922 17.141 23.094 1 22.86 417 VAL A N 1
ATOM 3329 C CA . VAL A 1 417 ? 27.672 16.734 24.266 1 22.86 417 VAL A CA 1
ATOM 3330 C C . VAL A 1 417 ? 27.469 15.242 24.516 1 22.86 417 VAL A C 1
ATOM 3332 O O . VAL A 1 417 ? 26.375 14.711 24.281 1 22.86 417 VAL A O 1
ATOM 3335 N N . GLY A 1 418 ? 28.578 14.352 24.734 1 23.02 418 GLY A N 1
ATOM 3336 C CA . GLY A 1 418 ? 28.938 12.977 25.031 1 23.02 418 GLY A CA 1
ATOM 3337 C C . GLY A 1 418 ? 28.281 12.438 26.281 1 23.02 418 GLY A C 1
ATOM 3338 O O . GLY A 1 418 ? 28.891 11.664 27.016 1 23.02 418 GLY A O 1
ATOM 3339 N N . GLY A 1 419 ? 27.109 12.883 26.781 1 20.91 419 GLY A N 1
ATOM 3340 C CA . GLY A 1 419 ? 26.828 12.398 28.125 1 20.91 419 GLY A CA 1
ATOM 3341 C C . GLY A 1 419 ? 26.719 10.891 28.203 1 20.91 419 GLY A C 1
ATOM 3342 O O . GLY A 1 419 ? 26.25 10.25 27.266 1 20.91 419 GLY A O 1
ATOM 3343 N N . LYS A 1 420 ? 27.625 10.188 28.938 1 26.25 420 LYS A N 1
ATOM 3344 C CA . LYS A 1 420 ? 27.797 8.789 29.328 1 26.25 420 LYS A CA 1
ATOM 3345 C C . LYS A 1 420 ? 26.469 8.188 29.797 1 26.25 420 LYS A C 1
ATOM 3347 O O . LYS A 1 420 ? 25.703 8.844 30.516 1 26.25 420 LYS A O 1
ATOM 3352 N N . PRO A 1 421 ? 26.031 7.098 29.219 1 21.36 421 PRO A N 1
ATOM 3353 C CA . PRO A 1 421 ? 24.812 6.336 29.469 1 21.36 421 PRO A CA 1
ATOM 3354 C C . PRO A 1 421 ? 24.688 5.891 30.922 1 21.36 421 PRO A C 1
ATOM 3356 O O . PRO A 1 421 ? 25.672 5.453 31.531 1 21.36 421 PRO A O 1
ATOM 3359 N N . PHE A 1 422 ? 23.922 6.531 31.797 1 23.03 422 PHE A N 1
ATOM 3360 C CA . PHE A 1 422 ? 23.812 6.141 33.188 1 23.03 422 PHE A CA 1
ATOM 3361 C C . PHE A 1 422 ? 23.547 4.645 33.344 1 23.03 422 PHE A C 1
ATOM 3363 O O . PHE A 1 422 ? 22.812 4.07 32.531 1 23.03 422 PHE A O 1
ATOM 3370 N N . PRO A 1 423 ? 24.344 3.82 34.031 1 25.09 423 PRO A N 1
ATOM 3371 C CA . PRO A 1 423 ? 24.297 2.361 34.156 1 25.09 423 PRO A CA 1
ATOM 3372 C C . PRO A 1 423 ? 22.938 1.859 34.688 1 25.09 423 PRO A C 1
ATOM 3374 O O . PRO A 1 423 ? 22.234 2.584 35.375 1 25.09 423 PRO A O 1
ATOM 3377 N N . PRO A 1 424 ? 22.297 0.974 34 1 22.23 424 PRO A N 1
ATOM 3378 C CA . PRO A 1 424 ? 20.953 0.448 34.281 1 22.23 424 PRO A CA 1
ATOM 3379 C C . PRO A 1 424 ? 20.781 -0.008 35.719 1 22.23 424 PRO A C 1
ATOM 3381 O O . PRO A 1 424 ? 21.734 -0.521 36.344 1 22.23 424 PRO A O 1
ATOM 3384 N N . PRO A 1 425 ? 20.016 0.717 36.531 1 21.53 425 PRO A N 1
ATOM 3385 C CA . PRO A 1 425 ? 19.953 0.374 37.969 1 21.53 425 PRO A CA 1
ATOM 3386 C C . PRO A 1 425 ? 19.734 -1.118 38.219 1 21.53 425 PRO A C 1
ATOM 3388 O O . PRO A 1 425 ? 19.141 -1.803 37.375 1 21.53 425 PRO A O 1
ATOM 3391 N N . SER A 1 426 ? 20.547 -1.758 38.969 1 22.7 426 SER A N 1
ATOM 3392 C CA . SER A 1 426 ? 20.719 -3.15 39.375 1 22.7 426 SER A CA 1
ATOM 3393 C C . SER A 1 426 ? 19.391 -3.744 39.875 1 22.7 426 SER A C 1
ATOM 3395 O O . SER A 1 426 ? 18.641 -3.086 40.594 1 22.7 426 SER A O 1
ATOM 3397 N N . PRO A 1 427 ? 18.859 -4.723 39.125 1 22.98 427 PRO A N 1
ATOM 3398 C CA . PRO A 1 427 ? 17.625 -5.43 39.5 1 22.98 427 PRO A CA 1
ATOM 3399 C C . PRO A 1 427 ? 17.562 -5.762 41 1 22.98 427 PRO A C 1
ATOM 3401 O O . PRO A 1 427 ? 18.578 -6.113 41.594 1 22.98 427 PRO A O 1
ATOM 3404 N N . GLY A 1 428 ? 16.797 -4.945 41.75 1 22.17 428 GLY A N 1
ATOM 3405 C CA . GLY A 1 428 ? 16.672 -5.137 43.188 1 22.17 428 GLY A CA 1
ATOM 3406 C C . GLY A 1 428 ? 16.453 -6.586 43.594 1 22.17 428 GLY A C 1
ATOM 3407 O O . GLY A 1 428 ? 15.977 -7.387 42.781 1 22.17 428 GLY A O 1
ATOM 3408 N N . PRO A 1 429 ? 17.109 -7.121 44.5 1 21.27 429 PRO A N 1
ATOM 3409 C CA . PRO A 1 429 ? 17.203 -8.508 44.969 1 21.27 429 PRO A CA 1
ATOM 3410 C C . PRO A 1 429 ? 15.852 -9.109 45.344 1 21.27 429 PRO A C 1
ATOM 3412 O O . PRO A 1 429 ? 15.016 -8.43 45.938 1 21.27 429 PRO A O 1
ATOM 3415 N N . VAL A 1 430 ? 15.211 -9.828 44.438 1 22.34 430 VAL A N 1
ATOM 3416 C CA . VAL A 1 430 ? 14.039 -10.625 44.781 1 22.34 430 VAL A CA 1
ATOM 3417 C C . VAL A 1 430 ? 14.289 -11.352 46.094 1 22.34 430 VAL A C 1
ATOM 3419 O O . VAL A 1 430 ? 15.219 -12.156 46.219 1 22.34 430 VAL A O 1
ATOM 3422 N N . ALA A 1 431 ? 13.93 -10.617 47.156 1 21.19 431 ALA A N 1
ATOM 3423 C CA . ALA A 1 431 ? 14.25 -11.195 48.469 1 21.19 431 ALA A CA 1
ATOM 3424 C C . ALA A 1 431 ? 13.742 -12.633 48.562 1 21.19 431 ALA A C 1
ATOM 3426 O O . ALA A 1 431 ? 12.875 -13.047 47.812 1 21.19 431 ALA A O 1
ATOM 3427 N N . PRO A 1 432 ? 13.523 -13.062 49.812 1 19.14 432 PRO A N 1
ATOM 3428 C CA . PRO A 1 432 ? 13.812 -14.305 50.531 1 19.14 432 PRO A CA 1
ATOM 3429 C C . PRO A 1 432 ? 12.695 -15.336 50.406 1 19.14 432 PRO A C 1
ATOM 3431 O O . PRO A 1 432 ? 11.555 -14.984 50.125 1 19.14 432 PRO A O 1
ATOM 3434 N N . SER A 1 433 ? 12.961 -16.656 50.281 1 20.75 433 SER A N 1
ATOM 3435 C CA . SER A 1 433 ? 12.461 -18.016 50.219 1 20.75 433 SER A CA 1
ATOM 3436 C C . SER A 1 433 ? 11.516 -18.312 51.375 1 20.75 433 SER A C 1
ATOM 3438 O O . SER A 1 433 ? 11.367 -19.469 51.781 1 20.75 433 SER A O 1
ATOM 3440 N N . ALA A 1 434 ? 10.43 -17.453 51.688 1 21.83 434 ALA A N 1
ATOM 3441 C CA . ALA A 1 434 ? 9.984 -17.844 53 1 21.83 434 ALA A CA 1
ATOM 3442 C C . ALA A 1 434 ? 9.688 -19.344 53.062 1 21.83 434 ALA A C 1
ATOM 3444 O O . ALA A 1 434 ? 9.125 -19.906 52.125 1 21.83 434 ALA A O 1
ATOM 3445 N N . PRO A 1 435 ? 10.109 -20.109 54.125 1 19.31 435 PRO A N 1
ATOM 3446 C CA . PRO A 1 435 ? 10.273 -21.531 54.5 1 19.31 435 PRO A CA 1
ATOM 3447 C C . PRO A 1 435 ? 8.938 -22.234 54.688 1 19.31 435 PRO A C 1
ATOM 3449 O O . PRO A 1 435 ? 8.836 -23.438 54.438 1 19.31 435 PRO A O 1
ATOM 3452 N N . LEU A 1 436 ? 7.789 -21.578 55.062 1 21.94 436 LEU A N 1
ATOM 3453 C CA . LEU A 1 436 ? 7.34 -22.156 56.312 1 21.94 436 LEU A CA 1
ATOM 3454 C C . LEU A 1 436 ? 6.855 -23.594 56.125 1 21.94 436 LEU A C 1
ATOM 3456 O O . LEU A 1 436 ? 6.578 -24 55 1 21.94 436 LEU A O 1
ATOM 3460 N N . GLU A 1 437 ? 5.973 -24.094 57.156 1 21.23 437 GLU A N 1
ATOM 3461 C CA . GLU A 1 437 ? 5.754 -25.188 58.094 1 21.23 437 GLU A CA 1
ATOM 3462 C C . GLU A 1 437 ? 4.82 -26.25 57.531 1 21.23 437 GLU A C 1
ATOM 3464 O O . GLU A 1 437 ? 3.861 -25.922 56.812 1 21.23 437 GLU A O 1
ATOM 3469 N N . GLU A 1 438 ? 5.289 -27.516 57.5 1 21.16 438 GLU A N 1
ATOM 3470 C CA . GLU A 1 438 ? 4.914 -28.906 57.344 1 21.16 438 GLU A CA 1
ATOM 3471 C C . GLU A 1 438 ? 3.693 -29.25 58.188 1 21.16 438 GLU A C 1
ATOM 3473 O O . GLU A 1 438 ? 3.779 -29.281 59.438 1 21.16 438 GLU A O 1
ATOM 3478 N N . THR A 1 439 ? 2.5 -28.828 57.906 1 20.8 439 THR A N 1
ATOM 3479 C CA . THR A 1 439 ? 1.391 -29.172 58.781 1 20.8 439 THR A CA 1
ATOM 3480 C C . THR A 1 439 ? 1.15 -30.688 58.75 1 20.8 439 THR A C 1
ATOM 3482 O O . THR A 1 439 ? 1.072 -31.297 57.688 1 20.8 439 THR A O 1
ATOM 3485 N N . ALA A 1 440 ? 1.207 -31.547 60 1 24.58 440 ALA A N 1
ATOM 3486 C CA . ALA A 1 440 ? 0.972 -32.875 60.531 1 24.58 440 ALA A CA 1
ATOM 3487 C C . ALA A 1 440 ? -0.495 -33.281 60.406 1 24.58 440 ALA A C 1
ATOM 3489 O O . ALA A 1 440 ? -1.391 -32.469 60.688 1 24.58 440 ALA A O 1
ATOM 3490 N N . PRO A 1 441 ? -0.924 -34.188 59.562 1 21.92 441 PRO A N 1
ATOM 3491 C CA . PRO A 1 441 ? -2.227 -34.781 59.875 1 21.92 441 PRO A CA 1
ATOM 3492 C C . PRO A 1 441 ? -2.293 -35.406 61.281 1 21.92 441 PRO A C 1
ATOM 3494 O O . PRO A 1 441 ? -1.279 -35.844 61.812 1 21.92 441 PRO A O 1
ATOM 3497 N N . LYS A 1 442 ? -3.287 -35.125 62.25 1 19.84 442 LYS A N 1
ATOM 3498 C CA . LYS A 1 442 ? -4.156 -35.5 63.344 1 19.84 442 LYS A CA 1
ATOM 3499 C C . LYS A 1 442 ? -4.809 -36.844 63.125 1 19.84 442 LYS A C 1
ATOM 3501 O O . LYS A 1 442 ? -5.469 -37.062 62.094 1 19.84 442 LYS A O 1
ATOM 3506 N N . ILE A 1 443 ? -4.527 -37.938 63.969 1 23.38 443 ILE A N 1
ATOM 3507 C CA . ILE A 1 443 ? -5.039 -39.25 64.375 1 23.38 443 ILE A CA 1
ATOM 3508 C C . ILE A 1 443 ? -6.551 -39.188 64.562 1 23.38 443 ILE A C 1
ATOM 3510 O O . ILE A 1 443 ? -7.285 -40.062 64.125 1 23.38 443 ILE A O 1
ATOM 3514 N N . SER A 1 444 ? -6.953 -38.375 65.562 1 20.17 444 SER A N 1
ATOM 3515 C CA . SER A 1 444 ? -7.91 -38.844 66.562 1 20.17 444 SER A CA 1
ATOM 3516 C C . SER A 1 444 ? -9.219 -39.281 65.938 1 20.17 444 SER A C 1
ATOM 3518 O O . SER A 1 444 ? -9.695 -40.375 66.125 1 20.17 444 SER A O 1
ATOM 3520 N N . LYS A 1 445 ? -10.383 -38.719 66.438 1 18.31 445 LYS A N 1
ATOM 3521 C CA . LYS A 1 445 ? -11.711 -39.281 66.688 1 18.31 445 LYS A CA 1
ATOM 3522 C C . LYS A 1 445 ? -12.484 -39.469 65.438 1 18.31 445 LYS A C 1
ATOM 3524 O O . LYS A 1 445 ? -12.461 -38.625 64.562 1 18.31 445 LYS A O 1
ATOM 3529 N N . MET B 1 1 ? 18.125 36.469 19.422 1 70.5 1 MET B N 1
ATOM 3530 C CA . MET B 1 1 ? 17.234 35.312 19.281 1 70.5 1 MET B CA 1
ATOM 3531 C C . MET B 1 1 ? 17.562 34.25 20.328 1 70.5 1 MET B C 1
ATOM 3533 O O . MET B 1 1 ? 18.719 34.062 20.672 1 70.5 1 MET B O 1
ATOM 3537 N N . VAL B 1 2 ? 16.625 33.969 21.234 1 85.06 2 VAL B N 1
ATOM 3538 C CA . VAL B 1 2 ? 16.812 32.969 22.297 1 85.06 2 VAL B CA 1
ATOM 3539 C C . VAL B 1 2 ? 16.562 31.562 21.734 1 85.06 2 VAL B C 1
ATOM 3541 O O . VAL B 1 2 ? 15.594 31.344 21 1 85.06 2 VAL B O 1
ATOM 3544 N N . PHE B 1 3 ? 17.578 30.719 21.969 1 91.31 3 PHE B N 1
ATOM 3545 C CA . PHE B 1 3 ? 17.422 29.328 21.516 1 91.31 3 PHE B CA 1
ATOM 3546 C C . PHE B 1 3 ? 16.969 28.438 22.656 1 91.31 3 PHE B C 1
ATOM 3548 O O . PHE B 1 3 ? 17.562 28.438 23.734 1 91.31 3 PHE B O 1
ATOM 3555 N N . ILE B 1 4 ? 15.867 27.688 22.359 1 94.62 4 ILE B N 1
ATOM 3556 C CA . ILE B 1 4 ? 15.25 26.812 23.359 1 94.62 4 ILE B CA 1
ATOM 3557 C C . ILE B 1 4 ? 15.711 25.375 23.141 1 94.62 4 ILE B C 1
ATOM 3559 O O . ILE B 1 4 ? 15.773 24.906 22.016 1 94.62 4 ILE B O 1
ATOM 3563 N N . THR B 1 5 ? 16.078 24.688 24.188 1 95.56 5 THR B N 1
ATOM 3564 C CA . THR B 1 5 ? 16.328 23.25 24.156 1 95.56 5 THR B CA 1
ATOM 3565 C C . THR B 1 5 ? 15.469 22.516 25.188 1 95.56 5 THR B C 1
ATOM 3567 O O . THR B 1 5 ? 15.438 22.906 26.359 1 95.56 5 THR B O 1
ATOM 3570 N N . VAL B 1 6 ? 14.711 21.547 24.734 1 96.38 6 VAL B N 1
ATOM 3571 C CA . VAL B 1 6 ? 13.969 20.656 25.609 1 96.38 6 VAL B CA 1
ATOM 3572 C C . VAL B 1 6 ? 14.617 19.266 25.609 1 96.38 6 VAL B C 1
ATOM 3574 O O . VAL B 1 6 ? 14.766 18.641 24.562 1 96.38 6 VAL B O 1
ATOM 3577 N N . SER B 1 7 ? 15 18.828 26.766 1 95.75 7 SER B N 1
ATOM 3578 C CA . SER B 1 7 ? 15.781 17.594 26.828 1 95.75 7 SER B CA 1
ATOM 3579 C C . SER B 1 7 ? 15.547 16.859 28.141 1 95.75 7 SER B C 1
ATOM 3581 O O . SER B 1 7 ? 14.672 17.234 28.922 1 95.75 7 SER B O 1
ATOM 3583 N N . ASP B 1 8 ? 16.141 15.742 28.344 1 93.81 8 ASP B N 1
ATOM 3584 C CA . ASP B 1 8 ? 16.281 14.984 29.578 1 93.81 8 ASP B CA 1
ATOM 3585 C C . ASP B 1 8 ? 14.922 14.594 30.141 1 93.81 8 ASP B C 1
ATOM 3587 O O . ASP B 1 8 ? 14.594 14.938 31.281 1 93.81 8 ASP B O 1
ATOM 3591 N N . PRO B 1 9 ? 14.203 13.828 29.344 1 93.38 9 PRO B N 1
ATOM 3592 C CA . PRO B 1 9 ? 12.953 13.336 29.922 1 93.38 9 PRO B CA 1
ATOM 3593 C C . PRO B 1 9 ? 13.18 12.477 31.172 1 93.38 9 PRO B C 1
ATOM 3595 O O . PRO B 1 9 ? 14.062 11.617 31.188 1 93.38 9 PRO B O 1
ATOM 3598 N N . ARG B 1 10 ? 12.469 12.773 32.25 1 90.56 10 ARG B N 1
ATOM 3599 C CA . ARG B 1 10 ? 12.578 12.047 33.5 1 90.56 10 ARG B CA 1
ATOM 3600 C C . ARG B 1 10 ? 11.195 11.734 34.062 1 90.56 10 ARG B C 1
ATOM 3602 O O . ARG B 1 10 ? 10.281 12.555 34 1 90.56 10 ARG B O 1
ATOM 3609 N N . THR B 1 11 ? 11.148 10.547 34.594 1 87.5 11 THR B N 1
ATOM 3610 C CA . THR B 1 11 ? 9.914 10.195 35.312 1 87.5 11 THR B CA 1
ATOM 3611 C C . THR B 1 11 ? 9.914 10.75 36.719 1 87.5 11 THR B C 1
ATOM 3613 O O . THR B 1 11 ? 10.844 10.508 37.5 1 87.5 11 THR B O 1
ATOM 3616 N N . GLU B 1 12 ? 9.031 11.625 36.906 1 80.81 12 GLU B N 1
ATOM 3617 C CA . GLU B 1 12 ? 8.867 12.211 38.25 1 80.81 12 GLU B CA 1
ATOM 3618 C C . GLU B 1 12 ? 7.867 11.414 39.062 1 80.81 12 GLU B C 1
ATOM 3620 O O . GLU B 1 12 ? 6.82 11 38.562 1 80.81 12 GLU B O 1
ATOM 3625 N N . GLU B 1 13 ? 8.273 10.828 40.094 1 70.31 13 GLU B N 1
ATOM 3626 C CA . GLU B 1 13 ? 7.438 10.109 41.031 1 70.31 13 GLU B CA 1
ATOM 3627 C C . GLU B 1 13 ? 7.055 11 42.219 1 70.31 13 GLU B C 1
ATOM 3629 O O . GLU B 1 13 ? 6.387 10.555 43.156 1 70.31 13 GLU B O 1
ATOM 3634 N N . GLU B 1 14 ? 7.355 12.227 42.219 1 53.84 14 GLU B N 1
ATOM 3635 C CA . GLU B 1 14 ? 7.262 12.984 43.469 1 53.84 14 GLU B CA 1
ATOM 3636 C C . GLU B 1 14 ? 5.828 13 44 1 53.84 14 GLU B C 1
ATOM 3638 O O . GLU B 1 14 ? 4.918 13.469 43.312 1 53.84 14 GLU B O 1
ATOM 3643 N N . GLY B 1 15 ? 5.598 12.633 45.344 1 53.88 15 GLY B N 1
ATOM 3644 C CA . GLY B 1 15 ? 4.543 12.625 46.344 1 53.88 15 GLY B CA 1
ATOM 3645 C C . GLY B 1 15 ? 3.15 12.523 45.75 1 53.88 15 GLY B C 1
ATOM 3646 O O . GLY B 1 15 ? 2.154 12.562 46.469 1 53.88 15 GLY B O 1
ATOM 3647 N N . THR B 1 16 ? 3.055 13.039 44.594 1 51.28 16 THR B N 1
ATOM 3648 C CA . THR B 1 16 ? 1.683 12.938 44.125 1 51.28 16 THR B CA 1
ATOM 3649 C C . THR B 1 16 ? 1.425 11.555 43.531 1 51.28 16 THR B C 1
ATOM 3651 O O . THR B 1 16 ? 2.361 10.867 43.125 1 51.28 16 THR B O 1
ATOM 3654 N N . ARG B 1 17 ? 0.419 11.094 43.688 1 56.84 17 ARG B N 1
ATOM 3655 C CA . ARG B 1 17 ? -0.134 9.781 43.344 1 56.84 17 ARG B CA 1
ATOM 3656 C C . ARG B 1 17 ? 0.053 9.469 41.844 1 56.84 17 ARG B C 1
ATOM 3658 O O . ARG B 1 17 ? -0.112 8.328 41.438 1 56.84 17 ARG B O 1
ATOM 3665 N N . GLN B 1 18 ? 0.447 10.547 41.094 1 68.75 18 GLN B N 1
ATOM 3666 C CA . GLN B 1 18 ? 0.424 10.141 39.688 1 68.75 18 GLN B CA 1
ATOM 3667 C C . GLN B 1 18 ? 1.773 10.391 39.031 1 68.75 18 GLN B C 1
ATOM 3669 O O . GLN B 1 18 ? 2.33 11.484 39.125 1 68.75 18 GLN B O 1
ATOM 3674 N N . ARG B 1 19 ? 2.379 9.398 38.594 1 78.19 19 ARG B N 1
ATOM 3675 C CA . ARG B 1 19 ? 3.639 9.422 37.844 1 78.19 19 ARG B CA 1
ATOM 3676 C C . ARG B 1 19 ? 3.502 10.211 36.562 1 78.19 19 ARG B C 1
ATOM 3678 O O . ARG B 1 19 ? 2.484 10.109 35.875 1 78.19 19 ARG B O 1
ATOM 3685 N N . PHE B 1 20 ? 4.473 11.305 36.375 1 83.25 20 PHE B N 1
ATOM 3686 C CA . PHE B 1 20 ? 4.461 12.031 35.125 1 83.25 20 PHE B CA 1
ATOM 3687 C C . PHE B 1 20 ? 5.879 12.234 34.594 1 83.25 20 PHE B C 1
ATOM 3689 O O . PHE B 1 20 ? 6.852 12.055 35.344 1 83.25 20 PHE B O 1
ATOM 3696 N N . THR B 1 21 ? 6.012 12.523 33.344 1 89.62 21 THR B N 1
ATOM 3697 C CA . THR B 1 21 ? 7.301 12.789 32.719 1 89.62 21 THR B CA 1
ATOM 3698 C C . THR B 1 21 ? 7.586 14.289 32.688 1 89.62 21 THR B C 1
ATOM 3700 O O . THR B 1 21 ? 6.727 15.086 32.312 1 89.62 21 THR B O 1
ATOM 3703 N N . SER B 1 22 ? 8.703 14.641 33.219 1 92.69 22 SER B N 1
ATOM 3704 C CA . SER B 1 22 ? 9.133 16.031 33.094 1 92.69 22 SER B CA 1
ATOM 3705 C C . SER B 1 22 ? 10.289 16.172 32.125 1 92.69 22 SER B C 1
ATOM 3707 O O . SER B 1 22 ? 11.031 15.219 31.875 1 92.69 22 SER B O 1
ATOM 3709 N N . TYR B 1 23 ? 10.391 17.375 31.531 1 95.75 23 TYR B N 1
ATOM 3710 C CA . TYR B 1 23 ? 11.438 17.703 30.578 1 95.75 23 TYR B CA 1
ATOM 3711 C C . TYR B 1 23 ? 12.25 18.906 31.062 1 95.75 23 TYR B C 1
ATOM 3713 O O . TYR B 1 23 ? 11.703 19.812 31.688 1 95.75 23 TYR B O 1
ATOM 3721 N N . LEU B 1 24 ? 13.492 18.812 30.719 1 96.56 24 LEU B N 1
ATOM 3722 C CA . LEU B 1 24 ? 14.352 19.938 31.031 1 96.56 24 LEU B CA 1
ATOM 3723 C C . LEU B 1 24 ? 14.281 21 29.938 1 96.56 24 LEU B C 1
ATOM 3725 O O . LEU B 1 24 ? 14.609 20.719 28.781 1 96.56 24 LEU B O 1
ATOM 3729 N N . VAL B 1 25 ? 13.828 22.188 30.281 1 97.12 25 VAL B N 1
ATOM 3730 C CA . VAL B 1 25 ? 13.766 23.328 29.375 1 97.12 25 VAL B CA 1
ATOM 3731 C C . VAL B 1 25 ? 14.93 24.266 29.641 1 97.12 25 VAL B C 1
ATOM 3733 O O . VAL B 1 25 ? 15.047 24.812 30.75 1 97.12 25 VAL B O 1
ATOM 3736 N N . SER B 1 26 ? 15.727 24.453 28.625 1 95.25 26 SER B N 1
ATOM 3737 C CA . SER B 1 26 ? 16.891 25.312 28.812 1 95.25 26 SER B CA 1
ATOM 3738 C C . SER B 1 26 ? 17.031 26.328 27.672 1 95.25 26 SER B C 1
ATOM 3740 O O . SER B 1 26 ? 16.5 26.109 26.578 1 95.25 26 SER B O 1
ATOM 3742 N N . THR B 1 27 ? 17.609 27.438 27.984 1 92.19 27 THR B N 1
ATOM 3743 C CA . THR B 1 27 ? 17.953 28.438 27 1 92.19 27 THR B CA 1
ATOM 3744 C C . THR B 1 27 ? 19.453 28.594 26.859 1 92.19 27 THR B C 1
ATOM 3746 O O . THR B 1 27 ? 20.219 28.109 27.703 1 92.19 27 THR B O 1
ATOM 3749 N N . ASP B 1 28 ? 19.891 29.188 25.797 1 86.75 28 ASP B N 1
ATOM 3750 C CA . ASP B 1 28 ? 21.312 29.438 25.578 1 86.75 28 ASP B CA 1
ATOM 3751 C C . ASP B 1 28 ? 21.844 30.484 26.547 1 86.75 28 ASP B C 1
ATOM 3753 O O . ASP B 1 28 ? 23.062 30.688 26.656 1 86.75 28 ASP B O 1
ATOM 3757 N N . LYS B 1 29 ? 21 31.031 27.375 1 82.62 29 LYS B N 1
ATOM 3758 C CA . LYS B 1 29 ? 21.406 32.062 28.344 1 82.62 29 LYS B CA 1
ATOM 3759 C C . LYS B 1 29 ? 21.547 31.469 29.734 1 82.62 29 LYS B C 1
ATOM 3761 O O . LYS B 1 29 ? 21.906 32.188 30.672 1 82.62 29 LYS B O 1
ATOM 3766 N N . GLY B 1 30 ? 21.344 30.219 29.875 1 77.06 30 GLY B N 1
ATOM 3767 C CA . GLY B 1 30 ? 21.734 29.547 31.109 1 77.06 30 GLY B CA 1
ATOM 3768 C C . GLY B 1 30 ? 20.562 29.172 31.984 1 77.06 30 GLY B C 1
ATOM 3769 O O . GLY B 1 30 ? 20.719 28.422 32.938 1 77.06 30 GLY B O 1
ATOM 3770 N N . ASN B 1 31 ? 19.406 29.672 31.906 1 83.69 31 ASN B N 1
ATOM 3771 C CA . ASN B 1 31 ? 18.266 29.281 32.719 1 83.69 31 ASN B CA 1
ATOM 3772 C C . ASN B 1 31 ? 17.719 27.906 32.344 1 83.69 31 ASN B C 1
ATOM 3774 O O . ASN B 1 31 ? 17.609 27.594 31.156 1 83.69 31 ASN B O 1
ATOM 3778 N N . SER B 1 32 ? 17.578 27.062 33.406 1 93.25 32 SER B N 1
ATOM 3779 C CA . SER B 1 32 ? 16.984 25.75 33.125 1 93.25 32 SER B CA 1
ATOM 3780 C C . SER B 1 32 ? 15.906 25.406 34.156 1 93.25 32 SER B C 1
ATOM 3782 O O . SER B 1 32 ? 16.062 25.672 35.344 1 93.25 32 SER B O 1
ATOM 3784 N N . VAL B 1 33 ? 14.789 24.984 33.688 1 95.62 33 VAL B N 1
ATOM 3785 C CA . VAL B 1 33 ? 13.688 24.562 34.531 1 95.62 33 VAL B CA 1
ATOM 3786 C C . VAL B 1 33 ? 13.086 23.266 34 1 95.62 33 VAL B C 1
ATOM 3788 O O . VAL B 1 33 ? 13.258 22.953 32.812 1 95.62 33 VAL B O 1
ATOM 3791 N N . ARG B 1 34 ? 12.406 22.562 34.875 1 95.38 34 ARG B N 1
ATOM 3792 C CA . ARG B 1 34 ? 11.711 21.359 34.438 1 95.38 34 ARG B CA 1
ATOM 3793 C C . ARG B 1 34 ? 10.211 21.609 34.312 1 95.38 34 ARG B C 1
ATOM 3795 O O . ARG B 1 34 ? 9.617 22.297 35.156 1 95.38 34 ARG B O 1
ATOM 3802 N N . ARG B 1 35 ? 9.68 21.078 33.281 1 96.12 35 ARG B N 1
ATOM 3803 C CA . ARG B 1 35 ? 8.25 21.219 33 1 96.12 35 ARG B CA 1
ATOM 3804 C C . ARG B 1 35 ? 7.648 19.906 32.531 1 96.12 35 ARG B C 1
ATOM 3806 O O . ARG B 1 35 ? 8.32 19.125 31.844 1 96.12 35 ARG B O 1
ATOM 3813 N N . SER B 1 36 ? 6.469 19.672 32.906 1 92.62 36 SER B N 1
ATOM 3814 C CA . SER B 1 36 ? 5.68 18.562 32.344 1 92.62 36 SER B CA 1
ATOM 3815 C C . SER B 1 36 ? 4.863 19.016 31.141 1 92.62 36 SER B C 1
ATOM 3817 O O . SER B 1 36 ? 4.789 20.219 30.844 1 92.62 36 SER B O 1
ATOM 3819 N N . TYR B 1 37 ? 4.234 18.094 30.469 1 91.94 37 TYR B N 1
ATOM 3820 C CA . TYR B 1 37 ? 3.359 18.438 29.344 1 91.94 37 TYR B CA 1
ATOM 3821 C C . TYR B 1 37 ? 2.213 19.328 29.797 1 91.94 37 TYR B C 1
ATOM 3823 O O . TYR B 1 37 ? 1.833 20.266 29.094 1 91.94 37 TYR B O 1
ATOM 3831 N N . ASN B 1 38 ? 1.689 19.047 30.906 1 92.06 38 ASN B N 1
ATOM 3832 C CA . ASN B 1 38 ? 0.575 19.844 31.422 1 92.06 38 ASN B CA 1
ATOM 3833 C C . ASN B 1 38 ? 0.991 21.281 31.703 1 92.06 38 ASN B C 1
ATOM 3835 O O . ASN B 1 38 ? 0.182 22.203 31.562 1 92.06 38 ASN B O 1
ATOM 3839 N N . ASP B 1 39 ? 2.168 21.438 32.031 1 95.06 39 ASP B N 1
ATOM 3840 C CA . ASP B 1 39 ? 2.674 22.797 32.219 1 95.06 39 ASP B CA 1
ATOM 3841 C C . ASP B 1 39 ? 2.719 23.562 30.906 1 95.06 39 ASP B C 1
ATOM 3843 O O . ASP B 1 39 ? 2.396 24.75 30.844 1 95.06 39 ASP B O 1
ATOM 3847 N N . PHE B 1 40 ? 3.145 22.859 29.891 1 96.44 40 PHE B N 1
ATOM 3848 C CA . PHE B 1 40 ? 3.127 23.453 28.562 1 96.44 40 PHE B CA 1
ATOM 3849 C C . PHE B 1 40 ? 1.7 23.781 28.125 1 96.44 40 PHE B C 1
ATOM 3851 O O . PHE B 1 40 ? 1.453 24.828 27.516 1 96.44 40 PHE B O 1
ATOM 3858 N N . LEU B 1 41 ? 0.818 22.891 28.453 1 94.5 41 LEU B N 1
ATOM 3859 C CA . LEU B 1 41 ? -0.587 23.109 28.141 1 94.5 41 LEU B CA 1
ATOM 3860 C C . LEU B 1 41 ? -1.115 24.344 28.844 1 94.5 41 LEU B C 1
ATOM 3862 O O . LEU B 1 41 ? -1.873 25.125 28.266 1 94.5 41 LEU B O 1
ATOM 3866 N N . TRP B 1 42 ? -0.748 24.5 30.078 1 95.12 42 TRP B N 1
ATOM 3867 C CA . TRP B 1 42 ? -1.099 25.703 30.812 1 95.12 42 TRP B CA 1
ATOM 3868 C C . TRP B 1 42 ? -0.593 26.953 30.109 1 95.12 42 TRP B C 1
ATOM 3870 O O . TRP B 1 42 ? -1.339 27.922 29.922 1 95.12 42 TRP B O 1
ATOM 3880 N N . LEU B 1 43 ? 0.648 26.922 29.734 1 96.94 43 LEU B N 1
ATOM 3881 C CA . LEU B 1 43 ? 1.237 28.078 29.047 1 96.94 43 LEU B CA 1
ATOM 3882 C C . LEU B 1 43 ? 0.485 28.375 27.75 1 96.94 43 LEU B C 1
ATOM 3884 O O . LEU B 1 43 ? 0.171 29.531 27.469 1 96.94 43 LEU B O 1
ATOM 3888 N N . TYR B 1 44 ? 0.172 27.359 27.047 1 96 44 TYR B N 1
ATOM 3889 C CA . TYR B 1 44 ? -0.55 27.484 25.781 1 96 44 TYR B CA 1
ATOM 3890 C C . TYR B 1 44 ? -1.885 28.188 25.984 1 96 44 TYR B C 1
ATOM 3892 O O . TYR B 1 44 ? -2.213 29.141 25.266 1 96 44 TYR B O 1
ATOM 3900 N N . LYS B 1 45 ? -2.611 27.797 26.969 1 93.38 45 LYS B N 1
ATOM 3901 C CA . LYS B 1 45 ? -3.914 28.391 27.266 1 93.38 45 LYS B CA 1
ATOM 3902 C C . LYS B 1 45 ? -3.771 29.828 27.734 1 93.38 45 LYS B C 1
ATOM 3904 O O . LYS B 1 45 ? -4.555 30.703 27.344 1 93.38 45 LYS B O 1
ATOM 3909 N N . ARG B 1 46 ? -2.764 30.078 28.5 1 95.19 46 ARG B N 1
ATOM 3910 C CA . ARG B 1 46 ? -2.535 31.422 29.031 1 95.19 46 ARG B CA 1
ATOM 3911 C C . ARG B 1 46 ? -2.193 32.406 27.906 1 95.19 46 ARG B C 1
ATOM 3913 O O . ARG B 1 46 ? -2.674 33.531 27.891 1 95.19 46 ARG B O 1
ATOM 3920 N N . LEU B 1 47 ? -1.367 31.922 27 1 96.25 47 LEU B N 1
ATOM 3921 C CA . LEU B 1 47 ? -0.954 32.781 25.891 1 96.25 47 LEU B CA 1
ATOM 3922 C C . LEU B 1 47 ? -2.15 33.156 25.031 1 96.25 47 LEU B C 1
ATOM 3924 O O . LEU B 1 47 ? -2.244 34.312 24.578 1 96.25 47 LEU B O 1
ATOM 3928 N N . GLN B 1 48 ? -3.064 32.25 24.891 1 92.25 48 GLN B N 1
ATOM 3929 C CA . GLN B 1 48 ? -4.281 32.531 24.141 1 92.25 48 GLN B CA 1
ATOM 3930 C C . GLN B 1 48 ? -5.133 33.594 24.828 1 92.25 48 GLN B C 1
ATOM 3932 O O . GLN B 1 48 ? -5.723 34.469 24.172 1 92.25 48 GLN B O 1
ATOM 3937 N N . THR B 1 49 ? -5.137 33.531 26.062 1 90.75 49 THR B N 1
ATOM 3938 C CA . THR B 1 49 ? -5.953 34.438 26.875 1 90.75 49 THR B CA 1
ATOM 3939 C C . THR B 1 49 ? -5.293 35.781 27 1 90.75 49 THR B C 1
ATOM 3941 O O . THR B 1 49 ? -5.969 36.812 26.906 1 90.75 49 THR B O 1
ATOM 3944 N N . GLU B 1 50 ? -4.023 35.812 27.156 1 93.44 50 GLU B N 1
ATOM 3945 C CA . GLU B 1 50 ? -3.279 37.031 27.438 1 93.44 50 GLU B CA 1
ATOM 3946 C C . GLU B 1 50 ? -3.115 37.875 26.172 1 93.44 50 GLU B C 1
ATOM 3948 O O . GLU B 1 50 ? -3.059 39.094 26.234 1 93.44 50 GLU B O 1
ATOM 3953 N N . LEU B 1 51 ? -3.014 37.219 25.047 1 94.62 51 LEU B N 1
ATOM 3954 C CA . LEU B 1 51 ? -2.785 37.906 23.781 1 94.62 51 LEU B CA 1
ATOM 3955 C C . LEU B 1 51 ? -3.75 37.438 22.703 1 94.62 51 LEU B C 1
ATOM 3957 O O . LEU B 1 51 ? -3.328 36.844 21.703 1 94.62 51 LEU B O 1
ATOM 3961 N N . PRO B 1 52 ? -5.031 37.781 22.922 1 92.81 52 PRO B N 1
ATOM 3962 C CA . PRO B 1 52 ? -5.977 37.375 21.875 1 92.81 52 PRO B CA 1
ATOM 3963 C C . PRO B 1 52 ? -5.621 37.938 20.5 1 92.81 52 PRO B C 1
ATOM 3965 O O . PRO B 1 52 ? -5.203 39.094 20.406 1 92.81 52 PRO B O 1
ATOM 3968 N N . GLY B 1 53 ? -5.766 37.156 19.484 1 94.75 53 GLY B N 1
ATOM 3969 C CA . GLY B 1 53 ? -5.441 37.562 18.125 1 94.75 53 GLY B CA 1
ATOM 3970 C C . GLY B 1 53 ? -4.047 37.188 17.688 1 94.75 53 GLY B C 1
ATOM 3971 O O . GLY B 1 53 ? -3.732 37.188 16.5 1 94.75 53 GLY B O 1
ATOM 3972 N N . ALA B 1 54 ? -3.154 36.875 18.656 1 96.56 54 ALA B N 1
ATOM 3973 C CA . ALA B 1 54 ? -1.812 36.406 18.312 1 96.56 54 ALA B CA 1
ATOM 3974 C C . ALA B 1 54 ? -1.841 35 17.766 1 96.56 54 ALA B C 1
ATOM 3976 O O . ALA B 1 54 ? -2.652 34.188 18.188 1 96.56 54 ALA B O 1
ATOM 3977 N N . VAL B 1 55 ? -0.973 34.781 16.828 1 97.12 55 VAL B N 1
ATOM 3978 C CA . VAL B 1 55 ? -0.818 33.438 16.328 1 97.12 55 VAL B CA 1
ATOM 3979 C C . VAL B 1 55 ? 0.098 32.625 17.266 1 97.12 55 VAL B C 1
ATOM 3981 O O . VAL B 1 55 ? 1.323 32.75 17.203 1 97.12 55 VAL B O 1
ATOM 3984 N N . VAL B 1 56 ? -0.526 31.875 18.109 1 97 56 VAL B N 1
ATOM 3985 C CA . VAL B 1 56 ? 0.208 31.031 19.062 1 97 56 VAL B CA 1
ATOM 3986 C C . VAL B 1 56 ? 0.493 29.672 18.438 1 97 56 VAL B C 1
ATOM 3988 O O . VAL B 1 56 ? -0.427 28.984 17.984 1 97 56 VAL B O 1
ATOM 3991 N N . PRO B 1 57 ? 1.773 29.297 18.438 1 95.56 57 PRO B N 1
ATOM 3992 C CA . PRO B 1 57 ? 2.066 27.969 17.891 1 95.56 57 PRO B CA 1
ATOM 3993 C C . PRO B 1 57 ? 1.242 26.875 18.562 1 95.56 57 PRO B C 1
ATOM 3995 O O . PRO B 1 57 ? 0.993 26.922 19.766 1 95.56 57 PRO B O 1
ATOM 3998 N N . ILE B 1 58 ? 0.913 25.906 17.734 1 93.88 58 ILE B N 1
ATOM 3999 C CA . ILE B 1 58 ? 0.085 24.812 18.234 1 93.88 58 ILE B CA 1
ATOM 4000 C C . ILE B 1 58 ? 0.939 23.859 19.062 1 93.88 58 ILE B C 1
ATOM 4002 O O . ILE B 1 58 ? 2.072 23.547 18.688 1 93.88 58 ILE B O 1
ATOM 4006 N N . LEU B 1 59 ? 0.396 23.547 20.141 1 91 59 LEU B N 1
ATOM 4007 C CA . LEU B 1 59 ? 0.968 22.453 20.922 1 91 59 LEU B CA 1
ATOM 4008 C C . LEU B 1 59 ? 0.31 21.125 20.562 1 91 59 LEU B C 1
ATOM 4010 O O . LEU B 1 59 ? -0.825 20.859 20.969 1 91 59 LEU B O 1
ATOM 4014 N N . PRO B 1 60 ? 1.122 20.375 19.734 1 78.12 60 PRO B N 1
ATOM 4015 C CA . PRO B 1 60 ? 0.466 19.141 19.281 1 78.12 60 PRO B CA 1
ATOM 4016 C C . PRO B 1 60 ? 0.169 18.172 20.422 1 78.12 60 PRO B C 1
ATOM 4018 O O . PRO B 1 60 ? 0.947 18.078 21.375 1 78.12 60 PRO B O 1
ATOM 4021 N N . ARG B 1 61 ? -1.036 17.594 20.297 1 63.66 61 ARG B N 1
ATOM 4022 C CA . ARG B 1 61 ? -1.345 16.484 21.203 1 63.66 61 ARG B CA 1
ATOM 4023 C C . ARG B 1 61 ? -0.701 15.195 20.719 1 63.66 61 ARG B C 1
ATOM 4025 O O . ARG B 1 61 ? -0.603 14.953 19.516 1 63.66 61 ARG B O 1
ATOM 4032 N N . SER B 1 62 ? 0.263 14.742 21.25 1 55.03 62 SER B N 1
ATOM 4033 C CA . SER B 1 62 ? 0.983 13.555 20.797 1 55.03 62 SER B CA 1
ATOM 4034 C C . SER B 1 62 ? 0.027 12.516 20.234 1 55.03 62 SER B C 1
ATOM 4036 O O . SER B 1 62 ? -1.013 12.227 20.828 1 55.03 62 SER B O 1
ATOM 4038 N N . ARG B 1 63 ? 0.012 12.32 18.906 1 48.47 63 ARG B N 1
ATOM 4039 C CA . ARG B 1 63 ? -0.707 11.289 18.156 1 48.47 63 ARG B CA 1
ATOM 4040 C C . ARG B 1 63 ? -0.583 9.93 18.844 1 48.47 63 ARG B C 1
ATOM 4042 O O . ARG B 1 63 ? -1.454 9.07 18.688 1 48.47 63 ARG B O 1
ATOM 4049 N N . ALA B 1 64 ? 0.504 9.461 19.234 1 46.81 64 ALA B N 1
ATOM 4050 C CA . ALA B 1 64 ? 0.839 8.141 19.75 1 46.81 64 ALA B CA 1
ATOM 4051 C C . ALA B 1 64 ? 0.033 7.836 21.016 1 46.81 64 ALA B C 1
ATOM 4053 O O . ALA B 1 64 ? 0.171 6.758 21.594 1 46.81 64 ALA B O 1
ATOM 4054 N N . LEU B 1 65 ? -0.606 8.773 21.484 1 45 65 LEU B N 1
ATOM 4055 C CA . LEU B 1 65 ? -1.212 8.43 22.766 1 45 65 LEU B CA 1
ATOM 4056 C C . LEU B 1 65 ? -2.172 7.254 22.625 1 45 65 LEU B C 1
ATOM 4058 O O . LEU B 1 65 ? -2.662 6.715 23.609 1 45 65 LEU B O 1
ATOM 4062 N N . ILE B 1 66 ? -2.773 7.113 21.406 1 38.44 66 ILE B N 1
ATOM 4063 C CA . ILE B 1 66 ? -3.775 6.059 21.5 1 38.44 66 ILE B CA 1
ATOM 4064 C C . ILE B 1 66 ? -3.162 4.816 22.141 1 38.44 66 ILE B C 1
ATOM 4066 O O . ILE B 1 66 ? -3.736 4.242 23.062 1 38.44 66 ILE B O 1
ATOM 4070 N N . ALA B 1 67 ? -2.742 3.812 21.172 1 38.44 67 ALA B N 1
ATOM 4071 C CA . ALA B 1 67 ? -2.607 2.439 21.641 1 38.44 67 ALA B CA 1
ATOM 4072 C C . ALA B 1 67 ? -1.459 2.316 22.641 1 38.44 67 ALA B C 1
ATOM 4074 O O . ALA B 1 67 ? -1.504 1.48 23.547 1 38.44 67 ALA B O 1
ATOM 4075 N N . SER B 1 68 ? -0.157 2.551 22.203 1 42.97 68 SER B N 1
ATOM 4076 C CA . SER B 1 68 ? 0.948 1.986 22.969 1 42.97 68 SER B CA 1
ATOM 4077 C C . SER B 1 68 ? 1.165 2.75 24.266 1 42.97 68 SER B C 1
ATOM 4079 O O . SER B 1 68 ? 0.662 3.863 24.438 1 42.97 68 SER B O 1
ATOM 4081 N N . LYS B 1 69 ? 2.34 2.336 25.156 1 48.88 69 LYS B N 1
ATOM 4082 C CA . LYS B 1 69 ? 2.82 2.576 26.516 1 48.88 69 LYS B CA 1
ATOM 4083 C C . LYS B 1 69 ? 3.336 4.004 26.672 1 48.88 69 LYS B C 1
ATOM 4085 O O . LYS B 1 69 ? 4.25 4.422 25.953 1 48.88 69 LYS B O 1
ATOM 4090 N N . LYS B 1 70 ? 2.545 4.898 27.312 1 52.59 70 LYS B N 1
ATOM 4091 C CA . LYS B 1 70 ? 2.896 6.227 27.812 1 52.59 70 LYS B CA 1
ATOM 4092 C C . LYS B 1 70 ? 4.406 6.359 28 1 52.59 70 LYS B C 1
ATOM 4094 O O . LYS B 1 70 ? 4.961 7.449 27.859 1 52.59 70 LYS B O 1
ATOM 4099 N N . PHE B 1 71 ? 5.02 5.145 28.125 1 58.69 71 PHE B N 1
ATOM 4100 C CA . PHE B 1 71 ? 6.445 5.156 28.422 1 58.69 71 PHE B CA 1
ATOM 4101 C C . PHE B 1 71 ? 7.242 4.543 27.281 1 58.69 71 PHE B C 1
ATOM 4103 O O . PHE B 1 71 ? 8.383 4.113 27.469 1 58.69 71 PHE B O 1
ATOM 4110 N N . ASP B 1 72 ? 6.609 4.695 26.109 1 69.31 72 ASP B N 1
ATOM 4111 C CA . ASP B 1 72 ? 7.348 4.297 24.922 1 69.31 72 ASP B CA 1
ATOM 4112 C C . ASP B 1 72 ? 8.391 5.348 24.547 1 69.31 72 ASP B C 1
ATOM 4114 O O . ASP B 1 72 ? 8.086 6.535 24.469 1 69.31 72 ASP B O 1
ATOM 4118 N N . PRO B 1 73 ? 9.672 4.949 24.469 1 77.62 73 PRO B N 1
ATOM 4119 C CA . PRO B 1 73 ? 10.758 5.891 24.172 1 77.62 73 PRO B CA 1
ATOM 4120 C C . PRO B 1 73 ? 10.516 6.715 22.922 1 77.62 73 PRO B C 1
ATOM 4122 O O . PRO B 1 73 ? 10.883 7.891 22.859 1 77.62 73 PRO B O 1
ATOM 4125 N N . ASP B 1 74 ? 9.852 6.191 21.969 1 76.25 74 ASP B N 1
ATOM 4126 C CA . ASP B 1 74 ? 9.578 6.918 20.719 1 76.25 74 ASP B CA 1
ATOM 4127 C C . ASP B 1 74 ? 8.539 8.016 20.953 1 76.25 74 ASP B C 1
ATOM 4129 O O . ASP B 1 74 ? 8.656 9.109 20.406 1 76.25 74 ASP B O 1
ATOM 4133 N N . PHE B 1 75 ? 7.695 7.758 21.812 1 79.75 75 PHE B N 1
ATOM 4134 C CA . PHE B 1 75 ? 6.664 8.727 22.172 1 79.75 75 PHE B CA 1
ATOM 4135 C C . PHE B 1 75 ? 7.262 9.906 22.922 1 79.75 75 PHE B C 1
ATOM 4137 O O . PHE B 1 75 ? 6.953 11.062 22.625 1 79.75 75 PHE B O 1
ATOM 4144 N N . ILE B 1 76 ? 8.047 9.586 23.859 1 85.81 76 ILE B N 1
ATOM 4145 C CA . ILE B 1 76 ? 8.664 10.602 24.703 1 85.81 76 ILE B CA 1
ATOM 4146 C C . ILE B 1 76 ? 9.531 11.523 23.844 1 85.81 76 ILE B C 1
ATOM 4148 O O . ILE B 1 76 ? 9.5 12.75 24.016 1 85.81 76 ILE B O 1
ATOM 4152 N N . GLU B 1 77 ? 10.195 10.93 22.938 1 86.38 77 GLU B N 1
ATOM 4153 C CA . GLU B 1 77 ? 11.078 11.711 22.078 1 86.38 77 GLU B CA 1
ATOM 4154 C C . GLU B 1 77 ? 10.266 12.594 21.125 1 86.38 77 GLU B C 1
ATOM 4156 O O . GLU B 1 77 ? 10.641 13.742 20.859 1 86.38 77 GLU B O 1
ATOM 4161 N N . GLU B 1 78 ? 9.219 12.141 20.609 1 83.62 78 GLU B N 1
ATOM 4162 C CA . GLU B 1 78 ? 8.344 12.93 19.75 1 83.62 78 GLU B CA 1
ATOM 4163 C C . GLU B 1 78 ? 7.75 14.117 20.5 1 83.62 78 GLU B C 1
ATOM 4165 O O . GLU B 1 78 ? 7.727 15.242 20 1 83.62 78 GLU B O 1
ATOM 4170 N N . ARG B 1 79 ? 7.301 13.812 21.672 1 88 79 ARG B N 1
ATOM 4171 C CA . ARG B 1 79 ? 6.754 14.883 22.5 1 88 79 ARG B CA 1
ATOM 4172 C C . ARG B 1 79 ? 7.812 15.93 22.812 1 88 79 ARG B C 1
ATOM 4174 O O . ARG B 1 79 ? 7.555 17.125 22.719 1 88 79 ARG B O 1
ATOM 4181 N N . ARG B 1 80 ? 8.961 15.43 23.25 1 92.56 80 ARG B N 1
ATOM 4182 C CA . ARG B 1 80 ? 10.078 16.328 23.531 1 92.56 80 ARG B CA 1
ATOM 4183 C C . ARG B 1 80 ? 10.312 17.281 22.375 1 92.56 80 ARG B C 1
ATOM 4185 O O . ARG B 1 80 ? 10.438 18.5 22.562 1 92.56 80 ARG B O 1
ATOM 4192 N N . ARG B 1 81 ? 10.359 16.781 21.141 1 89.62 81 ARG B N 1
ATOM 4193 C CA . ARG B 1 81 ? 10.594 17.578 19.938 1 89.62 81 ARG B CA 1
ATOM 4194 C C . ARG B 1 81 ? 9.469 18.578 19.719 1 89.62 81 ARG B C 1
ATOM 4196 O O . ARG B 1 81 ? 9.719 19.734 19.375 1 89.62 81 ARG B O 1
ATOM 4203 N N . ASN B 1 82 ? 8.25 18.141 19.938 1 90.38 82 ASN B N 1
ATOM 4204 C CA . ASN B 1 82 ? 7.09 19 19.75 1 90.38 82 ASN B CA 1
ATOM 4205 C C . ASN B 1 82 ? 7.074 20.141 20.75 1 90.38 82 ASN B C 1
ATOM 4207 O O . ASN B 1 82 ? 6.754 21.281 20.406 1 90.38 82 ASN B O 1
ATOM 4211 N N . LEU B 1 83 ? 7.441 19.812 21.953 1 95.31 83 LEU B N 1
ATOM 4212 C CA . LEU B 1 83 ? 7.488 20.828 23 1 95.31 83 LEU B CA 1
ATOM 4213 C C . LEU B 1 83 ? 8.555 21.875 22.703 1 95.31 83 LEU B C 1
ATOM 4215 O O . LEU B 1 83 ? 8.336 23.062 22.906 1 95.31 83 LEU B O 1
ATOM 4219 N N . GLN B 1 84 ? 9.664 21.375 22.203 1 95.25 84 GLN B N 1
ATOM 4220 C CA . GLN B 1 84 ? 10.742 22.297 21.844 1 95.25 84 GLN B CA 1
ATOM 4221 C C . GLN B 1 84 ? 10.32 23.219 20.719 1 95.25 84 GLN B C 1
ATOM 4223 O O . GLN B 1 84 ? 10.578 24.422 20.766 1 95.25 84 GLN B O 1
ATOM 4228 N N . GLN B 1 85 ? 9.695 22.703 19.734 1 92.19 85 GLN B N 1
ATOM 4229 C CA . GLN B 1 85 ? 9.242 23.484 18.594 1 92.19 85 GLN B CA 1
ATOM 4230 C C . GLN B 1 85 ? 8.188 24.516 19.016 1 92.19 85 GLN B C 1
ATOM 4232 O O . GLN B 1 85 ? 8.219 25.656 18.578 1 92.19 85 GLN B O 1
ATOM 4237 N N . PHE B 1 86 ? 7.293 24.078 19.844 1 95 86 PHE B N 1
ATOM 4238 C CA . PHE B 1 86 ? 6.273 24.969 20.375 1 95 86 PHE B CA 1
ATOM 4239 C C . PHE B 1 86 ? 6.914 26.156 21.078 1 95 86 PHE B C 1
ATOM 4241 O O . PHE B 1 86 ? 6.625 27.312 20.75 1 95 86 PHE B O 1
ATOM 4248 N N . LEU B 1 87 ? 7.758 25.812 21.984 1 96.69 87 LEU B N 1
ATOM 4249 C CA . LEU B 1 87 ? 8.32 26.859 22.812 1 96.69 87 LEU B CA 1
ATOM 4250 C C . LEU B 1 87 ? 9.25 27.766 22.016 1 96.69 87 LEU B C 1
ATOM 4252 O O . LEU B 1 87 ? 9.312 28.969 22.25 1 96.69 87 LEU B O 1
ATOM 4256 N N . GLN B 1 88 ? 9.953 27.203 21.062 1 95.19 88 GLN B N 1
ATOM 4257 C CA . GLN B 1 88 ? 10.773 28.031 20.188 1 95.19 88 GLN B CA 1
ATOM 4258 C C . GLN B 1 88 ? 9.914 29.016 19.406 1 95.19 88 GLN B C 1
ATOM 4260 O O . GLN B 1 88 ? 10.281 30.188 19.25 1 95.19 88 GLN B O 1
ATOM 4265 N N . GLY B 1 89 ? 8.766 28.578 18.906 1 94.12 89 GLY B N 1
ATOM 4266 C CA . GLY B 1 89 ? 7.836 29.453 18.219 1 94.12 89 GLY B CA 1
ATOM 4267 C C . GLY B 1 89 ? 7.324 30.578 19.094 1 94.12 89 GLY B C 1
ATOM 4268 O O . GLY B 1 89 ? 7.141 31.703 18.609 1 94.12 89 GLY B O 1
ATOM 4269 N N . VAL B 1 90 ? 7.145 30.266 20.297 1 96.62 90 VAL B N 1
ATOM 4270 C CA . VAL B 1 90 ? 6.652 31.266 21.25 1 96.62 90 VAL B CA 1
ATOM 4271 C C . VAL B 1 90 ? 7.715 32.344 21.469 1 96.62 90 VAL B C 1
ATOM 4273 O O . VAL B 1 90 ? 7.426 33.531 21.391 1 96.62 90 VAL B O 1
ATOM 4276 N N . VAL B 1 91 ? 8.914 31.953 21.641 1 95.38 91 VAL B N 1
ATOM 4277 C CA . VAL B 1 91 ? 9.977 32.875 21.984 1 95.38 91 VAL B CA 1
ATOM 4278 C C . VAL B 1 91 ? 10.352 33.719 20.75 1 95.38 91 VAL B C 1
ATOM 4280 O O . VAL B 1 91 ? 10.828 34.844 20.875 1 95.38 91 VAL B O 1
ATOM 4283 N N . ASP B 1 92 ? 10.109 33.219 19.625 1 93.56 92 ASP B N 1
ATOM 4284 C CA . ASP B 1 92 ? 10.422 33.938 18.375 1 93.56 92 ASP B CA 1
ATOM 4285 C C . ASP B 1 92 ? 9.414 35.031 18.094 1 93.56 92 ASP B C 1
ATOM 4287 O O . ASP B 1 92 ? 9.664 35.906 17.281 1 93.56 92 ASP B O 1
ATOM 4291 N N . HIS B 1 93 ? 8.305 34.938 18.703 1 94.25 93 HIS B N 1
ATOM 4292 C CA . HIS B 1 93 ? 7.262 35.969 18.562 1 94.25 93 HIS B CA 1
ATOM 4293 C C . HIS B 1 93 ? 7.441 37.094 19.594 1 94.25 93 HIS B C 1
ATOM 4295 O O . HIS B 1 93 ? 7.406 36.844 20.797 1 94.25 93 HIS B O 1
ATOM 4301 N N . GLU B 1 94 ? 7.527 38.25 19.156 1 92.12 94 GLU B N 1
ATOM 4302 C CA . GLU B 1 94 ? 7.922 39.375 19.984 1 92.12 94 GLU B CA 1
ATOM 4303 C C . GLU B 1 94 ? 6.961 39.562 21.156 1 92.12 94 GLU B C 1
ATOM 4305 O O . GLU B 1 94 ? 7.395 39.75 22.297 1 92.12 94 GLU B O 1
ATOM 4310 N N . GLU B 1 95 ? 5.672 39.594 20.891 1 95.44 95 GLU B N 1
ATOM 4311 C CA . GLU B 1 95 ? 4.68 39.844 21.938 1 95.44 95 GLU B CA 1
ATOM 4312 C C . GLU B 1 95 ? 4.496 38.625 22.844 1 95.44 95 GLU B C 1
ATOM 4314 O O . GLU B 1 95 ? 4.355 38.75 24.062 1 95.44 95 GLU B O 1
ATOM 4319 N N . LEU B 1 96 ? 4.516 37.438 22.266 1 96.25 96 LEU B N 1
ATOM 4320 C CA . LEU B 1 96 ? 4.332 36.25 23.047 1 96.25 96 LEU B CA 1
ATOM 4321 C C . LEU B 1 96 ? 5.488 36.031 24.031 1 96.25 96 LEU B C 1
ATOM 4323 O O . LEU B 1 96 ? 5.277 35.625 25.172 1 96.25 96 LEU B O 1
ATOM 4327 N N . ALA B 1 97 ? 6.641 36.344 23.625 1 95.44 97 ALA B N 1
ATOM 4328 C CA . ALA B 1 97 ? 7.84 36.156 24.438 1 95.44 97 ALA B CA 1
ATOM 4329 C C . ALA B 1 97 ? 7.773 37 25.719 1 95.44 97 ALA B C 1
ATOM 4331 O O . ALA B 1 97 ? 8.414 36.656 26.719 1 95.44 97 ALA B O 1
ATOM 4332 N N . ARG B 1 98 ? 6.973 38 25.672 1 95 98 ARG B N 1
ATOM 4333 C CA . ARG B 1 98 ? 6.918 38.938 26.781 1 95 98 ARG B CA 1
ATOM 4334 C C . ARG B 1 98 ? 5.613 38.812 27.547 1 95 98 ARG B C 1
ATOM 4336 O O . ARG B 1 98 ? 5.301 39.625 28.406 1 95 98 ARG B O 1
ATOM 4343 N N . ALA B 1 99 ? 4.859 37.812 27.219 1 95.69 99 ALA B N 1
ATOM 4344 C CA . ALA B 1 99 ? 3.594 37.594 27.922 1 95.69 99 ALA B CA 1
ATOM 4345 C C . ALA B 1 99 ? 3.826 37.344 29.406 1 95.69 99 ALA B C 1
ATOM 4347 O O . ALA B 1 99 ? 4.832 36.719 29.781 1 95.69 99 ALA B O 1
ATOM 4348 N N . PRO B 1 100 ? 2.912 37.719 30.266 1 95.06 100 PRO B N 1
ATOM 4349 C CA . PRO B 1 100 ? 3.049 37.594 31.703 1 95.06 100 PRO B CA 1
ATOM 4350 C C . PRO B 1 100 ? 3.279 36.125 32.125 1 95.06 100 PRO B C 1
ATOM 4352 O O . PRO B 1 100 ? 3.984 35.875 33.125 1 95.06 100 PRO B O 1
ATOM 4355 N N . SER B 1 101 ? 2.748 35.219 31.469 1 96.44 101 SER B N 1
ATOM 4356 C CA . SER B 1 101 ? 2.85 33.812 31.859 1 96.44 101 SER B CA 1
ATOM 4357 C C . SER B 1 101 ? 4.238 33.25 31.562 1 96.44 101 SER B C 1
ATOM 4359 O O . SER B 1 101 ? 4.629 32.219 32.125 1 96.44 101 SER B O 1
ATOM 4361 N N . MET B 1 102 ? 4.98 33.875 30.672 1 95.81 102 MET B N 1
ATOM 4362 C CA . MET B 1 102 ? 6.293 33.375 30.281 1 95.81 102 MET B CA 1
ATOM 4363 C C . MET B 1 102 ? 7.285 33.469 31.438 1 95.81 102 MET B C 1
ATOM 4365 O O . MET B 1 102 ? 8.148 32.594 31.578 1 95.81 102 MET B O 1
ATOM 4369 N N . SER B 1 103 ? 7.129 34.375 32.281 1 94.19 103 SER B N 1
ATOM 4370 C CA . SER B 1 103 ? 8.07 34.562 33.375 1 94.19 103 SER B CA 1
ATOM 4371 C C . SER B 1 103 ? 8.031 33.375 34.344 1 94.19 103 SER B C 1
ATOM 4373 O O . SER B 1 103 ? 9.047 32.719 34.562 1 94.19 103 SER B O 1
ATOM 4375 N N . PRO B 1 104 ? 6.887 33.156 34.938 1 95.5 104 PRO B N 1
ATOM 4376 C CA . PRO B 1 104 ? 6.895 31.984 35.812 1 95.5 104 PRO B CA 1
ATOM 4377 C C . PRO B 1 104 ? 7.238 30.688 35.094 1 95.5 104 PRO B C 1
ATOM 4379 O O . PRO B 1 104 ? 7.879 29.797 35.688 1 95.5 104 PRO B O 1
ATOM 4382 N N . PHE B 1 105 ? 6.891 30.531 33.906 1 96.94 105 PHE B N 1
ATOM 4383 C CA . PHE B 1 105 ? 7.137 29.297 33.156 1 96.94 105 PHE B CA 1
ATOM 4384 C C . PHE B 1 105 ? 8.633 29.078 32.969 1 96.94 105 PHE B C 1
ATOM 4386 O O . PHE B 1 105 ? 9.125 27.953 33.094 1 96.94 105 PHE B O 1
ATOM 4393 N N . MET B 1 106 ? 9.375 30.109 32.656 1 95.06 106 MET B N 1
ATOM 4394 C CA . MET B 1 106 ? 10.781 29.984 32.25 1 95.06 106 MET B CA 1
ATOM 4395 C C . MET B 1 106 ? 11.688 30.109 33.469 1 95.06 106 MET B C 1
ATOM 4397 O O . MET B 1 106 ? 12.859 29.734 33.438 1 95.06 106 MET B O 1
ATOM 4401 N N . VAL B 1 107 ? 11.148 30.578 34.562 1 93.12 107 VAL B N 1
ATOM 4402 C CA . VAL B 1 107 ? 12.062 30.969 35.656 1 93.12 107 VAL B CA 1
ATOM 4403 C C . VAL B 1 107 ? 11.734 30.172 36.906 1 93.12 107 VAL B C 1
ATOM 4405 O O . VAL B 1 107 ? 12.633 29.688 37.594 1 93.12 107 VAL B O 1
ATOM 4408 N N . ASP B 1 108 ? 10.453 30.016 37.219 1 93.94 108 ASP B N 1
ATOM 4409 C CA . ASP B 1 108 ? 10.078 29.406 38.469 1 93.94 108 ASP B CA 1
ATOM 4410 C C . ASP B 1 108 ? 10.328 27.906 38.469 1 93.94 108 ASP B C 1
ATOM 4412 O O . ASP B 1 108 ? 10.016 27.219 37.5 1 93.94 108 ASP B O 1
ATOM 4416 N N . MET B 1 109 ? 10.883 27.406 39.531 1 91.81 109 MET B N 1
ATOM 4417 C CA . MET B 1 109 ? 11.156 25.969 39.656 1 91.81 109 MET B CA 1
ATOM 4418 C C . MET B 1 109 ? 9.867 25.172 39.812 1 91.81 109 MET B C 1
ATOM 4420 O O . MET B 1 109 ? 8.922 25.641 40.438 1 91.81 109 MET B O 1
ATOM 4424 N N . LEU B 1 110 ? 9.969 24.016 39.281 1 90.19 110 LEU B N 1
ATOM 4425 C CA . LEU B 1 110 ? 8.82 23.125 39.406 1 90.19 110 LEU B CA 1
ATOM 4426 C C . LEU B 1 110 ? 8.453 22.906 40.875 1 90.19 110 LEU B C 1
ATOM 4428 O O . LEU B 1 110 ? 9.328 22.719 41.719 1 90.19 110 LEU B O 1
ATOM 4432 N N . GLY B 1 111 ? 7.137 22.891 41.125 1 87.38 111 GLY B N 1
ATOM 4433 C CA . GLY B 1 111 ? 6.672 22.734 42.5 1 87.38 111 GLY B CA 1
ATOM 4434 C C . GLY B 1 111 ? 5.914 23.938 43.031 1 87.38 111 GLY B C 1
ATOM 4435 O O . GLY B 1 111 ? 5.09 24.516 42.312 1 87.38 111 GLY B O 1
ATOM 4436 N N . SER B 1 112 ? 6.23 24.312 44.219 1 90.69 112 SER B N 1
ATOM 4437 C CA . SER B 1 112 ? 5.465 25.359 44.906 1 90.69 112 SER B CA 1
ATOM 4438 C C . SER B 1 112 ? 5.695 26.719 44.25 1 90.69 112 SER B C 1
ATOM 4440 O O . SER B 1 112 ? 4.758 27.516 44.094 1 90.69 112 SER B O 1
ATOM 4442 N N . ASP B 1 113 ? 6.922 27.062 43.875 1 92.62 113 ASP B N 1
ATOM 4443 C CA . ASP B 1 113 ? 7.242 28.344 43.25 1 92.62 113 ASP B CA 1
ATOM 4444 C C . ASP B 1 113 ? 6.477 28.547 41.938 1 92.62 113 ASP B C 1
ATOM 4446 O O . ASP B 1 113 ? 5.906 29.609 41.719 1 92.62 113 ASP B O 1
ATOM 4450 N N . PHE B 1 114 ? 6.48 27.578 41.219 1 94.5 114 PHE B N 1
ATOM 4451 C CA . PHE B 1 114 ? 5.789 27.641 39.938 1 94.5 114 PHE B CA 1
ATOM 4452 C C . PHE B 1 114 ? 4.281 27.75 40.125 1 94.5 114 PHE B C 1
ATOM 4454 O O . PHE B 1 114 ? 3.605 28.5 39.438 1 94.5 114 PHE B O 1
ATOM 4461 N N . GLU B 1 115 ? 3.725 27.016 41.094 1 94.5 115 GLU B N 1
ATOM 4462 C CA . GLU B 1 115 ? 2.295 27.062 41.375 1 94.5 115 GLU B CA 1
ATOM 4463 C C . GLU B 1 115 ? 1.879 28.453 41.844 1 94.5 115 GLU B C 1
ATOM 4465 O O . GLU B 1 115 ? 0.817 28.953 41.469 1 94.5 115 GLU B O 1
ATOM 4470 N N . GLU B 1 116 ? 2.719 28.984 42.625 1 94.62 116 GLU B N 1
ATOM 4471 C CA . GLU B 1 116 ? 2.447 30.344 43.062 1 94.62 116 GLU B CA 1
ATOM 4472 C C . GLU B 1 116 ? 2.52 31.328 41.906 1 94.62 116 GLU B C 1
ATOM 4474 O O . GLU B 1 116 ? 1.716 32.25 41.812 1 94.62 116 GLU B O 1
ATOM 4479 N N . GLY B 1 117 ? 3.494 31.156 41.094 1 94.12 117 GLY B N 1
ATOM 4480 C CA . GLY B 1 117 ? 3.611 32 39.906 1 94.12 117 GLY B CA 1
ATOM 4481 C C . GLY B 1 117 ? 2.402 31.906 39 1 94.12 117 GLY B C 1
ATOM 4482 O O . GLY B 1 117 ? 1.93 32.938 38.5 1 94.12 117 GLY B O 1
ATOM 4483 N N . LYS B 1 118 ? 1.922 30.75 38.812 1 95.19 118 LYS B N 1
ATOM 4484 C CA . LYS B 1 118 ? 0.718 30.547 38 1 95.19 118 LYS B CA 1
ATOM 4485 C C . LYS B 1 118 ? -0.467 31.312 38.594 1 95.19 118 LYS B C 1
ATOM 4487 O O . LYS B 1 118 ? -1.188 32 37.844 1 95.19 118 LYS B O 1
ATOM 4492 N N . LYS B 1 119 ? -0.605 31.219 39.844 1 94.25 119 LYS B N 1
ATOM 4493 C CA . LYS B 1 119 ? -1.727 31.859 40.531 1 94.25 119 LYS B CA 1
ATOM 4494 C C . LYS B 1 119 ? -1.678 33.375 40.344 1 94.25 119 LYS B C 1
ATOM 4496 O O . LYS B 1 119 ? -2.713 34.031 40.156 1 94.25 119 LYS B O 1
ATOM 4501 N N . LYS B 1 120 ? -0.517 33.875 40.406 1 93.56 120 LYS B N 1
ATOM 4502 C CA . LYS B 1 120 ? -0.344 35.312 40.281 1 93.56 120 LYS B CA 1
ATOM 4503 C C . LYS B 1 120 ? -0.761 35.781 38.875 1 93.56 120 LYS B C 1
ATOM 4505 O O . LYS B 1 120 ? -1.438 36.812 38.75 1 93.56 120 LYS B O 1
ATOM 4510 N N . VAL B 1 121 ? -0.333 35 37.969 1 93.81 121 VAL B N 1
ATOM 4511 C CA . VAL B 1 121 ? -0.668 35.344 36.594 1 93.81 121 VAL B CA 1
ATOM 4512 C C . VAL B 1 121 ? -2.174 35.219 36.375 1 93.81 121 VAL B C 1
ATOM 4514 O O . VAL B 1 121 ? -2.799 36.094 35.75 1 93.81 121 VAL B O 1
ATOM 4517 N N . GLU B 1 122 ? -2.793 34.188 36.875 1 92.38 122 GLU B N 1
ATOM 4518 C CA . GLU B 1 122 ? -4.215 33.938 36.688 1 92.38 122 GLU B CA 1
ATOM 4519 C C . GLU B 1 122 ? -5.07 34.969 37.406 1 92.38 122 GLU B C 1
ATOM 4521 O O . GLU B 1 122 ? -6.18 35.281 37 1 92.38 122 GLU B O 1
ATOM 4526 N N . ALA B 1 123 ? -4.547 35.469 38.469 1 89.75 123 ALA B N 1
ATOM 4527 C CA . ALA B 1 123 ? -5.27 36.469 39.25 1 89.75 123 ALA B CA 1
ATOM 4528 C C . ALA B 1 123 ? -5.309 37.812 38.5 1 89.75 123 ALA B C 1
ATOM 4530 O O . ALA B 1 123 ? -6.297 38.531 38.562 1 89.75 123 ALA B O 1
ATOM 4531 N N . ARG B 1 124 ? -4.246 38.094 37.906 1 85.69 124 ARG B N 1
ATOM 4532 C CA . ARG B 1 124 ? -4.152 39.344 37.188 1 85.69 124 ARG B CA 1
ATOM 4533 C C . ARG B 1 124 ? -5.059 39.344 35.969 1 85.69 124 ARG B C 1
ATOM 4535 O O . ARG B 1 124 ? -5.645 40.375 35.594 1 85.69 124 ARG B O 1
ATOM 4542 N N . MET B 1 125 ? -5.062 38.312 35.312 1 81.38 125 MET B N 1
ATOM 4543 C CA . MET B 1 125 ? -5.922 38.156 34.156 1 81.38 125 MET B CA 1
ATOM 4544 C C . MET B 1 125 ? -6.715 36.875 34.188 1 81.38 125 MET B C 1
ATOM 4546 O O . MET B 1 125 ? -6.266 35.844 33.688 1 81.38 125 MET B O 1
ATOM 4550 N N . PRO B 1 126 ? -7.844 37 34.875 1 65.5 126 PRO B N 1
ATOM 4551 C CA . PRO B 1 126 ? -8.633 35.75 34.938 1 65.5 126 PRO B CA 1
ATOM 4552 C C . PRO B 1 126 ? -9.062 35.25 33.562 1 65.5 126 PRO B C 1
ATOM 4554 O O . PRO B 1 126 ? -9.305 36.031 32.656 1 65.5 126 PRO B O 1
ATOM 4557 N N . THR B 1 127 ? -8.68 33.969 33.312 1 57.59 127 THR B N 1
ATOM 4558 C CA . THR B 1 127 ? -9.117 33.344 32.062 1 57.59 127 THR B CA 1
ATOM 4559 C C . THR B 1 127 ? -10.633 33.406 31.922 1 57.59 127 THR B C 1
ATOM 4561 O O . THR B 1 127 ? -11.367 33.031 32.812 1 57.59 127 THR B O 1
ATOM 4564 N N . ASN B 1 128 ? -11.062 34.281 31.344 1 48.69 128 ASN B N 1
ATOM 4565 C CA . ASN B 1 128 ? -12.492 34.219 31.078 1 48.69 128 ASN B CA 1
ATOM 4566 C C . ASN B 1 128 ? -12.875 32.906 30.406 1 48.69 128 ASN B C 1
ATOM 4568 O O . ASN B 1 128 ? -12.234 32.469 29.438 1 48.69 128 ASN B O 1
ATOM 4572 N N . LEU B 1 129 ? -13.344 31.828 31.125 1 41.25 129 LEU B N 1
ATOM 4573 C CA . LEU B 1 129 ? -13.789 30.469 30.828 1 41.25 129 LEU B CA 1
ATOM 4574 C C . LEU B 1 129 ? -14.383 30.391 29.422 1 41.25 129 LEU B C 1
ATOM 4576 O O . LEU B 1 129 ? -14.781 29.312 28.969 1 41.25 129 LEU B O 1
ATOM 4580 N N . LEU B 1 130 ? -14.656 31.359 28.812 1 36.91 130 LEU B N 1
ATOM 4581 C CA . LEU B 1 130 ? -15.375 31.109 27.562 1 36.91 130 LEU B CA 1
ATOM 4582 C C . LEU B 1 130 ? -14.5 30.328 26.578 1 36.91 130 LEU B C 1
ATOM 4584 O O . LEU B 1 130 ? -15.008 29.672 25.672 1 36.91 130 LEU B O 1
ATOM 4588 N N . TYR B 1 131 ? -13.18 30.484 26.578 1 36.97 131 TYR B N 1
ATOM 4589 C CA . TYR B 1 131 ? -12.352 30.031 25.469 1 36.97 131 TYR B CA 1
ATOM 4590 C C . TYR B 1 131 ? -11.938 28.578 25.656 1 36.97 131 TYR B C 1
ATOM 4592 O O . TYR B 1 131 ? -11.5 27.922 24.719 1 36.97 131 TYR B O 1
ATOM 4600 N N . THR B 1 132 ? -11.844 28.109 26.812 1 36.06 132 THR B N 1
ATOM 4601 C CA . THR B 1 132 ? -11.141 26.859 27.031 1 36.06 132 THR B CA 1
ATOM 4602 C C . THR B 1 132 ? -11.906 25.688 26.422 1 36.06 132 THR B C 1
ATOM 4604 O O . THR B 1 132 ? -11.32 24.656 26.094 1 36.06 132 THR B O 1
ATOM 4607 N N . ASN B 1 133 ? -13.203 25.641 26.469 1 34.81 133 ASN B N 1
ATOM 4608 C CA . ASN B 1 133 ? -13.906 24.406 26.156 1 34.81 133 ASN B CA 1
ATOM 4609 C C . ASN B 1 133 ? -13.859 24.094 24.672 1 34.81 133 ASN B C 1
ATOM 4611 O O . ASN B 1 133 ? -14.078 22.938 24.266 1 34.81 133 ASN B O 1
ATOM 4615 N N . GLN B 1 134 ? -13.695 25.078 23.828 1 33.75 134 GLN B N 1
ATOM 4616 C CA . GLN B 1 134 ? -13.867 24.781 22.422 1 33.75 134 GLN B CA 1
ATOM 4617 C C . GLN B 1 134 ? -12.609 24.125 21.828 1 33.75 134 GLN B C 1
ATOM 4619 O O . GLN B 1 134 ? -12.641 23.578 20.734 1 33.75 134 GLN B O 1
ATOM 4624 N N . VAL B 1 135 ? -11.477 24.375 22.375 1 35.12 135 VAL B N 1
ATOM 4625 C CA . VAL B 1 135 ? -10.289 23.797 21.734 1 35.12 135 VAL B CA 1
ATOM 4626 C C . VAL B 1 135 ? -10.32 22.281 21.859 1 35.12 135 VAL B C 1
ATOM 4628 O O . VAL B 1 135 ? -9.562 21.594 21.172 1 35.12 135 VAL B O 1
ATOM 4631 N N . GLU B 1 136 ? -11.117 21.75 22.797 1 35.06 136 GLU B N 1
ATOM 4632 C CA . GLU B 1 136 ? -11.047 20.297 22.984 1 35.06 136 GLU B CA 1
ATOM 4633 C C . GLU B 1 136 ? -11.703 19.562 21.812 1 35.06 136 GLU B C 1
ATOM 4635 O O . GLU B 1 136 ? -11.461 18.375 21.609 1 35.06 136 GLU B O 1
ATOM 4640 N N . GLU B 1 137 ? -12.695 20.25 21.156 1 33.06 137 GLU B N 1
ATOM 4641 C CA . GLU B 1 137 ? -13.477 19.406 20.266 1 33.06 137 GLU B CA 1
ATOM 4642 C C . GLU B 1 137 ? -12.672 19.016 19.031 1 33.06 137 GLU B C 1
ATOM 4644 O O . GLU B 1 137 ? -13.023 18.062 18.328 1 33.06 137 GLU B O 1
ATOM 4649 N N . ASP B 1 138 ? -11.875 19.969 18.625 1 32.69 138 ASP B N 1
ATOM 4650 C CA . ASP B 1 138 ? -11.539 19.672 17.234 1 32.69 138 ASP B CA 1
ATOM 4651 C C . ASP B 1 138 ? -10.555 18.516 17.141 1 32.69 138 ASP B C 1
ATOM 4653 O O . ASP B 1 138 ? -10.086 18.188 16.047 1 32.69 138 ASP B O 1
ATOM 4657 N N . TYR B 1 139 ? -9.781 18.422 18.188 1 30.83 139 TYR B N 1
ATOM 4658 C CA . TYR B 1 139 ? -8.891 17.312 17.875 1 30.83 139 TYR B CA 1
ATOM 4659 C C . TYR B 1 139 ? -9.625 15.977 17.984 1 30.83 139 TYR B C 1
ATOM 4661 O O . TYR B 1 139 ? -10.25 15.68 19 1 30.83 139 TYR B O 1
ATOM 4669 N N . GLY B 1 140 ? -10.289 15.57 16.984 1 29.19 140 GLY B N 1
ATOM 4670 C CA . GLY B 1 140 ? -10.922 14.273 16.812 1 29.19 140 GLY B CA 1
ATOM 4671 C C . GLY B 1 140 ? -10.141 13.141 17.453 1 29.19 140 GLY B C 1
ATOM 4672 O O . GLY B 1 140 ? -9.336 12.484 16.797 1 29.19 140 GLY B O 1
ATOM 4673 N N . ASP B 1 141 ? -9.609 13.43 18.609 1 29.42 141 ASP B N 1
ATOM 4674 C CA . ASP B 1 141 ? -9.141 12.156 19.141 1 29.42 141 ASP B CA 1
ATOM 4675 C C . ASP B 1 141 ? -10.281 11.141 19.219 1 29.42 141 ASP B C 1
ATOM 4677 O O . ASP B 1 141 ? -11.422 11.508 19.531 1 29.42 141 ASP B O 1
ATOM 4681 N N . GLY B 1 142 ? -10.273 10.117 18.375 1 26.66 142 GLY B N 1
ATOM 4682 C CA . GLY B 1 142 ? -11.094 8.922 18.406 1 26.66 142 GLY B CA 1
ATOM 4683 C C . GLY B 1 142 ? -11.391 8.438 19.812 1 26.66 142 GLY B C 1
ATOM 4684 O O . GLY B 1 142 ? -12.07 7.422 20 1 26.66 142 GLY B O 1
ATOM 4685 N N . SER B 1 143 ? -10.453 8.664 20.734 1 28.03 143 SER B N 1
ATOM 4686 C CA . SER B 1 143 ? -10.867 7.855 21.875 1 28.03 143 SER B CA 1
ATOM 4687 C C . SER B 1 143 ? -12.07 8.461 22.578 1 28.03 143 SER B C 1
ATOM 4689 O O . SER B 1 143 ? -12.016 9.609 23.031 1 28.03 143 SER B O 1
ATOM 4691 N N . ALA B 1 144 ? -13.258 8.094 22.203 1 26.75 144 ALA B N 1
ATOM 4692 C CA . ALA B 1 144 ? -14.586 8.133 22.812 1 26.75 144 ALA B CA 1
ATOM 4693 C C . ALA B 1 144 ? -14.523 7.777 24.297 1 26.75 144 ALA B C 1
ATOM 4695 O O . ALA B 1 144 ? -14.688 6.617 24.672 1 26.75 144 ALA B O 1
ATOM 4696 N N . GLU B 1 145 ? -13.539 7.941 25.094 1 26.3 145 GLU B N 1
ATOM 4697 C CA . GLU B 1 145 ? -14.086 7.582 26.391 1 26.3 145 GLU B CA 1
ATOM 4698 C C . GLU B 1 145 ? -15.328 8.406 26.719 1 26.3 145 GLU B C 1
ATOM 4700 O O . GLU B 1 145 ? -15.352 9.625 26.484 1 26.3 145 GLU B O 1
ATOM 4705 N N . LYS B 1 146 ? -16.484 7.789 26.859 1 29.58 146 LYS B N 1
ATOM 4706 C CA . LYS B 1 146 ? -17.875 7.973 27.281 1 29.58 146 LYS B CA 1
ATOM 4707 C C . LYS B 1 146 ? -17.953 8.82 28.547 1 29.58 146 LYS B C 1
ATOM 4709 O O . LYS B 1 146 ? -18.969 8.805 29.25 1 29.58 146 LYS B O 1
ATOM 4714 N N . GLY B 1 147 ? -16.953 9.289 29.047 1 26.05 147 GLY B N 1
ATOM 4715 C CA . GLY B 1 147 ? -17.453 9.859 30.297 1 26.05 147 GLY B CA 1
ATOM 4716 C C . GLY B 1 147 ? -18.516 10.906 30.078 1 26.05 147 GLY B C 1
ATOM 4717 O O . GLY B 1 147 ? -18.641 11.469 28.984 1 26.05 147 GLY B O 1
ATOM 4718 N N . ALA B 1 148 ? -19.641 10.867 30.922 1 26.42 148 ALA B N 1
ATOM 4719 C CA . ALA B 1 148 ? -20.875 11.648 31.031 1 26.42 148 ALA B CA 1
ATOM 4720 C C . ALA B 1 148 ? -20.578 13.141 30.953 1 26.42 148 ALA B C 1
ATOM 4722 O O . ALA B 1 148 ? -19.672 13.641 31.625 1 26.42 148 ALA B O 1
ATOM 4723 N N . PRO B 1 149 ? -21.016 13.469 29.75 1 29.16 149 PRO B N 1
ATOM 4724 C CA . PRO B 1 149 ? -20.922 14.914 29.562 1 29.16 149 PRO B CA 1
ATOM 4725 C C . PRO B 1 149 ? -21.453 15.703 30.75 1 29.16 149 PRO B C 1
ATOM 4727 O O . PRO B 1 149 ? -22.562 15.438 31.234 1 29.16 149 PRO B O 1
ATOM 4730 N N . THR B 1 150 ? -20.594 15.844 31.719 1 29.3 150 THR B N 1
ATOM 4731 C CA . THR B 1 150 ? -21.109 16.672 32.781 1 29.3 150 THR B CA 1
ATOM 4732 C C . THR B 1 150 ? -21.875 17.875 32.219 1 29.3 150 THR B C 1
ATOM 4734 O O . THR B 1 150 ? -21.391 18.547 31.328 1 29.3 150 THR B O 1
ATOM 4737 N N . THR B 1 151 ? -23.328 17.828 32.406 1 31.58 151 THR B N 1
ATOM 4738 C CA . THR B 1 151 ? -24.5 18.641 32.062 1 31.58 151 THR B CA 1
ATOM 4739 C C . THR B 1 151 ? -24.266 20.094 32.406 1 31.58 151 THR B C 1
ATOM 4741 O O . THR B 1 151 ? -24.906 20.984 31.844 1 31.58 151 THR B O 1
ATOM 4744 N N . THR B 1 152 ? -23.438 20.344 33.469 1 29.09 152 THR B N 1
ATOM 4745 C CA . THR B 1 152 ? -23.578 21.703 33.969 1 29.09 152 THR B CA 1
ATOM 4746 C C . THR B 1 152 ? -22.906 22.703 33.031 1 29.09 152 THR B C 1
ATOM 4748 O O . THR B 1 152 ? -23.375 23.828 32.875 1 29.09 152 THR B O 1
ATOM 4751 N N . ALA B 1 153 ? -21.75 22.406 32.438 1 32.09 153 ALA B N 1
ATOM 4752 C CA . ALA B 1 153 ? -21 23.391 31.672 1 32.09 153 ALA B CA 1
ATOM 4753 C C . ALA B 1 153 ? -21.609 23.594 30.297 1 32.09 153 ALA B C 1
ATOM 4755 O O . ALA B 1 153 ? -21.219 24.5 29.562 1 32.09 153 ALA B O 1
ATOM 4756 N N . ARG B 1 154 ? -22.453 22.797 29.812 1 36.75 154 ARG B N 1
ATOM 4757 C CA . ARG B 1 154 ? -23.203 22.953 28.578 1 36.75 154 ARG B CA 1
ATOM 4758 C C . ARG B 1 154 ? -24.266 24.047 28.734 1 36.75 154 ARG B C 1
ATOM 4760 O O . ARG B 1 154 ? -24.688 24.641 27.734 1 36.75 154 ARG B O 1
ATOM 4767 N N . LYS B 1 155 ? -24.719 24.125 29.906 1 36 155 LYS B N 1
ATOM 4768 C CA . LYS B 1 155 ? -25.797 25.078 30.125 1 36 155 LYS B CA 1
ATOM 4769 C C . LYS B 1 155 ? -25.297 26.516 30 1 36 155 LYS B C 1
ATOM 4771 O O . LYS B 1 155 ? -25.984 27.391 29.469 1 36 155 LYS B O 1
ATOM 4776 N N . GLY B 1 156 ? -24.172 26.672 30.547 1 31.33 156 GLY B N 1
ATOM 4777 C CA . GLY B 1 156 ? -23.672 28.031 30.422 1 31.33 156 GLY B CA 1
ATOM 4778 C C . GLY B 1 156 ? -23.219 28.375 29.016 1 31.33 156 GLY B C 1
ATOM 4779 O O . GLY B 1 156 ? -23.438 29.5 28.547 1 31.33 156 GLY B O 1
ATOM 4780 N N . LEU B 1 157 ? -22.5 27.391 28.281 1 38.62 157 LEU B N 1
ATOM 4781 C CA . LEU B 1 157 ? -22.094 27.594 26.891 1 38.62 157 LEU B CA 1
ATOM 4782 C C . LEU B 1 157 ? -23.312 27.547 25.953 1 38.62 157 LEU B C 1
ATOM 4784 O O . LEU B 1 157 ? -23.391 28.328 25.016 1 38.62 157 LEU B O 1
ATOM 4788 N N . SER B 1 158 ? -24.234 26.594 26.141 1 40.94 158 SER B N 1
ATOM 4789 C CA . SER B 1 158 ? -25.516 26.578 25.438 1 40.94 158 SER B CA 1
ATOM 4790 C C . SER B 1 158 ? -26.297 27.859 25.688 1 40.94 158 SER B C 1
ATOM 4792 O O . SER B 1 158 ? -26.875 28.438 24.75 1 40.94 158 SER B O 1
ATOM 4794 N N . ASN B 1 159 ? -26.312 28.375 26.953 1 37.81 159 ASN B N 1
ATOM 4795 C CA . ASN B 1 159 ? -26.984 29.625 27.266 1 37.81 159 ASN B CA 1
ATOM 4796 C C . ASN B 1 159 ? -26.266 30.812 26.641 1 37.81 159 ASN B C 1
ATOM 4798 O O . ASN B 1 159 ? -26.891 31.781 26.203 1 37.81 159 ASN B O 1
ATOM 4802 N N . PHE B 1 160 ? -24.938 30.781 26.562 1 36.28 160 PHE B N 1
ATOM 4803 C CA . PHE B 1 160 ? -24.203 31.828 25.844 1 36.28 160 PHE B CA 1
ATOM 4804 C C . PHE B 1 160 ? -24.359 31.656 24.344 1 36.28 160 PHE B C 1
ATOM 4806 O O . PHE B 1 160 ? -24.641 32.625 23.625 1 36.28 160 PHE B O 1
ATOM 4813 N N . PHE B 1 161 ? -24.203 30.469 23.703 1 43.25 161 PHE B N 1
ATOM 4814 C CA . PHE B 1 161 ? -24.547 30.297 22.297 1 43.25 161 PHE B CA 1
ATOM 4815 C C . PHE B 1 161 ? -26.047 30.5 22.078 1 43.25 161 PHE B C 1
ATOM 4817 O O . PHE B 1 161 ? -26.453 31.047 21.047 1 43.25 161 PHE B O 1
ATOM 4824 N N . ALA B 1 162 ? -26.938 30.094 22.891 1 40.41 162 ALA B N 1
ATOM 4825 C CA . ALA B 1 162 ? -28.359 30.391 22.828 1 40.41 162 ALA B CA 1
ATOM 4826 C C . ALA B 1 162 ? -28.609 31.891 22.969 1 40.41 162 ALA B C 1
ATOM 4828 O O . ALA B 1 162 ? -29.438 32.469 22.266 1 40.41 162 ALA B O 1
ATOM 4829 N N . LYS B 1 163 ? -28.031 32.594 23.922 1 40.28 163 LYS B N 1
ATOM 4830 C CA . LYS B 1 163 ? -28.141 34.062 23.984 1 40.28 163 LYS B CA 1
ATOM 4831 C C . LYS B 1 163 ? -27.484 34.719 22.766 1 40.28 163 LYS B C 1
ATOM 4833 O O . LYS B 1 163 ? -27.984 35.688 22.25 1 40.28 163 LYS B O 1
ATOM 4838 N N . ILE B 1 164 ? -26.438 34.188 22.203 1 40.31 164 ILE B N 1
ATOM 4839 C CA . ILE B 1 164 ? -25.891 34.656 20.938 1 40.31 164 ILE B CA 1
ATOM 4840 C C . ILE B 1 164 ? -26.781 34.219 19.781 1 40.31 164 ILE B C 1
ATOM 4842 O O . ILE B 1 164 ? -27.016 34.969 18.844 1 40.31 164 ILE B O 1
ATOM 4846 N N . ARG B 1 165 ? -27.297 33.031 19.656 1 40.66 165 ARG B N 1
ATOM 4847 C CA . ARG B 1 165 ? -28.281 32.688 18.625 1 40.66 165 ARG B CA 1
ATOM 4848 C C . ARG B 1 165 ? -29.531 33.562 18.75 1 40.66 165 ARG B C 1
ATOM 4850 O O . ARG B 1 165 ? -30.094 33.969 17.734 1 40.66 165 ARG B O 1
ATOM 4857 N N . VAL B 1 166 ? -30.172 33.594 19.844 1 37.06 166 VAL B N 1
ATOM 4858 C CA . VAL B 1 166 ? -31.359 34.438 20.016 1 37.06 166 VAL B CA 1
ATOM 4859 C C . VAL B 1 166 ? -31.016 35.875 19.672 1 37.06 166 VAL B C 1
ATOM 4861 O O . VAL B 1 166 ? -31.812 36.562 19.031 1 37.06 166 VAL B O 1
ATOM 4864 N N . SER B 1 167 ? -30.031 36.406 20.172 1 36.81 167 SER B N 1
ATOM 4865 C CA . SER B 1 167 ? -29.719 37.719 19.641 1 36.81 167 SER B CA 1
ATOM 4866 C C . SER B 1 167 ? -29.25 37.625 18.188 1 36.81 167 SER B C 1
ATOM 4868 O O . SER B 1 167 ? -28.969 38.656 17.562 1 36.81 167 SER B O 1
ATOM 4870 N N . ALA B 1 168 ? -28.75 36.5 17.625 1 38.09 168 ALA B N 1
ATOM 4871 C CA . ALA B 1 168 ? -28.469 36.438 16.203 1 38.09 168 ALA B CA 1
ATOM 4872 C C . ALA B 1 168 ? -29.75 36.469 15.383 1 38.09 168 ALA B C 1
ATOM 4874 O O . ALA B 1 168 ? -29.75 36.156 14.188 1 38.09 168 ALA B O 1
ATOM 4875 N N . GLY B 1 169 ? -30.891 36.656 15.656 1 36.62 169 GLY B N 1
ATOM 4876 C CA . GLY B 1 169 ? -31.578 37.344 14.578 1 36.62 169 GLY B CA 1
ATOM 4877 C C . GLY B 1 169 ? -30.656 38.125 13.664 1 36.62 169 GLY B C 1
ATOM 4878 O O . GLY B 1 169 ? -29.453 38.188 13.914 1 36.62 169 GLY B O 1
ATOM 4879 N N . SER B 1 170 ? -31.031 39.156 12.734 1 40.66 170 SER B N 1
ATOM 4880 C CA . SER B 1 170 ? -30.172 39.906 11.828 1 40.66 170 SER B CA 1
ATOM 4881 C C . SER B 1 170 ? -28.938 40.406 12.547 1 40.66 170 SER B C 1
ATOM 4883 O O . SER B 1 170 ? -28.344 41.438 12.141 1 40.66 170 SER B O 1
ATOM 4885 N N . LYS B 1 171 ? -28.547 40.438 13.984 1 46.22 171 LYS B N 1
ATOM 4886 C CA . LYS B 1 171 ? -27.906 41.531 14.688 1 46.22 171 LYS B CA 1
ATOM 4887 C C . LYS B 1 171 ? -26.406 41.594 14.367 1 46.22 171 LYS B C 1
ATOM 4889 O O . LYS B 1 171 ? -25.703 40.594 14.477 1 46.22 171 LYS B O 1
ATOM 4894 N N . GLU B 1 172 ? -25.922 42.5 13.516 1 73.12 172 GLU B N 1
ATOM 4895 C CA . GLU B 1 172 ? -24.703 43.094 12.992 1 73.12 172 GLU B CA 1
ATOM 4896 C C . GLU B 1 172 ? -23.641 43.25 14.086 1 73.12 172 GLU B C 1
ATOM 4898 O O . GLU B 1 172 ? -23.891 43.875 15.117 1 73.12 172 GLU B O 1
ATOM 4903 N N . LEU B 1 173 ? -22.641 42.312 14.234 1 86.75 173 LEU B N 1
ATOM 4904 C CA . LEU B 1 173 ? -21.516 42.469 15.148 1 86.75 173 LEU B CA 1
ATOM 4905 C C . LEU B 1 173 ? -20.859 43.844 14.984 1 86.75 173 LEU B C 1
ATOM 4907 O O . LEU B 1 173 ? -20.828 44.406 13.875 1 86.75 173 LEU B O 1
ATOM 4911 N N . MET B 1 174 ? -20.531 44.25 16.156 1 89.81 174 MET B N 1
ATOM 4912 C CA . MET B 1 174 ? -19.766 45.5 16.078 1 89.81 174 MET B CA 1
ATOM 4913 C C . MET B 1 174 ? -18.516 45.312 15.227 1 89.81 174 MET B C 1
ATOM 4915 O O . MET B 1 174 ? -17.906 44.25 15.25 1 89.81 174 MET B O 1
ATOM 4919 N N . ALA B 1 175 ? -18.312 46.375 14.438 1 87.12 175 ALA B N 1
ATOM 4920 C CA . ALA B 1 175 ? -17.266 46.188 13.422 1 87.12 175 ALA B CA 1
ATOM 4921 C C . ALA B 1 175 ? -16.047 47.062 13.727 1 87.12 175 ALA B C 1
ATOM 4923 O O . ALA B 1 175 ? -16.156 48.031 14.469 1 87.12 175 ALA B O 1
ATOM 4924 N N . THR B 1 176 ? -14.922 46.531 13.375 1 87.75 176 THR B N 1
ATOM 4925 C CA . THR B 1 176 ? -13.719 47.344 13.328 1 87.75 176 THR B CA 1
ATOM 4926 C C . THR B 1 176 ? -13.492 47.875 11.914 1 87.75 176 THR B C 1
ATOM 4928 O O . THR B 1 176 ? -14.219 47.531 10.984 1 87.75 176 THR B O 1
ATOM 4931 N N . ASP B 1 177 ? -12.445 48.75 11.727 1 89.88 177 ASP B N 1
ATOM 4932 C CA . ASP B 1 177 ? -12.133 49.375 10.43 1 89.88 177 ASP B CA 1
ATOM 4933 C C . ASP B 1 177 ? -11.531 48.344 9.477 1 89.88 177 ASP B C 1
ATOM 4935 O O . ASP B 1 177 ? -11.492 48.562 8.266 1 89.88 177 ASP B O 1
ATOM 4939 N N . ASN B 1 178 ? -11.102 47.219 10 1 93.19 178 ASN B N 1
ATOM 4940 C CA . ASN B 1 178 ? -10.367 46.25 9.188 1 93.19 178 ASN B CA 1
ATOM 4941 C C . ASN B 1 178 ? -11.195 45 8.938 1 93.19 178 ASN B C 1
ATOM 4943 O O . ASN B 1 178 ? -10.641 43.906 8.758 1 93.19 178 ASN B O 1
ATOM 4947 N N . GLU B 1 179 ? -12.477 45.125 8.969 1 93.25 179 GLU B N 1
ATOM 4948 C CA . GLU B 1 179 ? -13.336 43.938 8.852 1 93.25 179 GLU B CA 1
ATOM 4949 C C . GLU B 1 179 ? -13.156 43.25 7.5 1 93.25 179 GLU B C 1
ATOM 4951 O O . GLU B 1 179 ? -13.234 42.031 7.402 1 93.25 179 GLU B O 1
ATOM 4956 N N . HIS B 1 180 ? -12.969 44.031 6.484 1 93.31 180 HIS B N 1
ATOM 4957 C CA . HIS B 1 180 ? -12.766 43.438 5.16 1 93.31 180 HIS B CA 1
ATOM 4958 C C . HIS B 1 180 ? -11.5 42.594 5.117 1 93.31 180 HIS B C 1
ATOM 4960 O O . HIS B 1 180 ? -11.508 41.5 4.594 1 93.31 180 HIS B O 1
ATOM 4966 N N . GLU B 1 181 ? -10.438 43.156 5.641 1 94.38 181 GLU B N 1
ATOM 4967 C CA . GLU B 1 181 ? -9.172 42.406 5.676 1 94.38 181 GLU B CA 1
ATOM 4968 C C . GLU B 1 181 ? -9.297 41.125 6.465 1 94.38 181 GLU B C 1
ATOM 4970 O O . GLU B 1 181 ? -8.734 40.094 6.078 1 94.38 181 GLU B O 1
ATOM 4975 N N . VAL B 1 182 ? -10.031 41.219 7.539 1 96.06 182 VAL B N 1
ATOM 4976 C CA . VAL B 1 182 ? -10.211 40.031 8.391 1 96.06 182 VAL B CA 1
ATOM 4977 C C . VAL B 1 182 ? -11.008 38.969 7.641 1 96.06 182 VAL B C 1
ATOM 4979 O O . VAL B 1 182 ? -10.695 37.781 7.711 1 96.06 182 VAL B O 1
ATOM 4982 N N . SER B 1 183 ? -12.047 39.344 6.93 1 94.62 183 SER B N 1
ATOM 4983 C CA . SER B 1 183 ? -12.883 38.438 6.176 1 94.62 183 SER B CA 1
ATOM 4984 C C . SER B 1 183 ? -12.086 37.75 5.07 1 94.62 183 SER B C 1
ATOM 4986 O O . SER B 1 183 ? -12.227 36.531 4.852 1 94.62 183 SER B O 1
ATOM 4988 N N . VAL B 1 184 ? -11.266 38.469 4.367 1 93.56 184 VAL B N 1
ATOM 4989 C CA . VAL B 1 184 ? -10.422 37.938 3.309 1 93.56 184 VAL B CA 1
ATOM 4990 C C . VAL B 1 184 ? -9.445 36.938 3.893 1 93.56 184 VAL B C 1
ATOM 4992 O O . VAL B 1 184 ? -9.242 35.844 3.326 1 93.56 184 VAL B O 1
ATOM 4995 N N . LEU B 1 185 ? -8.859 37.344 4.973 1 94.94 185 LEU B N 1
ATOM 4996 C CA . LEU B 1 185 ? -7.93 36.438 5.648 1 94.94 185 LEU B CA 1
ATOM 4997 C C . LEU B 1 185 ? -8.633 35.156 6.066 1 94.94 185 LEU B C 1
ATOM 4999 O O . LEU B 1 185 ? -8.102 34.062 5.883 1 94.94 185 LEU B O 1
ATOM 5003 N N . GLN B 1 186 ? -9.797 35.25 6.648 1 96.31 186 GLN B N 1
ATOM 5004 C CA . GLN B 1 186 ? -10.562 34.094 7.117 1 96.31 186 GLN B CA 1
ATOM 5005 C C . GLN B 1 186 ? -10.867 33.156 5.973 1 96.31 186 GLN B C 1
ATOM 5007 O O . GLN B 1 186 ? -10.727 31.938 6.121 1 96.31 186 GLN B O 1
ATOM 5012 N N . GLU B 1 187 ? -11.305 33.625 4.898 1 94.5 187 GLU B N 1
ATOM 5013 C CA . GLU B 1 187 ? -11.617 32.781 3.736 1 94.5 187 GLU B CA 1
ATOM 5014 C C . GLU B 1 187 ? -10.375 32.062 3.213 1 94.5 187 GLU B C 1
ATOM 5016 O O . GLU B 1 187 ? -10.414 30.875 2.928 1 94.5 187 GLU B O 1
ATOM 5021 N N . TYR B 1 188 ? -9.336 32.844 3.068 1 94.19 188 TYR B N 1
ATOM 5022 C CA . TYR B 1 188 ? -8.078 32.281 2.59 1 94.19 188 TYR B CA 1
ATOM 5023 C C . TYR B 1 188 ? -7.609 31.141 3.498 1 94.19 188 TYR B C 1
ATOM 5025 O O . TYR B 1 188 ? -7.277 30.047 3.021 1 94.19 188 TYR B O 1
ATOM 5033 N N . ILE B 1 189 ? -7.598 31.453 4.762 1 96.69 189 ILE B N 1
ATOM 5034 C CA . ILE B 1 189 ? -7.082 30.484 5.73 1 96.69 189 ILE B CA 1
ATOM 5035 C C . ILE B 1 189 ? -7.984 29.25 5.77 1 96.69 189 ILE B C 1
ATOM 5037 O O . ILE B 1 189 ? -7.504 28.125 5.906 1 96.69 189 ILE B O 1
ATOM 5041 N N . GLN B 1 190 ? -9.242 29.469 5.656 1 96.12 190 GLN B N 1
ATOM 5042 C CA . GLN B 1 190 ? -10.18 28.344 5.633 1 96.12 190 GLN B CA 1
ATOM 5043 C C . GLN B 1 190 ? -9.922 27.438 4.43 1 96.12 190 GLN B C 1
ATOM 5045 O O . GLN B 1 190 ? -9.922 26.219 4.559 1 96.12 190 GLN B O 1
ATOM 5050 N N . GLU B 1 191 ? -9.727 27.984 3.299 1 95.62 1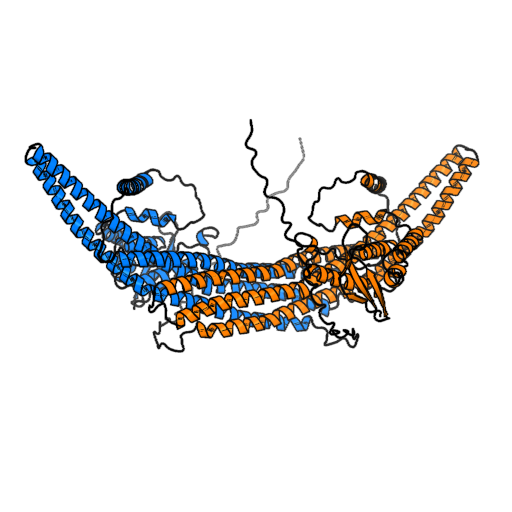91 GLU B N 1
ATOM 5051 C CA . GLU B 1 191 ? -9.438 27.219 2.09 1 95.62 191 GLU B CA 1
ATOM 5052 C C . GLU B 1 191 ? -8.117 26.469 2.209 1 95.62 191 GLU B C 1
ATOM 5054 O O . GLU B 1 191 ? -8.047 25.266 1.928 1 95.62 191 GLU B O 1
ATOM 5059 N N . VAL B 1 192 ? -7.102 27.172 2.588 1 96.19 192 VAL B N 1
ATOM 5060 C CA . VAL B 1 192 ? -5.773 26.562 2.705 1 96.19 192 VAL B CA 1
ATOM 5061 C C . VAL B 1 192 ? -5.812 25.422 3.715 1 96.19 192 VAL B C 1
ATOM 5063 O O . VAL B 1 192 ? -5.223 24.359 3.484 1 96.19 192 VAL B O 1
ATOM 5066 N N . ALA B 1 193 ? -6.5 25.656 4.812 1 96.94 193 ALA B N 1
ATOM 5067 C CA . ALA B 1 193 ? -6.637 24.609 5.809 1 96.94 193 ALA B CA 1
ATOM 5068 C C . ALA B 1 193 ? -7.277 23.359 5.203 1 96.94 193 ALA B C 1
ATOM 5070 O O . ALA B 1 193 ? -6.852 22.234 5.484 1 96.94 193 ALA B O 1
ATOM 5071 N N . GLY B 1 194 ? -8.281 23.562 4.441 1 96.38 194 GLY B N 1
ATOM 5072 C CA . GLY B 1 194 ? -8.922 22.453 3.766 1 96.38 194 GLY B CA 1
ATOM 5073 C C . GLY B 1 194 ? -7.984 21.672 2.857 1 96.38 194 GLY B C 1
ATOM 5074 O O . GLY B 1 194 ? -7.949 20.453 2.891 1 96.38 194 GLY B O 1
ATOM 5075 N N . HIS B 1 195 ? -7.23 22.391 2.053 1 96.62 195 HIS B N 1
ATOM 5076 C CA . HIS B 1 195 ? -6.254 21.766 1.172 1 96.62 195 HIS B CA 1
ATOM 5077 C C . HIS B 1 195 ? -5.211 20.984 1.971 1 96.62 195 HIS B C 1
ATOM 5079 O O . HIS B 1 195 ? -4.855 19.859 1.609 1 96.62 195 HIS B O 1
ATOM 5085 N N . LEU B 1 196 ? -4.773 21.547 3.004 1 96.88 196 LEU B N 1
ATOM 5086 C CA . LEU B 1 196 ? -3.695 20.953 3.779 1 96.88 196 LEU B CA 1
ATOM 5087 C C . LEU B 1 196 ? -4.184 19.703 4.523 1 96.88 196 LEU B C 1
ATOM 5089 O O . LEU B 1 196 ? -3.428 18.75 4.711 1 96.88 196 LEU B O 1
ATOM 5093 N N . LYS B 1 197 ? -5.438 19.734 4.969 1 96.5 197 LYS B N 1
ATOM 5094 C CA . LYS B 1 197 ? -5.992 18.531 5.559 1 96.5 197 LYS B CA 1
ATOM 5095 C C . LYS B 1 197 ? -5.957 17.359 4.566 1 96.5 197 LYS B C 1
ATOM 5097 O O . LYS B 1 197 ? -5.613 16.234 4.934 1 96.5 197 LYS B O 1
ATOM 5102 N N . THR B 1 198 ? -6.293 17.609 3.34 1 96.44 198 THR B N 1
ATOM 5103 C CA . THR B 1 198 ? -6.219 16.609 2.283 1 96.44 198 THR B CA 1
ATOM 5104 C C . THR B 1 198 ? -4.773 16.188 2.047 1 96.44 198 THR B C 1
ATOM 5106 O O . THR B 1 198 ? -4.5 15 1.836 1 96.44 198 THR B O 1
ATOM 5109 N N . LEU B 1 199 ? -3.879 17.125 2.066 1 96.56 199 LEU B N 1
ATOM 5110 C CA . LEU B 1 199 ? -2.465 16.828 1.88 1 96.56 199 LEU B CA 1
ATOM 5111 C C . LEU B 1 199 ? -1.959 15.906 2.988 1 96.56 199 LEU B C 1
ATOM 5113 O O . LEU B 1 199 ? -1.199 14.969 2.729 1 96.56 199 LEU B O 1
ATOM 5117 N N . VAL B 1 200 ? -2.354 16.203 4.195 1 96.31 200 VAL B N 1
ATOM 5118 C CA . VAL B 1 200 ? -1.945 15.391 5.332 1 96.31 200 VAL B CA 1
ATOM 5119 C C . VAL B 1 200 ? -2.443 13.961 5.141 1 96.31 200 VAL B C 1
ATOM 5121 O O . VAL B 1 200 ? -1.704 13 5.379 1 96.31 200 VAL B O 1
ATOM 5124 N N . LYS B 1 201 ? -3.67 13.781 4.711 1 95.81 201 LYS B N 1
ATOM 5125 C CA . LYS B 1 201 ? -4.223 12.453 4.465 1 95.81 201 LYS B CA 1
ATOM 5126 C C . LYS B 1 201 ? -3.4 11.703 3.422 1 95.81 201 LYS B C 1
ATOM 5128 O O . LYS B 1 201 ? -3.068 10.531 3.613 1 95.81 201 LYS B O 1
ATOM 5133 N N . SER B 1 202 ? -3.158 12.336 2.344 1 94.62 202 SER B N 1
ATOM 5134 C CA . SER B 1 202 ? -2.361 11.727 1.286 1 94.62 202 SER B CA 1
ATOM 5135 C C . SER B 1 202 ? -0.957 11.391 1.777 1 94.62 202 SER B C 1
ATOM 5137 O O . SER B 1 202 ? -0.414 10.336 1.446 1 94.62 202 SER B O 1
ATOM 5139 N N . THR B 1 203 ? -0.365 12.266 2.51 1 95.81 203 THR B N 1
ATOM 5140 C CA . THR B 1 203 ? 0.972 12.055 3.053 1 95.81 203 THR B CA 1
ATOM 5141 C C . THR B 1 203 ? 0.987 10.867 4.008 1 95.81 203 THR B C 1
ATOM 5143 O O . THR B 1 203 ? 1.905 10.047 3.973 1 95.81 203 THR B O 1
ATOM 5146 N N . ASP B 1 204 ? -0.007 10.812 4.812 1 94.81 204 ASP B N 1
ATOM 5147 C CA . ASP B 1 204 ? -0.121 9.672 5.723 1 94.81 204 ASP B CA 1
ATOM 5148 C C . ASP B 1 204 ? -0.218 8.359 4.953 1 94.81 204 ASP B C 1
ATOM 5150 O O . ASP B 1 204 ? 0.426 7.375 5.312 1 94.81 204 ASP B O 1
ATOM 5154 N N . ALA B 1 205 ? -1.065 8.391 3.953 1 94.81 205 ALA B N 1
ATOM 5155 C CA . ALA B 1 205 ? -1.216 7.203 3.117 1 94.81 205 ALA B CA 1
ATOM 5156 C C . ALA B 1 205 ? 0.111 6.816 2.469 1 94.81 205 ALA B C 1
ATOM 5158 O O . ALA B 1 205 ? 0.452 5.633 2.396 1 94.81 205 ALA B O 1
ATOM 5159 N N . PHE B 1 206 ? 0.85 7.75 2.031 1 95.62 206 PHE B N 1
ATOM 5160 C CA . PHE B 1 206 ? 2.154 7.523 1.422 1 95.62 206 PHE B CA 1
ATOM 5161 C C . PHE B 1 206 ? 3.121 6.906 2.424 1 95.62 206 PHE B C 1
ATOM 5163 O O . PHE B 1 206 ? 3.762 5.895 2.135 1 95.62 206 PHE B O 1
ATOM 5170 N N . VAL B 1 207 ? 3.232 7.555 3.531 1 95.44 207 VAL B N 1
ATOM 5171 C CA . VAL B 1 207 ? 4.156 7.074 4.551 1 95.44 207 VAL B CA 1
ATOM 5172 C C . VAL B 1 207 ? 3.773 5.656 4.969 1 95.44 207 VAL B C 1
ATOM 5174 O O . VAL B 1 207 ? 4.641 4.793 5.129 1 95.44 207 VAL B O 1
ATOM 5177 N N . GLN B 1 208 ? 2.508 5.418 5.094 1 94.69 208 GLN B N 1
ATOM 5178 C CA . GLN B 1 208 ? 2.025 4.094 5.469 1 94.69 208 GLN B CA 1
ATOM 5179 C C . GLN B 1 208 ? 2.34 3.064 4.383 1 94.69 208 GLN B C 1
ATOM 5181 O O . GLN B 1 208 ? 2.615 1.902 4.684 1 94.69 208 GLN B O 1
ATOM 5186 N N . SER B 1 209 ? 2.227 3.441 3.156 1 94.94 209 SER B N 1
ATOM 5187 C CA . SER B 1 209 ? 2.5 2.527 2.053 1 94.94 209 SER B CA 1
ATOM 5188 C C . SER B 1 209 ? 3.904 1.943 2.152 1 94.94 209 SER B C 1
ATOM 5190 O O . SER B 1 209 ? 4.125 0.781 1.806 1 94.94 209 SER B O 1
ATOM 5192 N N . THR B 1 210 ? 4.895 2.709 2.6 1 96.19 210 THR B N 1
ATOM 5193 C CA . THR B 1 210 ? 6.262 2.227 2.773 1 96.19 210 THR B CA 1
ATOM 5194 C C . THR B 1 210 ? 6.324 1.17 3.873 1 96.19 210 THR B C 1
ATOM 5196 O O . THR B 1 210 ? 7.012 0.158 3.729 1 96.19 210 THR B O 1
ATOM 5199 N N . ALA B 1 211 ? 5.633 1.407 4.91 1 94.69 211 ALA B N 1
ATOM 5200 C CA . ALA B 1 211 ? 5.562 0.414 5.977 1 94.69 211 ALA B CA 1
ATOM 5201 C C . ALA B 1 211 ? 4.938 -0.885 5.48 1 94.69 211 ALA B C 1
ATOM 5203 O O . ALA B 1 211 ? 5.422 -1.976 5.789 1 94.69 211 ALA B O 1
ATOM 5204 N N . ASP B 1 212 ? 3.852 -0.78 4.73 1 94.25 212 ASP B N 1
ATOM 5205 C CA . ASP B 1 212 ? 3.178 -1.947 4.172 1 94.25 212 ASP B CA 1
ATOM 5206 C C . ASP B 1 212 ? 4.098 -2.715 3.227 1 94.25 212 ASP B C 1
ATOM 5208 O O . ASP B 1 212 ? 4.109 -3.947 3.225 1 94.25 212 ASP B O 1
ATOM 5212 N N . LEU B 1 213 ? 4.805 -1.995 2.434 1 95.19 213 LEU B N 1
ATOM 5213 C CA . LEU B 1 213 ? 5.758 -2.619 1.521 1 95.19 213 LEU B CA 1
ATOM 5214 C C . LEU B 1 213 ? 6.824 -3.393 2.291 1 95.19 213 LEU B C 1
ATOM 5216 O O . LEU B 1 213 ? 7.207 -4.496 1.894 1 95.19 213 LEU B O 1
ATOM 5220 N N . ALA B 1 214 ? 7.332 -2.789 3.34 1 96 214 ALA B N 1
ATOM 5221 C CA . ALA B 1 214 ? 8.312 -3.475 4.18 1 96 214 ALA B CA 1
ATOM 5222 C C . ALA B 1 214 ? 7.758 -4.801 4.691 1 96 214 ALA B C 1
ATOM 5224 O O . ALA B 1 214 ? 8.453 -5.82 4.664 1 96 214 ALA B O 1
ATOM 5225 N N . ALA B 1 215 ? 6.492 -4.789 5.125 1 94.44 215 ALA B N 1
ATOM 5226 C CA . ALA B 1 215 ? 5.84 -6.004 5.613 1 94.44 215 ALA B CA 1
ATOM 5227 C C . ALA B 1 215 ? 5.707 -7.043 4.504 1 94.44 215 ALA B C 1
ATOM 5229 O O . ALA B 1 215 ? 5.887 -8.234 4.742 1 94.44 215 ALA B O 1
ATOM 5230 N N . THR B 1 216 ? 5.398 -6.605 3.344 1 94.44 216 THR B N 1
ATOM 5231 C CA . THR B 1 216 ? 5.254 -7.488 2.191 1 94.44 216 THR B CA 1
ATOM 5232 C C . THR B 1 216 ? 6.566 -8.211 1.895 1 94.44 216 THR B C 1
ATOM 5234 O O . THR B 1 216 ? 6.57 -9.406 1.609 1 94.44 216 THR B O 1
ATOM 5237 N N . TYR B 1 217 ? 7.695 -7.504 1.919 1 94.75 217 TYR B N 1
ATOM 5238 C CA . TYR B 1 217 ? 8.992 -8.109 1.665 1 94.75 217 TYR B CA 1
ATOM 5239 C C . TYR B 1 217 ? 9.336 -9.141 2.736 1 94.75 217 TYR B C 1
ATOM 5241 O O . TYR B 1 217 ? 9.953 -10.164 2.447 1 94.75 217 TYR B O 1
ATOM 5249 N N . ASP B 1 218 ? 8.922 -8.914 3.916 1 92.44 218 ASP B N 1
ATOM 5250 C CA . ASP B 1 218 ? 9.125 -9.906 4.973 1 92.44 218 ASP B CA 1
ATOM 5251 C C . ASP B 1 218 ? 8.398 -11.211 4.652 1 92.44 218 ASP B C 1
ATOM 5253 O O . ASP B 1 218 ? 8.945 -12.297 4.863 1 92.44 218 ASP B O 1
ATOM 5257 N N . GLU B 1 219 ? 7.277 -11.062 4.109 1 93.19 219 GLU B N 1
ATOM 5258 C CA . GLU B 1 219 ? 6.449 -12.227 3.799 1 93.19 219 GLU B CA 1
ATOM 5259 C C . GLU B 1 219 ? 6.949 -12.938 2.545 1 93.19 219 GLU B C 1
ATOM 5261 O O . GLU B 1 219 ? 6.809 -14.156 2.418 1 93.19 219 GLU B O 1
ATOM 5266 N N . MET B 1 220 ? 7.52 -12.25 1.66 1 93.06 220 MET B N 1
ATOM 5267 C CA . MET B 1 220 ? 7.938 -12.797 0.371 1 93.06 220 MET B CA 1
ATOM 5268 C C . MET B 1 220 ? 9.094 -13.781 0.542 1 93.06 220 MET B C 1
ATOM 5270 O O . MET B 1 220 ? 9.234 -14.719 -0.242 1 93.06 220 MET B O 1
ATOM 5274 N N . GLY B 1 221 ? 9.938 -13.555 1.539 1 94.06 221 GLY B N 1
ATOM 5275 C CA . GLY B 1 221 ? 11.07 -14.43 1.76 1 94.06 221 GLY B CA 1
ATOM 5276 C C . GLY B 1 221 ? 10.695 -15.75 2.41 1 94.06 221 GLY B C 1
ATOM 5277 O O . GLY B 1 221 ? 11.398 -16.75 2.256 1 94.06 221 GLY B O 1
ATOM 5278 N N . VAL B 1 222 ? 9.578 -15.82 3.02 1 95.38 222 VAL B N 1
ATOM 5279 C CA . VAL B 1 222 ? 9.188 -16.953 3.855 1 95.38 222 VAL B CA 1
ATOM 5280 C C . VAL B 1 222 ? 8.953 -18.188 2.982 1 95.38 222 VAL B C 1
ATOM 5282 O O . VAL B 1 222 ? 9.562 -19.234 3.207 1 95.38 222 VAL B O 1
ATOM 5285 N N . PRO B 1 223 ? 8.133 -18.078 1.916 1 96.88 223 PRO B N 1
ATOM 5286 C CA . PRO B 1 223 ? 7.898 -19.266 1.111 1 96.88 223 PRO B CA 1
ATOM 5287 C C . PRO B 1 223 ? 9.164 -19.797 0.443 1 96.88 223 PRO B C 1
ATOM 5289 O O . PRO B 1 223 ? 9.32 -21.016 0.269 1 96.88 223 PRO B O 1
ATOM 5292 N N . VAL B 1 224 ? 10.094 -19 0.029 1 96.56 224 VAL B N 1
ATOM 5293 C CA . VAL B 1 224 ? 11.352 -19.422 -0.584 1 96.56 224 VAL B CA 1
ATOM 5294 C C . VAL B 1 224 ? 12.203 -20.172 0.44 1 96.56 224 VAL B C 1
ATOM 5296 O O . VAL B 1 224 ? 12.789 -21.203 0.126 1 96.56 224 VAL B O 1
ATOM 5299 N N . GLY B 1 225 ? 12.234 -19.578 1.644 1 95.94 225 GLY B N 1
ATOM 5300 C CA . GLY B 1 225 ? 12.953 -20.266 2.707 1 95.94 225 GLY B CA 1
ATOM 5301 C C . GLY B 1 225 ? 12.383 -21.625 3.041 1 95.94 225 GLY B C 1
ATOM 5302 O O . GLY B 1 225 ? 13.125 -22.594 3.248 1 95.94 225 GLY B O 1
ATOM 5303 N N . GLU B 1 226 ? 11.086 -21.734 3.088 1 95.94 226 GLU B N 1
ATOM 5304 C CA . GLU B 1 226 ? 10.422 -23 3.355 1 95.94 226 GLU B CA 1
ATOM 5305 C C . GLU B 1 226 ? 10.688 -24.016 2.24 1 95.94 226 GLU B C 1
ATOM 5307 O O . GLU B 1 226 ? 10.922 -25.188 2.504 1 95.94 226 GLU B O 1
ATOM 5312 N N . TRP B 1 227 ? 10.664 -23.562 1.004 1 95.81 227 TRP B N 1
ATOM 5313 C CA . TRP B 1 227 ? 10.977 -24.438 -0.126 1 95.81 227 TRP B CA 1
ATOM 5314 C C . TRP B 1 227 ? 12.414 -24.938 -0.05 1 95.81 227 TRP B C 1
ATOM 5316 O O . TRP B 1 227 ? 12.68 -26.109 -0.302 1 95.81 227 TRP B O 1
ATOM 5326 N N . ARG B 1 228 ? 13.336 -24.062 0.292 1 93.88 228 ARG B N 1
ATOM 5327 C CA . ARG B 1 228 ? 14.734 -24.453 0.476 1 93.88 228 ARG B CA 1
ATOM 5328 C C . ARG B 1 228 ? 14.859 -25.594 1.483 1 93.88 228 ARG B C 1
ATOM 5330 O O . ARG B 1 228 ? 15.578 -26.562 1.243 1 93.88 228 ARG B O 1
ATOM 5337 N N . THR B 1 229 ? 14.109 -25.438 2.572 1 93.44 229 THR B N 1
ATOM 5338 C CA . THR B 1 229 ? 14.125 -26.453 3.615 1 93.44 229 THR B CA 1
ATOM 5339 C C . THR B 1 229 ? 13.562 -27.781 3.092 1 93.44 229 THR B C 1
ATOM 5341 O O . THR B 1 229 ? 14.117 -28.844 3.363 1 93.44 229 THR B O 1
ATOM 5344 N N . THR B 1 230 ? 12.484 -27.672 2.311 1 93.19 230 THR B N 1
ATOM 5345 C CA . THR B 1 230 ? 11.875 -28.859 1.715 1 93.19 230 THR B CA 1
ATOM 5346 C C . THR B 1 230 ? 12.852 -29.547 0.762 1 93.19 230 THR B C 1
ATOM 5348 O O . THR B 1 230 ? 12.945 -30.781 0.745 1 93.19 230 THR B O 1
ATOM 5351 N N . LEU B 1 231 ? 13.578 -28.812 -0.008 1 91.19 231 LEU B N 1
ATOM 5352 C CA . LEU B 1 231 ? 14.578 -29.344 -0.933 1 91.19 231 LEU B CA 1
ATOM 5353 C C . LEU B 1 231 ? 15.695 -30.047 -0.178 1 91.19 231 LEU B C 1
ATOM 5355 O O . LEU B 1 231 ? 16.172 -31.094 -0.603 1 91.19 231 LEU B O 1
ATOM 5359 N N . GLN B 1 232 ? 16.078 -29.5 0.892 1 87.56 232 GLN B N 1
ATOM 5360 C CA . GLN B 1 232 ? 17.141 -30.062 1.7 1 87.56 232 GLN B CA 1
ATOM 5361 C C . GLN B 1 232 ? 16.766 -31.438 2.244 1 87.56 232 GLN B C 1
ATOM 5363 O O . GLN B 1 232 ? 17.609 -32.312 2.363 1 87.56 232 GLN B O 1
ATOM 5368 N N . GLN B 1 233 ? 15.492 -31.609 2.455 1 86.56 233 GLN B N 1
ATOM 5369 C CA . GLN B 1 233 ? 14.992 -32.844 3.031 1 86.56 233 GLN B CA 1
ATOM 5370 C C . GLN B 1 233 ? 14.953 -33.969 1.986 1 86.56 233 GLN B C 1
ATOM 5372 O O . GLN B 1 233 ? 14.922 -35.156 2.332 1 86.56 233 GLN B O 1
ATOM 5377 N N . GLN B 1 234 ? 14.859 -33.625 0.658 1 81.81 234 GLN B N 1
ATOM 5378 C CA . GLN B 1 234 ? 14.773 -34.625 -0.402 1 81.81 234 GLN B CA 1
ATOM 5379 C C . GLN B 1 234 ? 16.141 -35.281 -0.653 1 81.81 234 GLN B C 1
ATOM 5381 O O . GLN B 1 234 ? 16.219 -36.312 -1.323 1 81.81 234 GLN B O 1
ATOM 5386 N N . GLY B 1 235 ? 17.125 -34.875 0.007 1 72.56 235 GLY B N 1
ATOM 5387 C CA . GLY B 1 235 ? 18.453 -35.438 -0.217 1 72.56 235 GLY B CA 1
ATOM 5388 C C . GLY B 1 235 ? 19.156 -34.844 -1.422 1 72.56 235 GLY B C 1
ATOM 5389 O O . GLY B 1 235 ? 18.609 -33.969 -2.104 1 72.56 235 GLY B O 1
ATOM 5390 N N . PRO B 1 236 ? 20.344 -35.312 -1.702 1 68.75 236 PRO B N 1
ATOM 5391 C CA . PRO B 1 236 ? 21.156 -34.688 -2.75 1 68.75 236 PRO B CA 1
ATOM 5392 C C . PRO B 1 236 ? 20.641 -35 -4.156 1 68.75 236 PRO B C 1
ATOM 5394 O O . PRO B 1 236 ? 20.312 -36.156 -4.461 1 68.75 236 PRO B O 1
ATOM 5397 N N . SER B 1 237 ? 20.109 -34.062 -4.777 1 72 237 SER B N 1
ATOM 5398 C CA . SER B 1 237 ? 19.672 -34.156 -6.168 1 72 237 SER B CA 1
ATOM 5399 C C . SER B 1 237 ? 20.141 -32.938 -6.973 1 72 237 SER B C 1
ATOM 5401 O O . SER B 1 237 ? 20.797 -32.062 -6.441 1 72 237 SER B O 1
ATOM 5403 N N . GLN B 1 238 ? 20.062 -33 -8.273 1 64.5 238 GLN B N 1
ATOM 5404 C CA . GLN B 1 238 ? 20.406 -31.891 -9.156 1 64.5 238 GLN B CA 1
ATOM 5405 C C . GLN B 1 238 ? 19.75 -30.594 -8.688 1 64.5 238 GLN B C 1
ATOM 5407 O O . GLN B 1 238 ? 20.328 -29.516 -8.82 1 64.5 238 GLN B O 1
ATOM 5412 N N . SER B 1 239 ? 18.656 -30.812 -8.008 1 66.75 239 SER B N 1
ATOM 5413 C CA . SER B 1 239 ? 17.906 -29.656 -7.566 1 66.75 239 SER B CA 1
ATOM 5414 C C . SER B 1 239 ? 18.438 -29.109 -6.246 1 66.75 239 SER B C 1
ATOM 5416 O O . SER B 1 239 ? 18.094 -28 -5.84 1 66.75 239 SER B O 1
ATOM 5418 N N . THR B 1 240 ? 19.312 -29.891 -5.68 1 70.06 240 THR B N 1
ATOM 5419 C CA . THR B 1 240 ? 19.844 -29.484 -4.387 1 70.06 240 THR B CA 1
ATOM 5420 C C . THR B 1 240 ? 21.312 -29.109 -4.508 1 70.06 240 THR B C 1
ATOM 5422 O O . THR B 1 240 ? 22.094 -29.266 -3.559 1 70.06 240 THR B O 1
ATOM 5425 N N . SER B 1 241 ? 21.609 -28.609 -5.66 1 78.31 241 SER B N 1
ATOM 5426 C CA . SER B 1 241 ? 22.984 -28.156 -5.844 1 78.31 241 SER B CA 1
ATOM 5427 C C . SER B 1 241 ? 23.312 -27.016 -4.895 1 78.31 241 SER B C 1
ATOM 5429 O O . SER B 1 241 ? 22.422 -26.344 -4.383 1 78.31 241 SER B O 1
ATOM 5431 N N . GLY B 1 242 ? 24.562 -26.922 -4.551 1 80.88 242 GLY B N 1
ATOM 5432 C CA . GLY B 1 242 ? 25.047 -25.844 -3.693 1 80.88 242 GLY B CA 1
ATOM 5433 C C . GLY B 1 242 ? 24.672 -24.469 -4.203 1 80.88 242 GLY B C 1
ATOM 5434 O O . GLY B 1 242 ? 24.297 -23.594 -3.418 1 80.88 242 GLY B O 1
ATOM 5435 N N . HIS B 1 243 ? 24.672 -24.344 -5.543 1 86.44 243 HIS B N 1
ATOM 5436 C CA . HIS B 1 243 ? 24.344 -23.062 -6.145 1 86.44 243 HIS B CA 1
ATOM 5437 C C . HIS B 1 243 ? 22.875 -22.719 -5.945 1 86.44 243 HIS B C 1
ATOM 5439 O O . HIS B 1 243 ? 22.531 -21.562 -5.641 1 86.44 243 HIS B O 1
ATOM 5445 N N . THR B 1 244 ? 22.016 -23.734 -6.094 1 89.94 244 THR B N 1
ATOM 5446 C CA . THR B 1 244 ? 20.594 -23.531 -5.914 1 89.94 244 THR B CA 1
ATOM 5447 C C . THR B 1 244 ? 20.281 -23.125 -4.473 1 89.94 244 THR B C 1
ATOM 5449 O O . THR B 1 244 ? 19.531 -22.172 -4.234 1 89.94 244 THR B O 1
ATOM 5452 N N . MET B 1 245 ? 20.891 -23.812 -3.596 1 91.06 245 MET B N 1
ATOM 5453 C CA . MET B 1 245 ? 20.672 -23.547 -2.18 1 91.06 245 MET B CA 1
ATOM 5454 C C . MET B 1 245 ? 21.172 -22.156 -1.809 1 91.06 245 MET B C 1
ATOM 5456 O O . MET B 1 245 ? 20.516 -21.438 -1.037 1 91.06 245 MET B O 1
ATOM 5460 N N . GLU B 1 246 ? 22.266 -21.828 -2.348 1 92.19 246 GLU B N 1
ATOM 5461 C CA . GLU B 1 246 ? 22.828 -20.5 -2.094 1 92.19 246 GLU B CA 1
ATOM 5462 C C . GLU B 1 246 ? 21.938 -19.406 -2.664 1 92.19 246 GLU B C 1
ATOM 5464 O O . GLU B 1 246 ? 21.719 -18.375 -2.018 1 92.19 246 GLU B O 1
ATOM 5469 N N . MET B 1 247 ? 21.547 -19.594 -3.846 1 93.5 247 MET B N 1
ATOM 5470 C CA . MET B 1 247 ? 20.656 -18.625 -4.48 1 93.5 247 MET B CA 1
ATOM 5471 C C . MET B 1 247 ? 19.391 -18.422 -3.65 1 93.5 247 MET B C 1
ATOM 5473 O O . MET B 1 247 ? 18.984 -17.281 -3.387 1 93.5 247 MET B O 1
ATOM 5477 N N . MET B 1 248 ? 18.75 -19.469 -3.18 1 95.12 248 MET B N 1
ATOM 5478 C CA . MET B 1 248 ? 17.531 -19.391 -2.391 1 95.12 248 MET B CA 1
ATOM 5479 C C . MET B 1 248 ? 17.797 -18.719 -1.046 1 95.12 248 MET B C 1
ATOM 5481 O O . MET B 1 248 ? 16.984 -17.922 -0.574 1 95.12 248 MET B O 1
ATOM 5485 N N . SER B 1 249 ? 18.953 -19.031 -0.456 1 95.31 249 SER B N 1
ATOM 5486 C CA . SER B 1 249 ? 19.344 -18.375 0.792 1 95.31 249 SER B CA 1
ATOM 5487 C C . SER B 1 249 ? 19.516 -16.875 0.602 1 95.31 249 SER B C 1
ATOM 5489 O O . SER B 1 249 ? 19.094 -16.078 1.446 1 95.31 249 SER B O 1
ATOM 5491 N N . THR B 1 250 ? 20.125 -16.531 -0.469 1 96.12 250 THR B N 1
ATOM 5492 C CA . THR B 1 250 ? 20.359 -15.117 -0.772 1 96.12 250 THR B CA 1
ATOM 5493 C C . THR B 1 250 ? 19.031 -14.383 -0.971 1 96.12 250 THR B C 1
ATOM 5495 O O . THR B 1 250 ? 18.891 -13.234 -0.555 1 96.12 250 THR B O 1
ATOM 5498 N N . LEU B 1 251 ? 18.109 -15.062 -1.615 1 96.44 251 LEU B N 1
ATOM 5499 C CA . LEU B 1 251 ? 16.797 -14.461 -1.812 1 96.44 251 LEU B CA 1
ATOM 5500 C C . LEU B 1 251 ? 16.109 -14.203 -0.473 1 96.44 251 LEU B C 1
ATOM 5502 O O . LEU B 1 251 ? 15.492 -13.148 -0.278 1 96.44 251 LEU B O 1
ATOM 5506 N N . VAL B 1 252 ? 16.219 -15.148 0.43 1 96.75 252 VAL B N 1
ATOM 5507 C CA . VAL B 1 252 ? 15.633 -15.016 1.759 1 96.75 252 VAL B CA 1
ATOM 5508 C C . VAL B 1 252 ? 16.281 -13.852 2.496 1 96.75 252 VAL B C 1
ATOM 5510 O O . VAL B 1 252 ? 15.602 -13 3.066 1 96.75 252 VAL B O 1
ATOM 5513 N N . GLU B 1 253 ? 17.562 -13.766 2.449 1 96.81 253 GLU B N 1
ATOM 5514 C CA . GLU B 1 253 ? 18.312 -12.695 3.105 1 96.81 253 GLU B CA 1
ATOM 5515 C C . GLU B 1 253 ? 18 -11.336 2.486 1 96.81 253 GLU B C 1
ATOM 5517 O O . GLU B 1 253 ? 17.859 -10.344 3.199 1 96.81 253 GLU B O 1
ATOM 5522 N N . PHE B 1 254 ? 17.969 -11.359 1.209 1 97.44 254 PHE B N 1
ATOM 5523 C CA . PHE B 1 254 ? 17.625 -10.125 0.507 1 97.44 254 PHE B CA 1
ATOM 5524 C C . PHE B 1 254 ? 16.281 -9.586 0.987 1 97.44 254 PHE B C 1
ATOM 5526 O O . PHE B 1 254 ? 16.156 -8.406 1.301 1 97.44 254 PHE B O 1
ATOM 5533 N N . ALA B 1 255 ? 15.289 -10.492 1.006 1 96.81 255 ALA B N 1
ATOM 5534 C CA . ALA B 1 255 ? 13.953 -10.078 1.42 1 96.81 255 ALA B CA 1
ATOM 5535 C C . ALA B 1 255 ? 13.969 -9.484 2.824 1 96.81 255 ALA B C 1
ATOM 5537 O O . ALA B 1 255 ? 13.375 -8.43 3.066 1 96.81 255 ALA B O 1
ATOM 5538 N N . SER B 1 256 ? 14.641 -10.062 3.721 1 96.44 256 SER B N 1
ATOM 5539 C CA . SER B 1 256 ? 14.742 -9.609 5.102 1 96.44 256 SER B CA 1
ATOM 5540 C C . SER B 1 256 ? 15.477 -8.273 5.191 1 96.44 256 SER B C 1
ATOM 5542 O O . SER B 1 256 ? 15 -7.34 5.84 1 96.44 256 SER B O 1
ATOM 5544 N N . ASP B 1 257 ? 16.609 -8.164 4.543 1 97.25 257 ASP B N 1
ATOM 5545 C CA . ASP B 1 257 ? 17.422 -6.949 4.566 1 97.25 257 ASP B CA 1
ATOM 5546 C C . ASP B 1 257 ? 16.672 -5.785 3.924 1 97.25 257 ASP B C 1
ATOM 5548 O O . ASP B 1 257 ? 16.719 -4.656 4.422 1 97.25 257 ASP B O 1
ATOM 5552 N N . PHE B 1 258 ? 16.094 -6.102 2.848 1 97.25 258 PHE B N 1
ATOM 5553 C CA . PHE B 1 258 ? 15.375 -5.047 2.141 1 97.25 258 PHE B CA 1
ATOM 5554 C C . PHE B 1 258 ? 14.203 -4.539 2.969 1 97.25 258 PHE B C 1
ATOM 5556 O O . PHE B 1 258 ? 13.93 -3.336 2.996 1 97.25 258 PHE B O 1
ATOM 5563 N N . SER B 1 259 ? 13.484 -5.492 3.621 1 97.06 259 SER B N 1
ATOM 5564 C CA . SER B 1 259 ? 12.406 -5.109 4.531 1 97.06 259 SER B CA 1
ATOM 5565 C C . SER B 1 259 ? 12.922 -4.184 5.633 1 97.06 259 SER B C 1
ATOM 5567 O O . SER B 1 259 ? 12.297 -3.164 5.934 1 97.06 259 SER B O 1
ATOM 5569 N N . THR B 1 260 ? 14.023 -4.445 6.211 1 97.44 260 THR B N 1
ATOM 5570 C CA . THR B 1 260 ? 14.625 -3.633 7.258 1 97.44 260 THR B CA 1
ATOM 5571 C C . THR B 1 260 ? 14.969 -2.242 6.734 1 97.44 260 THR B C 1
ATOM 5573 O O . THR B 1 260 ? 14.727 -1.24 7.414 1 97.44 260 THR B O 1
ATOM 5576 N N . MET B 1 261 ? 15.539 -2.209 5.586 1 97.5 261 MET B N 1
ATOM 5577 C CA . MET B 1 261 ? 15.867 -0.935 4.953 1 97.5 261 MET B CA 1
ATOM 5578 C C . MET B 1 261 ? 14.609 -0.094 4.742 1 97.5 261 MET B C 1
ATOM 5580 O O . MET B 1 261 ? 14.609 1.106 5.023 1 97.5 261 MET B O 1
ATOM 5584 N N . LEU B 1 262 ? 13.547 -0.723 4.27 1 97.19 262 LEU B N 1
ATOM 5585 C CA . LEU B 1 262 ? 12.289 -0.013 4.027 1 97.19 262 LEU B CA 1
ATOM 5586 C C . LEU B 1 262 ? 11.695 0.495 5.336 1 97.19 262 LEU B C 1
ATOM 5588 O O . LEU B 1 262 ? 11.07 1.557 5.367 1 97.19 262 LEU B O 1
ATOM 5592 N N . ARG B 1 263 ? 11.883 -0.225 6.418 1 96.38 263 ARG B N 1
ATOM 5593 C CA . ARG B 1 263 ? 11.406 0.235 7.719 1 96.38 263 ARG B CA 1
ATOM 5594 C C . ARG B 1 263 ? 12.141 1.499 8.156 1 96.38 263 ARG B C 1
ATOM 5596 O O . ARG B 1 263 ? 11.539 2.406 8.727 1 96.38 263 ARG B O 1
ATOM 5603 N N . ARG B 1 264 ? 13.375 1.533 7.91 1 96.88 264 ARG B N 1
ATOM 5604 C CA . ARG B 1 264 ? 14.141 2.742 8.188 1 96.88 264 ARG B CA 1
ATOM 5605 C C . ARG B 1 264 ? 13.672 3.9 7.312 1 96.88 264 ARG B C 1
ATOM 5607 O O . ARG B 1 264 ? 13.555 5.031 7.781 1 96.88 264 ARG B O 1
ATOM 5614 N N . LYS B 1 265 ? 13.492 3.566 6.062 1 97.19 265 LYS B N 1
ATOM 5615 C CA . LYS B 1 265 ? 12.969 4.578 5.148 1 97.19 265 LYS B CA 1
ATOM 5616 C C . LYS B 1 265 ? 11.641 5.141 5.656 1 97.19 265 LYS B C 1
ATOM 5618 O O . LYS B 1 265 ? 11.43 6.355 5.641 1 97.19 265 LYS B O 1
ATOM 5623 N N . HIS B 1 266 ? 10.766 4.246 6.113 1 97.12 266 HIS B N 1
ATOM 5624 C CA . HIS B 1 266 ? 9.477 4.641 6.656 1 97.12 266 HIS B CA 1
ATOM 5625 C C . HIS B 1 266 ? 9.633 5.641 7.793 1 97.12 266 HIS B C 1
ATOM 5627 O O . HIS B 1 266 ? 8.945 6.664 7.832 1 97.12 266 HIS B O 1
ATOM 5633 N N . ILE B 1 267 ? 10.531 5.41 8.656 1 94.12 267 ILE B N 1
ATOM 5634 C CA . ILE B 1 267 ? 10.773 6.266 9.812 1 94.12 267 ILE B CA 1
ATOM 5635 C C . ILE B 1 267 ? 11.266 7.637 9.352 1 94.12 267 ILE B C 1
ATOM 5637 O O . ILE B 1 267 ? 10.773 8.664 9.82 1 94.12 267 ILE B O 1
ATOM 5641 N N . GLU B 1 268 ? 12.164 7.676 8.445 1 95.81 268 GLU B N 1
ATOM 5642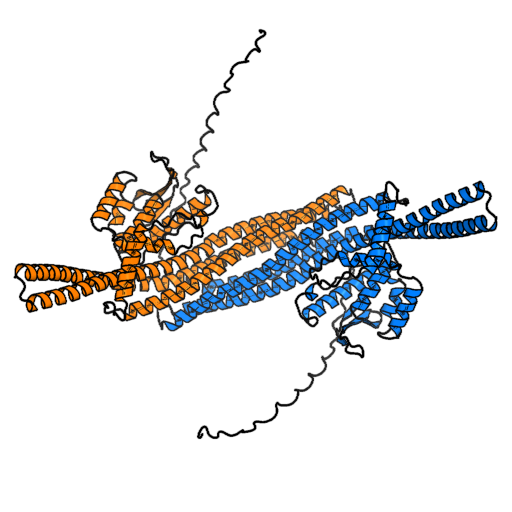 C CA . GLU B 1 268 ? 12.695 8.945 7.957 1 95.81 268 GLU B CA 1
ATOM 5643 C C . GLU B 1 268 ? 11.633 9.734 7.195 1 95.81 268 GLU B C 1
ATOM 5645 O O . GLU B 1 268 ? 11.57 10.961 7.301 1 95.81 268 GLU B O 1
ATOM 5650 N N . GLU B 1 269 ? 10.836 8.984 6.406 1 96.62 269 GLU B N 1
ATOM 5651 C CA . GLU B 1 269 ? 9.742 9.641 5.699 1 96.62 269 GLU B CA 1
ATOM 5652 C C . GLU B 1 269 ? 8.766 10.297 6.672 1 96.62 269 GLU B C 1
ATOM 5654 O O . GLU B 1 269 ? 8.273 11.398 6.426 1 96.62 269 GLU B O 1
ATOM 5659 N N . GLU B 1 270 ? 8.492 9.625 7.734 1 93.88 270 GLU B N 1
ATOM 5660 C CA . GLU B 1 270 ? 7.605 10.172 8.75 1 93.88 270 GLU B CA 1
ATOM 5661 C C . GLU B 1 270 ? 8.219 11.406 9.422 1 93.88 270 GLU B C 1
ATOM 5663 O O . GLU B 1 270 ? 7.555 12.43 9.57 1 93.88 270 GLU B O 1
ATOM 5668 N N . GLN B 1 271 ? 9.445 11.359 9.742 1 91.06 271 GLN B N 1
ATOM 5669 C CA . GLN B 1 271 ? 10.117 12.406 10.508 1 91.06 271 GLN B CA 1
ATOM 5670 C C . GLN B 1 271 ? 10.398 13.633 9.633 1 91.06 271 GLN B C 1
ATOM 5672 O O . GLN B 1 271 ? 10.203 14.766 10.07 1 91.06 271 GLN B O 1
ATOM 5677 N N . LYS B 1 272 ? 10.812 13.391 8.422 1 94 272 LYS B N 1
ATOM 5678 C CA . LYS B 1 272 ? 11.328 14.484 7.598 1 94 272 LYS B CA 1
ATOM 5679 C C . LYS B 1 272 ? 10.266 15 6.637 1 94 272 LYS B C 1
ATOM 5681 O O . LYS B 1 272 ? 10.391 16.109 6.105 1 94 272 LYS B O 1
ATOM 5686 N N . PHE B 1 273 ? 9.305 14.188 6.395 1 96.19 273 PHE B N 1
ATOM 5687 C CA . PHE B 1 273 ? 8.258 14.625 5.48 1 96.19 273 PHE B CA 1
ATOM 5688 C C . PHE B 1 273 ? 6.914 14.695 6.195 1 96.19 273 PHE B C 1
ATOM 5690 O O . PHE B 1 273 ? 6.332 15.781 6.324 1 96.19 273 PHE B O 1
ATOM 5697 N N . GLY B 1 274 ? 6.43 13.555 6.77 1 93.81 274 GLY B N 1
ATOM 5698 C CA . GLY B 1 274 ? 5.152 13.508 7.457 1 93.81 274 GLY B CA 1
ATOM 5699 C C . GLY B 1 274 ? 5.008 14.578 8.523 1 93.81 274 GLY B C 1
ATOM 5700 O O . GLY B 1 274 ? 4.055 15.359 8.508 1 93.81 274 GLY B O 1
ATOM 5701 N N . ASN B 1 275 ? 5.957 14.703 9.375 1 91 275 ASN B N 1
ATOM 5702 C CA . ASN B 1 275 ? 5.918 15.648 10.484 1 91 275 ASN B CA 1
ATOM 5703 C C . ASN B 1 275 ? 5.941 17.094 9.984 1 91 275 ASN B C 1
ATOM 5705 O O . ASN B 1 275 ? 5.336 17.969 10.602 1 91 275 ASN B O 1
ATOM 5709 N N . GLN B 1 276 ? 6.664 17.312 8.922 1 94.19 276 GLN B N 1
ATOM 5710 C CA . GLN B 1 276 ? 6.738 18.656 8.375 1 94.19 276 GLN B CA 1
ATOM 5711 C C . GLN B 1 276 ? 5.395 19.094 7.793 1 94.19 276 GLN B C 1
ATOM 5713 O O . GLN B 1 276 ? 4.996 20.25 7.934 1 94.19 276 GLN B O 1
ATOM 5718 N N . VAL B 1 277 ? 4.738 18.172 7.156 1 96.38 277 VAL B N 1
ATOM 5719 C CA . VAL B 1 277 ? 3.42 18.469 6.609 1 96.38 277 VAL B CA 1
ATOM 5720 C C . VAL B 1 277 ? 2.432 18.719 7.746 1 96.38 277 VAL B C 1
ATOM 5722 O O . VAL B 1 277 ? 1.602 19.625 7.672 1 96.38 277 VAL B O 1
ATOM 5725 N N . TYR B 1 278 ? 2.561 18.031 8.797 1 93.06 278 TYR B N 1
ATOM 5726 C CA . TYR B 1 278 ? 1.722 18.25 9.969 1 93.06 278 TYR B CA 1
ATOM 5727 C C . TYR B 1 278 ? 2.002 19.625 10.586 1 93.06 278 TYR B C 1
ATOM 5729 O O . TYR B 1 278 ? 1.077 20.312 11.008 1 93.06 278 TYR B O 1
ATOM 5737 N N . HIS B 1 279 ? 3.266 19.891 10.641 1 93.12 279 HIS B N 1
ATOM 5738 C CA . HIS B 1 279 ? 3.639 21.203 11.156 1 93.12 279 HIS B CA 1
ATOM 5739 C C . HIS B 1 279 ? 3.02 22.312 10.32 1 93.12 279 HIS B C 1
ATOM 5741 O O . HIS B 1 279 ? 2.57 23.328 10.867 1 93.12 279 HIS B O 1
ATOM 5747 N N . LEU B 1 280 ? 3.045 22.125 9.07 1 96.12 280 LEU B N 1
ATOM 5748 C CA . LEU B 1 280 ? 2.412 23.078 8.164 1 96.12 280 LEU B CA 1
ATOM 5749 C C . LEU B 1 280 ? 0.93 23.234 8.492 1 96.12 280 LEU B C 1
ATOM 5751 O O . LEU B 1 280 ? 0.437 24.344 8.641 1 96.12 280 LEU B O 1
ATOM 5755 N N . LEU B 1 281 ? 0.211 22.172 8.664 1 96.62 281 LEU B N 1
ATOM 5756 C CA . LEU B 1 281 ? -1.204 22.219 9.008 1 96.62 281 LEU B CA 1
ATOM 5757 C C . LEU B 1 281 ? -1.407 22.891 10.367 1 96.62 281 LEU B C 1
ATOM 5759 O O . LEU B 1 281 ? -2.324 23.688 10.539 1 96.62 281 LEU B O 1
ATOM 5763 N N . ASN B 1 282 ? -0.536 22.594 11.312 1 94.75 282 ASN B N 1
ATOM 5764 C CA . ASN B 1 282 ? -0.631 23.188 12.641 1 94.75 282 ASN B CA 1
ATOM 5765 C C . ASN B 1 282 ? -0.464 24.703 12.602 1 94.75 282 ASN B C 1
ATOM 5767 O O . ASN B 1 282 ? -1.125 25.422 13.352 1 94.75 282 ASN B O 1
ATOM 5771 N N . THR B 1 283 ? 0.389 25.094 11.766 1 95.69 283 THR B N 1
ATOM 5772 C CA . THR B 1 283 ? 0.614 26.531 11.641 1 95.69 283 THR B CA 1
ATOM 5773 C C . THR B 1 283 ? -0.636 27.234 11.109 1 95.69 283 THR B C 1
ATOM 5775 O O . THR B 1 283 ? -1.017 28.297 11.609 1 95.69 283 THR B O 1
ATOM 5778 N N . VAL B 1 284 ? -1.23 26.609 10.172 1 97.38 284 VAL B N 1
ATOM 5779 C CA . VAL B 1 284 ? -2.465 27.188 9.641 1 97.38 284 VAL B CA 1
ATOM 5780 C C . VAL B 1 284 ? -3.559 27.125 10.703 1 97.38 284 VAL B C 1
ATOM 5782 O O . VAL B 1 284 ? -4.344 28.078 10.844 1 97.38 284 VAL B O 1
ATOM 5785 N N . THR B 1 285 ? -3.617 26.094 11.445 1 96.19 285 THR B N 1
ATOM 5786 C CA . THR B 1 285 ? -4.59 25.938 12.516 1 96.19 285 THR B CA 1
ATOM 5787 C C . THR B 1 285 ? -4.387 27 13.586 1 96.19 285 THR B C 1
ATOM 5789 O O . THR B 1 285 ? -5.355 27.5 14.18 1 96.19 285 THR B O 1
ATOM 5792 N N . ALA B 1 286 ? -3.156 27.344 13.82 1 96.75 286 ALA B N 1
ATOM 5793 C CA . ALA B 1 286 ? -2.852 28.406 14.766 1 96.75 286 ALA B CA 1
ATOM 5794 C C . ALA B 1 286 ? -3.477 29.719 14.328 1 96.75 286 ALA B C 1
ATOM 5796 O O . ALA B 1 286 ? -4.008 30.469 15.156 1 96.75 286 ALA B O 1
ATOM 5797 N N . ILE B 1 287 ? -3.418 30 13.07 1 97.62 287 ILE B N 1
ATOM 5798 C CA . ILE B 1 287 ? -4.023 31.219 12.539 1 97.62 287 ILE B CA 1
ATOM 5799 C C . ILE B 1 287 ? -5.539 31.141 12.688 1 97.62 287 ILE B C 1
ATOM 5801 O O . ILE B 1 287 ? -6.18 32.125 13.062 1 97.62 287 ILE B O 1
ATOM 5805 N N . GLN B 1 288 ? -6.066 30 12.43 1 96.94 288 GLN B N 1
ATOM 5806 C CA . GLN B 1 288 ? -7.5 29.781 12.609 1 96.94 288 GLN B CA 1
ATOM 5807 C C . GLN B 1 288 ? -7.918 30.062 14.047 1 96.94 288 GLN B C 1
ATOM 5809 O O . GLN B 1 288 ? -8.953 30.688 14.289 1 96.94 288 GLN B O 1
ATOM 5814 N N . ASN B 1 289 ? -7.121 29.609 14.945 1 95.69 289 ASN B N 1
ATOM 5815 C CA . ASN B 1 289 ? -7.41 29.812 16.359 1 95.69 289 ASN B CA 1
ATOM 5816 C C . ASN B 1 289 ? -7.359 31.297 16.734 1 95.69 289 ASN B C 1
ATOM 5818 O O . ASN B 1 289 ? -8.172 31.766 17.531 1 95.69 289 ASN B O 1
ATOM 5822 N N . ALA B 1 290 ? -6.395 31.969 16.156 1 97.25 290 ALA B N 1
ATOM 5823 C CA . ALA B 1 290 ? -6.309 33.406 16.391 1 97.25 290 ALA B CA 1
ATOM 5824 C C . ALA B 1 290 ? -7.555 34.125 15.875 1 97.25 290 ALA B C 1
ATOM 5826 O O . ALA B 1 290 ? -8.07 35.031 16.531 1 97.25 290 ALA B O 1
ATOM 5827 N N . LEU B 1 291 ? -8.016 33.688 14.719 1 97 291 LEU B N 1
ATOM 5828 C CA . LEU B 1 291 ? -9.234 34.25 14.141 1 97 291 LEU B CA 1
ATOM 5829 C C . LEU B 1 291 ? -10.43 34 15.055 1 97 291 LEU B C 1
ATOM 5831 O O . LEU B 1 291 ? -11.273 34.875 15.25 1 97 291 LEU B O 1
ATOM 5835 N N . LYS B 1 292 ? -10.508 32.875 15.609 1 95 292 LYS B N 1
ATOM 5836 C CA . LYS B 1 292 ? -11.594 32.5 16.516 1 95 292 LYS B CA 1
ATOM 5837 C C . LYS B 1 292 ? -11.547 33.344 17.797 1 95 292 LYS B C 1
ATOM 5839 O O . LYS B 1 292 ? -12.594 33.75 18.312 1 95 292 LYS B O 1
ATOM 5844 N N . GLN B 1 293 ? -10.344 33.562 18.297 1 94.19 293 GLN B N 1
ATOM 5845 C CA . GLN B 1 293 ? -10.188 34.406 19.484 1 94.19 293 GLN B CA 1
ATOM 5846 C C . GLN B 1 293 ? -10.648 35.812 19.234 1 94.19 293 GLN B C 1
ATOM 5848 O O . GLN B 1 293 ? -11.305 36.438 20.078 1 94.19 293 GLN B O 1
ATOM 5853 N N . ARG B 1 294 ? -10.273 36.281 18.094 1 95.62 294 ARG B N 1
ATOM 5854 C CA . ARG B 1 294 ? -10.734 37.625 17.734 1 95.62 294 ARG B CA 1
ATOM 5855 C C . ARG B 1 294 ? -12.258 37.688 17.688 1 95.62 294 ARG B C 1
ATOM 5857 O O . ARG B 1 294 ? -12.859 38.656 18.156 1 95.62 294 ARG B O 1
ATOM 5864 N N . ARG B 1 295 ? -12.805 36.719 17.094 1 94.38 295 ARG B N 1
ATOM 5865 C CA . ARG B 1 295 ? -14.266 36.656 17.016 1 94.38 295 ARG B CA 1
ATOM 5866 C C . ARG B 1 295 ? -14.883 36.656 18.406 1 94.38 295 ARG B C 1
ATOM 5868 O O . ARG B 1 295 ? -15.906 37.281 18.641 1 94.38 295 ARG B O 1
ATOM 5875 N N . SER B 1 296 ? -14.305 35.969 19.297 1 92.56 296 SER B N 1
ATOM 5876 C CA . SER B 1 296 ? -14.797 35.906 20.672 1 92.56 296 SER B CA 1
ATOM 5877 C C . SER B 1 296 ? -14.773 37.281 21.328 1 92.56 296 SER B C 1
ATOM 5879 O O . SER B 1 296 ? -15.719 37.688 22.031 1 92.56 296 SER B O 1
ATOM 5881 N N . VAL B 1 297 ? -13.68 38 21.125 1 93.56 297 VAL B N 1
ATOM 5882 C CA . VAL B 1 297 ? -13.555 39.344 21.656 1 93.56 297 VAL B CA 1
ATOM 5883 C C . VAL B 1 297 ? -14.633 40.25 21.047 1 93.56 297 VAL B C 1
ATOM 5885 O O . VAL B 1 297 ? -15.227 41.094 21.734 1 93.56 297 VAL B O 1
ATOM 5888 N N . GLN B 1 298 ? -14.844 40.062 19.766 1 94.31 298 GLN B N 1
ATOM 5889 C CA . GLN B 1 298 ? -15.852 40.812 19.062 1 94.31 298 GLN B CA 1
ATOM 5890 C C . GLN B 1 298 ? -17.25 40.531 19.609 1 94.31 298 GLN B C 1
ATOM 5892 O O . GLN B 1 298 ? -18.062 41.469 19.766 1 94.31 298 GLN B O 1
ATOM 5897 N N . VAL B 1 299 ? -17.5 39.375 19.875 1 93.44 299 VAL B N 1
ATOM 5898 C CA . VAL B 1 299 ? -18.797 38.969 20.406 1 93.44 299 VAL B CA 1
ATOM 5899 C C . VAL B 1 299 ? -19 39.562 21.781 1 93.44 299 VAL B C 1
ATOM 5901 O O . VAL B 1 299 ? -20.094 40.094 22.094 1 93.44 299 VAL B O 1
ATOM 5904 N N . GLN B 1 300 ? -17.969 39.594 22.594 1 91.75 300 GLN B N 1
ATOM 5905 C CA . GLN B 1 300 ? -18.047 40.188 23.922 1 91.75 300 GLN B CA 1
ATOM 5906 C C . GLN B 1 300 ? -18.312 41.688 23.844 1 91.75 300 GLN B C 1
ATOM 5908 O O . GLN B 1 300 ? -19.156 42.219 24.578 1 91.75 300 GLN B O 1
ATOM 5913 N N . TYR B 1 301 ? -17.578 42.344 22.969 1 93.75 301 TYR B N 1
ATOM 5914 C CA . TYR B 1 301 ? -17.766 43.75 22.734 1 93.75 301 TYR B CA 1
ATOM 5915 C C . TYR B 1 301 ? -19.188 44.062 22.312 1 93.75 301 TYR B C 1
ATOM 5917 O O . TYR B 1 301 ? -19.828 45 22.812 1 93.75 301 TYR B O 1
ATOM 5925 N N . THR B 1 302 ? -19.703 43.25 21.438 1 94.44 302 THR B N 1
ATOM 5926 C CA . THR B 1 302 ? -21.047 43.438 20.922 1 94.44 302 THR B CA 1
ATOM 5927 C C . THR B 1 302 ? -22.078 43.219 22.031 1 94.44 302 THR B C 1
ATOM 5929 O O . THR B 1 302 ? -23.062 43.938 22.125 1 94.44 302 THR B O 1
ATOM 5932 N N . ALA B 1 303 ? -21.875 42.25 22.797 1 92.75 303 ALA B N 1
ATOM 5933 C CA . ALA B 1 303 ? -22.781 41.938 23.906 1 92.75 303 ALA B CA 1
ATOM 5934 C C . ALA B 1 303 ? -22.859 43.094 24.891 1 92.75 303 ALA B C 1
ATOM 5936 O O . ALA B 1 303 ? -23.953 43.406 25.375 1 92.75 303 ALA B O 1
ATOM 5937 N N . THR B 1 304 ? -21.703 43.656 25.219 1 94.44 304 THR B N 1
ATOM 5938 C CA . THR B 1 304 ? -21.656 44.781 26.141 1 94.44 304 THR B CA 1
ATOM 5939 C C . THR B 1 304 ? -22.406 45.969 25.562 1 94.44 304 THR B C 1
ATOM 5941 O O . THR B 1 304 ? -23.125 46.688 26.281 1 94.44 304 THR B O 1
ATOM 5944 N N . ASN B 1 305 ? -22.266 46.219 24.312 1 93.94 305 ASN B N 1
ATOM 5945 C CA . ASN B 1 305 ? -22.969 47.312 23.656 1 93.94 305 ASN B CA 1
ATOM 5946 C C . ASN B 1 305 ? -24.484 47.094 23.656 1 93.94 305 ASN B C 1
ATOM 5948 O O . ASN B 1 305 ? -25.25 48.062 23.781 1 93.94 305 ASN B O 1
ATOM 5952 N N . LYS B 1 306 ? -24.859 45.906 23.484 1 93.62 306 LYS B N 1
ATOM 5953 C CA . LYS B 1 306 ? -26.281 45.562 23.562 1 93.62 306 LYS B CA 1
ATOM 5954 C C . LYS B 1 306 ? -26.828 45.875 24.953 1 93.62 306 LYS B C 1
ATOM 5956 O O . LYS B 1 306 ? -27.969 46.344 25.094 1 93.62 306 LYS B O 1
ATOM 5961 N N . GLN B 1 307 ? -26.062 45.594 25.953 1 95 307 GLN B N 1
ATOM 5962 C CA . GLN B 1 307 ? -26.469 45.906 27.328 1 95 307 GLN B CA 1
ATOM 5963 C C . GLN B 1 307 ? -26.656 47.406 27.547 1 95 307 GLN B C 1
ATOM 5965 O O . GLN B 1 307 ? -27.531 47.812 28.297 1 95 307 GLN B O 1
ATOM 5970 N N . ILE B 1 308 ? -25.797 48.125 26.922 1 95.88 308 ILE B N 1
ATOM 5971 C CA . ILE B 1 308 ? -25.922 49.562 27.016 1 95.88 308 ILE B CA 1
ATOM 5972 C C . ILE B 1 308 ? -27.234 50.031 26.406 1 95.88 308 ILE B C 1
ATOM 5974 O O . ILE B 1 308 ? -27.938 50.875 26.969 1 95.88 308 ILE B O 1
ATOM 5978 N N . ILE B 1 309 ? -27.594 49.5 25.281 1 94.5 309 ILE B N 1
ATOM 5979 C CA . ILE B 1 309 ? -28.844 49.812 24.609 1 94.5 309 ILE B CA 1
ATOM 5980 C C . ILE B 1 309 ? -30.031 49.469 25.516 1 94.5 309 ILE B C 1
ATOM 5982 O O . ILE B 1 309 ? -30.984 50.219 25.625 1 94.5 309 ILE B O 1
ATOM 5986 N N . ASP B 1 310 ? -29.953 48.312 26.125 1 94.88 310 ASP B N 1
ATOM 5987 C CA . ASP B 1 310 ? -31 47.875 27.031 1 94.88 310 ASP B CA 1
ATOM 5988 C C . ASP B 1 310 ? -31.125 48.844 28.219 1 94.88 310 ASP B C 1
ATOM 5990 O O . ASP B 1 310 ? -32.25 49.125 28.688 1 94.88 310 ASP B O 1
ATOM 5994 N N . LYS B 1 311 ? -29.984 49.281 28.766 1 95.25 311 LYS B N 1
ATOM 5995 C CA . LYS B 1 311 ? -29.984 50.219 29.891 1 95.25 311 LYS B CA 1
ATOM 5996 C C . LYS B 1 311 ? -30.578 51.562 29.469 1 95.25 311 LYS B C 1
ATOM 5998 O O . LYS B 1 311 ? -31.25 52.219 30.266 1 95.25 311 LYS B O 1
ATOM 6003 N N . ASP B 1 312 ? -30.281 51.969 28.297 1 95.06 312 ASP B N 1
ATOM 6004 C CA . ASP B 1 312 ? -30.859 53.219 27.766 1 95.06 312 ASP B CA 1
ATOM 6005 C C . ASP B 1 312 ? -32.375 53.125 27.688 1 95.06 312 ASP B C 1
ATOM 6007 O O . ASP B 1 312 ? -33.094 54.062 28.031 1 95.06 312 ASP B O 1
ATOM 6011 N N . ALA B 1 313 ? -32.812 52 27.219 1 95.12 313 ALA B N 1
ATOM 6012 C CA . ALA B 1 313 ? -34.25 51.781 27.125 1 95.12 313 ALA B CA 1
ATOM 6013 C C . ALA B 1 313 ? -34.906 51.75 28.516 1 95.12 313 ALA B C 1
ATOM 6015 O O . ALA B 1 313 ? -36 52.312 28.703 1 95.12 313 ALA B O 1
ATOM 6016 N N . ALA B 1 314 ? -34.219 51.156 29.438 1 95.56 314 ALA B N 1
ATOM 6017 C CA . ALA B 1 314 ? -34.719 51.094 30.812 1 95.56 314 ALA B CA 1
ATOM 6018 C C . ALA B 1 314 ? -34.75 52.469 31.438 1 95.56 314 ALA B C 1
ATOM 6020 O O . ALA B 1 314 ? -35.688 52.812 32.156 1 95.56 314 ALA B O 1
ATOM 6021 N N . LEU B 1 315 ? -33.75 53.25 31.219 1 95.62 315 LEU B N 1
ATOM 6022 C CA . LEU B 1 315 ? -33.688 54.625 31.734 1 95.62 315 LEU B CA 1
ATOM 6023 C C . LEU B 1 315 ? -34.812 55.469 31.141 1 95.62 315 LEU B C 1
ATOM 6025 O O . LEU B 1 315 ? -35.406 56.281 31.844 1 95.62 315 LEU B O 1
ATOM 6029 N N . ALA B 1 316 ? -35.031 55.344 29.891 1 95.19 316 ALA B N 1
ATOM 6030 C CA . ALA B 1 316 ? -36.125 56.062 29.219 1 95.19 316 ALA B CA 1
ATOM 6031 C C . ALA B 1 316 ? -37.469 55.688 29.812 1 95.19 316 ALA B C 1
ATOM 6033 O O . ALA B 1 316 ? -38.312 56.562 30.031 1 95.19 316 ALA B O 1
ATOM 6034 N N . LYS B 1 317 ? -37.656 54.438 29.984 1 95.81 317 LYS B N 1
ATOM 6035 C CA . LYS B 1 317 ? -38.906 53.969 30.562 1 95.81 317 LYS B CA 1
ATOM 6036 C C . LYS B 1 317 ? -39.094 54.469 31.984 1 95.81 317 LYS B C 1
ATOM 6038 O O . LYS B 1 317 ? -40.188 54.875 32.375 1 95.81 317 LYS B O 1
ATOM 6043 N N . ALA B 1 318 ? -38.031 54.531 32.75 1 95.19 318 ALA B N 1
ATOM 6044 C CA . ALA B 1 318 ? -38.094 55 34.125 1 95.19 318 ALA B CA 1
ATOM 6045 C C . ALA B 1 318 ? -38.406 56.5 34.156 1 95.19 318 ALA B C 1
ATOM 6047 O O . ALA B 1 318 ? -39.156 56.969 35.062 1 95.19 318 ALA B O 1
ATOM 6048 N N . ASN B 1 319 ? -37.875 57.25 33.312 1 93.88 319 ASN B N 1
ATOM 6049 C CA . ASN B 1 319 ? -38.125 58.688 33.25 1 93.88 319 ASN B CA 1
ATOM 6050 C C . ASN B 1 319 ? -39.594 58.969 32.812 1 93.88 319 ASN B C 1
ATOM 6052 O O . ASN B 1 319 ? -40.219 59.875 33.344 1 93.88 319 ASN B O 1
ATOM 6056 N N . LYS B 1 320 ? -40.031 58.156 31.875 1 93.56 320 LYS B N 1
ATOM 6057 C CA . LYS B 1 320 ? -41.406 58.312 31.406 1 93.56 320 LYS B CA 1
ATOM 6058 C C . LYS B 1 320 ? -42.406 58.031 32.531 1 93.56 320 LYS B C 1
ATOM 6060 O O . LYS B 1 320 ? -43.406 58.719 32.656 1 93.56 320 LYS B O 1
ATOM 6065 N N . ASN B 1 321 ? -42 57.094 33.344 1 94.38 321 ASN B N 1
ATOM 6066 C CA . ASN B 1 321 ? -42.906 56.688 34.406 1 94.38 321 ASN B CA 1
ATOM 6067 C C . ASN B 1 321 ? -42.656 57.438 35.688 1 94.38 321 ASN B C 1
ATOM 6069 O O . ASN B 1 321 ? -43.188 57.125 36.75 1 94.38 321 ASN B O 1
ATOM 6073 N N . LEU B 1 322 ? -41.812 58.438 35.656 1 93.12 322 LEU B N 1
ATOM 6074 C CA . LEU B 1 322 ? -41.5 59.312 36.781 1 93.12 322 LEU B CA 1
ATOM 6075 C C . LEU B 1 322 ? -41.094 58.531 38 1 93.12 322 LEU B C 1
ATOM 6077 O O . LEU B 1 322 ? -41.656 58.75 39.094 1 93.12 322 LEU B O 1
ATOM 6081 N N . LYS B 1 323 ? -40.25 57.594 37.844 1 91.19 323 LYS B N 1
ATOM 6082 C CA . LYS B 1 323 ? -39.75 56.781 38.938 1 91.19 323 LYS B CA 1
ATOM 6083 C C . LYS B 1 323 ? -38.875 57.625 39.875 1 91.19 323 LYS B C 1
ATOM 6085 O O . LYS B 1 323 ? -38.312 58.625 39.469 1 91.19 323 LYS B O 1
ATOM 6090 N N . PRO B 1 324 ? -38.625 57.188 41.062 1 93.56 324 PRO B N 1
ATOM 6091 C CA . PRO B 1 324 ? -37.781 57.938 42.031 1 93.56 324 PRO B CA 1
ATOM 6092 C C . PRO B 1 324 ? -36.344 58.094 41.531 1 93.56 324 PRO B C 1
ATOM 6094 O O . PRO B 1 324 ? -35.812 57.25 40.812 1 93.56 324 PRO B O 1
ATOM 6097 N N . PRO B 1 325 ? -35.719 59.156 41.969 1 92.19 325 PRO B N 1
ATOM 6098 C CA . PRO B 1 325 ? -34.375 59.469 41.531 1 92.19 325 PRO B CA 1
ATOM 6099 C C . PRO B 1 325 ? -33.375 58.375 41.875 1 92.19 325 PRO B C 1
ATOM 6101 O O . PRO B 1 325 ? -32.375 58.188 41.156 1 92.19 325 PRO B O 1
ATOM 6104 N N . GLU B 1 326 ? -33.688 57.688 42.875 1 93.44 326 GLU B N 1
ATOM 6105 C CA . GLU B 1 326 ? -32.781 56.625 43.281 1 93.44 326 GLU B CA 1
ATOM 6106 C C . GLU B 1 326 ? -32.688 55.531 42.219 1 93.44 326 GLU B C 1
ATOM 6108 O O . GLU B 1 326 ? -31.625 54.969 41.969 1 93.44 326 GLU B O 1
ATOM 6113 N N . VAL B 1 327 ? -33.812 55.281 41.625 1 93.5 327 VAL B N 1
ATOM 6114 C CA . VAL B 1 327 ? -33.875 54.281 40.594 1 93.5 327 VAL B CA 1
ATOM 6115 C C . VAL B 1 327 ? -33.188 54.75 39.312 1 93.5 327 VAL B C 1
ATOM 6117 O O . VAL B 1 327 ? -32.406 54.031 38.719 1 93.5 327 VAL B O 1
ATOM 6120 N N . THR B 1 328 ? -33.375 55.969 38.875 1 94.06 328 THR B N 1
ATOM 6121 C CA . THR B 1 328 ? -32.781 56.5 37.656 1 94.06 328 THR B CA 1
ATOM 6122 C C . THR B 1 328 ? -31.281 56.688 37.844 1 94.06 328 THR B C 1
ATOM 6124 O O . THR B 1 328 ? -30.516 56.469 36.875 1 94.06 328 THR B O 1
ATOM 6127 N N . ASP B 1 329 ? -30.922 57 39.031 1 94.25 329 ASP B N 1
ATOM 6128 C CA . ASP B 1 329 ? -29.5 57.188 39.312 1 94.25 329 ASP B CA 1
ATOM 6129 C C . ASP B 1 329 ? -28.75 55.875 39.25 1 94.25 329 ASP B C 1
ATOM 6131 O O . ASP B 1 329 ? -27.625 55.812 38.719 1 94.25 329 ASP B O 1
ATOM 6135 N N . LYS B 1 330 ? -29.344 54.875 39.75 1 95.5 330 LYS B N 1
ATOM 6136 C CA . LYS B 1 330 ? -28.734 53.531 39.688 1 95.5 330 LYS B CA 1
ATOM 6137 C C . LYS B 1 330 ? -28.578 53.094 38.25 1 95.5 330 LYS B C 1
ATOM 6139 O O . LYS B 1 330 ? -27.531 52.531 37.875 1 95.5 330 LYS B O 1
ATOM 6144 N N . LEU B 1 331 ? -29.516 53.25 37.469 1 95.81 331 LEU B N 1
ATOM 6145 C CA . LEU B 1 331 ? -29.484 52.875 36.062 1 95.81 331 LEU B CA 1
ATOM 6146 C C . LEU B 1 331 ? -28.406 53.688 35.312 1 95.81 331 LEU B C 1
ATOM 6148 O O . LEU B 1 331 ? -27.719 53.156 34.469 1 95.81 331 LEU B O 1
ATOM 6152 N N . ARG B 1 332 ? -28.25 54.906 35.656 1 94.94 332 ARG B N 1
ATOM 6153 C CA . ARG B 1 332 ? -27.234 55.75 35.031 1 94.94 332 ARG B CA 1
ATOM 6154 C C . ARG B 1 332 ? -25.844 55.281 35.406 1 94.94 332 ARG B C 1
ATOM 6156 O O . ARG B 1 332 ? -24.922 55.312 34.562 1 94.94 332 ARG B O 1
ATOM 6163 N N . ASP B 1 333 ? -25.719 54.906 36.656 1 95.5 333 ASP B N 1
ATOM 6164 C CA . ASP B 1 333 ? -24.422 54.406 37.125 1 95.5 333 ASP B CA 1
ATOM 6165 C C . ASP B 1 333 ? -24.047 53.125 36.406 1 95.5 333 ASP B C 1
ATOM 6167 O O . ASP B 1 333 ? -22.906 52.969 35.969 1 95.5 333 ASP B O 1
ATOM 6171 N N . GLU B 1 334 ? -24.984 52.281 36.25 1 95.88 334 GLU B N 1
ATOM 6172 C CA . GLU B 1 334 ? -24.734 51 35.531 1 95.88 334 GLU B CA 1
ATOM 6173 C C . GLU B 1 334 ? -24.406 51.25 34.062 1 95.88 334 GLU B C 1
ATOM 6175 O O . GLU B 1 334 ? -23.516 50.594 33.5 1 95.88 334 GLU B O 1
ATOM 6180 N N . ARG B 1 335 ? -25.094 52.062 33.469 1 95.69 335 ARG B N 1
ATOM 6181 C CA . ARG B 1 335 ? -24.828 52.406 32.062 1 95.69 335 ARG B CA 1
ATOM 6182 C C . ARG B 1 335 ? -23.438 53 31.891 1 95.69 335 ARG B C 1
ATOM 6184 O O . ARG B 1 335 ? -22.734 52.688 30.922 1 95.69 335 ARG B O 1
ATOM 6191 N N . ALA B 1 336 ? -23.078 53.875 32.844 1 95.5 336 ALA B N 1
ATOM 6192 C CA . ALA B 1 336 ? -21.766 54.5 32.781 1 95.5 336 ALA B CA 1
ATOM 6193 C C . ALA B 1 336 ? -20.656 53.438 32.906 1 95.5 336 ALA B C 1
ATOM 6195 O O . ALA B 1 336 ? -19.625 53.531 32.25 1 95.5 336 ALA B O 1
ATOM 6196 N N . GLU B 1 337 ? -20.906 52.531 33.75 1 96.12 337 GLU B N 1
ATOM 6197 C CA . GLU B 1 337 ? -19.953 51.438 33.906 1 96.12 337 GLU B CA 1
ATOM 6198 C C . GLU B 1 337 ? -19.844 50.625 32.625 1 96.12 337 GLU B C 1
ATOM 6200 O O . GLU B 1 337 ? -18.75 50.219 32.219 1 96.12 337 GLU B O 1
ATOM 6205 N N . LEU B 1 338 ? -20.938 50.281 32.094 1 96.06 338 LEU B N 1
ATOM 6206 C CA . LEU B 1 338 ? -20.953 49.531 30.844 1 96.06 338 LEU B CA 1
ATOM 6207 C C . LEU B 1 338 ? -20.281 50.312 29.719 1 96.06 338 LEU B C 1
ATOM 6209 O O . LEU B 1 338 ? -19.609 49.719 28.859 1 96.06 338 LEU B O 1
ATOM 6213 N N . GLN B 1 339 ? -20.5 51.562 29.688 1 95.56 339 GLN B N 1
ATOM 6214 C CA . GLN B 1 339 ? -19.875 52.406 28.672 1 95.56 339 GLN B CA 1
ATOM 6215 C C . GLN B 1 339 ? -18.359 52.375 28.781 1 95.56 339 GLN B C 1
ATOM 6217 O O . GLN B 1 339 ? -17.656 52.312 27.766 1 95.56 339 GLN B O 1
ATOM 6222 N N . GLN B 1 340 ? -17.922 52.469 30.031 1 95.88 340 GLN B N 1
ATOM 6223 C CA . GLN B 1 340 ? -16.484 52.375 30.25 1 95.88 340 GLN B CA 1
ATO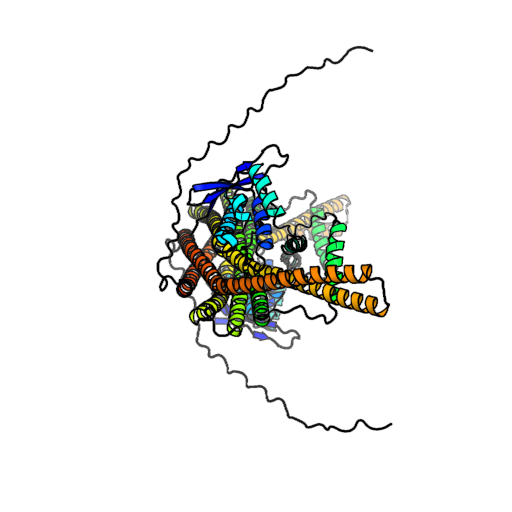M 6224 C C . GLN B 1 340 ? -15.938 51.031 29.797 1 95.88 340 GLN B C 1
ATOM 6226 O O . GLN B 1 340 ? -14.875 50.969 29.156 1 95.88 340 GLN B O 1
ATOM 6231 N N . ARG B 1 341 ? -16.641 50.031 30.094 1 95.31 341 ARG B N 1
ATOM 6232 C CA . ARG B 1 341 ? -16.234 48.688 29.688 1 95.31 341 ARG B CA 1
ATOM 6233 C C . ARG B 1 341 ? -16.25 48.562 28.172 1 95.31 341 ARG B C 1
ATOM 6235 O O . ARG B 1 341 ? -15.352 47.938 27.594 1 95.31 341 ARG B O 1
ATOM 6242 N N . SER B 1 342 ? -17.25 49 27.578 1 94.5 342 SER B N 1
ATOM 6243 C CA . SER B 1 342 ? -17.375 48.969 26.125 1 94.5 342 SER B CA 1
ATOM 6244 C C . SER B 1 342 ? -16.203 49.656 25.438 1 94.5 342 SER B C 1
ATOM 6246 O O . SER B 1 342 ? -15.695 49.156 24.438 1 94.5 342 SER B O 1
ATOM 6248 N N . GLU B 1 343 ? -15.805 50.781 26.016 1 94.5 343 GLU B N 1
ATOM 6249 C CA . GLU B 1 343 ? -14.68 51.5 25.438 1 94.5 343 GLU B CA 1
ATOM 6250 C C . GLU B 1 343 ? -13.383 50.719 25.547 1 94.5 343 GLU B C 1
ATOM 6252 O O . GLU B 1 343 ? -12.57 50.688 24.625 1 94.5 343 GLU B O 1
ATOM 6257 N N . LEU B 1 344 ? -13.258 50.125 26.672 1 94 344 LEU B N 1
ATOM 6258 C CA . LEU B 1 344 ? -12.086 49.281 26.859 1 94 344 LEU B CA 1
ATOM 6259 C C . LEU B 1 344 ? -12.117 48.094 25.891 1 94 344 LEU B C 1
ATOM 6261 O O . LEU B 1 344 ? -11.102 47.75 25.266 1 94 344 LEU B O 1
ATOM 6265 N N . GLU B 1 345 ? -13.227 47.438 25.781 1 93.62 345 GLU B N 1
ATOM 6266 C CA . GLU B 1 345 ? -13.375 46.281 24.922 1 93.62 345 GLU B CA 1
ATOM 6267 C C . GLU B 1 345 ? -13.172 46.656 23.453 1 93.62 345 GLU B C 1
ATOM 6269 O O . GLU B 1 345 ? -12.648 45.844 22.672 1 93.62 345 GLU B O 1
ATOM 6274 N N . LYS B 1 346 ? -13.594 47.781 23.078 1 95.06 346 LYS B N 1
ATOM 6275 C CA . LYS B 1 346 ? -13.344 48.281 21.734 1 95.06 346 LYS B CA 1
ATOM 6276 C C . LYS B 1 346 ? -11.852 48.375 21.453 1 95.06 346 LYS B C 1
ATOM 6278 O O . LYS B 1 346 ? -11.383 47.969 20.391 1 95.06 346 LYS B O 1
ATOM 6283 N N . ARG B 1 347 ? -11.148 48.938 22.406 1 94.56 347 ARG B N 1
ATOM 6284 C CA . ARG B 1 347 ? -9.703 49.062 22.25 1 94.56 347 ARG B CA 1
ATOM 6285 C C . ARG B 1 347 ? -9.031 47.688 22.156 1 94.56 347 ARG B C 1
ATOM 6287 O O . ARG B 1 347 ? -8.117 47.5 21.359 1 94.56 347 ARG B O 1
ATOM 6294 N N . VAL B 1 348 ? -9.508 46.844 22.984 1 93.5 348 VAL B N 1
ATOM 6295 C CA . VAL B 1 348 ? -8.961 45.469 22.984 1 93.5 348 VAL B CA 1
ATOM 6296 C C . VAL B 1 348 ? -9.211 44.812 21.641 1 93.5 348 VAL B C 1
ATOM 6298 O O . VAL B 1 348 ? -8.328 44.156 21.094 1 93.5 348 VAL B O 1
ATOM 6301 N N . LEU B 1 349 ? -10.375 44.938 21.094 1 95.88 349 LEU B N 1
ATOM 6302 C CA . LEU B 1 349 ? -10.719 44.344 19.797 1 95.88 349 LEU B CA 1
ATOM 6303 C C . LEU B 1 349 ? -9.844 44.938 18.688 1 95.88 349 LEU B C 1
ATOM 6305 O O . LEU B 1 349 ? -9.391 44.188 17.812 1 95.88 349 LEU B O 1
ATOM 6309 N N . GLU B 1 350 ? -9.641 46.219 18.766 1 95.94 350 GLU B N 1
ATOM 6310 C CA . GLU B 1 350 ? -8.812 46.875 17.75 1 95.94 350 GLU B CA 1
ATOM 6311 C C . GLU B 1 350 ? -7.375 46.375 17.812 1 95.94 350 GLU B C 1
ATOM 6313 O O . GLU B 1 350 ? -6.77 46.062 16.781 1 95.94 350 GLU B O 1
ATOM 6318 N N . GLU B 1 351 ? -6.875 46.281 19.016 1 94.88 351 GLU B N 1
ATOM 6319 C CA . GLU B 1 351 ? -5.52 45.781 19.188 1 94.88 351 GLU B CA 1
ATOM 6320 C C . GLU B 1 351 ? -5.418 44.344 18.75 1 94.88 351 GLU B C 1
ATOM 6322 O O . GLU B 1 351 ? -4.434 43.938 18.109 1 94.88 351 GLU B O 1
ATOM 6327 N N . CYS B 1 352 ? -6.391 43.594 19.125 1 95.81 352 CYS B N 1
ATOM 6328 C CA . CYS B 1 352 ? -6.473 42.188 18.734 1 95.81 352 CYS B CA 1
ATOM 6329 C C . CYS B 1 352 ? -6.457 42.062 17.219 1 95.81 352 CYS B C 1
ATOM 6331 O O . CYS B 1 352 ? -5.734 41.219 16.672 1 95.81 352 CYS B O 1
ATOM 6333 N N . THR B 1 353 ? -7.227 42.812 16.594 1 97.31 353 THR B N 1
ATOM 6334 C CA . THR B 1 353 ? -7.348 42.781 15.133 1 97.31 353 THR B CA 1
ATOM 6335 C C . THR B 1 353 ? -6.023 43.125 14.469 1 97.31 353 THR B C 1
ATOM 6337 O O . THR B 1 353 ? -5.598 42.469 13.523 1 97.31 353 THR B O 1
ATOM 6340 N N . GLN B 1 354 ? -5.398 44.188 14.984 1 96.31 354 GLN B N 1
ATOM 6341 C CA . GLN B 1 354 ? -4.117 44.594 14.422 1 96.31 354 GLN B CA 1
ATOM 6342 C C . GLN B 1 354 ? -3.053 43.531 14.617 1 96.31 354 GLN B C 1
ATOM 6344 O O . GLN B 1 354 ? -2.262 43.25 13.711 1 96.31 354 GLN B O 1
ATOM 6349 N N . ARG B 1 355 ? -2.998 42.938 15.734 1 96.5 355 ARG B N 1
ATOM 6350 C CA . ARG B 1 355 ? -2.066 41.875 16.031 1 96.5 355 ARG B CA 1
ATOM 6351 C C . ARG B 1 355 ? -2.299 40.688 15.102 1 96.5 355 ARG B C 1
ATOM 6353 O O . ARG B 1 355 ? -1.349 40.125 14.547 1 96.5 355 ARG B O 1
ATOM 6360 N N . LEU B 1 356 ? -3.531 40.281 14.93 1 97.62 356 LEU B N 1
ATOM 6361 C CA . LEU B 1 356 ? -3.908 39.188 14.07 1 97.62 356 LEU B CA 1
ATOM 6362 C C . LEU B 1 356 ? -3.428 39.406 12.641 1 97.62 356 LEU B C 1
ATOM 6364 O O . LEU B 1 356 ? -2.795 38.531 12.055 1 97.62 356 LEU B O 1
ATOM 6368 N N . LEU B 1 357 ? -3.748 40.562 12.125 1 97.19 357 LEU B N 1
ATOM 6369 C CA . LEU B 1 357 ? -3.414 40.875 10.734 1 97.19 357 LEU B CA 1
ATOM 6370 C C . LEU B 1 357 ? -1.902 40.938 10.547 1 97.19 357 LEU B C 1
ATOM 6372 O O . LEU B 1 357 ? -1.374 40.469 9.539 1 97.19 357 LEU B O 1
ATOM 6376 N N . ARG B 1 358 ? -1.246 41.531 11.516 1 96.12 358 ARG B N 1
ATOM 6377 C CA . ARG B 1 358 ? 0.21 41.594 11.461 1 96.12 358 ARG B CA 1
ATOM 6378 C C . ARG B 1 358 ? 0.835 40.219 11.484 1 96.12 358 ARG B C 1
ATOM 6380 O O . ARG B 1 358 ? 1.701 39.906 10.664 1 96.12 358 ARG B O 1
ATOM 6387 N N . ASP B 1 359 ? 0.421 39.375 12.406 1 96.62 359 ASP B N 1
ATOM 6388 C CA . ASP B 1 359 ? 0.944 38.031 12.523 1 96.62 359 ASP B CA 1
ATOM 6389 C C . ASP B 1 359 ? 0.644 37.219 11.266 1 96.62 359 ASP B C 1
ATOM 6391 O O . ASP B 1 359 ? 1.518 36.5 10.75 1 96.62 359 ASP B O 1
ATOM 6395 N N . ALA B 1 360 ? -0.578 37.281 10.82 1 95.12 360 ALA B N 1
ATOM 6396 C CA . ALA B 1 360 ? -0.992 36.5 9.648 1 95.12 360 ALA B CA 1
ATOM 6397 C C . ALA B 1 360 ? -0.154 36.875 8.43 1 95.12 360 ALA B C 1
ATOM 6399 O O . ALA B 1 360 ? 0.224 36 7.645 1 95.12 360 ALA B O 1
ATOM 6400 N N . GLU B 1 361 ? 0.1 38.125 8.258 1 92.19 361 GLU B N 1
ATOM 6401 C CA . GLU B 1 361 ? 0.893 38.562 7.121 1 92.19 361 GLU B CA 1
ATOM 6402 C C . GLU B 1 361 ? 2.318 38.031 7.191 1 92.19 361 GLU B C 1
ATOM 6404 O O . GLU B 1 361 ? 2.932 37.75 6.16 1 92.19 361 GLU B O 1
ATOM 6409 N N . LYS B 1 362 ? 2.811 37.906 8.375 1 92.12 362 LYS B N 1
ATOM 6410 C CA . LYS B 1 362 ? 4.152 37.344 8.562 1 92.12 362 LYS B CA 1
ATOM 6411 C C . LYS B 1 362 ? 4.18 35.844 8.289 1 92.12 362 LYS B C 1
ATOM 6413 O O . LYS B 1 362 ? 5.18 35.312 7.797 1 92.12 362 LYS B O 1
ATOM 6418 N N . TYR B 1 363 ? 3.092 35.188 8.555 1 92.94 363 TYR B N 1
ATOM 6419 C CA . TYR B 1 363 ? 3.086 33.719 8.5 1 92.94 363 TYR B CA 1
ATOM 6420 C C . TYR B 1 363 ? 2.734 33.25 7.102 1 92.94 363 TYR B C 1
ATOM 6422 O O . TYR B 1 363 ? 3.045 32.094 6.738 1 92.94 363 TYR B O 1
ATOM 6430 N N . LYS B 1 364 ? 2.117 34.031 6.273 1 90.75 364 LYS B N 1
ATOM 6431 C CA . LYS B 1 364 ? 1.711 33.625 4.941 1 90.75 364 LYS B CA 1
ATOM 6432 C C . LYS B 1 364 ? 2.908 33.125 4.133 1 90.75 364 LYS B C 1
ATOM 6434 O O . LYS B 1 364 ? 2.896 32 3.621 1 90.75 364 LYS B O 1
ATOM 6439 N N . PRO B 1 365 ? 4.031 33.906 4.047 1 90.12 365 PRO B N 1
ATOM 6440 C CA . PRO B 1 365 ? 5.191 33.375 3.316 1 90.12 365 PRO B CA 1
ATOM 6441 C C . PRO B 1 365 ? 5.832 32.188 4.004 1 90.12 365 PRO B C 1
ATOM 6443 O O . PRO B 1 365 ? 6.402 31.312 3.334 1 90.12 365 PRO B O 1
ATOM 6446 N N . VAL B 1 366 ? 5.754 32.156 5.305 1 92.69 366 VAL B N 1
ATOM 6447 C CA . VAL B 1 366 ? 6.324 31.047 6.074 1 92.69 366 VAL B CA 1
ATOM 6448 C C . VAL B 1 366 ? 5.645 29.734 5.691 1 92.69 366 VAL B C 1
ATOM 6450 O O . VAL B 1 366 ? 6.297 28.688 5.621 1 92.69 366 VAL B O 1
ATOM 6453 N N . LEU B 1 367 ? 4.324 29.797 5.453 1 95.06 367 LEU B N 1
ATOM 6454 C CA . LEU B 1 367 ? 3.59 28.594 5.055 1 95.06 367 LEU B CA 1
ATOM 6455 C C . LEU B 1 367 ? 4.164 28 3.773 1 95.06 367 LEU B C 1
ATOM 6457 O O . LEU B 1 367 ? 4.32 26.781 3.662 1 95.06 367 LEU B O 1
ATOM 6461 N N . ILE B 1 368 ? 4.484 28.859 2.859 1 94 368 ILE B N 1
ATOM 6462 C CA . ILE B 1 368 ? 5.035 28.422 1.579 1 94 368 ILE B CA 1
ATOM 6463 C C . ILE B 1 368 ? 6.414 27.812 1.793 1 94 368 ILE B C 1
ATOM 6465 O O . ILE B 1 368 ? 6.746 26.797 1.179 1 94 368 ILE B O 1
ATOM 6469 N N . VAL B 1 369 ? 7.207 28.422 2.6 1 93.69 369 VAL B N 1
ATOM 6470 C CA . VAL B 1 369 ? 8.539 27.922 2.896 1 93.69 369 VAL B CA 1
ATOM 6471 C C . VAL B 1 369 ? 8.438 26.547 3.551 1 93.69 369 VAL B C 1
ATOM 6473 O O . VAL B 1 369 ? 9.219 25.641 3.24 1 93.69 369 VAL B O 1
ATOM 6476 N N . LEU B 1 370 ? 7.496 26.391 4.445 1 94.88 370 LEU B N 1
ATOM 6477 C CA . LEU B 1 370 ? 7.293 25.109 5.102 1 94.88 370 LEU B CA 1
ATOM 6478 C C . LEU B 1 370 ? 6.938 24.031 4.086 1 94.88 370 LEU B C 1
ATOM 6480 O O . LEU B 1 370 ? 7.426 22.906 4.176 1 94.88 370 LEU B O 1
ATOM 6484 N N . LEU B 1 371 ? 6.062 24.328 3.184 1 96 371 LEU B N 1
ATOM 6485 C CA . LEU B 1 371 ? 5.699 23.391 2.127 1 96 371 LEU B CA 1
ATOM 6486 C C . LEU B 1 371 ? 6.926 23 1.309 1 96 371 LEU B C 1
ATOM 6488 O O . LEU B 1 371 ? 7.172 21.812 1.089 1 96 371 LEU B O 1
ATOM 6492 N N . LYS B 1 372 ? 7.625 24 0.879 1 95.56 372 LYS B N 1
ATOM 6493 C CA . LYS B 1 372 ? 8.828 23.797 0.077 1 95.56 372 LYS B CA 1
ATOM 6494 C C . LYS B 1 372 ? 9.828 22.906 0.808 1 95.56 372 LYS B C 1
ATOM 6496 O O . LYS B 1 372 ? 10.352 21.953 0.231 1 95.56 372 LYS B O 1
ATOM 6501 N N . ASP B 1 373 ? 10.07 23.203 2.031 1 95.44 373 ASP B N 1
ATOM 6502 C CA . ASP B 1 373 ? 11.031 22.453 2.836 1 95.44 373 ASP B CA 1
ATOM 6503 C C . ASP B 1 373 ? 10.586 21 3.014 1 95.44 373 ASP B C 1
ATOM 6505 O O . ASP B 1 373 ? 11.406 20.094 2.992 1 95.44 373 ASP B O 1
ATOM 6509 N N . ALA B 1 374 ? 9.328 20.828 3.25 1 96.38 374 ALA B N 1
ATOM 6510 C CA . ALA B 1 374 ? 8.789 19.469 3.398 1 96.38 374 ALA B CA 1
ATOM 6511 C C . ALA B 1 374 ? 9.094 18.625 2.162 1 96.38 374 ALA B C 1
ATOM 6513 O O . ALA B 1 374 ? 9.625 17.516 2.273 1 96.38 374 ALA B O 1
ATOM 6514 N N . TYR B 1 375 ? 8.82 19.172 1.006 1 97.19 375 TYR B N 1
ATOM 6515 C CA . TYR B 1 375 ? 9.008 18.422 -0.229 1 97.19 375 TYR B CA 1
ATOM 6516 C C . TYR B 1 375 ? 10.484 18.266 -0.557 1 97.19 375 TYR B C 1
ATOM 6518 O O . TYR B 1 375 ? 10.898 17.281 -1.169 1 97.19 375 TYR B O 1
ATOM 6526 N N . LEU B 1 376 ? 11.25 19.297 -0.192 1 97.25 376 LEU B N 1
ATOM 6527 C CA . LEU B 1 376 ? 12.695 19.172 -0.382 1 97.25 376 LEU B CA 1
ATOM 6528 C C . LEU B 1 376 ? 13.25 18 0.433 1 97.25 376 LEU B C 1
ATOM 6530 O O . LEU B 1 376 ? 14.008 17.172 -0.091 1 97.25 376 LEU B O 1
ATOM 6534 N N . GLN B 1 377 ? 12.875 17.938 1.706 1 96.69 377 GLN B N 1
ATOM 6535 C CA . GLN B 1 377 ? 13.32 16.844 2.557 1 96.69 377 GLN B CA 1
ATOM 6536 C C . GLN B 1 377 ? 12.805 15.5 2.043 1 96.69 377 GLN B C 1
ATOM 6538 O O . GLN B 1 377 ? 13.523 14.5 2.07 1 96.69 377 GLN B O 1
ATOM 6543 N N . TYR B 1 378 ? 11.57 15.539 1.597 1 97.06 378 TYR B N 1
ATOM 6544 C CA . TYR B 1 378 ? 10.992 14.344 0.98 1 97.06 378 TYR B CA 1
ATOM 6545 C C . TYR B 1 378 ? 11.859 13.852 -0.173 1 97.06 378 TYR B C 1
ATOM 6547 O O . TYR B 1 378 ? 12.211 12.672 -0.232 1 97.06 378 TYR B O 1
ATOM 6555 N N . ALA B 1 379 ? 12.18 14.711 -1.041 1 97.69 379 ALA B N 1
ATOM 6556 C CA . ALA B 1 379 ? 12.977 14.367 -2.217 1 97.69 379 ALA B CA 1
ATOM 6557 C C . ALA B 1 379 ? 14.344 13.82 -1.812 1 97.69 379 ALA B C 1
ATOM 6559 O O . ALA B 1 379 ? 14.828 12.844 -2.387 1 97.69 379 ALA B O 1
ATOM 6560 N N . LYS B 1 380 ? 14.914 14.414 -0.856 1 97.19 380 LYS B N 1
ATOM 6561 C CA . LYS B 1 380 ? 16.234 13.992 -0.395 1 97.19 380 LYS B CA 1
ATOM 6562 C C . LYS B 1 380 ? 16.172 12.586 0.194 1 97.19 380 LYS B C 1
ATOM 6564 O O . LYS B 1 380 ? 17.062 11.766 -0.054 1 97.19 380 LYS B O 1
ATOM 6569 N N . VAL B 1 381 ? 15.141 12.336 0.99 1 97.81 381 VAL B N 1
ATOM 6570 C CA . VAL B 1 381 ? 14.969 11 1.56 1 97.81 381 VAL B CA 1
ATOM 6571 C C . VAL B 1 381 ? 14.805 9.977 0.44 1 97.81 381 VAL B C 1
ATOM 6573 O O . VAL B 1 381 ? 15.43 8.914 0.462 1 97.81 381 VAL B O 1
ATOM 6576 N N . GLN B 1 382 ? 13.953 10.297 -0.554 1 97.75 382 GLN B N 1
ATOM 6577 C CA . GLN B 1 382 ? 13.719 9.375 -1.661 1 97.75 382 GLN B CA 1
ATOM 6578 C C . GLN B 1 382 ? 15.008 9.086 -2.422 1 97.75 382 GLN B C 1
ATOM 6580 O O . GLN B 1 382 ? 15.273 7.941 -2.791 1 97.75 382 GLN B O 1
ATOM 6585 N N . LEU B 1 383 ? 15.812 10.102 -2.623 1 97.69 383 LEU B N 1
ATOM 6586 C CA . LEU B 1 383 ? 17.062 9.93 -3.363 1 97.69 383 LEU B CA 1
ATOM 6587 C C . LEU B 1 383 ? 18.047 9.078 -2.572 1 97.69 383 LEU B C 1
ATOM 6589 O O . LEU B 1 383 ? 18.703 8.203 -3.137 1 97.69 383 LEU B O 1
ATOM 6593 N N . ALA B 1 384 ? 18.141 9.336 -1.319 1 97.62 384 ALA B N 1
ATOM 6594 C CA . ALA B 1 384 ? 19.047 8.57 -0.475 1 97.62 384 ALA B CA 1
ATOM 6595 C C . ALA B 1 384 ? 18.688 7.082 -0.495 1 97.62 384 ALA B C 1
ATOM 6597 O O . ALA B 1 384 ? 19.578 6.23 -0.659 1 97.62 384 ALA B O 1
ATOM 6598 N N . TYR B 1 385 ? 17.484 6.797 -0.386 1 98 385 TYR B N 1
ATOM 6599 C CA . TYR B 1 385 ? 17.078 5.398 -0.318 1 98 385 TYR B CA 1
ATOM 6600 C C . TYR B 1 385 ? 17 4.781 -1.711 1 98 385 TYR B C 1
ATOM 6602 O O . TYR B 1 385 ? 17.047 3.559 -1.857 1 98 385 TYR B O 1
ATOM 6610 N N . ASN B 1 386 ? 16.812 5.621 -2.723 1 97.88 386 ASN B N 1
ATOM 6611 C CA . ASN B 1 386 ? 16.953 5.133 -4.09 1 97.88 386 ASN B CA 1
ATOM 6612 C C . ASN B 1 386 ? 18.328 4.535 -4.34 1 97.88 386 ASN B C 1
ATOM 6614 O O . ASN B 1 386 ? 18.453 3.508 -5.004 1 97.88 386 ASN B O 1
ATOM 6618 N N . GLU B 1 387 ? 19.297 5.172 -3.807 1 97.5 387 GLU B N 1
ATOM 6619 C CA . GLU B 1 387 ? 20.656 4.676 -3.945 1 97.5 387 GLU B CA 1
ATOM 6620 C C . GLU B 1 387 ? 20.844 3.342 -3.23 1 97.5 387 GLU B C 1
ATOM 6622 O O . GLU B 1 387 ? 21.469 2.426 -3.766 1 97.5 387 GLU B O 1
ATOM 6627 N N . ARG B 1 388 ? 20.344 3.215 -2.102 1 97.5 388 ARG B N 1
ATOM 6628 C CA . ARG B 1 388 ? 20.422 1.972 -1.34 1 97.5 388 ARG B CA 1
ATOM 6629 C C . ARG B 1 388 ? 19.688 0.845 -2.053 1 97.5 388 ARG B C 1
ATOM 6631 O O . ARG B 1 388 ? 20.156 -0.295 -2.078 1 97.5 388 ARG B O 1
ATOM 6638 N N . THR B 1 389 ? 18.531 1.187 -2.576 1 97.69 389 THR B N 1
ATOM 6639 C CA . THR B 1 389 ? 17.734 0.215 -3.326 1 97.69 389 THR B CA 1
ATOM 6640 C C . THR B 1 389 ? 18.516 -0.293 -4.539 1 97.69 389 THR B C 1
ATOM 6642 O O . THR B 1 389 ? 18.562 -1.498 -4.793 1 97.69 389 THR B O 1
ATOM 6645 N N . LYS B 1 390 ? 19.109 0.622 -5.25 1 97.88 390 LYS B N 1
ATOM 6646 C CA . LYS B 1 390 ? 19.922 0.247 -6.406 1 97.88 390 LYS B CA 1
ATOM 6647 C C . LYS B 1 390 ? 21.016 -0.735 -6.008 1 97.88 390 LYS B C 1
ATOM 6649 O O . LYS B 1 390 ? 21.188 -1.779 -6.645 1 97.88 390 LYS B O 1
ATOM 6654 N N . LYS B 1 391 ? 21.688 -0.427 -4.996 1 97.25 391 LYS B N 1
ATOM 6655 C CA . LYS B 1 391 ? 22.781 -1.269 -4.531 1 97.25 391 LYS B CA 1
ATOM 6656 C C . LYS B 1 391 ? 22.281 -2.654 -4.133 1 97.25 391 LYS B C 1
ATOM 6658 O O . LYS B 1 391 ? 22.922 -3.662 -4.441 1 97.25 391 LYS B O 1
ATOM 6663 N N . ALA B 1 392 ? 21.203 -2.676 -3.436 1 97.31 392 ALA B N 1
ATOM 6664 C CA . ALA B 1 392 ? 20.625 -3.941 -2.977 1 97.31 392 ALA B CA 1
ATOM 6665 C C . ALA B 1 392 ? 20.328 -4.863 -4.152 1 97.31 392 ALA B C 1
ATOM 6667 O O . ALA B 1 392 ? 20.703 -6.039 -4.141 1 97.31 392 ALA B O 1
ATOM 6668 N N . PHE B 1 393 ? 19.719 -4.383 -5.211 1 97.31 393 PHE B N 1
ATOM 6669 C CA . PHE B 1 393 ? 19.328 -5.211 -6.344 1 97.31 393 PHE B CA 1
ATOM 6670 C C . PHE B 1 393 ? 20.547 -5.57 -7.195 1 97.31 393 PHE B C 1
ATOM 6672 O O . PHE B 1 393 ? 20.609 -6.668 -7.758 1 97.31 393 PHE B O 1
ATOM 6679 N N . GLU B 1 394 ? 21.516 -4.664 -7.305 1 96.31 394 GLU B N 1
ATOM 6680 C CA . GLU B 1 394 ? 22.75 -4.969 -8.031 1 96.31 394 GLU B CA 1
ATOM 6681 C C . GLU B 1 394 ? 23.5 -6.125 -7.379 1 96.31 394 GLU B C 1
ATOM 6683 O O . GLU B 1 394 ? 24.125 -6.934 -8.07 1 96.31 394 GLU B O 1
ATOM 6688 N N . GLN B 1 395 ? 23.391 -6.195 -6.105 1 95.38 395 GLN B N 1
ATOM 6689 C CA . GLN B 1 395 ? 24.062 -7.262 -5.363 1 95.38 395 GLN B CA 1
ATOM 6690 C C . GLN B 1 395 ? 23.297 -8.578 -5.492 1 95.38 395 GLN B C 1
ATOM 6692 O O . GLN B 1 395 ? 23.875 -9.648 -5.305 1 95.38 395 GLN B O 1
ATOM 6697 N N . LEU B 1 396 ? 22.062 -8.492 -5.801 1 95.81 396 LEU B N 1
ATOM 6698 C CA . LEU B 1 396 ? 21.219 -9.68 -5.902 1 95.81 396 LEU B CA 1
ATOM 6699 C C . LEU B 1 396 ? 21.406 -10.359 -7.254 1 95.81 396 LEU B C 1
ATOM 6701 O O . LEU B 1 396 ? 21.422 -11.594 -7.34 1 95.81 396 LEU B O 1
ATOM 6705 N N . ILE B 1 397 ? 21.625 -9.688 -8.344 1 95.62 397 ILE B N 1
ATOM 6706 C CA . ILE B 1 397 ? 21.531 -10.125 -9.734 1 95.62 397 ILE B CA 1
ATOM 6707 C C . ILE B 1 397 ? 22.578 -11.195 -10.016 1 95.62 397 ILE B C 1
ATOM 6709 O O . ILE B 1 397 ? 22.297 -12.195 -10.68 1 95.62 397 ILE B O 1
ATOM 6713 N N . PRO B 1 398 ? 23.828 -11.102 -9.406 1 93.19 398 PRO B N 1
ATOM 6714 C CA . PRO B 1 398 ? 24.828 -12.125 -9.695 1 93.19 398 PRO B CA 1
ATOM 6715 C C . PRO B 1 398 ? 24.422 -13.516 -9.227 1 93.19 398 PRO B C 1
ATOM 6717 O O . PRO B 1 398 ? 24.844 -14.516 -9.797 1 93.19 398 PRO B O 1
ATOM 6720 N N . TYR B 1 399 ? 23.578 -13.617 -8.258 1 92.31 399 TYR B N 1
ATOM 6721 C CA . TYR B 1 399 ? 23.141 -14.906 -7.738 1 92.31 399 TYR B CA 1
ATOM 6722 C C . TYR B 1 399 ? 22.016 -15.484 -8.586 1 92.31 399 TYR B C 1
ATOM 6724 O O . TYR B 1 399 ? 21.703 -16.672 -8.484 1 92.31 399 TYR B O 1
ATOM 6732 N N . LEU B 1 400 ? 21.391 -14.641 -9.453 1 93.12 400 LEU B N 1
ATOM 6733 C CA . LEU B 1 400 ? 20.234 -15.047 -10.242 1 93.12 400 LEU B CA 1
ATOM 6734 C C . LEU B 1 400 ? 20.625 -15.281 -11.695 1 93.12 400 LEU B C 1
ATOM 6736 O O . LEU B 1 400 ? 19.922 -15.977 -12.43 1 93.12 400 LEU B O 1
ATOM 6740 N N . ASP B 1 401 ? 21.578 -14.664 -12.281 1 82.56 401 ASP B N 1
ATOM 6741 C CA . ASP B 1 401 ? 21.938 -14.695 -13.695 1 82.56 401 ASP B CA 1
ATOM 6742 C C . ASP B 1 401 ? 23.047 -15.719 -13.953 1 82.56 401 ASP B C 1
ATOM 6744 O O . ASP B 1 401 ? 24.156 -15.586 -13.438 1 82.56 401 ASP B O 1
ATOM 6748 N N . ASP B 1 402 ? 22.484 -17.047 -14.531 1 69.88 402 ASP B N 1
ATOM 6749 C CA . ASP B 1 402 ? 23.453 -18.094 -14.891 1 69.88 402 ASP B CA 1
ATOM 6750 C C . ASP B 1 402 ? 24.375 -17.625 -16 1 69.88 402 ASP B C 1
ATOM 6752 O O . ASP B 1 402 ? 25.328 -18.312 -16.375 1 69.88 402 ASP B O 1
ATOM 6756 N N . SER B 1 403 ? 24.047 -16.828 -17.031 1 54.12 403 SER B N 1
ATOM 6757 C CA . SER B 1 403 ? 24.859 -16.547 -18.203 1 54.12 403 SER B CA 1
ATOM 6758 C C . SER B 1 403 ? 26.344 -16.594 -17.875 1 54.12 403 SER B C 1
ATOM 6760 O O . SER B 1 403 ? 27.188 -16.484 -18.766 1 54.12 403 SER B O 1
ATOM 6762 N N . GLU B 1 404 ? 27.016 -16.641 -16.75 1 40.38 404 GLU B N 1
ATOM 6763 C CA . GLU B 1 404 ? 28.438 -16.953 -16.875 1 40.38 404 GLU B CA 1
ATOM 6764 C C . GLU B 1 404 ? 28.625 -18.422 -17.219 1 40.38 404 GLU B C 1
ATOM 6766 O O . GLU B 1 404 ? 29.734 -18.844 -17.562 1 40.38 404 GLU B O 1
ATOM 6771 N N . ALA B 1 405 ? 27.953 -19.703 -16.859 1 33.41 405 ALA B N 1
ATOM 6772 C CA . ALA B 1 405 ? 28.391 -20.984 -17.422 1 33.41 405 ALA B CA 1
ATOM 6773 C C . ALA B 1 405 ? 27.734 -21.234 -18.781 1 33.41 405 ALA B C 1
ATOM 6775 O O . ALA B 1 405 ? 28.359 -21.812 -19.672 1 33.41 405 ALA B O 1
ATOM 6776 N N . SER B 1 406 ? 26.484 -21.719 -18.875 1 30.33 406 SER B N 1
ATOM 6777 C CA . SER B 1 406 ? 26 -22.469 -20.031 1 30.33 406 SER B CA 1
ATOM 6778 C C . SER B 1 406 ? 25.891 -21.562 -21.266 1 30.33 406 SER B C 1
ATOM 6780 O O . SER B 1 406 ? 25.531 -20.391 -21.156 1 30.33 406 SER B O 1
ATOM 6782 N N . THR B 1 407 ? 26.375 -22.094 -22.672 1 26.11 407 THR B N 1
ATOM 6783 C CA . THR B 1 407 ? 26.25 -21.938 -24.125 1 26.11 407 THR B CA 1
ATOM 6784 C C . THR B 1 407 ? 24.812 -21.609 -24.516 1 26.11 407 THR B C 1
ATOM 6786 O O . THR B 1 407 ? 23.891 -21.844 -23.75 1 26.11 407 THR B O 1
ATOM 6789 N N . SER B 1 408 ? 24.422 -21.656 -26.109 1 25.95 408 SER B N 1
ATOM 6790 C CA . SER B 1 408 ? 23.672 -21.078 -27.203 1 25.95 408 SER B CA 1
ATOM 6791 C C . SER B 1 408 ? 22.234 -21.609 -27.234 1 25.95 408 SER B C 1
ATOM 6793 O O . SER B 1 408 ? 21.906 -22.469 -28.031 1 25.95 408 SER B O 1
ATOM 6795 N N . LEU B 1 409 ? 21.469 -22.219 -26.516 1 25.03 409 LEU B N 1
ATOM 6796 C CA . LEU B 1 409 ? 20.203 -22.531 -27.156 1 25.03 409 LEU B CA 1
ATOM 6797 C C . LEU B 1 409 ? 19.469 -21.25 -27.562 1 25.03 409 LEU B C 1
ATOM 6799 O O . LEU B 1 409 ? 19.047 -20.484 -26.688 1 25.03 409 LEU B O 1
ATOM 6803 N N . GLU B 1 410 ? 19.766 -20.688 -28.766 1 25.02 410 GLU B N 1
ATOM 6804 C CA . GLU B 1 410 ? 19.219 -19.641 -29.625 1 25.02 410 GLU B CA 1
ATOM 6805 C C . GLU B 1 410 ? 17.703 -19.766 -29.766 1 25.02 410 GLU B C 1
ATOM 6807 O O . GLU B 1 410 ? 17.203 -20.703 -30.406 1 25.02 410 GLU B O 1
ATOM 6812 N N . PHE B 1 411 ? 16.891 -19.672 -28.938 1 22.02 411 PHE B N 1
ATOM 6813 C CA . PHE B 1 411 ? 15.523 -19.516 -29.391 1 22.02 411 PHE B CA 1
ATOM 6814 C C . PHE B 1 411 ? 15.391 -18.312 -30.328 1 22.02 411 PHE B C 1
ATOM 6816 O O . PHE B 1 411 ? 15.789 -17.203 -29.969 1 22.02 411 PHE B O 1
ATOM 6823 N N . VAL B 1 412 ? 15.367 -18.484 -31.688 1 22.06 412 VAL B N 1
ATOM 6824 C CA . VAL B 1 412 ? 15.148 -17.609 -32.844 1 22.06 412 VAL B CA 1
ATOM 6825 C C . VAL B 1 412 ? 13.867 -16.797 -32.625 1 22.06 412 VAL B C 1
ATOM 6827 O O . VAL B 1 412 ? 12.773 -17.359 -32.594 1 22.06 412 VAL B O 1
ATOM 6830 N N . ALA B 1 413 ? 13.875 -15.859 -32 1 25.61 413 ALA B N 1
ATOM 6831 C CA . ALA B 1 413 ? 12.82 -14.844 -32.031 1 25.61 413 ALA B CA 1
ATOM 6832 C C . ALA B 1 413 ? 12.555 -14.359 -33.469 1 25.61 413 ALA B C 1
ATOM 6834 O O . ALA B 1 413 ? 13.461 -13.852 -34.125 1 25.61 413 ALA B O 1
ATOM 6835 N N . ASP B 1 414 ? 11.648 -14.992 -34.406 1 21.59 414 ASP B N 1
ATOM 6836 C CA . ASP B 1 414 ? 11.25 -14.477 -35.719 1 21.59 414 ASP B CA 1
ATOM 6837 C C . ASP B 1 414 ? 10.914 -12.992 -35.625 1 21.59 414 ASP B C 1
ATOM 6839 O O . ASP B 1 414 ? 10.469 -12.5 -34.594 1 21.59 414 ASP B O 1
ATOM 6843 N N . SER B 1 415 ? 11.398 -12.156 -36.562 1 22 415 SER B N 1
ATOM 6844 C CA . SER B 1 415 ? 11.266 -10.766 -37 1 22 415 SER B CA 1
ATOM 6845 C C . SER B 1 415 ? 9.812 -10.414 -37.281 1 22 415 SER B C 1
ATOM 6847 O O . SER B 1 415 ? 9.109 -11.172 -37.938 1 22 415 SER B O 1
ATOM 6849 N N . PRO B 1 416 ? 9.211 -9.492 -36.656 1 21.95 416 PRO B N 1
ATOM 6850 C CA . PRO B 1 416 ? 7.887 -8.922 -36.906 1 21.95 416 PRO B CA 1
ATOM 6851 C C . PRO B 1 416 ? 7.715 -8.477 -38.375 1 21.95 416 PRO B C 1
ATOM 6853 O O . PRO B 1 416 ? 8.539 -7.715 -38.875 1 21.95 416 PRO B O 1
ATOM 6856 N N . VAL B 1 417 ? 7.285 -9.344 -39.312 1 21.55 417 VAL B N 1
ATOM 6857 C CA . VAL B 1 417 ? 6.906 -8.852 -40.625 1 21.55 417 VAL B CA 1
ATOM 6858 C C . VAL B 1 417 ? 5.957 -7.664 -40.469 1 21.55 417 VAL B C 1
ATOM 6860 O O . VAL B 1 417 ? 5.23 -7.559 -39.469 1 21.55 417 VAL B O 1
ATOM 6863 N N . GLY B 1 418 ? 5.918 -6.57 -41.5 1 22.88 418 GLY B N 1
ATOM 6864 C CA . GLY B 1 418 ? 5.402 -5.277 -41.938 1 22.88 418 GLY B CA 1
ATOM 6865 C C . GLY B 1 418 ? 3.898 -5.273 -42.125 1 22.88 418 GLY B C 1
ATOM 6866 O O . GLY B 1 418 ? 3.354 -4.352 -42.75 1 22.88 418 GLY B O 1
ATOM 6867 N N . GLY B 1 419 ? 3.053 -6.262 -41.875 1 20.53 419 GLY B N 1
ATOM 6868 C CA . GLY B 1 419 ? 1.793 -6.152 -42.594 1 20.53 419 GLY B CA 1
ATOM 6869 C C . GLY B 1 419 ? 1.011 -4.902 -42.25 1 20.53 419 GLY B C 1
ATOM 6870 O O . GLY B 1 419 ? 1.023 -4.457 -41.094 1 20.53 419 GLY B O 1
ATOM 6871 N N . LYS B 1 420 ? 0.738 -3.977 -43.219 1 26.98 420 LYS B N 1
ATOM 6872 C CA . LYS B 1 420 ? -0.002 -2.723 -43.344 1 26.98 420 LYS B CA 1
ATOM 6873 C C . LYS B 1 420 ? -1.39 -2.85 -42.719 1 26.98 420 LYS B C 1
ATOM 6875 O O . LYS B 1 420 ? -2.137 -3.777 -43.031 1 26.98 420 LYS B O 1
ATOM 6880 N N . PRO B 1 421 ? -1.67 -2.367 -41.594 1 21.75 421 PRO B N 1
ATOM 6881 C CA . PRO B 1 421 ? -3.023 -2.416 -41.031 1 21.75 421 PRO B CA 1
ATOM 6882 C C . PRO B 1 421 ? -4.078 -1.883 -42 1 21.75 421 PRO B C 1
ATOM 6884 O O . PRO B 1 421 ? -3.773 -1.047 -42.844 1 21.75 421 PRO B O 1
ATOM 6887 N N . PHE B 1 422 ? -5.09 -2.633 -42.469 1 23.23 422 PHE B N 1
ATOM 6888 C CA . PHE B 1 422 ? -6.23 -2.344 -43.312 1 23.23 422 PHE B CA 1
ATOM 6889 C C . PHE B 1 422 ? -6.883 -1.024 -42.938 1 23.23 422 PHE B C 1
ATOM 6891 O O . PHE B 1 422 ? -6.848 -0.63 -41.75 1 23.23 422 PHE B O 1
ATOM 6898 N N . PRO B 1 423 ? -7.391 -0.174 -43.906 1 24.44 423 PRO B N 1
ATOM 6899 C CA . PRO B 1 423 ? -7.852 1.216 -43.875 1 24.44 423 PRO B CA 1
ATOM 6900 C C . PRO B 1 423 ? -9.023 1.417 -42.906 1 24.44 423 PRO B C 1
ATOM 6902 O O . PRO B 1 423 ? -9.758 0.47 -42.625 1 24.44 423 PRO B O 1
ATOM 6905 N N . PRO B 1 424 ? -9.125 2.467 -42.219 1 23.84 424 PRO B N 1
ATOM 6906 C CA . PRO B 1 424 ? -9.992 2.936 -41.156 1 23.84 424 PRO B CA 1
ATOM 6907 C C . PRO B 1 424 ? -11.469 2.965 -41.531 1 23.84 424 PRO B C 1
ATOM 6909 O O . PRO B 1 424 ? -11.805 3.436 -42.625 1 23.84 424 PRO B O 1
ATOM 6912 N N . PRO B 1 425 ? -12.273 1.805 -41.375 1 22.11 425 PRO B N 1
ATOM 6913 C CA . PRO B 1 425 ? -13.594 1.899 -42 1 22.11 425 PRO B CA 1
ATOM 6914 C C . PRO B 1 425 ? -14.219 3.281 -41.844 1 22.11 425 PRO B C 1
ATOM 6916 O O . PRO B 1 425 ? -13.914 3.998 -40.906 1 22.11 425 PRO B O 1
ATOM 6919 N N . SER B 1 426 ? -14.828 3.814 -42.938 1 22.56 426 SER B N 1
ATOM 6920 C CA . SER B 1 426 ? -15.344 5.133 -43.281 1 22.56 426 SER B CA 1
ATOM 6921 C C . SER B 1 426 ? -16.375 5.602 -42.25 1 22.56 426 SER B C 1
ATOM 6923 O O . SER B 1 426 ? -17.094 4.789 -41.688 1 22.56 426 SER B O 1
ATOM 6925 N N . PRO B 1 427 ? -16.438 6.898 -42 1 23.83 427 PRO B N 1
ATOM 6926 C CA . PRO B 1 427 ? -17.125 7.758 -41.031 1 23.83 427 PRO B CA 1
ATOM 6927 C C . PRO B 1 427 ? -18.641 7.641 -41.094 1 23.83 427 PRO B C 1
ATOM 6929 O O . PRO B 1 427 ? -19.219 7.652 -42.219 1 23.83 427 PRO B O 1
ATOM 6932 N N . GLY B 1 428 ? -19.281 6.617 -40.375 1 23.22 428 GLY B N 1
ATOM 6933 C CA . GLY B 1 428 ? -20.719 6.43 -40.5 1 23.22 428 GLY B CA 1
ATOM 6934 C C . GLY B 1 428 ? -21.484 7.734 -40.562 1 23.22 428 GLY B C 1
ATOM 6935 O O . GLY B 1 428 ? -21.047 8.75 -40.031 1 23.22 428 GLY B O 1
ATOM 6936 N N . PRO B 1 429 ? -22.359 7.895 -41.531 1 21.34 429 PRO B N 1
ATOM 6937 C CA . PRO B 1 429 ? -23.062 9.102 -41.969 1 21.34 429 PRO B CA 1
ATOM 6938 C C . PRO B 1 429 ? -23.734 9.844 -40.812 1 21.34 429 PRO B C 1
ATOM 6940 O O . PRO B 1 429 ? -24.016 9.25 -39.781 1 21.34 429 PRO B O 1
ATOM 6943 N N . VAL B 1 430 ? -24.062 11.117 -40.969 1 21.14 430 VAL B N 1
ATOM 6944 C CA . VAL B 1 430 ? -24.391 12.445 -40.438 1 21.14 430 VAL B CA 1
ATOM 6945 C C . VAL B 1 430 ? -25.812 12.453 -39.906 1 21.14 430 VAL B C 1
ATOM 6947 O O . VAL B 1 430 ? -26.719 11.898 -40.531 1 21.14 430 VAL B O 1
ATOM 6950 N N . ALA B 1 431 ? -26 12.719 -38.562 1 23.11 431 ALA B N 1
ATOM 6951 C CA . ALA B 1 431 ? -27.234 12.883 -37.812 1 23.11 431 ALA B CA 1
ATOM 6952 C C . ALA B 1 431 ? -28.203 13.828 -38.531 1 23.11 431 ALA B C 1
ATOM 6954 O O . ALA B 1 431 ? -27.797 14.906 -38.969 1 23.11 431 ALA B O 1
ATOM 6955 N N . PRO B 1 432 ? -29.312 13.25 -39.031 1 18.73 432 PRO B N 1
ATOM 6956 C CA . PRO B 1 432 ? -30.203 14.148 -39.781 1 18.73 432 PRO B CA 1
ATOM 6957 C C . PRO B 1 432 ? -30.578 15.398 -39 1 18.73 432 PRO B C 1
ATOM 6959 O O . PRO B 1 432 ? -30.469 15.414 -37.781 1 18.73 432 PRO B O 1
ATOM 6962 N N . SER B 1 433 ? -31.422 16.281 -39.531 1 18.69 433 SER B N 1
ATOM 6963 C CA . SER B 1 433 ? -31.812 17.672 -39.719 1 18.69 433 SER B CA 1
ATOM 6964 C C . SER B 1 433 ? -32.688 18.156 -38.562 1 18.69 433 SER B C 1
ATOM 6966 O O . SER B 1 433 ? -33.375 17.344 -37.906 1 18.69 433 SER B O 1
ATOM 6968 N N . ALA B 1 434 ? -32.969 19.453 -38.375 1 20.45 434 ALA B N 1
ATOM 6969 C CA . ALA B 1 434 ? -33.312 20.594 -37.5 1 20.45 434 ALA B CA 1
ATOM 6970 C C . ALA B 1 434 ? -34.812 20.688 -37.25 1 20.45 434 ALA B C 1
ATOM 6972 O O . ALA B 1 434 ? -35.25 21.469 -36.406 1 20.45 434 ALA B O 1
ATOM 6973 N N . PRO B 1 435 ? -35.938 19.656 -37.5 1 19.59 435 PRO B N 1
ATOM 6974 C CA . PRO B 1 435 ? -36.969 20.641 -37.781 1 19.59 435 PRO B CA 1
ATOM 6975 C C . PRO B 1 435 ? -37.406 21.438 -36.562 1 19.59 435 PRO B C 1
ATOM 6977 O O . PRO B 1 435 ? -37.219 20.969 -35.438 1 19.59 435 PRO B O 1
ATOM 6980 N N . LEU B 1 436 ? -38.281 22.641 -36.625 1 20.14 436 LEU B N 1
ATOM 6981 C CA . LEU B 1 436 ? -38.688 23.984 -36.219 1 20.14 436 LEU B CA 1
ATOM 6982 C C . LEU B 1 436 ? -39.875 23.938 -35.281 1 20.14 436 LEU B C 1
ATOM 6984 O O . LEU B 1 436 ? -40.406 24.984 -34.906 1 20.14 436 LEU B O 1
ATOM 6988 N N . GLU B 1 437 ? -40.312 22.672 -34.562 1 21.47 437 GLU B N 1
ATOM 6989 C CA . GLU B 1 437 ? -41.719 22.906 -34.25 1 21.47 437 GLU B CA 1
ATOM 6990 C C . GLU B 1 437 ? -41.906 24.109 -33.344 1 21.47 437 GLU B C 1
ATOM 6992 O O . GLU B 1 437 ? -41.031 24.422 -32.531 1 21.47 437 GLU B O 1
ATOM 6997 N N . GLU B 1 438 ? -43.375 24.703 -33.281 1 21.25 438 GLU B N 1
ATOM 6998 C CA . GLU B 1 438 ? -44.312 25.812 -33.062 1 21.25 438 GLU B CA 1
ATOM 6999 C C . GLU B 1 438 ? -44.688 25.969 -31.609 1 21.25 438 GLU B C 1
ATOM 7001 O O . GLU B 1 438 ? -44.906 24.969 -30.906 1 21.25 438 GLU B O 1
ATOM 7006 N N . THR B 1 439 ? -45 27.266 -30.984 1 20.06 439 THR B N 1
ATOM 7007 C CA . THR B 1 439 ? -45.094 28.078 -29.781 1 20.06 439 THR B CA 1
ATOM 7008 C C . THR B 1 439 ? -46.5 27.984 -29.203 1 20.06 439 THR B C 1
ATOM 7010 O O . THR B 1 439 ? -46.719 28.172 -28 1 20.06 439 THR B O 1
ATOM 7013 N N . ALA B 1 440 ? -47.781 27.703 -29.797 1 23.98 440 ALA B N 1
ATOM 7014 C CA . ALA B 1 440 ? -48.781 28.641 -29.297 1 23.98 440 ALA B CA 1
ATOM 7015 C C . ALA B 1 440 ? -49.156 28.312 -27.844 1 23.98 440 ALA B C 1
ATOM 7017 O O . ALA B 1 440 ? -48.906 27.188 -27.375 1 23.98 440 ALA B O 1
ATOM 7018 N N . PRO B 1 441 ? -50.594 28.641 -27.391 1 23.84 441 PRO B N 1
ATOM 7019 C CA . PRO B 1 441 ? -51.312 29.578 -26.516 1 23.84 441 PRO B CA 1
ATOM 7020 C C . PRO B 1 441 ? -51.938 28.875 -25.312 1 23.84 441 PRO B C 1
ATOM 7022 O O . PRO B 1 441 ? -52.312 27.719 -25.406 1 23.84 441 PRO B O 1
ATOM 7025 N N . LYS B 1 442 ? -51.844 29.391 -24.094 1 22.08 442 LYS B N 1
ATOM 7026 C CA . LYS B 1 442 ? -52.281 29.141 -22.719 1 22.08 442 LYS B CA 1
ATOM 7027 C C . LYS B 1 442 ? -53.781 29.422 -22.562 1 22.08 442 LYS B C 1
ATOM 7029 O O . LYS B 1 442 ? -54.344 29.203 -21.484 1 22.08 442 LYS B O 1
ATOM 7034 N N . ILE B 1 443 ? -54.656 30.172 -23.375 1 22.41 443 ILE B N 1
ATOM 7035 C CA . ILE B 1 443 ? -55.688 30.938 -22.672 1 22.41 443 ILE B CA 1
ATOM 7036 C C . ILE B 1 443 ? -56.625 29.969 -21.922 1 22.41 443 ILE B C 1
ATOM 7038 O O . ILE B 1 443 ? -56.875 30.141 -20.734 1 22.41 443 ILE B O 1
ATOM 7042 N N . SER B 1 444 ? -57.781 29.641 -22.531 1 21.27 444 SER B N 1
ATOM 7043 C CA . SER B 1 444 ? -59.125 29.969 -22.156 1 21.27 444 SER B CA 1
ATOM 7044 C C . SER B 1 444 ? -59.656 29.031 -21.062 1 21.27 444 SER B C 1
ATOM 7046 O O . SER B 1 444 ? -60.219 29.484 -20.062 1 21.27 444 SER B O 1
ATOM 7048 N N . LYS B 1 445 ? -60.438 27.891 -21.078 1 20.8 445 LYS B N 1
ATOM 7049 C CA . LYS B 1 445 ? -61.688 27.875 -20.344 1 20.8 445 LYS B CA 1
ATOM 7050 C C . LYS B 1 445 ? -61.469 27.75 -18.844 1 20.8 445 LYS B C 1
ATOM 7052 O O . LYS B 1 445 ? -60.531 27.047 -18.422 1 20.8 445 LYS B O 1
#

InterPro domains:
  IPR001683 Phox homology [PF00787] (27-105)
  IPR001683 Phox homology [PS50195] (1-113)
  IPR001683 Phox homology [SM00312] (2-113)
  IPR015404 Sorting nexin/Vps5-like, C-terminal [PF09325] (186-364)

Radius of gyration: 41.71 Å; Cα contacts (8 Å, |Δi|>4): 840; chains: 2; bounding box: 91×137×111 Å